Protein AF-0000000072259312 (afdb_homodimer)

pLDDT: mean 92.65, std 14.9, range [20.39, 98.94]

Structure (mmCIF, N/CA/C/O backbone):
data_AF-0000000072259312-model_v1
#
loop_
_entity.id
_entity.type
_entity.pdbx_description
1 polymer 'Carboxypeptidase Q'
#
loop_
_atom_site.group_PDB
_atom_site.id
_atom_site.type_symbol
_atom_site.label_atom_id
_atom_site.label_alt_id
_atom_site.label_comp_id
_atom_site.label_asym_id
_atom_site.label_entity_id
_atom_site.label_seq_id
_atom_site.pdbx_PDB_ins_code
_atom_site.Cartn_x
_atom_site.Cartn_y
_atom_site.Cartn_z
_atom_site.occupancy
_atom_site.B_iso_or_equiv
_atom_site.auth_seq_id
_atom_site.auth_comp_id
_atom_site.auth_asym_id
_atom_site.auth_atom_id
_atom_site.pdbx_PDB_model_num
ATOM 1 N N . MET A 1 1 ? 23.703 -27.516 -108.688 1 21.41 1 MET A N 1
ATOM 2 C CA . MET A 1 1 ? 24.047 -26.828 -107.438 1 21.41 1 MET A CA 1
ATOM 3 C C . MET A 1 1 ? 22.906 -26.938 -106.438 1 21.41 1 MET A C 1
ATOM 5 O O . MET A 1 1 ? 22.188 -25.969 -106.188 1 21.41 1 MET A O 1
ATOM 9 N N . ILE A 1 2 ? 22.453 -28.297 -106.125 1 20.39 2 ILE A N 1
ATOM 10 C CA . ILE A 1 2 ? 21.312 -28.766 -105.375 1 20.39 2 ILE A CA 1
ATOM 11 C C . ILE A 1 2 ? 21.656 -28.688 -103.875 1 20.39 2 ILE A C 1
ATOM 13 O O . ILE A 1 2 ? 22.625 -29.312 -103.438 1 20.39 2 ILE A O 1
ATOM 17 N N . LYS A 1 3 ? 21.172 -27.75 -103 1 23.59 3 LYS A N 1
ATOM 18 C CA . LYS A 1 3 ? 21.516 -26.984 -101.812 1 23.59 3 LYS A CA 1
ATOM 19 C C . LYS A 1 3 ? 21.094 -27.719 -100.562 1 23.59 3 LYS A C 1
ATOM 21 O O . LYS A 1 3 ? 21.078 -27.141 -99.438 1 23.59 3 LYS A O 1
ATOM 26 N N . SER A 1 4 ? 21.109 -29.156 -100.25 1 20.53 4 SER A N 1
ATOM 27 C CA . SER A 1 4 ? 20.234 -29.828 -99.312 1 20.53 4 SER A CA 1
ATOM 28 C C . SER A 1 4 ? 20.688 -29.594 -97.875 1 20.53 4 SER A C 1
ATOM 30 O O . SER A 1 4 ? 21.797 -30 -97.5 1 20.53 4 SER A O 1
ATOM 32 N N . LYS A 1 5 ? 20.391 -28.453 -97.312 1 28.56 5 LYS A N 1
ATOM 33 C CA . LYS A 1 5 ? 20.859 -27.953 -96 1 28.56 5 LYS A CA 1
ATOM 34 C C . LYS A 1 5 ? 20.312 -28.781 -94.875 1 28.56 5 LYS A C 1
ATOM 36 O O . LYS A 1 5 ? 19.094 -28.828 -94.625 1 28.56 5 LYS A O 1
ATOM 41 N N . LYS A 1 6 ? 20.766 -30.078 -94.562 1 26.41 6 LYS A N 1
ATOM 42 C CA . LYS A 1 6 ? 20.266 -31.047 -93.625 1 26.41 6 LYS A CA 1
ATOM 43 C C . LYS A 1 6 ? 20.25 -30.453 -92.188 1 26.41 6 LYS A C 1
ATOM 45 O O . LYS A 1 6 ? 21.281 -30.016 -91.688 1 26.41 6 LYS A O 1
ATOM 50 N N . THR A 1 7 ? 19.062 -29.953 -91.562 1 27.8 7 THR A N 1
ATOM 51 C CA . THR A 1 7 ? 18.578 -29.312 -90.375 1 27.8 7 THR A CA 1
ATOM 52 C C . THR A 1 7 ? 18.625 -30.266 -89.188 1 27.8 7 THR A C 1
ATOM 54 O O . THR A 1 7 ? 18.016 -31.344 -89.188 1 27.8 7 THR A O 1
ATOM 57 N N . GLY A 1 8 ? 19.734 -30.641 -88.562 1 30.39 8 GLY A N 1
ATOM 58 C CA . GLY A 1 8 ? 19.844 -31.531 -87.375 1 30.39 8 GLY A CA 1
ATOM 59 C C . GLY A 1 8 ? 19.016 -31.062 -86.188 1 30.39 8 GLY A C 1
ATOM 60 O O . GLY A 1 8 ? 19.109 -29.922 -85.812 1 30.39 8 GLY A O 1
ATOM 61 N N . PHE A 1 9 ? 17.766 -31.578 -86 1 30.06 9 PHE A N 1
ATOM 62 C CA . PHE A 1 9 ? 16.766 -31.344 -84.938 1 30.06 9 PHE A CA 1
ATOM 63 C C . PHE A 1 9 ? 17.281 -31.75 -83.625 1 30.06 9 PHE A C 1
ATOM 65 O O . PHE A 1 9 ? 17.656 -32.906 -83.375 1 30.06 9 PHE A O 1
ATOM 72 N N . TYR A 1 10 ? 18 -30.906 -82.875 1 34.19 10 TYR A N 1
ATOM 73 C CA . TYR A 1 10 ? 18.406 -31.047 -81.438 1 34.19 10 TYR A CA 1
ATOM 74 C C . TYR A 1 10 ? 17.188 -31.281 -80.562 1 34.19 10 TYR A C 1
ATOM 76 O O . TYR A 1 10 ? 16.25 -30.5 -80.562 1 34.19 10 TYR A O 1
ATOM 84 N N . LEU A 1 11 ? 16.75 -32.562 -80.312 1 31.64 11 LEU A N 1
ATOM 85 C CA . LEU A 1 11 ? 15.719 -32.969 -79.375 1 31.64 11 LEU A CA 1
ATOM 86 C C . LEU A 1 11 ? 15.992 -32.406 -78 1 31.64 11 LEU A C 1
ATOM 88 O O . LEU A 1 11 ? 17.047 -32.656 -77.438 1 31.64 11 LEU A O 1
ATOM 92 N N . LEU A 1 12 ? 15.336 -31.312 -77.625 1 35.88 12 LEU A N 1
ATOM 93 C CA . LEU A 1 12 ? 15.148 -30.656 -76.312 1 35.88 12 LEU A CA 1
ATOM 94 C C . LEU A 1 12 ? 14.539 -31.609 -75.312 1 35.88 12 LEU A C 1
ATOM 96 O O . LEU A 1 12 ? 13.383 -32.031 -75.438 1 35.88 12 LEU A O 1
ATOM 100 N N . LEU A 1 13 ? 15.258 -32.625 -74.812 1 34.97 13 LEU A N 1
ATOM 101 C CA . LEU A 1 13 ? 14.742 -33.406 -73.688 1 34.97 13 LEU A CA 1
ATOM 102 C C . LEU A 1 13 ? 14.359 -32.5 -72.562 1 34.97 13 LEU A C 1
ATOM 104 O O . LEU A 1 13 ? 15.219 -31.812 -72 1 34.97 13 LEU A O 1
ATOM 108 N N . ALA A 1 14 ? 13.125 -31.969 -72.5 1 36.09 14 ALA A N 1
ATOM 109 C CA . ALA A 1 14 ? 12.477 -31.281 -71.375 1 36.09 14 ALA A CA 1
ATOM 110 C C . ALA A 1 14 ? 12.5 -32.156 -70.125 1 36.09 14 ALA A C 1
ATOM 112 O O . ALA A 1 14 ? 11.867 -33.219 -70.062 1 36.09 14 ALA A O 1
ATOM 113 N N . VAL A 1 15 ? 13.594 -32.25 -69.375 1 38.03 15 VAL A N 1
ATOM 114 C CA . VAL A 1 15 ? 13.602 -32.812 -68.062 1 38.03 15 VAL A CA 1
ATOM 115 C C . VAL A 1 15 ? 12.484 -32.156 -67.25 1 38.03 15 VAL A C 1
ATOM 117 O O . VAL A 1 15 ? 12.477 -30.938 -67 1 38.03 15 VAL A O 1
ATOM 120 N N . MET A 1 16 ? 11.273 -32.656 -67.312 1 34.91 16 MET A N 1
ATOM 121 C CA . MET A 1 16 ? 10.195 -32.344 -66.375 1 34.91 16 MET A CA 1
ATOM 122 C C . MET A 1 16 ? 10.688 -32.438 -64.938 1 34.91 16 MET A C 1
ATOM 124 O O . MET A 1 16 ? 10.984 -33.531 -64.5 1 34.91 16 MET A O 1
ATOM 128 N N . PHE A 1 17 ? 11.383 -31.453 -64.5 1 38.16 17 PHE A N 1
ATOM 129 C CA . PHE A 1 17 ? 11.57 -31.297 -63.031 1 38.16 17 PHE A CA 1
ATOM 130 C C . PHE A 1 17 ? 10.242 -31.422 -62.312 1 38.16 17 PHE A C 1
ATOM 132 O O . PHE A 1 17 ? 9.359 -30.578 -62.438 1 38.16 17 PHE A O 1
ATOM 139 N N . ILE A 1 18 ? 9.734 -32.625 -62.156 1 38.75 18 ILE A N 1
ATOM 140 C CA . ILE A 1 18 ? 8.695 -32.812 -61.156 1 38.75 18 ILE A CA 1
ATOM 141 C C . ILE A 1 18 ? 9.094 -32.094 -59.844 1 38.75 18 ILE A C 1
ATOM 143 O O . ILE A 1 18 ? 10.031 -32.531 -59.156 1 38.75 18 ILE A O 1
ATOM 147 N N . PHE A 1 19 ? 9.016 -30.812 -59.812 1 37.5 19 PHE A N 1
ATOM 148 C CA . PHE A 1 19 ? 8.977 -30.188 -58.5 1 37.5 19 PHE A CA 1
ATOM 149 C C . PHE A 1 19 ? 7.973 -30.875 -57.594 1 37.5 19 PHE A C 1
ATOM 151 O O . PHE A 1 19 ? 6.766 -30.797 -57.812 1 37.5 19 PHE A O 1
ATOM 158 N N . GLY A 1 20 ? 8.258 -32.031 -57.094 1 36.91 20 GLY A N 1
ATOM 159 C CA . GLY A 1 20 ? 7.504 -32.406 -55.906 1 36.91 20 GLY A CA 1
ATOM 160 C C . GLY A 1 20 ? 7.219 -31.219 -55 1 36.91 20 GLY A C 1
ATOM 161 O O . GLY A 1 20 ? 8.141 -30.656 -54.406 1 36.91 20 GLY A O 1
ATOM 162 N N . SER A 1 21 ? 6.305 -30.453 -55.375 1 36.31 21 SER A N 1
ATOM 163 C CA . SER A 1 21 ? 5.812 -29.516 -54.375 1 36.31 21 SER A CA 1
ATOM 164 C C . SER A 1 21 ? 5.656 -30.203 -53.031 1 36.31 21 SER A C 1
ATOM 166 O O . SER A 1 21 ? 4.84 -31.109 -52.875 1 36.31 21 SER A O 1
ATOM 168 N N . GLN A 1 22 ? 6.672 -30.484 -52.344 1 38.88 22 GLN A N 1
ATOM 169 C CA . GLN A 1 22 ? 6.375 -30.641 -50.906 1 38.88 22 GLN A CA 1
ATOM 170 C C . GLN A 1 22 ? 5.238 -29.719 -50.5 1 38.88 22 GLN A C 1
ATOM 172 O O . GLN A 1 22 ? 5.387 -28.5 -50.5 1 38.88 22 GLN A O 1
ATOM 177 N N . SER A 1 23 ? 4.047 -30.016 -50.875 1 38.69 23 SER A N 1
ATOM 178 C CA . SER A 1 23 ? 2.93 -29.312 -50.25 1 38.69 23 SER A CA 1
ATOM 179 C C . SER A 1 23 ? 3.219 -29.016 -48.781 1 38.69 23 SER A C 1
ATOM 181 O O . SER A 1 23 ? 3.354 -29.938 -47.969 1 38.69 23 SER A O 1
ATOM 183 N N . ILE A 1 24 ? 4.035 -28.156 -48.5 1 44.34 24 ILE A N 1
ATOM 184 C CA . ILE A 1 24 ? 3.957 -27.656 -47.125 1 44.34 24 ILE A CA 1
ATOM 185 C C . ILE A 1 24 ? 2.512 -27.703 -46.625 1 44.34 24 ILE A C 1
ATOM 187 O O . ILE A 1 24 ? 1.64 -27.031 -47.188 1 44.34 24 ILE A O 1
ATOM 191 N N . ALA A 1 25 ? 2.025 -28.875 -46.281 1 48.72 25 ALA A N 1
ATOM 192 C CA . ALA A 1 25 ? 0.699 -29.047 -45.688 1 48.72 25 ALA A CA 1
ATOM 193 C C . ALA A 1 25 ? 0.266 -27.797 -44.938 1 48.72 25 ALA A C 1
ATOM 195 O O . ALA A 1 25 ? 0.913 -27.391 -43.969 1 48.72 25 ALA A O 1
ATOM 196 N N . GLN A 1 26 ? -0.333 -26.875 -45.625 1 60.22 26 GLN A N 1
ATOM 197 C CA . GLN A 1 26 ? -0.931 -25.672 -45.031 1 60.22 26 GLN A CA 1
ATOM 198 C C . GLN A 1 26 ? -1.639 -26 -43.719 1 60.22 26 GLN A C 1
ATOM 200 O O . GLN A 1 26 ? -2.367 -26.984 -43.625 1 60.22 26 GLN A O 1
ATOM 205 N N . GLU A 1 27 ? -1.169 -25.484 -42.625 1 71.56 27 GLU A N 1
ATOM 206 C CA . GLU A 1 27 ? -1.809 -25.609 -41.312 1 71.56 27 GLU A CA 1
ATOM 207 C C . GLU A 1 27 ? -3.314 -25.391 -41.406 1 71.56 27 GLU A C 1
ATOM 209 O O . GLU A 1 27 ? -3.76 -24.375 -41.938 1 71.56 27 GLU A O 1
ATOM 214 N N . GLU A 1 28 ? -4.109 -26.438 -41.312 1 78.25 28 GLU A N 1
ATOM 215 C CA . GLU A 1 28 ? -5.566 -26.344 -41.344 1 78.25 28 GLU A CA 1
ATOM 216 C C . GLU A 1 28 ? -6.117 -26.172 -39.938 1 78.25 28 GLU A C 1
ATOM 218 O O . GLU A 1 28 ? -5.605 -26.766 -38.969 1 78.25 28 GLU A O 1
ATOM 223 N N . MET A 1 29 ? -7.023 -25.188 -39.781 1 87.12 29 MET A N 1
ATOM 224 C CA . MET A 1 29 ? -7.656 -24.922 -38.5 1 87.12 29 MET A CA 1
ATOM 225 C C . MET A 1 29 ? -9.117 -25.359 -38.531 1 87.12 29 MET A C 1
ATOM 227 O O . MET A 1 29 ? -9.836 -25.094 -39.469 1 87.12 29 MET A O 1
ATOM 231 N N . ASP A 1 30 ? -9.469 -26.062 -37.531 1 93.94 30 ASP A N 1
ATOM 232 C CA . ASP A 1 30 ? -10.867 -26.422 -37.344 1 93.94 30 ASP A CA 1
ATOM 233 C C . ASP A 1 30 ? -11.633 -25.281 -36.656 1 93.94 30 ASP A C 1
ATOM 235 O O . ASP A 1 30 ? -11.773 -25.266 -35.438 1 93.94 30 ASP A O 1
ATOM 239 N N . LEU A 1 31 ? -12.25 -24.422 -37.438 1 95.69 31 LEU A N 1
ATOM 240 C CA . LEU A 1 31 ? -12.898 -23.219 -36.938 1 95.69 31 LEU A CA 1
ATOM 241 C C . LEU A 1 31 ? -14.148 -23.562 -36.125 1 95.69 31 LEU A C 1
ATOM 243 O O . LEU A 1 31 ? -14.562 -22.797 -35.25 1 95.69 31 LEU A O 1
ATOM 247 N N . GLN A 1 32 ? -14.711 -24.703 -36.469 1 96.19 32 GLN A N 1
ATOM 248 C CA . GLN A 1 32 ? -15.859 -25.125 -35.656 1 96.19 32 GLN A CA 1
ATOM 249 C C . GLN A 1 32 ? -15.445 -25.484 -34.25 1 96.19 32 GLN A C 1
ATOM 251 O O . GLN A 1 32 ? -16.141 -25.125 -33.281 1 96.19 32 GLN A O 1
ATOM 256 N N . MET A 1 33 ? -14.398 -26.188 -34.156 1 97.31 33 MET A N 1
ATOM 257 C CA . MET A 1 33 ? -13.898 -26.516 -32.812 1 97.31 33 MET A CA 1
ATOM 258 C C . MET A 1 33 ? -13.469 -25.25 -32.062 1 97.31 33 MET A C 1
ATOM 260 O O . MET A 1 33 ? -13.719 -25.125 -30.859 1 97.31 33 MET A O 1
ATOM 264 N N . ILE A 1 34 ? -12.828 -24.328 -32.781 1 97.94 34 ILE A N 1
ATOM 265 C CA . ILE A 1 34 ? -12.414 -23.078 -32.156 1 97.94 34 ILE A CA 1
ATOM 266 C C . ILE A 1 34 ? -13.641 -22.328 -31.625 1 97.94 34 ILE A C 1
ATOM 268 O O . ILE A 1 34 ? -13.602 -21.766 -30.531 1 97.94 34 ILE A O 1
ATOM 272 N N . HIS A 1 35 ? -14.695 -22.344 -32.375 1 97.94 35 HIS A N 1
ATOM 273 C CA . HIS A 1 35 ? -15.938 -21.734 -31.922 1 97.94 35 HIS A CA 1
ATOM 274 C C . HIS A 1 35 ? -16.469 -22.406 -30.656 1 97.94 35 HIS A C 1
ATOM 276 O O . HIS A 1 35 ? -16.938 -21.734 -29.734 1 97.94 35 HIS A O 1
ATOM 282 N N . LYS A 1 36 ? -16.438 -23.719 -30.625 1 98.44 36 LYS A N 1
ATOM 283 C CA . LYS A 1 36 ? -16.891 -24.469 -29.453 1 98.44 36 LYS A CA 1
ATOM 284 C C . LYS A 1 36 ? -16.047 -24.125 -28.234 1 98.44 36 LYS A C 1
ATOM 286 O O . LYS A 1 36 ? -16.562 -23.984 -27.125 1 98.44 36 LYS A O 1
ATOM 291 N N . ILE A 1 37 ? -14.773 -24.031 -28.422 1 98.62 37 ILE A N 1
ATOM 292 C CA . ILE A 1 37 ? -13.859 -23.672 -27.344 1 98.62 37 ILE A CA 1
ATOM 293 C C . ILE A 1 37 ? -14.203 -22.281 -26.812 1 98.62 37 ILE A C 1
ATOM 295 O O . ILE A 1 37 ? -14.32 -22.094 -25.594 1 98.62 37 ILE A O 1
ATOM 299 N N . LYS A 1 38 ? -14.398 -21.312 -27.719 1 98.5 38 LYS A N 1
ATOM 300 C CA . LYS A 1 38 ? -14.773 -19.953 -27.312 1 98.5 38 LYS A CA 1
ATOM 301 C C . LYS A 1 38 ? -16.078 -19.953 -26.531 1 98.5 38 LYS A C 1
ATOM 303 O O . LYS A 1 38 ? -16.172 -19.328 -25.469 1 98.5 38 LYS A O 1
ATOM 308 N N . ASN A 1 39 ? -17.062 -20.672 -27.047 1 98.44 39 ASN A N 1
ATOM 309 C CA . ASN A 1 39 ? -18.375 -20.688 -26.422 1 98.44 39 ASN A CA 1
ATOM 310 C C . ASN A 1 39 ? -18.344 -21.297 -25.031 1 98.44 39 ASN A C 1
ATOM 312 O O . ASN A 1 39 ? -18.938 -20.781 -24.094 1 98.44 39 ASN A O 1
ATOM 316 N N . GLU A 1 40 ? -17.656 -22.406 -24.906 1 98.5 40 GLU A N 1
ATOM 317 C CA . GLU A 1 40 ? -17.547 -23.062 -23.609 1 98.5 40 GLU A CA 1
ATOM 318 C C . GLU A 1 40 ? -16.766 -22.219 -22.609 1 98.5 40 GLU A C 1
ATOM 320 O O . GLU A 1 40 ? -17.172 -22.062 -21.453 1 98.5 40 GLU A O 1
ATOM 325 N N . GLY A 1 41 ? -15.656 -21.703 -23.078 1 98.56 41 GLY A N 1
ATOM 326 C CA . GLY A 1 41 ? -14.797 -20.922 -22.203 1 98.56 41 GLY A CA 1
ATOM 327 C C . GLY A 1 41 ? -15.445 -19.625 -21.75 1 98.56 41 GLY A C 1
ATOM 328 O O . GLY A 1 41 ? -15.281 -19.219 -20.594 1 98.56 41 GLY A O 1
ATOM 329 N N . ILE A 1 42 ? -16.125 -18.891 -22.625 1 98.12 42 ILE A N 1
ATOM 330 C CA . ILE A 1 42 ? -16.719 -17.594 -22.312 1 98.12 42 ILE A CA 1
ATOM 331 C C . ILE A 1 42 ? -18.062 -17.797 -21.609 1 98.12 42 ILE A C 1
ATOM 333 O O . ILE A 1 42 ? -18.359 -17.141 -20.625 1 98.12 42 ILE A O 1
ATOM 337 N N . GLY A 1 43 ? -18.828 -18.672 -22.016 1 98 43 GLY A N 1
ATOM 338 C CA . GLY A 1 43 ? -20.188 -18.875 -21.531 1 98 43 GLY A CA 1
ATOM 339 C C . GLY A 1 43 ? -20.25 -19.609 -20.203 1 98 43 GLY A C 1
ATOM 340 O O . GLY A 1 43 ? -21.203 -19.453 -19.438 1 98 43 GLY A O 1
ATOM 341 N N . ASN A 1 44 ? -19.297 -20.469 -19.906 1 98.44 44 ASN A N 1
ATOM 342 C CA . ASN A 1 44 ? -19.328 -21.312 -18.719 1 98.44 44 ASN A CA 1
ATOM 343 C C . ASN A 1 44 ? -18.016 -21.219 -17.938 1 98.44 44 ASN A C 1
ATOM 345 O O . ASN A 1 44 ? -17.562 -22.203 -17.359 1 98.44 44 ASN A O 1
ATOM 349 N N . SER A 1 45 ? -17.438 -20.062 -17.938 1 98.62 45 SER A N 1
ATOM 350 C CA . SER A 1 45 ? -16.109 -19.875 -17.344 1 98.62 45 SER A CA 1
ATOM 351 C C . SER A 1 45 ? -16.125 -20.219 -15.859 1 98.62 45 SER A C 1
ATOM 353 O O . SER A 1 45 ? -17.031 -19.828 -15.133 1 98.62 45 SER A O 1
ATOM 355 N N . GLN A 1 46 ? -15.078 -20.938 -15.398 1 98.56 46 GLN A N 1
ATOM 356 C CA . GLN A 1 46 ? -14.898 -21.281 -13.992 1 98.56 46 GLN A CA 1
ATOM 357 C C . GLN A 1 46 ? -13.766 -20.469 -13.367 1 98.56 46 GLN A C 1
ATOM 359 O O . GLN A 1 46 ? -13.344 -20.734 -12.242 1 98.56 46 GLN A O 1
ATOM 364 N N . ILE A 1 47 ? -13.297 -19.438 -14.031 1 98.88 47 ILE A N 1
ATOM 365 C CA . ILE A 1 47 ? -12.109 -18.672 -13.656 1 98.88 47 ILE A CA 1
ATOM 366 C C . ILE A 1 47 ? -12.305 -18.062 -12.273 1 98.88 47 ILE A C 1
ATOM 368 O O . ILE A 1 47 ? -11.414 -18.125 -11.422 1 98.88 47 ILE A O 1
ATOM 372 N N . GLN A 1 48 ? -13.375 -17.469 -12.023 1 98.25 48 GLN A N 1
ATOM 373 C CA . GLN A 1 48 ? -13.609 -16.781 -10.758 1 98.25 48 GLN A CA 1
ATOM 374 C C . GLN A 1 48 ? -13.617 -17.766 -9.594 1 98.25 48 GLN A C 1
ATOM 376 O O . GLN A 1 48 ? -13.039 -17.5 -8.539 1 98.25 48 GLN A O 1
ATOM 381 N N . ASP A 1 49 ? -14.312 -18.875 -9.773 1 98.5 49 ASP A N 1
ATOM 382 C CA . ASP A 1 49 ? -14.367 -19.891 -8.734 1 98.5 49 ASP A CA 1
ATOM 383 C C . ASP A 1 49 ? -12.977 -20.469 -8.461 1 98.5 49 ASP A C 1
ATOM 385 O O . ASP A 1 49 ? -12.586 -20.641 -7.305 1 98.5 49 ASP A O 1
ATOM 389 N N . LEU A 1 50 ? -12.266 -20.812 -9.539 1 98.88 50 LEU A N 1
ATOM 390 C CA . LEU A 1 50 ? -10.906 -21.312 -9.398 1 98.88 50 LEU A CA 1
ATOM 391 C C . LEU A 1 50 ? -10.023 -20.297 -8.68 1 98.88 50 LEU A C 1
ATOM 393 O O . LEU A 1 50 ? -9.234 -20.656 -7.805 1 98.88 50 LEU A O 1
ATOM 397 N N . SER A 1 51 ? -10.188 -19.031 -9.039 1 98.81 51 SER A N 1
ATOM 398 C CA . SER A 1 51 ? -9.391 -17.969 -8.445 1 98.81 51 SER A CA 1
ATOM 399 C C . SER A 1 51 ? -9.656 -17.844 -6.949 1 98.81 51 SER A C 1
ATOM 401 O O . SER A 1 51 ? -8.719 -17.688 -6.16 1 98.81 51 SER A O 1
ATOM 403 N N . PHE A 1 52 ? -10.93 -17.938 -6.527 1 98.62 52 PHE A N 1
ATOM 404 C CA . PHE A 1 52 ? -11.281 -17.891 -5.113 1 98.62 52 PHE A CA 1
ATOM 405 C C . PHE A 1 52 ? -10.594 -19.016 -4.348 1 98.62 52 PHE A C 1
ATOM 407 O O . PHE A 1 52 ? -9.992 -18.781 -3.299 1 98.62 52 PHE A O 1
ATOM 414 N N . HIS A 1 53 ? -10.602 -20.188 -4.875 1 98.88 53 HIS A N 1
ATOM 415 C CA . HIS A 1 53 ? -10.047 -21.328 -4.168 1 98.88 53 HIS A CA 1
ATOM 416 C C . HIS A 1 53 ? -8.523 -21.266 -4.113 1 98.88 53 HIS A C 1
ATOM 418 O O . HIS A 1 53 ? -7.926 -21.531 -3.068 1 98.88 53 HIS A O 1
ATOM 424 N N . LEU A 1 54 ? -7.926 -20.844 -5.211 1 98.88 54 LEU A N 1
ATOM 425 C CA . LEU A 1 54 ? -6.473 -20.859 -5.328 1 98.88 54 LEU A CA 1
ATOM 426 C C . LEU A 1 54 ? -5.844 -19.703 -4.559 1 98.88 54 LEU A C 1
ATOM 428 O O . LEU A 1 54 ? -4.633 -19.688 -4.332 1 98.88 54 LEU A O 1
ATOM 432 N N . THR A 1 55 ? -6.664 -18.719 -4.117 1 98.75 55 THR A N 1
ATOM 433 C CA . THR A 1 55 ? -6.145 -17.578 -3.359 1 98.75 55 THR A CA 1
ATOM 434 C C . THR A 1 55 ? -6.766 -17.531 -1.967 1 98.75 55 THR A C 1
ATOM 436 O O . THR A 1 55 ? -6.242 -18.125 -1.025 1 98.75 55 THR A O 1
ATOM 439 N N . ASP A 1 56 ? -8.016 -17.094 -1.881 1 98.62 56 ASP A N 1
ATOM 440 C CA . ASP A 1 56 ? -8.664 -16.828 -0.6 1 98.62 56 ASP A CA 1
ATOM 441 C C . ASP A 1 56 ? -8.742 -18.094 0.251 1 98.62 56 ASP A C 1
ATOM 443 O O . ASP A 1 56 ? -8.469 -18.062 1.452 1 98.62 56 ASP A O 1
ATOM 447 N N . TYR A 1 57 ? -9.109 -19.172 -0.338 1 98.69 57 TYR A N 1
ATOM 448 C CA . TYR A 1 57 ? -9.383 -20.375 0.435 1 98.69 57 TYR A CA 1
ATOM 449 C C . TYR A 1 57 ? -8.086 -21.094 0.797 1 98.69 57 TYR A C 1
ATOM 451 O O . TYR A 1 57 ? -7.859 -21.422 1.96 1 98.69 57 TYR A O 1
ATOM 459 N N . LEU A 1 58 ? -7.211 -21.297 -0.16 1 98.69 58 LEU A N 1
ATOM 460 C CA . LEU A 1 58 ? -5.988 -22.062 0.083 1 98.69 58 LEU A CA 1
ATOM 461 C C . LEU A 1 58 ? -4.922 -21.188 0.726 1 98.69 58 LEU A C 1
ATOM 463 O O . LEU A 1 58 ? -4.031 -21.688 1.419 1 98.69 58 LEU A O 1
ATOM 467 N N . GLY A 1 59 ? -5.008 -19.828 0.421 1 98.5 59 GLY A N 1
ATOM 468 C CA . GLY A 1 59 ? -4.027 -18.922 1 1 98.5 59 GLY A CA 1
ATOM 469 C C . GLY A 1 59 ? -2.697 -18.938 0.274 1 98.5 59 GLY A C 1
ATOM 470 O O . GLY A 1 59 ? -2.619 -19.344 -0.884 1 98.5 59 GLY A O 1
ATOM 471 N N . PRO A 1 60 ? -1.688 -18.391 0.951 1 98.19 60 PRO A N 1
ATOM 472 C CA . PRO A 1 60 ? -0.349 -18.422 0.358 1 98.19 60 PRO A CA 1
ATOM 473 C C . PRO A 1 60 ? 0.198 -19.828 0.199 1 98.19 60 PRO A C 1
ATOM 475 O O . PRO A 1 60 ? -0.015 -20.688 1.067 1 98.19 60 PRO A O 1
ATOM 478 N N . ARG A 1 61 ? 0.911 -20 -0.827 1 98.69 61 ARG A N 1
ATOM 479 C CA . ARG A 1 61 ? 1.373 -21.344 -1.172 1 98.69 61 ARG A CA 1
ATOM 480 C C . ARG A 1 61 ? 2.895 -21.391 -1.263 1 98.69 61 ARG A C 1
ATOM 482 O O . ARG A 1 61 ? 3.447 -21.828 -2.271 1 98.69 61 ARG A O 1
ATOM 489 N N . LEU A 1 62 ? 3.512 -21.016 -0.2 1 98.38 62 LEU A N 1
ATOM 490 C CA . LEU A 1 62 ? 4.969 -21.031 -0.148 1 98.38 62 LEU A CA 1
ATOM 491 C C . LEU A 1 62 ? 5.496 -22.453 -0.351 1 98.38 62 LEU A C 1
ATOM 493 O O . LEU A 1 62 ? 4.91 -23.422 0.148 1 98.38 62 LEU A O 1
ATOM 497 N N . SER A 1 63 ? 6.637 -22.531 -1.079 1 98.06 63 SER A N 1
ATOM 498 C CA . SER A 1 63 ? 7.277 -23.828 -1.269 1 98.06 63 SER A CA 1
ATOM 499 C C . SER A 1 63 ? 7.469 -24.562 0.061 1 98.06 63 SER A C 1
ATOM 501 O O . SER A 1 63 ? 7.965 -23.969 1.025 1 98.06 63 SER A O 1
ATOM 503 N N . GLY A 1 64 ? 7.023 -25.812 0.09 1 97.56 64 GLY A N 1
ATOM 504 C CA . GLY A 1 64 ? 7.191 -26.641 1.266 1 97.56 64 GLY A CA 1
ATOM 505 C C . GLY A 1 64 ? 6.168 -26.359 2.35 1 97.56 64 GLY A C 1
ATOM 506 O O . GLY A 1 64 ? 6.16 -27.031 3.387 1 97.56 64 GLY A O 1
ATOM 507 N N . SER A 1 65 ? 5.285 -25.484 2.193 1 98.31 65 SER A N 1
ATOM 508 C CA . SER A 1 65 ? 4.332 -25.094 3.229 1 98.31 65 SER A CA 1
ATOM 509 C C . SER A 1 65 ? 3.146 -26.047 3.271 1 98.31 65 SER A C 1
ATOM 511 O O . SER A 1 65 ? 2.896 -26.781 2.312 1 98.31 65 SER A O 1
ATOM 513 N N . SER A 1 66 ? 2.432 -26 4.375 1 98.5 66 SER A N 1
ATOM 514 C CA . SER A 1 66 ? 1.201 -26.781 4.52 1 98.5 66 SER A CA 1
ATOM 515 C C . SER A 1 66 ? 0.163 -26.359 3.482 1 98.5 66 SER A C 1
ATOM 517 O O . SER A 1 66 ? -0.569 -27.203 2.959 1 98.5 66 SER A O 1
ATOM 519 N N . ASN A 1 67 ? 0.085 -25.094 3.182 1 98.69 67 ASN A N 1
ATOM 520 C CA . ASN A 1 67 ? -0.894 -24.609 2.217 1 98.69 67 ASN A CA 1
ATOM 521 C C . ASN A 1 67 ? -0.584 -25.109 0.806 1 98.69 67 ASN A C 1
ATOM 523 O O . ASN A 1 67 ? -1.496 -25.359 0.019 1 98.69 67 ASN A O 1
ATOM 527 N N . LEU A 1 68 ? 0.703 -25.141 0.463 1 98.81 68 LEU A N 1
ATOM 528 C CA . LEU A 1 68 ? 1.034 -25.688 -0.848 1 98.81 68 LEU A CA 1
ATOM 529 C C . LEU A 1 68 ? 0.653 -27.156 -0.934 1 98.81 68 LEU A C 1
ATOM 531 O O . LEU A 1 68 ? 0.192 -27.625 -1.979 1 98.81 68 LEU A O 1
ATOM 535 N N . ARG A 1 69 ? 0.897 -27.891 0.1 1 98.69 69 ARG A N 1
ATOM 536 C CA . ARG A 1 69 ? 0.475 -29.281 0.144 1 98.69 69 ARG A CA 1
ATOM 537 C C . ARG A 1 69 ? -1.028 -29.406 -0.08 1 98.69 69 ARG A C 1
ATOM 539 O O . ARG A 1 69 ? -1.477 -30.234 -0.876 1 98.69 69 ARG A O 1
ATOM 546 N N . LYS A 1 70 ? -1.725 -28.609 0.619 1 98.69 70 LYS A N 1
ATOM 547 C CA . LYS A 1 70 ? -3.176 -28.594 0.45 1 98.69 70 LYS A CA 1
ATOM 548 C C . LYS A 1 70 ? -3.559 -28.234 -0.983 1 98.69 70 LYS A C 1
ATOM 550 O O . LYS A 1 70 ? -4.527 -28.766 -1.525 1 98.69 70 LYS A O 1
ATOM 555 N N . ALA A 1 71 ? -2.871 -27.297 -1.524 1 98.94 71 ALA A N 1
ATOM 556 C CA . ALA A 1 71 ? -3.156 -26.875 -2.891 1 98.94 71 ALA A CA 1
ATOM 557 C C . ALA A 1 71 ? -2.93 -28.016 -3.883 1 98.94 71 ALA A C 1
ATOM 559 O O . ALA A 1 71 ? -3.684 -28.156 -4.848 1 98.94 71 ALA A O 1
ATOM 560 N N . ARG A 1 72 ? -1.891 -28.781 -3.68 1 98.88 72 ARG A N 1
ATOM 561 C CA . ARG A 1 72 ? -1.646 -29.938 -4.531 1 98.88 72 ARG A CA 1
ATOM 562 C C . ARG A 1 72 ? -2.803 -30.922 -4.457 1 98.88 72 ARG A C 1
ATOM 564 O O . ARG A 1 72 ? -3.279 -31.406 -5.484 1 98.88 72 ARG A O 1
ATOM 571 N N . GLU A 1 73 ? -3.176 -31.172 -3.27 1 98.88 73 GLU A N 1
ATOM 572 C CA . GLU A 1 73 ? -4.281 -32.094 -3.076 1 98.88 73 GLU A CA 1
ATOM 573 C C . GLU A 1 73 ? -5.566 -31.578 -3.711 1 98.88 73 GLU A C 1
ATOM 575 O O . GLU A 1 73 ? -6.281 -32.312 -4.387 1 98.88 73 GLU A O 1
ATOM 580 N N . TRP A 1 74 ? -5.844 -30.344 -3.471 1 98.94 74 TRP A N 1
ATOM 581 C CA . TRP A 1 74 ? -7.074 -29.734 -3.979 1 98.94 74 TRP A CA 1
ATOM 582 C C . TRP A 1 74 ? -7.105 -29.766 -5.504 1 98.94 74 TRP A C 1
ATOM 584 O O . TRP A 1 74 ? -8.133 -30.078 -6.102 1 98.94 74 TRP A O 1
ATOM 594 N N . THR A 1 75 ? -6.047 -29.406 -6.117 1 98.94 75 THR A N 1
ATOM 595 C CA . THR A 1 75 ? -6.016 -29.391 -7.574 1 98.94 75 THR A CA 1
ATOM 596 C C . THR A 1 75 ? -6.121 -30.812 -8.141 1 98.94 75 THR A C 1
ATOM 598 O O . THR A 1 75 ? -6.812 -31.031 -9.133 1 98.94 75 THR A O 1
ATOM 601 N N . ALA A 1 76 ? -5.422 -31.766 -7.539 1 98.94 76 ALA A N 1
ATOM 602 C CA . ALA A 1 76 ? -5.539 -33.156 -7.965 1 98.94 76 ALA A CA 1
ATOM 603 C C . ALA A 1 76 ? -6.98 -33.656 -7.867 1 98.94 76 ALA A C 1
ATOM 605 O O . ALA A 1 76 ? -7.488 -34.281 -8.789 1 98.94 76 ALA A O 1
ATOM 606 N N . GLU A 1 77 ? -7.594 -33.344 -6.77 1 98.81 77 GLU A N 1
ATOM 607 C CA . GLU A 1 77 ? -8.984 -33.719 -6.574 1 98.81 77 GLU A CA 1
ATOM 608 C C . GLU A 1 77 ? -9.891 -33.094 -7.629 1 98.81 77 GLU A C 1
ATOM 610 O O . GLU A 1 77 ? -10.82 -33.75 -8.125 1 98.81 77 GLU A O 1
ATOM 615 N N . LYS A 1 78 ? -9.664 -31.859 -7.879 1 98.81 78 LYS A N 1
ATOM 616 C CA . LYS A 1 78 ? -10.461 -31.188 -8.898 1 98.81 78 LYS A CA 1
ATOM 617 C C . LYS A 1 78 ? -10.297 -31.844 -10.258 1 98.81 78 LYS A C 1
ATOM 619 O O . LYS A 1 78 ? -11.266 -31.969 -11.016 1 98.81 78 LYS A O 1
ATOM 624 N N . PHE A 1 79 ? -9.062 -32.219 -10.625 1 98.88 79 PHE A N 1
ATOM 625 C CA . PHE A 1 79 ? -8.812 -32.938 -11.875 1 98.88 79 PHE A CA 1
ATOM 626 C C . PHE A 1 79 ? -9.578 -34.25 -11.922 1 98.88 79 PHE A C 1
ATOM 628 O O . PHE A 1 79 ? -10.156 -34.594 -12.953 1 98.88 79 PHE A O 1
ATOM 635 N N . GLN A 1 80 ? -9.562 -34.938 -10.828 1 98.81 80 GLN A N 1
ATOM 636 C CA . GLN A 1 80 ? -10.328 -36.156 -10.742 1 98.81 80 GLN A CA 1
ATOM 637 C C . GLN A 1 80 ? -11.82 -35.906 -10.93 1 98.81 80 GLN A C 1
ATOM 639 O O . GLN A 1 80 ? -12.492 -36.625 -11.672 1 98.81 80 GLN A O 1
ATOM 644 N N . GLU A 1 81 ? -12.297 -34.906 -10.258 1 98.56 81 GLU A N 1
ATOM 645 C CA . GLU A 1 81 ? -13.703 -34.531 -10.367 1 98.56 81 GLU A CA 1
ATOM 646 C C . GLU A 1 81 ? -14.086 -34.25 -11.812 1 98.56 81 GLU A C 1
ATOM 648 O O . GLU A 1 81 ? -15.195 -34.531 -12.25 1 98.56 81 GLU A O 1
ATOM 653 N N . TRP A 1 82 ? -13.164 -33.625 -12.547 1 98.31 82 TRP A N 1
ATOM 654 C CA . TRP A 1 82 ? -13.43 -33.25 -13.93 1 98.31 82 TRP A CA 1
ATOM 655 C C . TRP A 1 82 ? -13.266 -34.438 -14.867 1 98.31 82 TRP A C 1
ATOM 657 O O . TRP A 1 82 ? -13.539 -34.344 -16.062 1 98.31 82 TRP A O 1
ATOM 667 N N . GLY A 1 83 ? -12.781 -35.594 -14.367 1 98.25 83 GLY A N 1
ATOM 668 C CA . GLY A 1 83 ? -12.68 -36.812 -15.148 1 98.25 83 GLY A CA 1
ATOM 669 C C . GLY A 1 83 ? -11.367 -36.938 -15.906 1 98.25 83 GLY A C 1
ATOM 670 O O . GLY A 1 83 ? -11.281 -37.656 -16.891 1 98.25 83 GLY A O 1
ATOM 671 N N . LEU A 1 84 ? -10.383 -36.188 -15.5 1 98.75 84 LEU A N 1
ATOM 672 C CA . LEU A 1 84 ? -9.07 -36.344 -16.109 1 98.75 84 LEU A CA 1
ATOM 673 C C . LEU A 1 84 ? -8.445 -37.688 -15.672 1 98.75 84 LEU A C 1
ATOM 675 O O . LEU A 1 84 ? -8.828 -38.25 -14.648 1 98.75 84 LEU A O 1
ATOM 679 N N . SER A 1 85 ? -7.512 -38.156 -16.5 1 98.56 85 SER A N 1
ATOM 680 C CA . SER A 1 85 ? -6.848 -39.438 -16.266 1 98.56 85 SER A CA 1
ATOM 681 C C . SER A 1 85 ? -5.441 -39.219 -15.719 1 98.56 85 SER A C 1
ATOM 683 O O . SER A 1 85 ? -4.883 -38.125 -15.812 1 98.56 85 SER A O 1
ATOM 685 N N . ASN A 1 86 ? -4.926 -40.281 -15.078 1 98.62 86 ASN A N 1
ATOM 686 C CA . ASN A 1 86 ? -3.553 -40.344 -14.586 1 98.62 86 ASN A CA 1
ATOM 687 C C . ASN A 1 86 ? -3.221 -39.188 -13.672 1 98.62 86 ASN A C 1
ATOM 689 O O . ASN A 1 86 ? -2.172 -38.562 -13.812 1 98.62 86 ASN A O 1
ATOM 693 N N . VAL A 1 87 ? -4.242 -38.844 -12.859 1 98.88 87 VAL A N 1
ATOM 694 C CA . VAL A 1 87 ? -4.031 -37.781 -11.883 1 98.88 87 VAL A CA 1
ATOM 695 C C . VAL A 1 87 ? -3.027 -38.25 -10.828 1 98.88 87 VAL A C 1
ATOM 697 O O . VAL A 1 87 ? -3.174 -39.344 -10.258 1 98.88 87 VAL A O 1
ATOM 700 N N . ARG A 1 88 ? -2 -37.406 -10.547 1 98.5 88 ARG A N 1
ATOM 701 C CA . ARG A 1 88 ? -1.029 -37.812 -9.539 1 98.5 88 ARG A CA 1
ATOM 702 C C . ARG A 1 88 ? -0.241 -36.625 -9.023 1 98.5 88 ARG A C 1
ATOM 704 O O . ARG A 1 88 ? -0.026 -35.656 -9.75 1 98.5 88 ARG A O 1
ATOM 711 N N . ILE A 1 89 ? 0.102 -36.656 -7.824 1 98.75 89 ILE A N 1
ATOM 712 C CA . ILE A 1 89 ? 1.112 -35.812 -7.203 1 98.75 89 ILE A CA 1
ATOM 713 C C . ILE A 1 89 ? 2.482 -36.469 -7.309 1 98.75 89 ILE A C 1
ATOM 715 O O . ILE A 1 89 ? 2.75 -37.469 -6.629 1 98.75 89 ILE A O 1
ATOM 719 N N . ASP A 1 90 ? 3.279 -35.875 -8.211 1 98.62 90 ASP A N 1
ATOM 720 C CA . ASP A 1 90 ? 4.504 -36.531 -8.688 1 98.62 90 ASP A CA 1
ATOM 721 C C . ASP A 1 90 ? 5.738 -35.844 -8.102 1 98.62 90 ASP A C 1
ATOM 723 O O . ASP A 1 90 ? 6.027 -34.688 -8.43 1 98.62 90 ASP A O 1
ATOM 727 N N . SER A 1 91 ? 6.512 -36.562 -7.297 1 98.56 91 SER A N 1
ATOM 728 C CA . SER A 1 91 ? 7.73 -35.969 -6.75 1 98.56 91 SER A CA 1
ATOM 729 C C . SER A 1 91 ? 8.773 -35.781 -7.84 1 98.56 91 SER A C 1
ATOM 731 O O . SER A 1 91 ? 9.047 -36.688 -8.633 1 98.56 91 SER A O 1
ATOM 733 N N . TYR A 1 92 ? 9.336 -34.594 -7.879 1 97.62 92 TYR A N 1
ATOM 734 C CA . TYR A 1 92 ? 10.406 -34.344 -8.836 1 97.62 92 TYR A CA 1
ATOM 735 C C . TYR A 1 92 ? 11.773 -34.594 -8.211 1 97.62 92 TYR A C 1
ATOM 737 O O . TYR A 1 92 ? 12.789 -34.594 -8.898 1 97.62 92 TYR A O 1
ATOM 745 N N . GLY A 1 93 ? 11.82 -34.719 -6.879 1 97.06 93 GLY A N 1
ATOM 746 C CA . GLY A 1 93 ? 13.062 -34.906 -6.152 1 97.06 93 GLY A CA 1
ATOM 747 C C . GLY A 1 93 ? 13.117 -34.156 -4.844 1 97.06 93 GLY A C 1
ATOM 748 O O . GLY A 1 93 ? 12.078 -33.844 -4.258 1 97.06 93 GLY A O 1
ATOM 749 N N . ASP A 1 94 ? 14.359 -33.938 -4.402 1 96.69 94 ASP A N 1
ATOM 750 C CA . ASP A 1 94 ? 14.57 -33.281 -3.115 1 96.69 94 ASP A CA 1
ATOM 751 C C . ASP A 1 94 ? 14.375 -31.766 -3.221 1 96.69 94 ASP A C 1
ATOM 753 O O . ASP A 1 94 ? 14.758 -31.156 -4.219 1 96.69 94 ASP A O 1
ATOM 757 N N . PHE A 1 95 ? 13.758 -31.25 -2.246 1 97.19 95 PHE A N 1
ATOM 758 C CA . PHE A 1 95 ? 13.648 -29.812 -2.086 1 97.19 95 PHE A CA 1
ATOM 759 C C . PHE A 1 95 ? 14.32 -29.344 -0.797 1 97.19 95 PHE A C 1
ATOM 761 O O . PHE A 1 95 ? 15.531 -29.125 -0.773 1 97.19 95 PHE A O 1
ATOM 768 N N . GLY A 1 96 ? 13.578 -29.391 0.317 1 97.56 96 GLY A N 1
ATOM 769 C CA . GLY A 1 96 ? 14.07 -28.969 1.618 1 97.56 96 GLY A CA 1
ATOM 770 C C . GLY A 1 96 ? 12.977 -28.859 2.662 1 97.56 96 GLY A C 1
ATOM 771 O O . GLY A 1 96 ? 11.906 -29.453 2.521 1 97.56 96 GLY A O 1
ATOM 772 N N . ARG A 1 97 ? 13.242 -28.172 3.686 1 97.31 97 ARG A N 1
ATOM 773 C CA . ARG A 1 97 ? 12.328 -28.078 4.816 1 97.31 97 ARG A CA 1
ATOM 774 C C . ARG A 1 97 ? 11.141 -27.172 4.492 1 97.31 97 ARG A C 1
ATOM 776 O O . ARG A 1 97 ? 11.312 -26.125 3.846 1 97.31 97 ARG A O 1
ATOM 783 N N . GLY A 1 98 ? 9.984 -27.609 4.922 1 97.88 98 GLY A N 1
ATOM 784 C CA . GLY A 1 98 ? 8.828 -26.734 4.871 1 97.88 98 GLY A CA 1
ATOM 785 C C . GLY A 1 98 ? 8.789 -25.734 6.012 1 97.88 98 GLY A C 1
ATOM 786 O O . GLY A 1 98 ? 9.562 -25.844 6.965 1 97.88 98 GLY A O 1
ATOM 787 N N . TRP A 1 99 ? 7.945 -24.781 5.902 1 97.94 99 TRP A N 1
ATOM 788 C CA . TRP A 1 99 ? 7.93 -23.641 6.82 1 97.94 99 TRP A CA 1
ATOM 789 C C . TRP A 1 99 ? 6.566 -22.953 6.816 1 97.94 99 TRP A C 1
ATOM 791 O O . TRP A 1 99 ? 5.996 -22.703 5.754 1 97.94 99 TRP A O 1
ATOM 801 N N . ASP A 1 100 ? 5.961 -22.75 7.988 1 98.31 100 ASP A N 1
ATOM 802 C CA . ASP A 1 100 ? 4.699 -22.031 8.156 1 98.31 100 ASP A CA 1
ATOM 803 C C . ASP A 1 100 ? 4.832 -20.938 9.195 1 98.31 100 ASP A C 1
ATOM 805 O O . ASP A 1 100 ? 5.484 -21.109 10.227 1 98.31 100 ASP A O 1
ATOM 809 N N . VAL A 1 101 ? 4.254 -19.812 8.93 1 97.94 101 VAL A N 1
ATOM 810 C CA . VAL A 1 101 ? 4.137 -18.766 9.945 1 97.94 101 VAL A CA 1
ATOM 811 C C . VAL A 1 101 ? 2.926 -19.047 10.836 1 97.94 101 VAL A C 1
ATOM 813 O O . VAL A 1 101 ? 1.839 -19.344 10.336 1 97.94 101 VAL A O 1
ATOM 816 N N . LYS A 1 102 ? 3.145 -18.922 12.125 1 98 102 LYS A N 1
ATOM 817 C CA . LYS A 1 102 ? 2.055 -19.172 13.062 1 98 102 LYS A CA 1
ATOM 818 C C . LYS A 1 102 ? 1.66 -17.891 13.797 1 98 102 LYS A C 1
ATOM 820 O O . LYS A 1 102 ? 0.545 -17.781 14.312 1 98 102 LYS A O 1
ATOM 825 N N . LYS A 1 103 ? 2.564 -16.984 13.883 1 97.69 103 LYS A N 1
ATOM 826 C CA . LYS A 1 103 ? 2.318 -15.664 14.453 1 97.69 103 LYS A CA 1
ATOM 827 C C . LYS A 1 103 ? 3.332 -14.641 13.945 1 97.69 103 LYS A C 1
ATOM 829 O O . LYS A 1 103 ? 4.504 -14.969 13.75 1 97.69 103 LYS A O 1
ATOM 834 N N . SER A 1 104 ? 2.891 -13.461 13.758 1 97.88 104 SER A N 1
ATOM 835 C CA . SER A 1 104 ? 3.762 -12.367 13.328 1 97.88 104 SER A CA 1
ATOM 836 C C . SER A 1 104 ? 3.25 -11.023 13.828 1 97.88 104 SER A C 1
ATOM 838 O O . SER A 1 104 ? 2.16 -10.586 13.453 1 97.88 104 SER A O 1
ATOM 840 N N . TYR A 1 105 ? 3.93 -10.422 14.695 1 97.94 105 TYR A N 1
ATOM 841 C CA . TYR A 1 105 ? 3.609 -9.125 15.289 1 97.94 105 TYR A CA 1
ATOM 842 C C . TYR A 1 105 ? 4.836 -8.219 15.312 1 97.94 105 TYR A C 1
ATOM 844 O O . TYR A 1 105 ? 5.941 -8.672 15.625 1 97.94 105 TYR A O 1
ATOM 852 N N . ILE A 1 106 ? 4.691 -6.945 14.93 1 98.62 106 ILE A N 1
ATOM 853 C CA . ILE A 1 106 ? 5.773 -5.973 15.055 1 98.62 106 ILE A CA 1
ATOM 854 C C . ILE A 1 106 ? 5.191 -4.574 15.234 1 98.62 106 ILE A C 1
ATOM 856 O O . ILE A 1 106 ? 4.215 -4.211 14.578 1 98.62 106 ILE A O 1
ATOM 860 N N . ALA A 1 107 ? 5.746 -3.76 16.141 1 98.69 107 ALA A N 1
ATOM 861 C CA . ALA A 1 107 ? 5.391 -2.359 16.344 1 98.69 107 ALA A CA 1
ATOM 862 C C . ALA A 1 107 ? 6.578 -1.568 16.891 1 98.69 107 ALA A C 1
ATOM 864 O O . ALA A 1 107 ? 7.492 -2.139 17.484 1 98.69 107 ALA A O 1
ATOM 865 N N . MET A 1 108 ? 6.605 -0.35 16.547 1 98.69 108 MET A N 1
ATOM 866 C CA . MET A 1 108 ? 7.504 0.593 17.203 1 98.69 108 MET A CA 1
ATOM 867 C C . MET A 1 108 ? 6.887 1.115 18.5 1 98.69 108 MET A C 1
ATOM 869 O O . MET A 1 108 ? 5.793 1.678 18.484 1 98.69 108 MET A O 1
ATOM 873 N N . LYS A 1 109 ? 7.578 0.999 19.547 1 97.5 109 LYS A N 1
ATOM 874 C CA . LYS A 1 109 ? 7.074 1.377 20.859 1 97.5 109 LYS A CA 1
ATOM 875 C C . LYS A 1 109 ? 7.574 2.762 21.266 1 97.5 109 LYS A C 1
ATOM 877 O O . LYS A 1 109 ? 6.914 3.467 22.031 1 97.5 109 LYS A O 1
ATOM 882 N N . GLU A 1 110 ? 8.773 3.037 20.875 1 97.56 110 GLU A N 1
ATOM 883 C CA . GLU A 1 110 ? 9.391 4.34 21.094 1 97.56 110 GLU A CA 1
ATOM 884 C C . GLU A 1 110 ? 9.898 4.934 19.781 1 97.56 110 GLU A C 1
ATOM 886 O O . GLU A 1 110 ? 10.375 4.203 18.906 1 97.56 110 GLU A O 1
ATOM 891 N N . PRO A 1 111 ? 9.812 6.215 19.688 1 98 111 PRO A N 1
ATOM 892 C CA . PRO A 1 111 ? 9.43 7.254 20.656 1 98 111 PRO A CA 1
ATOM 893 C C . PRO A 1 111 ? 7.922 7.316 20.875 1 98 111 PRO A C 1
ATOM 895 O O . PRO A 1 111 ? 7.461 7.977 21.812 1 98 111 PRO A O 1
ATOM 898 N N . TYR A 1 112 ? 7.145 6.68 20.141 1 97.88 112 TYR A N 1
ATOM 899 C CA . TYR A 1 112 ? 5.703 6.516 20.266 1 97.88 112 TYR A CA 1
ATOM 900 C C . TYR A 1 112 ? 5.254 5.184 19.672 1 97.88 112 TYR A C 1
ATOM 902 O O . TYR A 1 112 ? 5.984 4.562 18.891 1 97.88 112 TYR A O 1
ATOM 910 N N . TYR A 1 113 ? 4.078 4.77 20.031 1 98.06 113 TYR A N 1
ATOM 911 C CA . TYR A 1 113 ? 3.58 3.512 19.484 1 98.06 113 TYR A CA 1
ATOM 912 C C . TYR A 1 113 ? 3.156 3.68 18.031 1 98.06 113 TYR A C 1
ATOM 914 O O . TYR A 1 113 ? 2.424 4.613 17.688 1 98.06 113 TYR A O 1
ATOM 922 N N . ALA A 1 114 ? 3.607 2.852 17.172 1 98.12 114 ALA A N 1
ATOM 923 C CA . ALA A 1 114 ? 3.219 2.811 15.773 1 98.12 114 ALA A CA 1
ATOM 924 C C . ALA A 1 114 ? 3.266 1.383 15.234 1 98.12 114 ALA A C 1
ATOM 926 O O . ALA A 1 114 ? 4.246 0.666 15.438 1 98.12 114 ALA A O 1
ATOM 927 N N . GLN A 1 115 ? 2.203 1.042 14.594 1 97.5 115 GLN A N 1
ATOM 928 C CA . GLN A 1 115 ? 2.213 -0.239 13.891 1 97.5 115 GLN A CA 1
ATOM 929 C C . GLN A 1 115 ? 3.221 -0.232 12.75 1 97.5 115 GLN A C 1
ATOM 931 O O . GLN A 1 115 ? 3.418 0.794 12.094 1 97.5 115 GLN A O 1
ATOM 936 N N . VAL A 1 116 ? 3.867 -1.361 12.531 1 98.38 116 VAL A N 1
ATOM 937 C CA . VAL A 1 116 ? 4.816 -1.543 11.438 1 98.38 116 VAL A CA 1
ATOM 938 C C . VAL A 1 116 ? 4.324 -2.645 10.508 1 98.38 116 VAL A C 1
ATOM 940 O O . VAL A 1 116 ? 3.932 -3.723 10.961 1 98.38 116 VAL A O 1
ATOM 943 N N . ILE A 1 117 ? 4.227 -2.326 9.211 1 98.38 117 ILE A N 1
ATOM 944 C CA . ILE A 1 117 ? 3.932 -3.373 8.234 1 98.38 117 ILE A CA 1
ATOM 945 C C . ILE A 1 117 ? 5.184 -4.211 7.98 1 98.38 117 ILE A C 1
ATOM 947 O O . ILE A 1 117 ? 6.152 -3.721 7.398 1 98.38 117 ILE A O 1
ATOM 951 N N . GLY A 1 118 ? 5.172 -5.402 8.406 1 97.81 118 GLY A N 1
ATOM 952 C CA . GLY A 1 118 ? 6.316 -6.285 8.281 1 97.81 118 GLY A CA 1
ATOM 953 C C . GLY A 1 118 ? 5.941 -7.758 8.305 1 97.81 118 GLY A C 1
ATOM 954 O O . GLY A 1 118 ? 4.918 -8.133 8.875 1 97.81 118 GLY A O 1
ATOM 955 N N . TYR A 1 119 ? 6.762 -8.578 7.672 1 98.06 119 TYR A N 1
ATOM 956 C CA . TYR A 1 119 ? 6.559 -10.016 7.551 1 98.06 119 TYR A CA 1
ATOM 957 C C . TYR A 1 119 ? 7.852 -10.773 7.828 1 98.06 119 TYR A C 1
ATOM 959 O O . TYR A 1 119 ? 8.938 -10.32 7.457 1 98.06 119 TYR A O 1
ATOM 967 N N . PRO A 1 120 ? 7.746 -11.961 8.492 1 98 120 PRO A N 1
ATOM 968 C CA . PRO A 1 120 ? 8.953 -12.781 8.609 1 98 120 PRO A CA 1
ATOM 969 C C . PRO A 1 120 ? 9.562 -13.141 7.254 1 98 120 PRO A C 1
ATOM 971 O O . PRO A 1 120 ? 8.828 -13.445 6.309 1 98 120 PRO A O 1
ATOM 974 N N . LYS A 1 121 ? 10.844 -13 7.152 1 97.06 121 LYS A N 1
ATOM 975 C CA . LYS A 1 121 ? 11.5 -13.562 5.977 1 97.06 121 LYS A CA 1
ATOM 976 C C . LYS A 1 121 ? 11.234 -15.062 5.863 1 97.06 121 LYS A C 1
ATOM 978 O O . LYS A 1 121 ? 11.242 -15.773 6.871 1 97.06 121 LYS A O 1
ATOM 983 N N . ALA A 1 122 ? 10.977 -15.555 4.66 1 97.56 122 ALA A N 1
ATOM 984 C CA . ALA A 1 122 ? 10.703 -16.984 4.484 1 97.56 122 ALA A CA 1
ATOM 985 C C . ALA A 1 122 ? 11.844 -17.828 5.027 1 97.56 122 ALA A C 1
ATOM 987 O O . ALA A 1 122 ? 13.016 -17.547 4.773 1 97.56 122 ALA A O 1
ATOM 988 N N . TRP A 1 123 ? 11.461 -18.875 5.863 1 97.44 123 TRP A N 1
ATOM 989 C CA . TRP A 1 123 ? 12.367 -19.859 6.438 1 97.44 123 TRP A CA 1
ATOM 990 C C . TRP A 1 123 ? 13.281 -19.234 7.48 1 97.44 123 TRP A C 1
ATOM 992 O O . TRP A 1 123 ? 14.438 -19.625 7.613 1 97.44 123 TRP A O 1
ATOM 1002 N N . THR A 1 124 ? 12.836 -18.156 8.109 1 96.75 124 THR A N 1
ATOM 1003 C CA . THR A 1 124 ? 13.516 -17.656 9.297 1 96.75 124 THR A CA 1
ATOM 1004 C C . THR A 1 124 ? 13.07 -18.422 10.539 1 96.75 124 THR A C 1
ATOM 1006 O O . THR A 1 124 ? 11.953 -18.938 10.586 1 96.75 124 THR A O 1
ATOM 1009 N N . ASP A 1 125 ? 13.93 -18.453 11.562 1 96.88 125 ASP A N 1
ATOM 1010 C CA . ASP A 1 125 ? 13.5 -18.906 12.883 1 96.88 125 ASP A CA 1
ATOM 1011 C C . ASP A 1 125 ? 12.602 -17.875 13.555 1 96.88 125 ASP A C 1
ATOM 1013 O O . ASP A 1 125 ? 12.555 -16.719 13.133 1 96.88 125 ASP A O 1
ATOM 1017 N N . GLY A 1 126 ? 11.742 -18.359 14.477 1 97.38 126 GLY A N 1
ATOM 1018 C CA . GLY A 1 126 ? 10.938 -17.438 15.273 1 97.38 126 GLY A CA 1
ATOM 1019 C C . GLY A 1 126 ? 11.742 -16.719 16.328 1 97.38 126 GLY A C 1
ATOM 1020 O O . GLY A 1 126 ? 12.953 -16.906 16.453 1 97.38 126 GLY A O 1
ATOM 1021 N N . THR A 1 127 ? 10.844 -15.867 16.953 1 96.38 127 THR A N 1
ATOM 1022 C CA . THR A 1 127 ? 11.445 -15.195 18.094 1 96.38 127 THR A CA 1
ATOM 1023 C C . THR A 1 127 ? 11.172 -15.969 19.375 1 96.38 127 THR A C 1
ATOM 1025 O O . THR A 1 127 ? 10.18 -16.688 19.469 1 96.38 127 THR A O 1
ATOM 1028 N N . ASN A 1 128 ? 12 -16.438 20.188 1 91.62 128 ASN A N 1
ATOM 1029 C CA . ASN A 1 128 ? 11.805 -17.094 21.469 1 91.62 128 ASN A CA 1
ATOM 1030 C C . ASN A 1 128 ? 10.984 -16.219 22.422 1 91.62 128 ASN A C 1
ATOM 1032 O O . ASN A 1 128 ? 11.43 -15.898 23.516 1 91.62 128 ASN A O 1
ATOM 1036 N N . GLY A 1 129 ? 9.734 -15.898 21.906 1 95.38 129 GLY A N 1
ATOM 1037 C CA . GLY A 1 129 ? 8.867 -14.992 22.641 1 95.38 129 GLY A CA 1
ATOM 1038 C C . GLY A 1 129 ? 8.953 -13.562 22.141 1 95.38 129 GLY A C 1
ATOM 1039 O O . GLY A 1 129 ? 9.453 -13.305 21.047 1 95.38 129 GLY A O 1
ATOM 1040 N N . LEU A 1 130 ? 8.297 -12.656 22.906 1 96.5 130 LEU A N 1
ATOM 1041 C CA . LEU A 1 130 ? 8.242 -11.242 22.547 1 96.5 130 LEU A CA 1
ATOM 1042 C C . LEU A 1 130 ? 9.617 -10.602 22.672 1 96.5 130 LEU A C 1
ATOM 1044 O O . LEU A 1 130 ? 10.227 -10.641 23.75 1 96.5 130 LEU A O 1
ATOM 1048 N N . VAL A 1 131 ? 10.125 -10.094 21.578 1 97.44 131 VAL A N 1
ATOM 1049 C CA . VAL A 1 131 ? 11.297 -9.227 21.594 1 97.44 131 VAL A CA 1
ATOM 1050 C C . VAL A 1 131 ? 10.883 -7.793 21.922 1 97.44 131 VAL A C 1
ATOM 1052 O O . VAL A 1 131 ? 9.914 -7.277 21.344 1 97.44 131 VAL A O 1
ATOM 1055 N N . ASP A 1 132 ? 11.461 -7.191 22.844 1 97.56 132 ASP A N 1
ATOM 1056 C CA . ASP A 1 132 ? 11.266 -5.805 23.25 1 97.56 132 ASP A CA 1
ATOM 1057 C C . ASP A 1 132 ? 12.609 -5.117 23.516 1 97.56 132 ASP A C 1
ATOM 1059 O O . ASP A 1 132 ? 13.164 -5.234 24.609 1 97.56 132 ASP A O 1
ATOM 1063 N N . SER A 1 133 ? 13.094 -4.402 22.484 1 97.88 133 SER A N 1
ATOM 1064 C CA . SER A 1 133 ? 14.461 -3.914 22.609 1 97.88 133 SER A CA 1
ATOM 1065 C C . SER A 1 133 ? 14.672 -2.65 21.781 1 97.88 133 SER A C 1
ATOM 1067 O O . SER A 1 133 ? 13.891 -2.348 20.891 1 97.88 133 SER A O 1
ATOM 1069 N N . GLU A 1 134 ? 15.719 -1.965 22.172 1 97.69 134 GLU A N 1
ATOM 1070 C CA . GLU A 1 134 ? 16.203 -0.867 21.344 1 97.69 134 GLU A CA 1
ATOM 1071 C C . GLU A 1 134 ? 16.734 -1.378 20.016 1 97.69 134 GLU A C 1
ATOM 1073 O O . GLU A 1 134 ? 17.219 -2.506 19.922 1 97.69 134 GLU A O 1
ATOM 1078 N N . VAL A 1 135 ? 16.625 -0.512 19.062 1 98.69 135 VAL A N 1
ATOM 1079 C CA . VAL A 1 135 ? 17.125 -0.847 17.734 1 98.69 135 VAL A CA 1
ATOM 1080 C C . VAL A 1 135 ? 18.547 -0.312 17.562 1 98.69 135 VAL A C 1
ATOM 1082 O O . VAL A 1 135 ? 18.812 0.853 17.859 1 98.69 135 VAL A O 1
ATOM 1085 N N . MET A 1 136 ? 19.422 -1.122 17.156 1 98.38 136 MET A N 1
ATOM 1086 C CA . MET A 1 136 ? 20.781 -0.704 16.828 1 98.38 136 MET A CA 1
ATOM 1087 C C . MET A 1 136 ? 20.969 -0.629 15.312 1 98.38 136 MET A C 1
ATOM 1089 O O . MET A 1 136 ? 20.656 -1.577 14.594 1 98.38 136 MET A O 1
ATOM 1093 N N . LEU A 1 137 ? 21.422 0.477 14.859 1 98.31 137 LEU A N 1
ATOM 1094 C CA . LEU A 1 137 ? 21.766 0.66 13.453 1 98.31 137 LEU A CA 1
ATOM 1095 C C . LEU A 1 137 ? 23.188 0.179 13.18 1 98.31 137 LEU A C 1
ATOM 1097 O O . LEU A 1 137 ? 24.141 0.7 13.758 1 98.31 137 LEU A O 1
ATOM 1101 N N . LEU A 1 138 ? 23.328 -0.832 12.352 1 98.12 138 LEU A N 1
ATOM 1102 C CA . LEU A 1 138 ? 24.641 -1.361 11.992 1 98.12 138 LEU A CA 1
ATOM 1103 C C . LEU A 1 138 ? 25.109 -0.773 10.664 1 98.12 138 LEU A C 1
ATOM 1105 O O . LEU A 1 138 ? 24.578 -1.099 9.609 1 98.12 138 LEU A O 1
ATOM 1109 N N . GLU A 1 139 ? 26.094 0.038 10.742 1 96.75 139 GLU A N 1
ATOM 1110 C CA . GLU A 1 139 ? 26.719 0.581 9.547 1 96.75 139 GLU A CA 1
ATOM 1111 C C . GLU A 1 139 ? 27.906 -0.279 9.102 1 96.75 139 GLU A C 1
ATOM 1113 O O . GLU A 1 139 ? 29.047 -0.025 9.492 1 96.75 139 GLU A O 1
ATOM 1118 N N . ILE A 1 140 ? 27.625 -1.217 8.281 1 95.81 140 ILE A N 1
ATOM 1119 C CA . ILE A 1 140 ? 28.594 -2.229 7.867 1 95.81 140 ILE A CA 1
ATOM 1120 C C . ILE A 1 140 ? 28.922 -2.045 6.391 1 95.81 140 ILE A C 1
ATOM 1122 O O . ILE A 1 140 ? 28.062 -2.184 5.523 1 95.81 140 ILE A O 1
ATOM 1126 N N . THR A 1 141 ? 30.188 -1.764 6.109 1 92.88 141 THR A N 1
ATOM 1127 C CA . THR A 1 141 ? 30.656 -1.65 4.73 1 92.88 141 THR A CA 1
ATOM 1128 C C . THR A 1 141 ? 31.719 -2.703 4.43 1 92.88 141 THR A C 1
ATOM 1130 O O . THR A 1 141 ? 32 -2.977 3.266 1 92.88 141 THR A O 1
ATOM 1133 N N . SER A 1 142 ? 32.312 -3.225 5.484 1 94.69 142 SER A N 1
ATOM 1134 C CA . SER A 1 142 ? 33.281 -4.293 5.391 1 94.69 142 SER A CA 1
ATOM 1135 C C . SER A 1 142 ? 33.25 -5.195 6.621 1 94.69 142 SER A C 1
ATOM 1137 O O . SER A 1 142 ? 32.594 -4.875 7.609 1 94.69 142 SER A O 1
ATOM 1139 N N . GLU A 1 143 ? 33.906 -6.301 6.52 1 95.25 143 GLU A N 1
ATOM 1140 C CA . GLU A 1 143 ? 33.938 -7.258 7.621 1 95.25 143 GLU A CA 1
ATOM 1141 C C . GLU A 1 143 ? 34.562 -6.648 8.867 1 95.25 143 GLU A C 1
ATOM 1143 O O . GLU A 1 143 ? 34.219 -7.02 9.992 1 95.25 143 GLU A O 1
ATOM 1148 N N . GLU A 1 144 ? 35.469 -5.719 8.641 1 96.88 144 GLU A N 1
ATOM 1149 C CA . GLU A 1 144 ? 36.156 -5.074 9.758 1 96.88 144 GLU A CA 1
ATOM 1150 C C . GLU A 1 144 ? 35.156 -4.309 10.641 1 96.88 144 GLU A C 1
ATOM 1152 O O . GLU A 1 144 ? 35.406 -4.148 11.836 1 96.88 144 GLU A O 1
ATOM 1157 N N . ASP A 1 145 ? 34.062 -3.906 10.086 1 97.62 145 ASP A N 1
ATOM 1158 C CA . ASP A 1 145 ? 33.062 -3.125 10.82 1 97.62 145 ASP A CA 1
ATOM 1159 C C . ASP A 1 145 ? 32.375 -3.973 11.883 1 97.62 145 ASP A C 1
ATOM 1161 O O . ASP A 1 145 ? 31.75 -3.439 12.805 1 97.62 145 ASP A O 1
ATOM 1165 N N . PHE A 1 146 ? 32.469 -5.34 11.797 1 97.88 146 PHE A N 1
ATOM 1166 C CA . PHE A 1 146 ? 31.859 -6.223 12.773 1 97.88 146 PHE A CA 1
ATOM 1167 C C . PHE A 1 146 ? 32.438 -5.965 14.164 1 97.88 146 PHE A C 1
ATOM 1169 O O . PHE A 1 146 ? 31.719 -6.113 15.172 1 97.88 146 PHE A O 1
ATOM 1176 N N . ASP A 1 147 ? 33.688 -5.586 14.203 1 97.88 147 ASP A N 1
ATOM 1177 C CA . ASP A 1 147 ? 34.375 -5.398 15.477 1 97.88 147 ASP A CA 1
ATOM 1178 C C . ASP A 1 147 ? 33.719 -4.285 16.297 1 97.88 147 ASP A C 1
ATOM 1180 O O . ASP A 1 147 ? 33.719 -4.34 17.531 1 97.88 147 ASP A O 1
ATOM 1184 N N . LYS A 1 148 ? 33.125 -3.373 15.602 1 97.69 148 LYS A N 1
ATOM 1185 C CA . LYS A 1 148 ? 32.469 -2.252 16.266 1 97.69 148 LYS A CA 1
ATOM 1186 C C . LYS A 1 148 ? 31.297 -2.729 17.109 1 97.69 148 LYS A C 1
ATOM 1188 O O . LYS A 1 148 ? 30.906 -2.057 18.062 1 97.69 148 LYS A O 1
ATOM 1193 N N . TYR A 1 149 ? 30.781 -3.848 16.797 1 98.19 149 TYR A N 1
ATOM 1194 C CA . TYR A 1 149 ? 29.516 -4.273 17.391 1 98.19 149 TYR A CA 1
ATOM 1195 C C . TYR A 1 149 ? 29.703 -5.57 18.172 1 98.19 149 TYR A C 1
ATOM 1197 O O . TYR A 1 149 ? 28.766 -6.035 18.844 1 98.19 149 TYR A O 1
ATOM 1205 N N . ARG A 1 150 ? 30.875 -6.215 18.047 1 98.06 150 ARG A N 1
ATOM 1206 C CA . ARG A 1 150 ? 31.141 -7.492 18.703 1 98.06 150 ARG A CA 1
ATOM 1207 C C . ARG A 1 150 ? 30.828 -7.414 20.203 1 98.06 150 ARG A C 1
ATOM 1209 O O . ARG A 1 150 ? 31.281 -6.5 20.875 1 98.06 150 ARG A O 1
ATOM 1216 N N . GLY A 1 151 ? 29.984 -8.305 20.656 1 98.06 151 GLY A N 1
ATOM 1217 C CA . GLY A 1 151 ? 29.641 -8.414 22.062 1 98.06 151 GLY A CA 1
ATOM 1218 C C . GLY A 1 151 ? 28.531 -7.473 22.5 1 98.06 151 GLY A C 1
ATOM 1219 O O . GLY A 1 151 ? 28.156 -7.434 23.672 1 98.06 151 GLY A O 1
ATOM 1220 N N . LYS A 1 152 ? 27.891 -6.789 21.594 1 97.81 152 LYS A N 1
ATOM 1221 C CA . LYS A 1 152 ? 26.953 -5.734 21.969 1 97.81 152 LYS A CA 1
ATOM 1222 C C . LYS A 1 152 ? 25.547 -6.0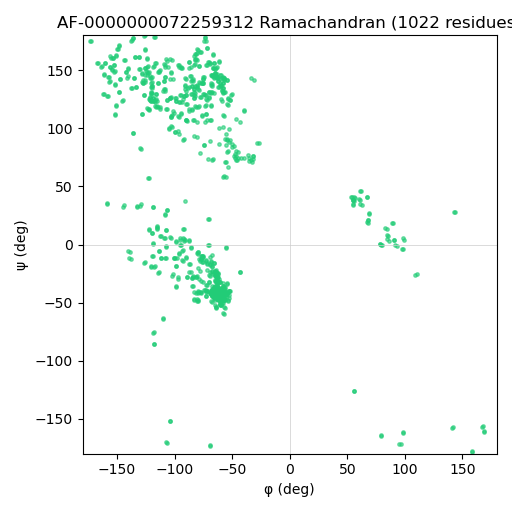35 21.484 1 97.81 152 LYS A C 1
ATOM 1224 O O . LYS A 1 152 ? 24.609 -5.281 21.75 1 97.81 152 LYS A O 1
ATOM 1229 N N . LEU A 1 153 ? 25.297 -7.105 20.859 1 98.12 153 LEU A N 1
ATOM 1230 C CA . LEU A 1 153 ? 24.078 -7.234 20.062 1 98.12 153 LEU A CA 1
ATOM 1231 C C . LEU A 1 153 ? 23.141 -8.281 20.656 1 98.12 153 LEU A C 1
ATOM 1233 O O . LEU A 1 153 ? 22.031 -8.469 20.156 1 98.12 153 LEU A O 1
ATOM 1237 N N . LYS A 1 154 ? 23.562 -8.992 21.703 1 97.56 154 LYS A N 1
ATOM 1238 C CA . LYS A 1 154 ? 22.766 -10.078 22.25 1 97.56 154 LYS A CA 1
ATOM 1239 C C . LYS A 1 154 ? 21.344 -9.602 22.594 1 97.56 154 LYS A C 1
ATOM 1241 O O . LYS A 1 154 ? 21.172 -8.656 23.359 1 97.56 154 LYS A O 1
ATOM 1246 N N . GLY A 1 155 ? 20.359 -10.203 21.984 1 96.81 155 GLY A N 1
ATOM 1247 C CA . GLY A 1 155 ? 18.969 -9.938 22.281 1 96.81 155 GLY A CA 1
ATOM 1248 C C . GLY A 1 155 ? 18.453 -8.656 21.656 1 96.81 155 GLY A C 1
ATOM 1249 O O . GLY A 1 155 ? 17.281 -8.312 21.797 1 96.81 155 GLY A O 1
ATOM 1250 N N . LYS A 1 156 ? 19.297 -7.945 20.922 1 97.75 156 LYS A N 1
ATOM 1251 C CA . LYS A 1 156 ? 18.922 -6.645 20.375 1 97.75 156 LYS A CA 1
ATOM 1252 C C . LYS A 1 156 ? 18.203 -6.793 19.031 1 97.75 156 LYS A C 1
ATOM 1254 O O . LYS A 1 156 ? 18.312 -7.832 18.375 1 97.75 156 LYS A O 1
ATOM 1259 N N . VAL A 1 157 ? 17.359 -5.777 18.797 1 98.69 157 VAL A N 1
ATOM 1260 C CA . VAL A 1 157 ? 16.875 -5.59 17.422 1 98.69 157 VAL A CA 1
ATOM 1261 C C . VAL A 1 157 ? 17.906 -4.797 16.625 1 98.69 157 VAL A C 1
ATOM 1263 O O . VAL A 1 157 ? 18.438 -3.789 17.094 1 98.69 157 VAL A O 1
ATOM 1266 N N . VAL A 1 158 ? 18.25 -5.277 15.438 1 98.75 158 VAL A N 1
ATOM 1267 C CA . VAL A 1 158 ? 19.25 -4.586 14.625 1 98.75 158 VAL A CA 1
ATOM 1268 C C . VAL A 1 158 ? 18.688 -4.289 13.242 1 98.75 158 VAL A C 1
ATOM 1270 O O . VAL A 1 158 ? 17.766 -4.977 12.781 1 98.75 158 VAL A O 1
ATOM 1273 N N . THR A 1 159 ? 19.172 -3.229 12.617 1 98.12 159 THR A N 1
ATOM 1274 C CA . THR A 1 159 ? 18.844 -2.898 11.234 1 98.12 159 THR A CA 1
ATOM 1275 C C . THR A 1 159 ? 20.062 -2.305 10.523 1 98.12 159 THR A C 1
ATOM 1277 O O . THR A 1 159 ? 21.062 -1.996 11.164 1 98.12 159 THR A O 1
ATOM 1280 N N . THR A 1 160 ? 20.078 -2.35 9.234 1 96.69 160 THR A N 1
ATOM 1281 C CA . THR A 1 160 ? 21.125 -1.76 8.398 1 96.69 160 THR A CA 1
ATOM 1282 C C . THR A 1 160 ? 20.531 -0.686 7.484 1 96.69 160 THR A C 1
ATOM 1284 O O . THR A 1 160 ? 19.328 -0.693 7.199 1 96.69 160 THR A O 1
ATOM 1287 N N . PRO A 1 161 ? 21.375 0.29 7.098 1 94.75 161 PRO A N 1
ATOM 1288 C CA . PRO A 1 161 ? 20.875 1.299 6.16 1 94.75 161 PRO A CA 1
ATOM 1289 C C . PRO A 1 161 ? 20.344 0.69 4.863 1 94.75 161 PRO A C 1
ATOM 1291 O O . PRO A 1 161 ? 20.875 -0.325 4.398 1 94.75 161 PRO A O 1
ATOM 1294 N N . ALA A 1 162 ? 19.312 1.266 4.406 1 89.44 162 ALA A N 1
ATOM 1295 C CA . ALA A 1 162 ? 18.766 0.903 3.1 1 89.44 162 ALA A CA 1
ATOM 1296 C C . ALA A 1 162 ? 18.266 2.137 2.35 1 89.44 162 ALA A C 1
ATOM 1298 O O . ALA A 1 162 ? 17.859 3.123 2.965 1 89.44 162 ALA A O 1
ATOM 1299 N N . ASN A 1 163 ? 18.453 2.125 1.054 1 84 163 ASN A N 1
ATOM 1300 C CA . ASN A 1 163 ? 17.969 3.213 0.205 1 84 163 ASN A CA 1
ATOM 1301 C C . ASN A 1 163 ? 16.906 2.734 -0.782 1 84 163 ASN A C 1
ATOM 1303 O O . ASN A 1 163 ? 17.156 1.826 -1.576 1 84 163 ASN A O 1
ATOM 1307 N N . PHE A 1 164 ? 15.797 3.314 -0.605 1 87.62 164 PHE A N 1
ATOM 1308 C CA . PHE A 1 164 ? 14.719 2.963 -1.521 1 87.62 164 PHE A CA 1
ATOM 1309 C C . PHE A 1 164 ? 14.227 4.191 -2.277 1 87.62 164 PHE A C 1
ATOM 1311 O O . PHE A 1 164 ? 14.242 5.305 -1.741 1 87.62 164 PHE A O 1
ATOM 1318 N N . ASN A 1 165 ? 13.906 3.957 -3.504 1 82.62 165 ASN A N 1
ATOM 1319 C CA . ASN A 1 165 ? 13.25 5.008 -4.277 1 82.62 165 ASN A CA 1
ATOM 1320 C C . ASN A 1 165 ? 11.75 5.035 -4.027 1 82.62 165 ASN A C 1
ATOM 1322 O O . ASN A 1 165 ? 11.023 4.156 -4.488 1 82.62 165 ASN A O 1
ATOM 1326 N N . LEU A 1 166 ? 11.281 6.016 -3.32 1 90.25 166 LEU A N 1
ATOM 1327 C CA . LEU A 1 166 ? 9.859 6.137 -3.014 1 90.25 166 LEU A CA 1
ATOM 1328 C C . LEU A 1 166 ? 9.289 7.426 -3.594 1 90.25 166 LEU A C 1
ATOM 1330 O O . LEU A 1 166 ? 8.336 7.992 -3.047 1 90.25 166 LEU A O 1
ATOM 1334 N N . GLU A 1 167 ? 9.844 7.82 -4.711 1 89.94 167 GLU A N 1
ATOM 1335 C CA . GLU A 1 167 ? 9.359 9.016 -5.391 1 89.94 167 GLU A CA 1
ATOM 1336 C C . GLU A 1 167 ? 7.945 8.812 -5.93 1 89.94 167 GLU A C 1
ATOM 1338 O O . GLU A 1 167 ? 7.547 7.684 -6.223 1 89.94 167 GLU A O 1
ATOM 1343 N N . PRO A 1 168 ? 7.223 9.906 -6.02 1 93.31 168 PRO A N 1
ATOM 1344 C CA . PRO A 1 168 ? 5.875 9.789 -6.578 1 93.31 168 PRO A CA 1
ATOM 1345 C C . PRO A 1 168 ? 5.867 9.18 -7.98 1 93.31 168 PRO A C 1
ATOM 1347 O O . PRO A 1 168 ? 6.75 9.477 -8.789 1 93.31 168 PRO A O 1
ATOM 1350 N N . ALA A 1 169 ? 4.875 8.406 -8.242 1 92.19 169 ALA A N 1
ATOM 1351 C CA . ALA A 1 169 ? 4.75 7.734 -9.531 1 92.19 169 ALA A CA 1
ATOM 1352 C C . ALA A 1 169 ? 3.969 8.594 -10.523 1 92.19 169 ALA A C 1
ATOM 1354 O O . ALA A 1 169 ? 2.738 8.656 -10.461 1 92.19 169 ALA A O 1
ATOM 1355 N N . PHE A 1 170 ? 4.602 9.18 -11.5 1 94.88 170 PHE A N 1
ATOM 1356 C CA . PHE A 1 170 ? 3.945 10.039 -12.477 1 94.88 170 PHE A CA 1
ATOM 1357 C C . PHE A 1 170 ? 3.512 9.242 -13.695 1 94.88 170 PHE A C 1
ATOM 1359 O O . PHE A 1 170 ? 2.992 9.805 -14.664 1 94.88 170 PHE A O 1
ATOM 1366 N N . GLU A 1 171 ? 3.705 7.957 -13.625 1 92.94 171 GLU A N 1
ATOM 1367 C CA . GLU A 1 171 ? 3.162 7.023 -14.609 1 92.94 171 GLU A CA 1
ATOM 1368 C C . GLU A 1 171 ? 2.152 6.074 -13.969 1 92.94 171 GLU A C 1
ATOM 1370 O O . GLU A 1 171 ? 2.227 5.801 -12.766 1 92.94 171 GLU A O 1
ATOM 1375 N N . ALA A 1 172 ? 1.278 5.559 -14.828 1 93.38 172 ALA A N 1
ATOM 1376 C CA . ALA A 1 172 ? 0.215 4.691 -14.328 1 93.38 172 ALA A CA 1
ATOM 1377 C C . ALA A 1 172 ? 0.782 3.375 -13.805 1 93.38 172 ALA A C 1
ATOM 1379 O O . ALA A 1 172 ? 1.74 2.84 -14.367 1 93.38 172 ALA A O 1
ATOM 1380 N N . GLU A 1 173 ? 0.152 2.908 -12.812 1 90.31 173 GLU A N 1
ATOM 1381 C CA . GLU A 1 173 ? 0.524 1.623 -12.234 1 90.31 173 GLU A CA 1
ATOM 1382 C C . GLU A 1 173 ? 0.116 0.467 -13.141 1 90.31 173 GLU A C 1
ATOM 1384 O O . GLU A 1 173 ? 0.844 -0.52 -13.266 1 90.31 173 GLU A O 1
ATOM 1389 N N . ALA A 1 174 ? -1.056 0.631 -13.719 1 95.56 174 ALA A N 1
ATOM 1390 C CA . ALA A 1 174 ? -1.582 -0.392 -14.617 1 95.56 174 ALA A CA 1
ATOM 1391 C C . ALA A 1 174 ? -1.44 0.036 -16.078 1 95.56 174 ALA A C 1
ATOM 1393 O O . ALA A 1 174 ? -1.603 1.214 -16.406 1 95.56 174 ALA A O 1
ATOM 1394 N N . ARG A 1 175 ? -1.129 -0.942 -16.922 1 96.31 175 ARG A N 1
ATOM 1395 C CA . ARG A 1 175 ? -1.037 -0.639 -18.359 1 96.31 175 ARG A CA 1
ATOM 1396 C C . ARG A 1 175 ? -1.349 -1.871 -19.203 1 96.31 175 ARG A C 1
ATOM 1398 O O . ARG A 1 175 ? -1.218 -3.002 -18.719 1 96.31 175 ARG A O 1
ATOM 1405 N N . ARG A 1 176 ? -1.785 -1.671 -20.359 1 97.56 176 ARG A N 1
ATOM 1406 C CA . ARG A 1 176 ? -1.91 -2.654 -21.422 1 97.56 176 ARG A CA 1
ATOM 1407 C C . ARG A 1 176 ? -0.966 -2.332 -22.578 1 97.56 176 ARG A C 1
ATOM 1409 O O . ARG A 1 176 ? -0.615 -1.171 -22.797 1 97.56 176 ARG A O 1
ATOM 1416 N N . TRP A 1 177 ? -0.513 -3.342 -23.219 1 97.62 177 TRP A N 1
ATOM 1417 C CA . TRP A 1 177 ? 0.325 -3.1 -24.391 1 97.62 177 TRP A CA 1
ATOM 1418 C C . TRP A 1 177 ? -0.443 -2.332 -25.453 1 97.62 177 TRP A C 1
ATOM 1420 O O . TRP A 1 177 ? -1.595 -2.656 -25.75 1 97.62 177 TRP A O 1
ATOM 1430 N N . THR A 1 178 ? 0.243 -1.314 -26.031 1 96.62 178 THR A N 1
ATOM 1431 C CA . THR A 1 178 ? -0.303 -0.658 -27.219 1 96.62 178 THR A CA 1
ATOM 1432 C C . THR A 1 178 ? 0.014 -1.46 -28.469 1 96.62 178 THR A C 1
ATOM 1434 O O . THR A 1 178 ? 0.866 -2.35 -28.453 1 96.62 178 THR A O 1
ATOM 1437 N N . ALA A 1 179 ? -0.707 -1.131 -29.516 1 95.69 179 ALA A N 1
ATOM 1438 C CA . ALA A 1 179 ? -0.426 -1.769 -30.797 1 95.69 179 ALA A CA 1
ATOM 1439 C C . ALA A 1 179 ? 1.021 -1.535 -31.219 1 95.69 179 ALA A C 1
ATOM 1441 O O . ALA A 1 179 ? 1.672 -2.438 -31.75 1 95.69 179 ALA A O 1
ATOM 1442 N N . GLU A 1 180 ? 1.511 -0.335 -30.969 1 96.31 180 GLU A N 1
ATOM 1443 C CA . GLU A 1 180 ? 2.883 0.018 -31.328 1 96.31 180 GLU A CA 1
ATOM 1444 C C . GLU A 1 180 ? 3.887 -0.802 -30.516 1 96.31 180 GLU A C 1
ATOM 1446 O O . GLU A 1 180 ? 4.879 -1.288 -31.062 1 96.31 180 GLU A O 1
ATOM 1451 N N . GLN A 1 181 ? 3.643 -0.974 -29.234 1 96.19 181 GLN A N 1
ATOM 1452 C CA . GLN A 1 181 ? 4.531 -1.741 -28.375 1 96.19 181 GLN A CA 1
ATOM 1453 C C . GLN A 1 181 ? 4.547 -3.215 -28.766 1 96.19 181 GLN A C 1
ATOM 1455 O O . GLN A 1 181 ? 5.59 -3.871 -28.703 1 96.19 181 GLN A O 1
ATOM 1460 N N . LEU A 1 182 ? 3.455 -3.748 -29.141 1 96.5 182 LEU A N 1
ATOM 1461 C CA . LEU A 1 182 ? 3.346 -5.133 -29.578 1 96.5 182 LEU A CA 1
ATOM 1462 C C . LEU A 1 182 ? 4.082 -5.348 -30.906 1 96.5 182 LEU A C 1
ATOM 1464 O O . LEU A 1 182 ? 4.734 -6.375 -31.094 1 96.5 182 LEU A O 1
ATOM 1468 N N . GLU A 1 183 ? 3.939 -4.379 -31.812 1 93.81 183 GLU A N 1
ATOM 1469 C CA . GLU A 1 183 ? 4.668 -4.453 -33.062 1 93.81 183 GLU A CA 1
ATOM 1470 C C . GLU A 1 183 ? 6.176 -4.43 -32.844 1 93.81 183 GLU A C 1
ATOM 1472 O O . GLU A 1 183 ? 6.922 -5.164 -33.5 1 93.81 183 GLU A O 1
ATOM 1477 N N . GLU A 1 184 ? 6.59 -3.609 -31.906 1 92.62 184 GLU A N 1
ATOM 1478 C CA . GLU A 1 184 ? 8.008 -3.514 -31.578 1 92.62 184 GLU A CA 1
ATOM 1479 C C . GLU A 1 184 ? 8.539 -4.836 -31.031 1 92.62 184 GLU A C 1
ATOM 1481 O O . GLU A 1 184 ? 9.711 -5.164 -31.203 1 92.62 184 GLU A O 1
ATOM 1486 N N . ARG A 1 185 ? 7.738 -5.645 -30.406 1 91.25 185 ARG A N 1
ATOM 1487 C CA . ARG A 1 185 ? 8.133 -6.902 -29.797 1 91.25 185 ARG A CA 1
ATOM 1488 C C . ARG A 1 185 ? 8.422 -7.965 -30.844 1 91.25 185 ARG A C 1
ATOM 1490 O O . ARG A 1 185 ? 9.047 -8.984 -30.547 1 91.25 185 ARG A O 1
ATOM 1497 N N . LYS A 1 186 ? 8.016 -7.695 -32.062 1 89.88 186 LYS A N 1
ATOM 1498 C CA . LYS A 1 186 ? 8.297 -8.641 -33.125 1 89.88 186 LYS A CA 1
ATOM 1499 C C . LYS A 1 186 ? 9.734 -8.508 -33.625 1 89.88 186 LYS A C 1
ATOM 1501 O O . LYS A 1 186 ? 10.273 -9.422 -34.25 1 89.88 186 LYS A O 1
ATOM 1506 N N . SER A 1 187 ? 10.25 -7.328 -33.312 1 85.81 187 SER A N 1
ATOM 1507 C CA . SER A 1 187 ? 11.625 -7.09 -33.75 1 85.81 187 SER A CA 1
ATOM 1508 C C . SER A 1 187 ? 12.625 -7.703 -32.781 1 85.81 187 SER A C 1
ATOM 1510 O O . SER A 1 187 ? 12.383 -7.738 -31.578 1 85.81 187 SER A O 1
ATOM 1512 N N . ILE A 1 188 ? 13.656 -8.359 -33.344 1 81.5 188 ILE A N 1
ATOM 1513 C CA . ILE A 1 188 ? 14.742 -8.914 -32.531 1 81.5 188 ILE A CA 1
ATOM 1514 C C . ILE A 1 188 ? 15.953 -7.988 -32.594 1 81.5 188 ILE A C 1
ATOM 1516 O O . ILE A 1 188 ? 16.375 -7.578 -33.688 1 81.5 188 ILE A O 1
ATOM 1520 N N . ASN A 1 189 ? 16.328 -7.387 -31.484 1 66.31 189 ASN A N 1
ATOM 1521 C CA . ASN A 1 189 ? 17.531 -6.578 -31.469 1 66.31 189 ASN A CA 1
ATOM 1522 C C . ASN A 1 189 ? 18.797 -7.449 -31.516 1 66.31 189 ASN A C 1
ATOM 1524 O O . ASN A 1 189 ? 18.969 -8.328 -30.672 1 66.31 189 ASN A O 1
ATOM 1528 N N . ILE A 1 190 ? 19.516 -7.348 -32.656 1 64.19 190 ILE A N 1
ATOM 1529 C CA . ILE A 1 190 ? 20.781 -8.055 -32.844 1 64.19 190 ILE A CA 1
ATOM 1530 C C . ILE A 1 190 ? 21.875 -7.398 -32.031 1 64.19 190 ILE A C 1
ATOM 1532 O O . ILE A 1 190 ? 22.016 -6.172 -32 1 64.19 190 ILE A O 1
ATOM 1536 N N . GLY A 1 191 ? 22.625 -7.961 -31.016 1 53.5 191 GLY A N 1
ATOM 1537 C CA . GLY A 1 191 ? 23.766 -7.477 -30.266 1 53.5 191 GLY A CA 1
ATOM 1538 C C . GLY A 1 191 ? 23.438 -7.18 -28.812 1 53.5 191 GLY A C 1
ATOM 1539 O O . GLY A 1 191 ? 24.328 -6.789 -28.031 1 53.5 191 GLY A O 1
ATOM 1540 N N . SER A 1 192 ? 22.406 -6.938 -28.578 1 50.28 192 SER A N 1
ATOM 1541 C CA . SER A 1 192 ? 22.141 -6.406 -27.25 1 50.28 192 SER A CA 1
ATOM 1542 C C . SER A 1 192 ? 22.297 -7.48 -26.172 1 50.28 192 SER A C 1
ATOM 1544 O O . SER A 1 192 ? 21.5 -7.574 -25.25 1 50.28 192 SER A O 1
ATOM 1546 N N . GLY A 1 193 ? 23.031 -8.43 -26.594 1 48.19 193 GLY A N 1
ATOM 1547 C CA . GLY A 1 193 ? 23.25 -9.516 -25.656 1 48.19 193 GLY A CA 1
ATOM 1548 C C . GLY A 1 193 ? 23.828 -9.047 -24.328 1 48.19 193 GLY A C 1
ATOM 1549 O O . GLY A 1 193 ? 24.406 -9.836 -23.594 1 48.19 193 GLY A O 1
ATOM 1550 N N . GLY A 1 194 ? 24.094 -7.863 -24.188 1 48.78 194 GLY A N 1
ATOM 1551 C CA . GLY A 1 194 ? 24.75 -7.574 -22.922 1 48.78 194 GLY A CA 1
ATOM 1552 C C . GLY A 1 194 ? 23.812 -7.668 -21.734 1 48.78 194 GLY A C 1
ATOM 1553 O O . GLY A 1 194 ? 22.641 -7.336 -21.828 1 48.78 194 GLY A O 1
ATOM 1554 N N . GLY A 1 195 ? 24.031 -8.688 -21.031 1 55.19 195 GLY A N 1
ATOM 1555 C CA . GLY A 1 195 ? 23.297 -8.836 -19.781 1 55.19 195 GLY A CA 1
ATOM 1556 C C . GLY A 1 195 ? 23 -7.516 -19.094 1 55.19 195 GLY A C 1
ATOM 1557 O O . GLY A 1 195 ? 23.656 -6.512 -19.375 1 55.19 195 GLY A O 1
ATOM 1558 N N . ARG A 1 196 ? 21.906 -7.445 -18.531 1 61.72 196 ARG A N 1
ATOM 1559 C CA . ARG A 1 196 ? 21.469 -6.285 -17.766 1 61.72 196 ARG A CA 1
ATOM 1560 C C . ARG A 1 196 ? 22.594 -5.762 -16.875 1 61.72 196 ARG A C 1
ATOM 1562 O O . ARG A 1 196 ? 22.656 -4.566 -16.594 1 61.72 196 ARG A O 1
ATOM 1569 N N . TYR A 1 197 ? 23.484 -6.645 -16.578 1 75.62 197 TYR A N 1
ATOM 1570 C CA . TYR A 1 197 ? 24.516 -6.293 -15.617 1 75.62 197 TYR A CA 1
ATOM 1571 C C . TYR A 1 197 ? 25.906 -6.414 -16.25 1 75.62 197 TYR A C 1
ATOM 1573 O O . TYR A 1 197 ? 26.203 -7.387 -16.938 1 75.62 197 TYR A O 1
ATOM 1581 N N . THR A 1 198 ? 26.672 -5.371 -16.062 1 83.81 198 THR A N 1
ATOM 1582 C CA . THR A 1 198 ? 28.078 -5.422 -16.453 1 83.81 198 THR A CA 1
ATOM 1583 C C . THR A 1 198 ? 28.859 -6.371 -15.539 1 83.81 198 THR A C 1
ATOM 1585 O O . THR A 1 198 ? 28.406 -6.684 -14.43 1 83.81 198 THR A O 1
ATOM 1588 N N . PRO A 1 199 ? 29.891 -6.836 -16.031 1 84.81 199 PRO A N 1
ATOM 1589 C CA . PRO A 1 199 ? 30.719 -7.684 -15.172 1 84.81 199 PRO A CA 1
ATOM 1590 C C . PRO A 1 199 ? 31.062 -7.016 -13.844 1 84.81 199 PRO A C 1
ATOM 1592 O O . PRO A 1 199 ? 31.125 -7.688 -12.805 1 84.81 199 PRO A O 1
ATOM 1595 N N . GLU A 1 200 ? 31.344 -5.754 -13.938 1 88.12 200 GLU A N 1
ATOM 1596 C CA . GLU A 1 200 ? 31.656 -5.02 -12.719 1 88.12 200 GLU A CA 1
ATOM 1597 C C . GLU A 1 200 ? 30.469 -4.992 -11.766 1 88.12 200 GLU A C 1
ATOM 1599 O O . GLU A 1 200 ? 30.625 -5.164 -10.562 1 88.12 200 GLU A O 1
ATOM 1604 N N . MET A 1 201 ? 29.297 -4.777 -12.312 1 87.69 201 MET A N 1
ATOM 1605 C CA . MET A 1 201 ? 28.078 -4.777 -11.516 1 87.69 201 MET A CA 1
ATOM 1606 C C . MET A 1 201 ? 27.828 -6.152 -10.891 1 87.69 201 MET A C 1
ATOM 1608 O O . MET A 1 201 ? 27.453 -6.25 -9.727 1 87.69 201 MET A O 1
ATOM 1612 N N . LEU A 1 202 ? 28.078 -7.141 -11.633 1 87.81 202 LEU A N 1
ATOM 1613 C CA . LEU A 1 202 ? 27.906 -8.5 -11.141 1 87.81 202 LEU A CA 1
ATOM 1614 C C . LEU A 1 202 ? 28.891 -8.805 -10.016 1 87.81 202 LEU A C 1
ATOM 1616 O O . LEU A 1 202 ? 28.547 -9.477 -9.039 1 87.81 202 LEU A O 1
ATOM 1620 N N . ALA A 1 203 ? 30.094 -8.336 -10.203 1 88.38 203 ALA A N 1
ATOM 1621 C CA . ALA A 1 203 ? 31.109 -8.523 -9.164 1 88.38 203 ALA A CA 1
ATOM 1622 C C . ALA A 1 203 ? 30.703 -7.82 -7.875 1 88.38 203 ALA A C 1
ATOM 1624 O O . ALA A 1 203 ? 30.891 -8.359 -6.781 1 88.38 203 ALA A O 1
ATOM 1625 N N . GLN A 1 204 ? 30.234 -6.652 -8.031 1 88.44 204 GLN A N 1
ATOM 1626 C CA . GLN A 1 204 ? 29.781 -5.891 -6.871 1 88.44 204 GLN A CA 1
ATOM 1627 C C . GLN A 1 204 ? 28.625 -6.59 -6.176 1 88.44 204 GLN A C 1
ATOM 1629 O O . GLN A 1 204 ? 28.562 -6.633 -4.945 1 88.44 204 GLN A O 1
ATOM 1634 N N . LEU A 1 205 ? 27.734 -7.082 -6.941 1 88.12 205 LEU A N 1
ATOM 1635 C CA . LEU A 1 205 ? 26.594 -7.809 -6.387 1 88.12 205 LEU A CA 1
ATOM 1636 C C . LEU A 1 205 ? 27.062 -9.055 -5.637 1 88.12 205 LEU A C 1
ATOM 1638 O O . LEU A 1 205 ? 26.531 -9.375 -4.57 1 88.12 205 LEU A O 1
ATOM 1642 N N . ARG A 1 206 ? 28.016 -9.719 -6.168 1 89.19 206 ARG A N 1
ATOM 1643 C CA . ARG A 1 206 ? 28.547 -10.914 -5.523 1 89.19 206 ARG A CA 1
ATOM 1644 C C . ARG A 1 206 ? 29.234 -10.562 -4.207 1 89.19 206 ARG A C 1
ATOM 1646 O O . ARG A 1 206 ? 29.094 -11.281 -3.217 1 89.19 206 ARG A O 1
ATOM 1653 N N . ALA A 1 207 ? 29.922 -9.5 -4.266 1 89.88 207 ALA A N 1
ATOM 1654 C CA . ALA A 1 207 ? 30.625 -9.055 -3.059 1 89.88 207 ALA A CA 1
ATOM 1655 C C . ALA A 1 207 ? 29.625 -8.672 -1.967 1 89.88 207 ALA A C 1
ATOM 1657 O O . ALA A 1 207 ? 29.828 -8.984 -0.793 1 89.88 207 ALA A O 1
ATOM 1658 N N . GLN A 1 208 ? 28.625 -7.996 -2.318 1 87.69 208 GLN A N 1
ATOM 1659 C CA . GLN A 1 208 ? 27.594 -7.594 -1.372 1 87.69 208 GLN A CA 1
ATOM 1660 C C . GLN A 1 208 ? 26.891 -8.812 -0.776 1 87.69 208 GLN A C 1
ATOM 1662 O O . GLN A 1 208 ? 26.594 -8.836 0.419 1 87.69 208 GLN A O 1
ATOM 1667 N N . ARG A 1 209 ? 26.609 -9.766 -1.606 1 88.62 209 ARG A N 1
ATOM 1668 C CA . ARG A 1 209 ? 25.969 -10.992 -1.14 1 88.62 209 ARG A CA 1
ATOM 1669 C C . ARG A 1 209 ? 26.875 -11.742 -0.158 1 88.62 209 ARG A C 1
ATOM 1671 O O . ARG A 1 209 ? 26.391 -12.281 0.841 1 88.62 209 ARG A O 1
ATOM 1678 N N . ALA A 1 210 ? 28.141 -11.797 -0.475 1 92.44 210 ALA A N 1
ATOM 1679 C CA . ALA A 1 210 ? 29.094 -12.461 0.408 1 92.44 210 ALA A CA 1
ATOM 1680 C C . ALA A 1 210 ? 29.172 -11.758 1.76 1 92.44 210 ALA A C 1
ATOM 1682 O O . ALA A 1 210 ? 29.219 -12.406 2.805 1 92.44 210 ALA A O 1
ATOM 1683 N N . LEU A 1 211 ? 29.219 -10.453 1.689 1 93.75 211 LEU A N 1
ATOM 1684 C CA . LEU A 1 211 ? 29.266 -9.688 2.93 1 93.75 211 LEU A CA 1
ATOM 1685 C C . LEU A 1 211 ? 28 -9.906 3.746 1 93.75 211 LEU A C 1
ATOM 1687 O O . LEU A 1 211 ? 28.047 -10 4.973 1 93.75 211 LEU A O 1
ATOM 1691 N N . ASP A 1 212 ? 26.906 -9.961 3.123 1 91.81 212 ASP A N 1
ATOM 1692 C CA . ASP A 1 212 ? 25.641 -10.172 3.809 1 91.81 212 ASP A CA 1
ATOM 1693 C C . ASP A 1 212 ? 25.609 -11.547 4.484 1 91.81 212 ASP A C 1
ATOM 1695 O O . ASP A 1 212 ? 25.047 -11.688 5.574 1 91.81 212 ASP A O 1
ATOM 1699 N N . GLN A 1 213 ? 26.125 -12.531 3.828 1 91.62 213 GLN A N 1
ATOM 1700 C CA . GLN A 1 213 ? 26.203 -13.859 4.414 1 91.62 213 GLN A CA 1
ATOM 1701 C C . GLN A 1 213 ? 27.047 -13.859 5.68 1 91.62 213 GLN A C 1
ATOM 1703 O O . GLN A 1 213 ? 26.688 -14.492 6.68 1 91.62 213 GLN A O 1
ATOM 1708 N N . LYS A 1 214 ? 28.141 -13.156 5.562 1 95.81 214 LYS A N 1
ATOM 1709 C CA . LYS A 1 214 ? 29 -13.047 6.727 1 95.81 214 LYS A CA 1
ATOM 1710 C C . LYS A 1 214 ? 28.312 -12.281 7.852 1 95.81 214 LYS A C 1
ATOM 1712 O O . LYS A 1 214 ? 28.484 -12.609 9.031 1 95.81 214 LYS A O 1
ATOM 1717 N N . LEU A 1 215 ? 27.625 -11.266 7.48 1 96.25 215 LEU A N 1
ATOM 1718 C CA . LEU A 1 215 ? 26.875 -10.508 8.477 1 96.25 215 LEU A CA 1
ATOM 1719 C C . LEU A 1 215 ? 25.844 -11.398 9.172 1 96.25 215 LEU A C 1
ATOM 1721 O O . LEU A 1 215 ? 25.703 -11.344 10.398 1 96.25 215 LEU A O 1
ATOM 1725 N N . THR A 1 216 ? 25.156 -12.156 8.398 1 94.69 216 THR A N 1
ATOM 1726 C CA . THR A 1 216 ? 24.156 -13.062 8.969 1 94.69 216 THR A CA 1
ATOM 1727 C C . THR A 1 216 ? 24.797 -14.016 9.977 1 94.69 216 THR A C 1
ATOM 1729 O O . THR A 1 216 ? 24.25 -14.25 11.055 1 94.69 216 THR A O 1
ATOM 1732 N N . GLN A 1 217 ? 25.922 -14.547 9.625 1 95.38 217 GLN A N 1
ATOM 1733 C CA . GLN A 1 217 ? 26.641 -15.438 10.523 1 95.38 217 GLN A CA 1
ATOM 1734 C C . GLN A 1 217 ? 27.078 -14.711 11.789 1 95.38 217 GLN A C 1
ATOM 1736 O O . GLN A 1 217 ? 26.984 -15.25 12.891 1 95.38 217 GLN A O 1
ATOM 1741 N N . PHE A 1 218 ? 27.547 -13.484 11.602 1 97.62 218 PHE A N 1
ATOM 1742 C CA . PHE A 1 218 ? 27.969 -12.656 12.727 1 97.62 218 PHE A CA 1
ATOM 1743 C C . PHE A 1 218 ? 26.812 -12.391 13.672 1 97.62 218 PHE A C 1
ATOM 1745 O O . PHE A 1 218 ? 26.953 -12.508 14.891 1 97.62 218 PHE A O 1
ATOM 1752 N N . LEU A 1 219 ? 25.656 -12.094 13.125 1 97.94 219 LEU A N 1
ATOM 1753 C CA . LEU A 1 219 ? 24.469 -11.812 13.922 1 97.94 219 LEU A CA 1
ATOM 1754 C C . LEU A 1 219 ? 24.031 -13.047 14.695 1 97.94 219 LEU A C 1
ATOM 1756 O O . LEU A 1 219 ? 23.547 -12.938 15.82 1 97.94 219 LEU A O 1
ATOM 1760 N N . LEU A 1 220 ? 24.125 -14.18 14.047 1 96.62 220 LEU A N 1
ATOM 1761 C CA . LEU A 1 220 ? 23.797 -15.438 14.711 1 96.62 220 LEU A CA 1
ATOM 1762 C C . LEU A 1 220 ? 24.734 -15.688 15.898 1 96.62 220 LEU A C 1
ATOM 1764 O O . LEU A 1 220 ? 24.266 -16.078 16.984 1 96.62 220 LEU A O 1
ATOM 1768 N N . GLU A 1 221 ? 26.031 -15.461 15.688 1 97.19 221 GLU A N 1
ATOM 1769 C CA . GLU A 1 221 ? 27.016 -15.648 16.734 1 97.19 221 GLU A CA 1
ATOM 1770 C C . GLU A 1 221 ? 26.781 -14.688 17.906 1 97.19 221 GLU A C 1
ATOM 1772 O O . GLU A 1 221 ? 27.016 -15.031 19.062 1 97.19 221 GLU A O 1
ATOM 1777 N N . GLU A 1 222 ? 26.344 -13.516 17.547 1 98 222 GLU A N 1
ATOM 1778 C CA . GLU A 1 222 ? 26.094 -12.484 18.562 1 98 222 GLU A CA 1
ATOM 1779 C C . GLU A 1 222 ? 24.75 -12.703 19.25 1 98 222 GLU A C 1
ATOM 1781 O O . GLU A 1 222 ? 24.406 -11.984 20.188 1 98 222 GLU A O 1
ATOM 1786 N N . GLU A 1 223 ? 23.938 -13.672 18.766 1 97.06 223 GLU A N 1
ATOM 1787 C CA . GLU A 1 223 ? 22.641 -14.023 19.344 1 97.06 223 GLU A CA 1
ATOM 1788 C C . GLU A 1 223 ? 21.672 -12.836 19.297 1 97.06 223 GLU A C 1
ATOM 1790 O O . GLU A 1 223 ? 21.062 -12.492 20.297 1 97.06 223 GLU A O 1
ATOM 1795 N N . VAL A 1 224 ? 21.625 -12.195 18.156 1 97.75 224 VAL A N 1
ATOM 1796 C CA . VAL A 1 224 ? 20.719 -11.062 17.938 1 97.75 224 VAL A CA 1
ATOM 1797 C C . VAL A 1 224 ? 19.281 -11.516 18.125 1 97.75 224 VAL A C 1
ATOM 1799 O O . VAL A 1 224 ? 18.922 -12.648 17.812 1 97.75 224 VAL A O 1
ATOM 1802 N N . GLY A 1 225 ? 18.469 -10.633 18.641 1 97.94 225 GLY A N 1
ATOM 1803 C CA . GLY A 1 225 ? 17.078 -10.961 18.875 1 97.94 225 GLY A CA 1
ATOM 1804 C C . GLY A 1 225 ? 16.234 -10.945 17.609 1 97.94 225 GLY A C 1
ATOM 1805 O O . GLY A 1 225 ? 15.375 -11.805 17.422 1 97.94 225 GLY A O 1
ATOM 1806 N N . LEU A 1 226 ? 16.453 -9.969 16.766 1 98.5 226 LEU A N 1
ATOM 1807 C CA . LEU A 1 226 ? 15.68 -9.781 15.539 1 98.5 226 LEU A CA 1
ATOM 1808 C C . LEU A 1 226 ? 16.422 -8.875 14.555 1 98.5 226 LEU A C 1
ATOM 1810 O O . LEU A 1 226 ? 16.938 -7.824 14.945 1 98.5 226 LEU A O 1
ATOM 1814 N N . ARG A 1 227 ? 16.562 -9.281 13.352 1 97.88 227 ARG A N 1
ATOM 1815 C CA . ARG A 1 227 ? 17.031 -8.422 12.273 1 97.88 227 ARG A CA 1
ATOM 1816 C C . ARG A 1 227 ? 15.875 -7.816 11.492 1 97.88 227 ARG A C 1
ATOM 1818 O O . ARG A 1 227 ? 15 -8.539 11.016 1 97.88 227 ARG A O 1
ATOM 1825 N N . LEU A 1 228 ? 15.812 -6.484 11.406 1 97.94 228 LEU A N 1
ATOM 1826 C CA . LEU A 1 228 ? 14.844 -5.781 10.578 1 97.94 228 LEU A CA 1
ATOM 1827 C C . LEU A 1 228 ? 15.477 -5.352 9.258 1 97.94 228 LEU A C 1
ATOM 1829 O O . LEU A 1 228 ? 16.484 -4.645 9.242 1 97.94 228 LEU A O 1
ATOM 1833 N N . THR A 1 229 ? 14.875 -5.77 8.203 1 96.12 229 THR A N 1
ATOM 1834 C CA . THR A 1 229 ? 15.359 -5.406 6.875 1 96.12 229 THR A CA 1
ATOM 1835 C C . THR A 1 229 ? 14.273 -4.676 6.086 1 96.12 229 THR A C 1
ATOM 1837 O O . THR A 1 229 ? 13.148 -5.172 5.957 1 96.12 229 THR A O 1
ATOM 1840 N N . GLY A 1 230 ? 14.625 -3.465 5.562 1 95.31 230 GLY A N 1
ATOM 1841 C CA . GLY A 1 230 ? 13.719 -2.822 4.617 1 95.31 230 GLY A CA 1
ATOM 1842 C C . GLY A 1 230 ? 13.75 -3.455 3.24 1 95.31 230 GLY A C 1
ATOM 1843 O O . GLY A 1 230 ? 14.805 -3.904 2.781 1 95.31 230 GLY A O 1
ATOM 1844 N N . THR A 1 231 ? 12.625 -3.502 2.596 1 94.5 231 THR A N 1
ATOM 1845 C CA . THR A 1 231 ? 12.562 -4.035 1.238 1 94.5 231 THR A CA 1
ATOM 1846 C C . THR A 1 231 ? 11.805 -3.082 0.317 1 94.5 231 THR A C 1
ATOM 1848 O O . THR A 1 231 ? 11.078 -2.207 0.786 1 94.5 231 THR A O 1
ATOM 1851 N N . ARG A 1 232 ? 12.055 -3.299 -0.961 1 93.06 232 ARG A N 1
ATOM 1852 C CA . ARG A 1 232 ? 11.391 -2.43 -1.928 1 93.06 232 ARG A CA 1
ATOM 1853 C C . ARG A 1 232 ? 9.883 -2.607 -1.875 1 93.06 232 ARG A C 1
ATOM 1855 O O . ARG A 1 232 ? 9.391 -3.686 -1.532 1 93.06 232 ARG A O 1
ATOM 1862 N N . GLY A 1 233 ? 9.195 -1.587 -2.221 1 93.31 233 GLY A N 1
ATOM 1863 C CA . GLY A 1 233 ? 7.75 -1.446 -2.223 1 93.31 233 GLY A CA 1
ATOM 1864 C C . GLY A 1 233 ? 7.289 -0 -2.191 1 93.31 233 GLY A C 1
ATOM 1865 O O . GLY A 1 233 ? 8.102 0.917 -2.316 1 93.31 233 GLY A O 1
ATOM 1866 N N . SER A 1 234 ? 6.043 0.129 -2.162 1 93.12 234 SER A N 1
ATOM 1867 C CA . SER A 1 234 ? 5.457 1.462 -2.066 1 93.12 234 SER A CA 1
ATOM 1868 C C . SER A 1 234 ? 4.051 1.407 -1.478 1 93.12 234 SER A C 1
ATOM 1870 O O . SER A 1 234 ? 3.297 0.47 -1.744 1 93.12 234 SER A O 1
ATOM 1872 N N . PHE A 1 235 ? 3.787 2.373 -0.65 1 94.06 235 PHE A N 1
ATOM 1873 C CA . PHE A 1 235 ? 2.496 2.512 0.015 1 94.06 235 PHE A CA 1
ATOM 1874 C C . PHE A 1 235 ? 2.148 1.247 0.792 1 94.06 235 PHE A C 1
ATOM 1876 O O . PHE A 1 235 ? 1.032 0.736 0.689 1 94.06 235 PHE A O 1
ATOM 1883 N N . GLY A 1 236 ? 3.123 0.703 1.423 1 93.62 236 GLY A N 1
ATOM 1884 C CA . GLY A 1 236 ? 2.877 -0.359 2.385 1 93.62 236 GLY A CA 1
ATOM 1885 C C . GLY A 1 236 ? 3.078 -1.747 1.808 1 93.62 236 GLY A C 1
ATOM 1886 O O . GLY A 1 236 ? 2.992 -2.744 2.527 1 93.62 236 GLY A O 1
ATOM 1887 N N . THR A 1 237 ? 3.377 -1.836 0.501 1 96.38 237 THR A N 1
ATOM 1888 C CA . THR A 1 237 ? 3.703 -3.146 -0.048 1 96.38 237 THR A CA 1
ATOM 1889 C C . THR A 1 237 ? 5.109 -3.572 0.364 1 96.38 237 THR A C 1
ATOM 1891 O O . THR A 1 237 ? 6.012 -2.738 0.467 1 96.38 237 THR A O 1
ATOM 1894 N N . VAL A 1 238 ? 5.277 -4.848 0.634 1 97 238 VAL A N 1
ATOM 1895 C CA . VAL A 1 238 ? 6.539 -5.434 1.072 1 97 238 VAL A CA 1
ATOM 1896 C C . VAL A 1 238 ? 6.957 -6.543 0.106 1 97 238 VAL A C 1
ATOM 1898 O O . VAL A 1 238 ? 6.281 -7.566 -0.002 1 97 238 VAL A O 1
ATOM 1901 N N . PHE A 1 239 ? 8.039 -6.371 -0.566 1 95.06 239 PHE A N 1
ATOM 1902 C CA . PHE A 1 239 ? 8.516 -7.285 -1.6 1 95.06 239 PHE A CA 1
ATOM 1903 C C . PHE A 1 239 ? 9.375 -8.391 -0.996 1 95.06 239 PHE A C 1
ATOM 1905 O O . PHE A 1 239 ? 10.234 -8.117 -0.158 1 95.06 239 PHE A O 1
ATOM 1912 N N . HIS A 1 240 ? 9.109 -9.531 -1.45 1 89.19 240 HIS A N 1
ATOM 1913 C CA . HIS A 1 240 ? 9.875 -10.695 -1.015 1 89.19 240 HIS A CA 1
ATOM 1914 C C . HIS A 1 240 ? 10.633 -11.328 -2.18 1 89.19 240 HIS A C 1
ATOM 1916 O O . HIS A 1 240 ? 10.039 -11.633 -3.217 1 89.19 240 HIS A O 1
ATOM 1922 N N . THR A 1 241 ? 11.93 -11.453 -2.033 1 75.5 241 THR A N 1
ATOM 1923 C CA . THR A 1 241 ? 12.602 -12.148 -3.127 1 75.5 241 THR A CA 1
ATOM 1924 C C . THR A 1 241 ? 13.664 -13.102 -2.59 1 75.5 241 THR A C 1
ATOM 1926 O O . THR A 1 241 ? 14.25 -13.875 -3.35 1 75.5 241 THR A O 1
ATOM 1929 N N . ARG A 1 242 ? 13.836 -13 -1.334 1 79.19 242 ARG A N 1
ATOM 1930 C CA . ARG A 1 242 ? 14.883 -13.844 -0.781 1 79.19 242 ARG A CA 1
ATOM 1931 C C . ARG A 1 242 ? 14.359 -14.68 0.381 1 79.19 242 ARG A C 1
ATOM 1933 O O . ARG A 1 242 ? 13.555 -14.203 1.185 1 79.19 242 ARG A O 1
ATOM 1940 N N . ALA A 1 243 ? 14.875 -15.93 0.301 1 84.38 243 ALA A N 1
ATOM 1941 C CA . ALA A 1 243 ? 14.531 -16.875 1.36 1 84.38 243 ALA A CA 1
ATOM 1942 C C . ALA A 1 243 ? 15.711 -17.094 2.307 1 84.38 243 ALA A C 1
ATOM 1944 O O . ALA A 1 243 ? 16.859 -16.828 1.944 1 84.38 243 ALA A O 1
ATOM 1945 N N . GLY A 1 244 ? 15.367 -17.438 3.523 1 86.88 244 GLY A N 1
ATOM 1946 C CA . GLY A 1 244 ? 16.375 -18.062 4.363 1 86.88 244 GLY A CA 1
ATOM 1947 C C . GLY A 1 244 ? 16.75 -19.453 3.908 1 86.88 244 GLY A C 1
ATOM 1948 O O . GLY A 1 244 ? 16.375 -19.875 2.809 1 86.88 244 GLY A O 1
ATOM 1949 N N . SER A 1 245 ? 17.531 -20.047 4.711 1 89.44 245 SER A N 1
ATOM 1950 C CA . SER A 1 245 ? 17.938 -21.406 4.348 1 89.44 245 SER A CA 1
ATOM 1951 C C . SER A 1 245 ? 16.828 -22.422 4.637 1 89.44 245 SER A C 1
ATOM 1953 O O . SER A 1 245 ? 16.312 -22.469 5.754 1 89.44 245 SER A O 1
ATOM 1955 N N . PHE A 1 246 ? 16.5 -23.172 3.637 1 94.25 246 PHE A N 1
ATOM 1956 C CA . PHE A 1 246 ? 15.555 -24.281 3.822 1 94.25 246 PHE A CA 1
ATOM 1957 C C . PHE A 1 246 ? 16.266 -25.625 3.732 1 94.25 246 PHE A C 1
ATOM 1959 O O . PHE A 1 246 ? 15.641 -26.641 3.404 1 94.25 246 PHE A O 1
ATOM 1966 N N . SER A 1 247 ? 17.5 -25.547 4.047 1 93.12 247 SER A N 1
ATOM 1967 C CA . SER A 1 247 ? 18.328 -26.75 4.02 1 93.12 247 SER A CA 1
ATOM 1968 C C . SER A 1 247 ? 17.875 -27.75 5.082 1 93.12 247 SER A C 1
ATOM 1970 O O . SER A 1 247 ? 17.375 -27.359 6.137 1 93.12 247 SER A O 1
ATOM 1972 N N . THR A 1 248 ? 18.203 -29.078 4.84 1 96.31 248 THR A N 1
ATOM 1973 C CA . THR A 1 248 ? 17.797 -30.141 5.758 1 96.31 248 THR A CA 1
ATOM 1974 C C . THR A 1 248 ? 18.812 -30.297 6.891 1 96.31 248 THR A C 1
ATOM 1976 O O . THR A 1 248 ? 18.578 -31.047 7.84 1 96.31 248 THR A O 1
ATOM 1979 N N . ASP A 1 249 ? 19.859 -29.562 6.891 1 94.88 249 ASP A N 1
ATOM 1980 C CA . ASP A 1 249 ? 20.828 -29.625 7.98 1 94.88 249 ASP A CA 1
ATOM 1981 C C . ASP A 1 249 ? 20.312 -28.906 9.219 1 94.88 249 ASP A C 1
ATOM 1983 O O . ASP A 1 249 ? 20.906 -28.984 10.297 1 94.88 249 ASP A O 1
ATOM 1987 N N . LYS A 1 250 ? 19.219 -28.156 9.062 1 92.94 250 LYS A N 1
ATOM 1988 C CA . LYS A 1 250 ? 18.5 -27.5 10.148 1 92.94 250 LYS A CA 1
ATOM 1989 C C . LYS A 1 250 ? 19.375 -26.469 10.852 1 92.94 250 LYS A C 1
ATOM 1991 O O . LYS A 1 250 ? 19.312 -26.312 12.07 1 92.94 250 LYS A O 1
ATOM 1996 N N . ALA A 1 251 ? 20.219 -25.844 10.07 1 91.44 251 ALA A N 1
ATOM 1997 C CA . ALA A 1 251 ? 21.047 -24.781 10.641 1 91.44 251 ALA A CA 1
ATOM 1998 C C . ALA A 1 251 ? 20.172 -23.641 11.164 1 91.44 251 ALA A C 1
ATOM 2000 O O . ALA A 1 251 ? 19.172 -23.281 10.539 1 91.44 251 ALA A O 1
ATOM 2001 N N . ALA A 1 252 ? 20.609 -23.125 12.305 1 92.56 252 ALA A N 1
ATOM 2002 C CA . ALA A 1 252 ? 19.875 -22 12.891 1 92.56 252 ALA A CA 1
ATOM 2003 C C . ALA A 1 252 ? 19.938 -20.766 11.992 1 92.56 252 ALA A C 1
ATOM 2005 O O . ALA A 1 252 ? 20.938 -20.562 11.297 1 92.56 252 ALA A O 1
ATOM 2006 N N . THR A 1 253 ? 18.859 -19.984 12.023 1 93.75 253 THR A N 1
ATOM 2007 C CA . THR A 1 253 ? 18.828 -18.719 11.312 1 93.75 253 THR A CA 1
ATOM 2008 C C . THR A 1 253 ? 18.5 -17.562 12.266 1 93.75 253 THR A C 1
ATOM 2010 O O . THR A 1 253 ? 17.938 -17.797 13.336 1 93.75 253 THR A O 1
ATOM 2013 N N . VAL A 1 254 ? 18.938 -16.391 11.953 1 94.75 254 VAL A N 1
ATOM 2014 C CA . VAL A 1 254 ? 18.562 -15.188 12.695 1 94.75 254 VAL A CA 1
ATOM 2015 C C . VAL A 1 254 ? 17.094 -14.859 12.438 1 94.75 254 VAL A C 1
ATOM 2017 O O . VAL A 1 254 ? 16.641 -14.82 11.289 1 94.75 254 VAL A O 1
ATOM 2020 N N . PRO A 1 255 ? 16.281 -14.703 13.57 1 97.19 255 PRO A N 1
ATOM 2021 C CA . PRO A 1 255 ? 14.938 -14.172 13.297 1 97.19 255 PRO A CA 1
ATOM 2022 C C . PRO A 1 255 ? 14.977 -12.867 12.5 1 97.19 255 PRO A C 1
ATOM 2024 O O . PRO A 1 255 ? 15.703 -11.938 12.859 1 97.19 255 PRO A O 1
ATOM 2027 N N . GLU A 1 256 ? 14.297 -12.844 11.43 1 97.56 256 GLU A N 1
ATOM 2028 C CA . GLU A 1 256 ? 14.367 -11.703 10.523 1 97.56 256 GLU A CA 1
ATOM 2029 C C . GLU A 1 256 ? 12.984 -11.328 10 1 97.56 256 GLU A C 1
ATOM 2031 O O . GLU A 1 256 ? 12.172 -12.203 9.688 1 97.56 256 GLU A O 1
ATOM 2036 N N . MET A 1 257 ? 12.695 -10.039 10.016 1 97.81 257 MET A N 1
ATOM 2037 C CA . MET A 1 257 ? 11.477 -9.516 9.398 1 97.81 257 MET A CA 1
ATOM 2038 C C . MET A 1 257 ? 11.82 -8.516 8.297 1 97.81 257 MET A C 1
ATOM 2040 O O . MET A 1 257 ? 12.742 -7.711 8.438 1 97.81 257 MET A O 1
ATOM 2044 N N . GLU A 1 258 ? 11.133 -8.648 7.215 1 97.38 258 GLU A N 1
ATOM 2045 C CA . GLU A 1 258 ? 11.125 -7.641 6.16 1 97.38 258 GLU A CA 1
ATOM 2046 C C . GLU A 1 258 ? 9.992 -6.641 6.363 1 97.38 258 GLU A C 1
ATOM 2048 O O . GLU A 1 258 ? 8.836 -7.031 6.535 1 97.38 258 GLU A O 1
ATOM 2053 N N . ILE A 1 259 ? 10.336 -5.336 6.344 1 97.62 259 ILE A N 1
ATOM 2054 C CA . ILE A 1 259 ? 9.312 -4.344 6.668 1 97.62 259 ILE A CA 1
ATOM 2055 C C . ILE A 1 259 ? 9.188 -3.342 5.52 1 97.62 259 ILE A C 1
ATOM 2057 O O . ILE A 1 259 ? 10.07 -3.262 4.66 1 97.62 259 ILE A O 1
ATOM 2061 N N . ALA A 1 260 ? 8.055 -2.654 5.48 1 97.56 260 ALA A N 1
ATOM 2062 C CA . ALA A 1 260 ? 7.793 -1.653 4.449 1 97.56 260 ALA A CA 1
ATOM 2063 C C . ALA A 1 260 ? 8.906 -0.606 4.41 1 97.56 260 ALA A C 1
ATOM 2065 O O . ALA A 1 260 ? 9.398 -0.174 5.457 1 97.56 260 ALA A O 1
ATOM 2066 N N . ALA A 1 261 ? 9.242 -0.198 3.238 1 97.31 261 ALA A N 1
ATOM 2067 C CA . ALA A 1 261 ? 10.305 0.781 3.031 1 97.31 261 ALA A CA 1
ATOM 2068 C C . ALA A 1 261 ? 10.039 2.061 3.818 1 97.31 261 ALA A C 1
ATOM 2070 O O . ALA A 1 261 ? 10.961 2.66 4.375 1 97.31 261 ALA A O 1
ATOM 2071 N N . GLU A 1 262 ? 8.805 2.502 3.871 1 97.56 262 GLU A N 1
ATOM 2072 C CA . GLU A 1 262 ? 8.43 3.729 4.566 1 97.56 262 GLU A CA 1
ATOM 2073 C C . GLU A 1 262 ? 8.703 3.619 6.066 1 97.56 262 GLU A C 1
ATOM 2075 O O . GLU A 1 262 ? 9.195 4.566 6.68 1 97.56 262 GLU A O 1
ATOM 2080 N N . HIS A 1 263 ? 8.383 2.496 6.617 1 98.19 263 HIS A N 1
ATOM 2081 C CA . HIS A 1 263 ? 8.562 2.293 8.047 1 98.19 263 HIS A CA 1
ATOM 2082 C C . HIS A 1 263 ? 10.039 2.109 8.391 1 98.19 263 HIS A C 1
ATOM 2084 O O . HIS A 1 263 ? 10.508 2.586 9.43 1 98.19 263 HIS A O 1
ATOM 2090 N N . HIS A 1 264 ? 10.75 1.363 7.5 1 98.19 264 HIS A N 1
ATOM 2091 C CA . HIS A 1 264 ? 12.195 1.261 7.676 1 98.19 264 HIS A CA 1
ATOM 2092 C C . HIS A 1 264 ? 12.852 2.637 7.641 1 98.19 264 HIS A C 1
ATOM 2094 O O . HIS A 1 264 ? 13.75 2.922 8.438 1 98.19 264 HIS A O 1
ATOM 2100 N N . GLY A 1 265 ? 12.406 3.451 6.668 1 97.56 265 GLY A N 1
ATOM 2101 C CA . GLY A 1 265 ? 12.93 4.805 6.574 1 97.56 265 GLY A CA 1
ATOM 2102 C C . GLY A 1 265 ? 12.719 5.613 7.84 1 97.56 265 GLY A C 1
ATOM 2103 O O . GLY A 1 265 ? 13.617 6.336 8.273 1 97.56 265 GLY A O 1
ATOM 2104 N N . ARG A 1 266 ? 11.578 5.547 8.445 1 97.94 266 ARG A N 1
ATOM 2105 C CA . ARG A 1 266 ? 11.281 6.246 9.695 1 97.94 266 ARG A CA 1
ATOM 2106 C C . ARG A 1 266 ? 12.25 5.828 10.797 1 97.94 266 ARG A C 1
ATOM 2108 O O . ARG A 1 266 ? 12.844 6.676 11.469 1 97.94 266 ARG A O 1
ATOM 2115 N N . ILE A 1 267 ? 12.391 4.488 10.969 1 98.56 267 ILE A N 1
ATOM 2116 C CA . ILE A 1 267 ? 13.281 3.951 11.992 1 98.56 267 ILE A CA 1
ATOM 2117 C C . ILE A 1 267 ? 14.703 4.434 11.734 1 98.56 267 ILE A C 1
ATOM 2119 O O . ILE A 1 267 ? 15.383 4.902 12.656 1 98.56 267 ILE A O 1
ATOM 2123 N N . TYR A 1 268 ? 15.156 4.375 10.477 1 97.81 268 TYR A N 1
ATOM 2124 C CA . TYR A 1 268 ? 16.5 4.777 10.086 1 97.81 268 TYR A CA 1
ATOM 2125 C C . TYR A 1 268 ? 16.75 6.25 10.406 1 97.81 268 TYR A C 1
ATOM 2127 O O . TYR A 1 268 ? 17.75 6.602 11.016 1 97.81 268 TYR A O 1
ATOM 2135 N N . ARG A 1 269 ? 15.789 7.109 10 1 97.62 269 ARG A N 1
ATOM 2136 C CA . ARG A 1 269 ? 15.969 8.547 10.18 1 97.62 269 ARG A CA 1
ATOM 2137 C C . ARG A 1 269 ? 15.945 8.914 11.656 1 97.62 269 ARG A C 1
ATOM 2139 O O . ARG A 1 269 ? 16.688 9.797 12.094 1 97.62 269 ARG A O 1
ATOM 2146 N N . LEU A 1 270 ? 15.078 8.289 12.445 1 98.62 270 LEU A N 1
ATOM 2147 C CA . LEU A 1 270 ? 15.078 8.516 13.883 1 98.62 270 LEU A CA 1
ATOM 2148 C C . LEU A 1 270 ? 16.438 8.195 14.492 1 98.62 270 LEU A C 1
ATOM 2150 O O . LEU A 1 270 ? 17.016 9.016 15.203 1 98.62 270 LEU A O 1
ATOM 2154 N N . LEU A 1 271 ? 16.984 7.031 14.125 1 98.5 271 LEU A N 1
ATOM 2155 C CA . LEU A 1 271 ? 18.266 6.602 14.664 1 98.5 271 LEU A CA 1
ATOM 2156 C C . LEU A 1 271 ? 19.391 7.527 14.195 1 98.5 271 LEU A C 1
ATOM 2158 O O . LEU A 1 271 ? 20.25 7.918 14.984 1 98.5 271 LEU A O 1
ATOM 2162 N N . LYS A 1 272 ? 19.375 7.859 12.961 1 97 272 LYS A N 1
ATOM 2163 C CA . LYS A 1 272 ? 20.406 8.719 12.391 1 97 272 LYS A CA 1
ATOM 2164 C C . LYS A 1 272 ? 20.406 10.094 13.055 1 97 272 LYS A C 1
ATOM 2166 O O . LYS A 1 272 ? 21.453 10.734 13.172 1 97 272 LYS A O 1
ATOM 2171 N N . ASN A 1 273 ? 19.25 10.5 13.461 1 97.56 273 ASN A N 1
ATOM 2172 C CA . ASN A 1 273 ? 19.141 11.797 14.117 1 97.56 273 ASN A CA 1
ATOM 2173 C C . ASN A 1 273 ? 19.266 11.68 15.633 1 97.56 273 ASN A C 1
ATOM 2175 O O . ASN A 1 273 ? 18.859 12.57 16.375 1 97.56 273 ASN A O 1
ATOM 2179 N N . GLY A 1 274 ? 19.703 10.562 16.141 1 97.44 274 GLY A N 1
ATOM 2180 C CA . GLY A 1 274 ? 20.078 10.391 17.531 1 97.44 274 GLY A CA 1
ATOM 2181 C C . GLY A 1 274 ? 18.891 10.086 18.438 1 97.44 274 GLY A C 1
ATOM 2182 O O . GLY A 1 274 ? 18.984 10.234 19.656 1 97.44 274 GLY A O 1
ATOM 2183 N N . LYS A 1 275 ? 17.797 9.758 17.844 1 98.12 275 LYS A N 1
ATOM 2184 C CA . LYS A 1 275 ? 16.641 9.406 18.656 1 98.12 275 LYS A CA 1
ATOM 2185 C C . LYS A 1 275 ? 16.609 7.906 18.953 1 98.12 275 LYS A C 1
ATOM 2187 O O . LYS A 1 275 ? 16.969 7.094 18.094 1 98.12 275 LYS A O 1
ATOM 2192 N N . SER A 1 276 ? 16.188 7.559 20.156 1 97.69 276 SER A N 1
ATOM 2193 C CA . SER A 1 276 ? 16.047 6.152 20.516 1 97.69 276 SER A CA 1
ATOM 2194 C C . SER A 1 276 ? 14.789 5.551 19.891 1 97.69 276 SER A C 1
ATOM 2196 O O . SER A 1 276 ? 13.742 6.199 19.844 1 97.69 276 SER A O 1
ATOM 2198 N N . VAL A 1 277 ? 14.93 4.375 19.422 1 98.69 277 VAL A N 1
ATOM 2199 C CA . VAL A 1 277 ? 13.812 3.617 18.875 1 98.69 277 VAL A CA 1
ATOM 2200 C C . VAL A 1 277 ? 13.727 2.254 19.547 1 98.69 277 VAL A C 1
ATOM 2202 O O . VAL A 1 277 ? 14.734 1.555 19.688 1 98.69 277 VAL A O 1
ATOM 2205 N N . LYS A 1 278 ? 12.594 1.874 20.047 1 98.69 278 LYS A N 1
ATOM 2206 C CA . LYS A 1 278 ? 12.344 0.538 20.578 1 98.69 278 LYS A CA 1
ATOM 2207 C C . LYS A 1 278 ? 11.305 -0.2 19.734 1 98.69 278 LYS A C 1
ATOM 2209 O O . LYS A 1 278 ? 10.312 0.393 19.297 1 98.69 278 LYS A O 1
ATOM 2214 N N . ILE A 1 279 ? 11.547 -1.445 19.516 1 98.69 279 ILE A N 1
ATOM 2215 C CA . ILE A 1 279 ? 10.664 -2.307 18.75 1 98.69 279 ILE A CA 1
ATOM 2216 C C . ILE A 1 279 ? 10.18 -3.471 19.609 1 98.69 279 ILE A C 1
ATOM 2218 O O . ILE A 1 279 ? 10.961 -4.051 20.375 1 98.69 279 ILE A O 1
ATOM 2222 N N . GLU A 1 280 ? 8.961 -3.762 19.562 1 98.25 280 GLU A N 1
ATOM 2223 C CA . GLU A 1 280 ? 8.414 -5.031 20.031 1 98.25 280 GLU A CA 1
ATOM 2224 C C . GLU A 1 280 ? 7.973 -5.91 18.875 1 98.25 280 GLU A C 1
ATOM 2226 O O . GLU A 1 280 ? 7.367 -5.426 17.906 1 98.25 280 GLU A O 1
ATOM 2231 N N . ALA A 1 281 ? 8.32 -7.145 18.906 1 98.5 281 ALA A N 1
ATOM 2232 C CA . ALA A 1 281 ? 8.008 -8.062 17.812 1 98.5 281 ALA A CA 1
ATOM 2233 C C . ALA A 1 281 ? 7.945 -9.508 18.312 1 98.5 281 ALA A C 1
ATOM 2235 O O . ALA A 1 281 ? 8.617 -9.859 19.281 1 98.5 281 ALA A O 1
ATOM 2236 N N . GLU A 1 282 ? 7.184 -10.273 17.688 1 98.44 282 GLU A N 1
ATOM 2237 C CA . GLU A 1 282 ? 7.066 -11.703 17.969 1 98.44 282 GLU A CA 1
ATOM 2238 C C . GLU A 1 282 ? 6.805 -12.5 16.703 1 98.44 282 GLU A C 1
ATOM 2240 O O . GLU A 1 282 ? 5.871 -12.195 15.953 1 98.44 282 GLU A O 1
ATOM 2245 N N . ILE A 1 283 ? 7.656 -13.445 16.453 1 98.31 283 ILE A N 1
ATOM 2246 C CA . ILE A 1 283 ? 7.523 -14.367 15.328 1 98.31 283 ILE A CA 1
ATOM 2247 C C . ILE A 1 283 ? 7.387 -15.797 15.844 1 98.31 283 ILE A C 1
ATOM 2249 O O . ILE A 1 283 ? 8.227 -16.266 16.609 1 98.31 283 ILE A O 1
ATOM 2253 N N . GLU A 1 284 ? 6.379 -16.453 15.5 1 98.5 284 GLU A N 1
ATOM 2254 C CA . GLU A 1 284 ? 6.242 -17.891 15.688 1 98.5 284 GLU A CA 1
ATOM 2255 C C . GLU A 1 284 ? 6.137 -18.609 14.352 1 98.5 284 GLU A C 1
ATOM 2257 O O . GLU A 1 284 ? 5.34 -18.234 13.492 1 98.5 284 GLU A O 1
ATOM 2262 N N . VAL A 1 285 ? 6.949 -19.625 14.195 1 97.81 285 VAL A N 1
ATOM 2263 C CA . VAL A 1 285 ? 6.949 -20.375 12.953 1 97.81 285 VAL A CA 1
ATOM 2264 C C . VAL A 1 285 ? 6.949 -21.875 13.258 1 97.81 285 VAL A C 1
ATOM 2266 O O . VAL A 1 285 ? 7.215 -22.281 14.398 1 97.81 285 VAL A O 1
ATOM 2269 N N . GLU A 1 286 ? 6.594 -22.656 12.336 1 98 286 GLU A N 1
ATOM 2270 C CA . GLU A 1 286 ? 6.676 -24.109 12.375 1 98 286 GLU A CA 1
ATOM 2271 C C . GLU A 1 286 ? 7.484 -24.656 11.203 1 98 286 GLU A C 1
ATOM 2273 O O . GLU A 1 286 ? 7.152 -24.391 10.039 1 98 286 GLU A O 1
ATOM 2278 N N . TRP A 1 287 ? 8.555 -25.281 11.5 1 97.81 287 TRP A N 1
ATOM 2279 C CA . TRP A 1 287 ? 9.305 -26.016 10.492 1 97.81 287 TRP A CA 1
ATOM 2280 C C . TRP A 1 287 ? 8.664 -27.375 10.219 1 97.81 287 TRP A C 1
ATOM 2282 O O . TRP A 1 287 ? 8.25 -28.062 11.141 1 97.81 287 TRP A O 1
ATOM 2292 N N . LEU A 1 288 ? 8.531 -27.672 9.016 1 98.06 288 LEU A N 1
ATOM 2293 C CA . LEU A 1 288 ? 7.953 -28.953 8.609 1 98.06 288 LEU A CA 1
ATOM 2294 C C . LEU A 1 288 ? 9.039 -29.922 8.148 1 98.06 288 LEU A C 1
ATOM 2296 O O . LEU A 1 288 ? 9.578 -29.781 7.047 1 98.06 288 LEU A O 1
ATOM 2300 N N . ASP A 1 289 ? 9.281 -30.969 8.953 1 97.38 289 ASP A N 1
ATOM 2301 C CA . ASP A 1 289 ? 10.398 -31.875 8.703 1 97.38 289 ASP A CA 1
ATOM 2302 C C . ASP A 1 289 ? 9.891 -33.281 8.359 1 97.38 289 ASP A C 1
ATOM 2304 O O . ASP A 1 289 ? 10.664 -34.25 8.352 1 97.38 289 ASP A O 1
ATOM 2308 N N . ASP A 1 290 ? 8.672 -33.406 8.031 1 97.25 290 ASP A N 1
ATOM 2309 C CA . ASP A 1 290 ? 8.07 -34.719 7.793 1 97.25 290 ASP A CA 1
ATOM 2310 C C . ASP A 1 290 ? 8.266 -35.156 6.344 1 97.25 290 ASP A C 1
ATOM 2312 O O . ASP A 1 290 ? 8.156 -36.344 6.023 1 97.25 290 ASP A O 1
ATOM 2316 N N . ASP A 1 291 ? 8.469 -34.219 5.449 1 97.12 291 ASP A N 1
ATOM 2317 C CA . ASP A 1 291 ? 8.68 -34.5 4.035 1 97.12 291 ASP A CA 1
ATOM 2318 C C . ASP A 1 291 ? 9.555 -33.438 3.385 1 97.12 291 ASP A C 1
ATOM 2320 O O . ASP A 1 291 ? 9.164 -32.281 3.316 1 97.12 291 ASP A O 1
ATOM 2324 N N . TYR A 1 292 ? 10.688 -33.844 2.848 1 97.88 292 TYR A N 1
ATOM 2325 C CA . TYR A 1 292 ? 11.641 -32.875 2.291 1 97.88 292 TYR A CA 1
ATOM 2326 C C . TYR A 1 292 ? 11.586 -32.875 0.768 1 97.88 292 TYR A C 1
ATOM 2328 O O . TYR A 1 292 ? 12.383 -32.219 0.112 1 97.88 292 TYR A O 1
ATOM 2336 N N . LYS A 1 293 ? 10.672 -33.594 0.201 1 98 293 LYS A N 1
ATOM 2337 C CA . LYS A 1 293 ? 10.555 -33.688 -1.252 1 98 293 LYS A CA 1
ATOM 2338 C C . LYS A 1 293 ? 9.688 -32.562 -1.804 1 98 293 LYS A C 1
ATOM 2340 O O . LYS A 1 293 ? 8.961 -31.891 -1.053 1 98 293 LYS A O 1
ATOM 2345 N N . GLY A 1 294 ? 9.906 -32.281 -3.1 1 98.06 294 GLY A N 1
ATOM 2346 C CA . GLY A 1 294 ? 9.023 -31.391 -3.857 1 98.06 294 GLY A CA 1
ATOM 2347 C C . GLY A 1 294 ? 8.156 -32.156 -4.852 1 98.06 294 GLY A C 1
ATOM 2348 O O . GLY A 1 294 ? 8.453 -33.281 -5.211 1 98.06 294 GLY A O 1
ATOM 2349 N N . TYR A 1 295 ? 7.059 -31.484 -5.234 1 98.81 295 TYR A N 1
ATOM 2350 C CA . TYR A 1 295 ? 6.082 -32.219 -6.023 1 98.81 295 TYR A CA 1
ATOM 2351 C C . TYR A 1 295 ? 5.461 -31.344 -7.094 1 98.81 295 TYR A C 1
ATOM 2353 O O . TYR A 1 295 ? 5.344 -30.125 -6.91 1 98.81 295 TYR A O 1
ATOM 2361 N N . ASN A 1 296 ? 5.117 -31.969 -8.164 1 98.94 296 ASN A N 1
ATOM 2362 C CA . ASN A 1 296 ? 4.242 -31.422 -9.195 1 98.94 296 ASN A CA 1
ATOM 2363 C C . ASN A 1 296 ? 2.877 -32.125 -9.188 1 98.94 296 ASN A C 1
ATOM 2365 O O . ASN A 1 296 ? 2.74 -33.219 -8.672 1 98.94 296 ASN A O 1
ATOM 2369 N N . VAL A 1 297 ? 1.864 -31.422 -9.688 1 98.94 297 VAL A N 1
ATOM 2370 C CA . VAL A 1 297 ? 0.574 -32.062 -9.922 1 98.94 297 VAL A CA 1
ATOM 2371 C C . VAL A 1 297 ? 0.359 -32.281 -11.414 1 98.94 297 VAL A C 1
ATOM 2373 O O . VAL A 1 297 ? 0.422 -31.328 -12.195 1 98.94 297 VAL A O 1
ATOM 2376 N N . LEU A 1 298 ? 0.105 -33.531 -11.805 1 98.94 298 LEU A N 1
ATOM 2377 C CA . LEU A 1 298 ? -0.072 -33.875 -13.211 1 98.94 298 LEU A CA 1
ATOM 2378 C C . LEU A 1 298 ? -1.43 -34.531 -13.438 1 98.94 298 LEU A C 1
ATOM 2380 O O . LEU A 1 298 ? -1.945 -35.219 -12.562 1 98.94 298 LEU A O 1
ATOM 2384 N N . ALA A 1 299 ? -1.967 -34.312 -14.555 1 98.94 299 ALA A N 1
ATOM 2385 C CA . ALA A 1 299 ? -3.176 -34.969 -15.039 1 98.94 299 ALA A CA 1
ATOM 2386 C C . ALA A 1 299 ? -3.229 -34.969 -16.562 1 98.94 299 ALA A C 1
ATOM 2388 O O . ALA A 1 299 ? -2.533 -34.188 -17.219 1 98.94 299 ALA A O 1
ATOM 2389 N N . GLU A 1 300 ? -4.09 -35.906 -17.125 1 98.88 300 GLU A N 1
ATOM 2390 C CA . GLU A 1 300 ? -4.043 -36.031 -18.578 1 98.88 300 GLU A CA 1
ATOM 2391 C C . GLU A 1 300 ? -5.445 -36.219 -19.172 1 98.88 300 GLU A C 1
ATOM 2393 O O . GLU A 1 300 ? -6.363 -36.656 -18.469 1 98.88 300 GLU A O 1
ATOM 2398 N N . ILE A 1 301 ? -5.586 -35.781 -20.359 1 98.88 301 ILE A N 1
ATOM 2399 C CA . ILE A 1 301 ? -6.562 -36.312 -21.312 1 98.88 301 ILE A CA 1
ATOM 2400 C C . ILE A 1 301 ? -5.867 -37.219 -22.297 1 98.88 301 ILE A C 1
ATOM 2402 O O . ILE A 1 301 ? -5.16 -36.781 -23.203 1 98.88 301 ILE A O 1
ATOM 2406 N N . PRO A 1 302 ? -6.137 -38.562 -22.234 1 98.62 302 PRO A N 1
ATOM 2407 C CA . PRO A 1 302 ? -5.391 -39.5 -23.062 1 98.62 302 PRO A CA 1
ATOM 2408 C C . PRO A 1 302 ? -5.699 -39.344 -24.547 1 98.62 302 PRO A C 1
ATOM 2410 O O . PRO A 1 302 ? -6.855 -39.125 -24.922 1 98.62 302 PRO A O 1
ATOM 2413 N N . GLY A 1 303 ? -4.57 -39.438 -25.312 1 98.56 303 GLY A N 1
ATOM 2414 C CA . GLY A 1 303 ? -4.75 -39.469 -26.75 1 98.56 303 GLY A CA 1
ATOM 2415 C C . GLY A 1 303 ? -5.449 -40.719 -27.234 1 98.56 303 GLY A C 1
ATOM 2416 O O . GLY A 1 303 ? -5.484 -41.719 -26.531 1 98.56 303 GLY A O 1
ATOM 2417 N N . THR A 1 304 ? -5.953 -40.625 -28.531 1 97.88 304 THR A N 1
ATOM 2418 C CA . THR A 1 304 ? -6.742 -41.75 -29 1 97.88 304 THR A CA 1
ATOM 2419 C C . THR A 1 304 ? -6.199 -42.281 -30.328 1 97.88 304 THR A C 1
ATOM 2421 O O . THR A 1 304 ? -6.559 -43.375 -30.75 1 97.88 304 THR A O 1
ATOM 2424 N N . ASP A 1 305 ? -5.391 -41.469 -30.922 1 97.81 305 ASP A N 1
ATOM 2425 C CA . ASP A 1 305 ? -4.82 -41.938 -32.188 1 97.81 305 ASP A CA 1
ATOM 2426 C C . ASP A 1 305 ? -3.844 -43.094 -31.953 1 97.81 305 ASP A C 1
ATOM 2428 O O . ASP A 1 305 ? -3.004 -43.031 -31.062 1 97.81 305 ASP A O 1
ATOM 2432 N N . LYS A 1 306 ? -3.898 -44.094 -32.75 1 97.19 306 LYS A N 1
ATOM 2433 C CA . LYS A 1 306 ? -3.137 -45.344 -32.562 1 97.19 306 LYS A CA 1
ATOM 2434 C C . LYS A 1 306 ? -1.637 -45.062 -32.531 1 97.19 306 LYS A C 1
ATOM 2436 O O . LYS A 1 306 ? -0.899 -45.688 -31.766 1 97.19 306 LYS A O 1
ATOM 2441 N N . ASN A 1 307 ? -1.201 -44.156 -33.312 1 97.38 307 ASN A N 1
ATOM 2442 C CA . ASN A 1 307 ? 0.227 -43.875 -33.469 1 97.38 307 ASN A CA 1
ATOM 2443 C C . ASN A 1 307 ? 0.66 -42.688 -32.594 1 97.38 307 ASN A C 1
ATOM 2445 O O . ASN A 1 307 ? 1.81 -42.625 -32.156 1 97.38 307 ASN A O 1
ATOM 2449 N N . LEU A 1 308 ? -0.254 -41.75 -32.344 1 98.31 308 LEU A N 1
ATOM 2450 C CA . LEU A 1 308 ? 0.131 -40.469 -31.75 1 98.31 308 LEU A CA 1
ATOM 2451 C C . LEU A 1 308 ? -0.165 -40.438 -30.25 1 98.31 308 LEU A C 1
ATOM 2453 O O . LEU A 1 308 ? 0.338 -39.562 -29.531 1 98.31 308 LEU A O 1
ATOM 2457 N N . LYS A 1 309 ? -0.878 -41.344 -29.734 1 97.75 309 LYS A N 1
ATOM 2458 C CA . LYS A 1 309 ? -1.37 -41.312 -28.359 1 97.75 309 LYS A CA 1
ATOM 2459 C C . LYS A 1 309 ? -0.216 -41.344 -27.359 1 97.75 309 LYS A C 1
ATOM 2461 O O . LYS A 1 309 ? -0.333 -40.812 -26.25 1 97.75 309 LYS A O 1
ATOM 2466 N N . PRO A 1 310 ? 0.948 -41.875 -27.719 1 97.94 310 PRO A N 1
ATOM 2467 C CA . PRO A 1 310 ? 2.049 -41.781 -26.75 1 97.94 310 PRO A CA 1
ATOM 2468 C C . PRO A 1 310 ? 2.707 -40.406 -26.734 1 97.94 310 PRO A C 1
ATOM 2470 O O . PRO A 1 310 ? 3.512 -40.125 -25.844 1 97.94 310 PRO A O 1
ATOM 2473 N N . GLU A 1 311 ? 2.428 -39.594 -27.672 1 98.69 311 GLU A N 1
ATOM 2474 C CA . GLU A 1 311 ? 3.004 -38.25 -27.719 1 98.69 311 GLU A CA 1
ATOM 2475 C C . GLU A 1 311 ? 2.229 -37.281 -26.828 1 98.69 311 GLU A C 1
ATOM 2477 O O . GLU A 1 311 ? 1.092 -37.562 -26.438 1 98.69 311 GLU A O 1
ATOM 2482 N N . LEU A 1 312 ? 2.963 -36.156 -26.469 1 98.75 312 LEU A N 1
ATOM 2483 C CA . LEU A 1 312 ? 2.441 -35.281 -25.406 1 98.75 312 LEU A CA 1
ATOM 2484 C C . LEU A 1 312 ? 2.342 -33.844 -25.875 1 98.75 312 LEU A C 1
ATOM 2486 O O . LEU A 1 312 ? 3.211 -33.375 -26.609 1 98.75 312 LEU A O 1
ATOM 2490 N N . VAL A 1 313 ? 1.292 -33.188 -25.5 1 98.88 313 VAL A N 1
ATOM 2491 C CA . VAL A 1 313 ? 1.162 -31.734 -25.422 1 98.88 313 VAL A CA 1
ATOM 2492 C C . VAL A 1 313 ? 0.967 -31.297 -23.984 1 98.88 313 VAL A C 1
ATOM 2494 O O . VAL A 1 313 ? 0.025 -31.734 -23.312 1 98.88 313 VAL A O 1
ATOM 2497 N N . LEU A 1 314 ? 1.867 -30.406 -23.516 1 98.94 314 LEU A N 1
ATOM 2498 C CA . LEU A 1 314 ? 1.822 -30 -22.109 1 98.94 314 LEU A CA 1
ATOM 2499 C C . LEU A 1 314 ? 1.336 -28.562 -21.969 1 98.94 314 LEU A C 1
ATOM 2501 O O . LEU A 1 314 ? 1.664 -27.703 -22.812 1 98.94 314 LEU A O 1
ATOM 2505 N N . LEU A 1 315 ? 0.543 -28.297 -21 1 98.94 315 LEU A N 1
ATOM 2506 C CA . LEU A 1 315 ? 0.229 -26.969 -20.5 1 98.94 315 LEU A CA 1
ATOM 2507 C C . LEU A 1 315 ? 0.439 -26.891 -18.984 1 98.94 315 LEU A C 1
ATOM 2509 O O . LEU A 1 315 ? 0.261 -27.891 -18.281 1 98.94 315 LEU A O 1
ATOM 2513 N N . GLY A 1 316 ? 0.855 -25.719 -18.547 1 98.81 316 GLY A N 1
ATOM 2514 C CA . GLY A 1 316 ? 1.089 -25.688 -17.109 1 98.81 316 GLY A CA 1
ATOM 2515 C C . GLY A 1 316 ? 1.395 -24.297 -16.578 1 98.81 316 GLY A C 1
ATOM 2516 O O . GLY A 1 316 ? 1.42 -23.328 -17.344 1 98.81 316 GLY A O 1
ATOM 2517 N N . ALA A 1 317 ? 1.519 -24.172 -15.297 1 98.94 317 ALA A N 1
ATOM 2518 C CA . ALA A 1 317 ? 1.842 -23.016 -14.461 1 98.94 317 ALA A CA 1
ATOM 2519 C C . ALA A 1 317 ? 2.34 -23.438 -13.086 1 98.94 317 ALA A C 1
ATOM 2521 O O . ALA A 1 317 ? 2.094 -24.578 -12.664 1 98.94 317 ALA A O 1
ATOM 2522 N N . HIS A 1 318 ? 3.088 -22.547 -12.469 1 98.88 318 HIS A N 1
ATOM 2523 C CA . HIS A 1 318 ? 3.57 -22.984 -11.164 1 98.88 318 HIS A CA 1
ATOM 2524 C C . HIS A 1 318 ? 2.533 -22.719 -10.078 1 98.88 318 HIS A C 1
ATOM 2526 O O . HIS A 1 318 ? 1.853 -21.703 -10.094 1 98.88 318 HIS A O 1
ATOM 2532 N N . LEU A 1 319 ? 2.461 -23.656 -9.172 1 98.94 319 LEU A N 1
ATOM 2533 C CA . LEU A 1 319 ? 1.397 -23.688 -8.172 1 98.94 319 LEU A CA 1
ATOM 2534 C C . LEU A 1 319 ? 1.794 -22.891 -6.934 1 98.94 319 LEU A C 1
ATOM 2536 O O . LEU A 1 319 ? 0.932 -22.359 -6.234 1 98.94 319 LEU A O 1
ATOM 2540 N N . ASP A 1 320 ? 3.102 -22.781 -6.648 1 98.56 320 ASP A N 1
ATOM 2541 C CA . ASP A 1 320 ? 3.576 -22.141 -5.426 1 98.56 320 ASP A CA 1
ATOM 2542 C C . ASP A 1 320 ? 3.502 -20.625 -5.543 1 98.56 320 ASP A C 1
ATOM 2544 O O . ASP A 1 320 ? 3.207 -20.094 -6.613 1 98.56 320 ASP A O 1
ATOM 2548 N N . SER A 1 321 ? 3.613 -19.938 -4.473 1 98.06 321 SER A N 1
ATOM 2549 C CA . SER A 1 321 ? 3.688 -18.484 -4.363 1 98.06 321 SER A CA 1
ATOM 2550 C C . SER A 1 321 ? 4.543 -18.062 -3.176 1 98.06 321 SER A C 1
ATOM 2552 O O . SER A 1 321 ? 4.996 -18.891 -2.398 1 98.06 321 SER A O 1
ATOM 2554 N N . TRP A 1 322 ? 4.801 -16.812 -3.104 1 97.81 322 TRP A N 1
ATOM 2555 C CA . TRP A 1 322 ? 5.348 -16.281 -1.862 1 97.81 322 TRP A CA 1
ATOM 2556 C C . TRP A 1 322 ? 4.273 -16.203 -0.783 1 97.81 322 TRP A C 1
ATOM 2558 O O . TRP A 1 322 ? 3.1 -16.469 -1.047 1 97.81 322 TRP A O 1
ATOM 2568 N N . HIS A 1 323 ? 4.656 -15.805 0.496 1 97.19 323 HIS A N 1
ATOM 2569 C CA . HIS A 1 323 ? 3.826 -16.172 1.636 1 97.19 323 HIS A CA 1
ATOM 2570 C C . HIS A 1 323 ? 3.084 -14.961 2.193 1 97.19 323 HIS A C 1
ATOM 2572 O O . HIS A 1 323 ? 2.182 -15.109 3.02 1 97.19 323 HIS A O 1
ATOM 2578 N N . ALA A 1 324 ? 3.443 -13.734 1.755 1 96.69 324 ALA A N 1
ATOM 2579 C CA . ALA A 1 324 ? 2.859 -12.578 2.424 1 96.69 324 ALA A CA 1
ATOM 2580 C C . ALA A 1 324 ? 1.491 -12.234 1.84 1 96.69 324 ALA A C 1
ATOM 2582 O O . ALA A 1 324 ? 0.659 -11.625 2.508 1 96.69 324 ALA A O 1
ATOM 2583 N N . GLY A 1 325 ? 1.271 -12.531 0.573 1 97.44 325 GLY A N 1
ATOM 2584 C CA . GLY A 1 325 ? -0.025 -12.461 -0.085 1 97.44 325 GLY A CA 1
ATOM 2585 C C . GLY A 1 325 ? -0.659 -13.82 -0.304 1 97.44 325 GLY A C 1
ATOM 2586 O O . GLY A 1 325 ? -0.474 -14.734 0.502 1 97.44 325 GLY A O 1
ATOM 2587 N N . THR A 1 326 ? -1.491 -13.891 -1.357 1 98.38 326 THR A N 1
ATOM 2588 C CA . THR A 1 326 ? -2.084 -15.188 -1.671 1 98.38 326 THR A CA 1
ATOM 2589 C C . THR A 1 326 ? -1.692 -15.633 -3.076 1 98.38 326 THR A C 1
ATOM 2591 O O . THR A 1 326 ? -2.279 -16.578 -3.621 1 98.38 326 THR A O 1
ATOM 2594 N N . GLY A 1 327 ? -0.751 -14.883 -3.631 1 98.12 327 GLY A N 1
ATOM 2595 C CA . GLY A 1 327 ? -0.239 -15.258 -4.941 1 98.12 327 GLY A CA 1
ATOM 2596 C C . GLY A 1 327 ? -1.271 -15.117 -6.043 1 98.12 327 GLY A C 1
ATOM 2597 O O . GLY A 1 327 ? -1.377 -15.992 -6.91 1 98.12 327 GLY A O 1
ATOM 2598 N N . GLY A 1 328 ? -2.068 -14.062 -6.027 1 98.44 328 GLY A N 1
ATOM 2599 C CA . GLY A 1 328 ? -3.117 -13.883 -7.02 1 98.44 328 GLY A CA 1
ATOM 2600 C C . GLY A 1 328 ? -2.596 -13.867 -8.445 1 98.44 328 GLY A C 1
ATOM 2601 O O . GLY A 1 328 ? -2.934 -14.742 -9.242 1 98.44 328 GLY A O 1
ATOM 2602 N N . ASN A 1 329 ? -1.709 -12.914 -8.688 1 98.19 329 ASN A N 1
ATOM 2603 C CA . ASN A 1 329 ? -1.148 -12.773 -10.031 1 98.19 329 ASN A CA 1
ATOM 2604 C C . ASN A 1 329 ? 0.03 -13.719 -10.242 1 98.19 329 ASN A C 1
ATOM 2606 O O . ASN A 1 329 ? 0.306 -14.133 -11.375 1 98.19 329 ASN A O 1
ATOM 2610 N N . ASP A 1 330 ? 0.716 -14.078 -9.242 1 97.94 330 ASP A N 1
ATOM 2611 C CA . ASP A 1 330 ? 1.91 -14.914 -9.297 1 97.94 330 ASP A CA 1
ATOM 2612 C C . ASP A 1 330 ? 1.808 -16.078 -8.312 1 97.94 330 ASP A C 1
ATOM 2614 O O . ASP A 1 330 ? 2.342 -16.016 -7.203 1 97.94 330 ASP A O 1
ATOM 2618 N N . ASN A 1 331 ? 1.169 -17.141 -8.617 1 98.38 331 ASN A N 1
ATOM 2619 C CA . ASN A 1 331 ? 0.741 -17.422 -9.984 1 98.38 331 ASN A CA 1
ATOM 2620 C C . ASN A 1 331 ? -0.603 -18.141 -10.008 1 98.38 331 ASN A C 1
ATOM 2622 O O . ASN A 1 331 ? -0.798 -19.078 -10.797 1 98.38 331 ASN A O 1
ATOM 2626 N N . ALA A 1 332 ? -1.476 -17.828 -9.016 1 98.88 332 ALA A N 1
ATOM 2627 C CA . ALA A 1 332 ? -2.824 -18.391 -9.047 1 98.88 332 ALA A CA 1
ATOM 2628 C C . ALA A 1 332 ? -3.508 -18.078 -10.375 1 98.88 332 ALA A C 1
ATOM 2630 O O . ALA A 1 332 ? -4.289 -18.891 -10.883 1 98.88 332 ALA A O 1
ATOM 2631 N N . ALA A 1 333 ? -3.184 -16.969 -10.891 1 98.81 333 ALA A N 1
ATOM 2632 C CA . ALA A 1 333 ? -3.773 -16.594 -12.172 1 98.81 333 ALA A CA 1
ATOM 2633 C C . ALA A 1 333 ? -3.412 -17.594 -13.266 1 98.81 333 ALA A C 1
ATOM 2635 O O . ALA A 1 333 ? -4.289 -18.078 -13.984 1 98.81 333 ALA A O 1
ATOM 2636 N N . GLY A 1 334 ? -2.143 -17.859 -13.383 1 98.88 334 GLY A N 1
ATOM 2637 C CA . GLY A 1 334 ? -1.727 -18.844 -14.375 1 98.88 334 GLY A CA 1
ATOM 2638 C C . GLY A 1 334 ? -2.301 -20.234 -14.125 1 98.88 334 GLY A C 1
ATOM 2639 O O . GLY A 1 334 ? -2.713 -20.906 -15.062 1 98.88 334 GLY A O 1
ATOM 2640 N N . VAL A 1 335 ? -2.287 -20.625 -12.914 1 98.94 335 VAL A N 1
ATOM 2641 C CA . VAL A 1 335 ? -2.832 -21.938 -12.555 1 98.94 335 VAL A CA 1
ATOM 2642 C C . VAL A 1 335 ? -4.309 -22 -12.938 1 98.94 335 VAL A C 1
ATOM 2644 O O . VAL A 1 335 ? -4.75 -22.969 -13.57 1 98.94 335 VAL A O 1
ATOM 2647 N N . ALA A 1 336 ? -5.043 -20.969 -12.602 1 98.94 336 ALA A N 1
ATOM 2648 C CA . ALA A 1 336 ? -6.465 -20.938 -12.922 1 98.94 336 ALA A CA 1
ATOM 2649 C C . ALA A 1 336 ? -6.684 -21 -14.438 1 98.94 336 ALA A C 1
ATOM 2651 O O . ALA A 1 336 ? -7.582 -21.688 -14.914 1 98.94 336 ALA A O 1
ATOM 2652 N N . VAL A 1 337 ? -5.898 -20.25 -15.133 1 98.94 337 VAL A N 1
ATOM 2653 C CA . VAL A 1 337 ? -6.016 -20.219 -16.578 1 98.94 337 VAL A CA 1
ATOM 2654 C C . VAL A 1 337 ? -5.75 -21.609 -17.156 1 98.94 337 VAL A C 1
ATOM 2656 O O . VAL A 1 337 ? -6.508 -22.094 -18 1 98.94 337 VAL A O 1
ATOM 2659 N N . MET A 1 338 ? -4.703 -22.297 -16.734 1 98.94 338 MET A N 1
ATOM 2660 C CA . MET A 1 338 ? -4.348 -23.609 -17.266 1 98.94 338 MET A CA 1
ATOM 2661 C C . MET A 1 338 ? -5.383 -24.656 -16.859 1 98.94 338 MET A C 1
ATOM 2663 O O . MET A 1 338 ? -5.746 -25.5 -17.672 1 98.94 338 MET A O 1
ATOM 2667 N N . MET A 1 339 ? -5.801 -24.594 -15.625 1 98.94 339 MET A N 1
ATOM 2668 C CA . MET A 1 339 ? -6.871 -25.5 -15.195 1 98.94 339 MET A CA 1
ATOM 2669 C C . MET A 1 339 ? -8.125 -25.297 -16.047 1 98.94 339 MET A C 1
ATOM 2671 O O . MET A 1 339 ? -8.734 -26.266 -16.5 1 98.94 339 MET A O 1
ATOM 2675 N N . GLU A 1 340 ? -8.484 -24.047 -16.234 1 98.94 340 GLU A N 1
ATOM 2676 C CA . GLU A 1 340 ? -9.672 -23.734 -17.031 1 98.94 340 GLU A CA 1
ATOM 2677 C C . GLU A 1 340 ? -9.508 -24.203 -18.469 1 98.94 340 GLU A C 1
ATOM 2679 O O . GLU A 1 340 ? -10.461 -24.688 -19.078 1 98.94 340 GLU A O 1
ATOM 2684 N N . ALA A 1 341 ? -8.32 -24.047 -19.031 1 98.94 341 ALA A N 1
ATOM 2685 C CA . ALA A 1 341 ? -8.07 -24.469 -20.406 1 98.94 341 ALA A CA 1
ATOM 2686 C C . ALA A 1 341 ? -8.305 -25.969 -20.578 1 98.94 341 ALA A C 1
ATOM 2688 O O . ALA A 1 341 ? -8.992 -26.391 -21.5 1 98.94 341 ALA A O 1
ATOM 2689 N N . ILE A 1 342 ? -7.742 -26.766 -19.703 1 98.88 342 ILE A N 1
ATOM 2690 C CA . ILE A 1 342 ? -7.902 -28.203 -19.844 1 98.88 342 ILE A CA 1
ATOM 2691 C C . ILE A 1 342 ? -9.344 -28.609 -19.531 1 98.88 342 ILE A C 1
ATOM 2693 O O . ILE A 1 342 ? -9.883 -29.531 -20.125 1 98.88 342 ILE A O 1
ATOM 2697 N N . ARG A 1 343 ? -10.023 -27.891 -18.609 1 98.81 343 ARG A N 1
ATOM 2698 C CA . ARG A 1 343 ? -11.438 -28.141 -18.312 1 98.81 343 ARG A CA 1
ATOM 2699 C C . ARG A 1 343 ? -12.289 -27.906 -19.562 1 98.81 343 ARG A C 1
ATOM 2701 O O . ARG A 1 343 ? -13.195 -28.703 -19.844 1 98.81 343 ARG A O 1
ATOM 2708 N N . ILE A 1 344 ? -12.047 -26.797 -20.25 1 98.81 344 ILE A N 1
ATOM 2709 C CA . ILE A 1 344 ? -12.766 -26.484 -21.484 1 98.81 344 ILE A CA 1
ATOM 2710 C C . ILE A 1 344 ? -12.648 -27.656 -22.453 1 98.81 344 ILE A C 1
ATOM 2712 O O . ILE A 1 344 ? -13.656 -28.109 -23 1 98.81 344 ILE A O 1
ATOM 2716 N N . LEU A 1 345 ? -11.43 -28.188 -22.672 1 98.81 345 LEU A N 1
ATOM 2717 C CA . LEU A 1 345 ? -11.195 -29.281 -23.609 1 98.81 345 LEU A CA 1
ATOM 2718 C C . LEU A 1 345 ? -11.898 -30.562 -23.172 1 98.81 345 LEU A C 1
ATOM 2720 O O . LEU A 1 345 ? -12.469 -31.281 -23.984 1 98.81 345 LEU A O 1
ATOM 2724 N N . LYS A 1 346 ? -11.852 -30.812 -21.906 1 98.56 346 LYS A N 1
ATOM 2725 C CA . LYS A 1 346 ? -12.523 -32 -21.359 1 98.56 346 LYS A CA 1
ATOM 2726 C C . LYS A 1 346 ? -14.031 -31.891 -21.531 1 98.56 346 LYS A C 1
ATOM 2728 O O . LYS A 1 346 ? -14.695 -32.875 -21.875 1 98.56 346 LYS A O 1
ATOM 2733 N N . ALA A 1 347 ? -14.57 -30.734 -21.297 1 98.06 347 ALA A N 1
ATOM 2734 C CA . ALA A 1 347 ? -16 -30.484 -21.359 1 98.06 347 ALA A CA 1
ATOM 2735 C C . ALA A 1 347 ? -16.531 -30.703 -22.766 1 98.06 347 ALA A C 1
ATOM 2737 O O . ALA A 1 347 ? -17.688 -31.109 -22.953 1 98.06 347 ALA A O 1
ATOM 2738 N N . LEU A 1 348 ? -15.742 -30.406 -23.719 1 97.56 348 LEU A N 1
ATOM 2739 C CA . LEU A 1 348 ? -16.156 -30.547 -25.109 1 97.56 348 LEU A CA 1
ATOM 2740 C C . LEU A 1 348 ? -16.125 -32 -25.531 1 97.56 348 LEU A C 1
ATOM 2742 O O . LEU A 1 348 ? -16.656 -32.375 -26.594 1 97.56 348 LEU A O 1
ATOM 2746 N N . ASP A 1 349 ? -15.578 -32.906 -24.75 1 92.94 349 ASP A N 1
ATOM 2747 C CA . ASP A 1 349 ? -15.539 -34.375 -24.922 1 92.94 349 ASP A CA 1
ATOM 2748 C C . ASP A 1 349 ? -14.953 -34.75 -26.266 1 92.94 349 ASP A C 1
ATOM 2750 O O . ASP A 1 349 ? -15.453 -35.656 -26.938 1 92.94 349 ASP A O 1
ATOM 2754 N N . TYR A 1 350 ? -14.008 -33.906 -26.672 1 88.62 350 TYR A N 1
ATOM 2755 C CA . TYR A 1 350 ? -13.344 -34.312 -27.906 1 88.62 350 TYR A CA 1
ATOM 2756 C C . TYR A 1 350 ? -12.266 -35.375 -27.609 1 88.62 350 TYR A C 1
ATOM 2758 O O . TYR A 1 350 ? -11.859 -35.562 -26.469 1 88.62 350 TYR A O 1
ATOM 2766 N N . GLN A 1 351 ? -11.898 -36.125 -28.609 1 93.75 351 GLN A N 1
ATOM 2767 C CA . GLN A 1 351 ? -10.891 -37.156 -28.5 1 93.75 351 GLN A CA 1
ATOM 2768 C C . GLN A 1 351 ? -9.57 -36.719 -29.141 1 93.75 351 GLN A C 1
ATOM 2770 O O . GLN A 1 351 ? -9.367 -36.875 -30.344 1 93.75 351 GLN A O 1
ATOM 2775 N N . PRO A 1 352 ? -8.641 -36.281 -28.25 1 98.19 352 PRO A N 1
ATOM 2776 C CA . PRO A 1 352 ? -7.395 -35.781 -28.844 1 98.19 352 PRO A CA 1
ATOM 2777 C C . PRO A 1 352 ? -6.57 -36.875 -29.484 1 98.19 352 PRO A C 1
ATOM 2779 O O . PRO A 1 352 ? -6.566 -38.031 -29.016 1 98.19 352 PRO A O 1
ATOM 2782 N N . LYS A 1 353 ? -5.871 -36.531 -30.578 1 98.31 353 LYS A N 1
ATOM 2783 C CA . LYS A 1 353 ? -4.953 -37.5 -31.188 1 98.31 353 LYS A CA 1
ATOM 2784 C C . LYS A 1 353 ? -3.76 -37.75 -30.266 1 98.31 353 LYS A C 1
ATOM 2786 O O . LYS A 1 353 ? -3.396 -38.906 -30.047 1 98.31 353 LYS A O 1
ATOM 2791 N N . ARG A 1 354 ? -3.143 -36.719 -29.766 1 98.81 354 ARG A N 1
ATOM 2792 C CA . ARG A 1 354 ? -2.047 -36.812 -28.797 1 98.81 354 ARG A CA 1
ATOM 2793 C C . ARG A 1 354 ? -2.561 -36.656 -27.375 1 98.81 354 ARG A C 1
ATOM 2795 O O . ARG A 1 354 ? -3.594 -36.031 -27.141 1 98.81 354 ARG A O 1
ATOM 2802 N N . THR A 1 355 ? -1.836 -37.25 -26.422 1 98.88 355 THR A N 1
ATOM 2803 C CA . THR A 1 355 ? -2.166 -37.062 -25.016 1 98.88 355 THR A CA 1
ATOM 2804 C C . THR A 1 355 ? -1.895 -35.625 -24.578 1 98.88 355 THR A C 1
ATOM 2806 O O . THR A 1 355 ? -0.847 -35.062 -24.891 1 98.88 355 THR A O 1
ATOM 2809 N N . ILE A 1 356 ? -2.904 -35.031 -23.906 1 98.94 356 ILE A N 1
ATOM 2810 C CA . ILE A 1 356 ? -2.752 -33.719 -23.312 1 98.94 356 ILE A CA 1
ATOM 2811 C C . ILE A 1 356 ? -2.467 -33.844 -21.812 1 98.94 356 ILE A C 1
ATOM 2813 O O . ILE A 1 356 ? -3.199 -34.531 -21.094 1 98.94 356 ILE A O 1
ATOM 2817 N N . ARG A 1 357 ? -1.368 -33.219 -21.344 1 98.94 357 ARG A N 1
ATOM 2818 C CA . ARG A 1 357 ? -0.993 -33.281 -19.938 1 98.94 357 ARG A CA 1
ATOM 2819 C C . ARG A 1 357 ? -0.908 -31.906 -19.312 1 98.94 357 ARG A C 1
ATOM 2821 O O . ARG A 1 357 ? -0.203 -31.031 -19.828 1 98.94 357 ARG A O 1
ATOM 2828 N N . ILE A 1 358 ? -1.629 -31.703 -18.25 1 98.94 358 ILE A N 1
ATOM 2829 C CA . ILE A 1 358 ? -1.438 -30.5 -17.438 1 98.94 358 ILE A CA 1
ATOM 2830 C C . ILE A 1 358 ? -0.406 -30.766 -16.344 1 98.94 358 ILE A C 1
ATOM 2832 O O . ILE A 1 358 ? -0.391 -31.844 -15.75 1 98.94 358 ILE A O 1
ATOM 2836 N N . ALA A 1 359 ? 0.438 -29.812 -16.188 1 98.94 359 ALA A N 1
ATOM 2837 C CA . ALA A 1 359 ? 1.457 -29.859 -15.133 1 98.94 359 ALA A CA 1
ATOM 2838 C C . ALA A 1 359 ? 1.44 -28.594 -14.289 1 98.94 359 ALA A C 1
ATOM 2840 O O . ALA A 1 359 ? 1.742 -27.5 -14.781 1 98.94 359 ALA A O 1
ATOM 2841 N N . LEU A 1 360 ? 1.058 -28.703 -13.055 1 98.94 360 LEU A N 1
ATOM 2842 C CA . LEU A 1 360 ? 1.211 -27.625 -12.078 1 98.94 360 LEU A CA 1
ATOM 2843 C C . LEU A 1 360 ? 2.502 -27.797 -11.289 1 98.94 360 LEU A C 1
ATOM 2845 O O . LEU A 1 360 ? 2.635 -28.734 -10.5 1 98.94 360 LEU A O 1
ATOM 2849 N N . TRP A 1 361 ? 3.41 -26.828 -11.539 1 98.94 361 TRP A N 1
ATOM 2850 C CA . TRP A 1 361 ? 4.785 -26.984 -11.078 1 98.94 361 TRP A CA 1
ATOM 2851 C C . TRP A 1 361 ? 4.926 -26.5 -9.633 1 98.94 361 TRP A C 1
ATOM 2853 O O . TRP A 1 361 ? 4.328 -25.5 -9.242 1 98.94 361 TRP A O 1
ATOM 2863 N N . GLY A 1 362 ? 5.723 -27.25 -8.875 1 98.62 362 GLY A N 1
ATOM 2864 C CA . GLY A 1 362 ? 6.043 -26.844 -7.516 1 98.62 362 GLY A CA 1
ATOM 2865 C C . GLY A 1 362 ? 7.367 -26.109 -7.406 1 98.62 362 GLY A C 1
ATOM 2866 O O . GLY A 1 362 ? 8.242 -26.266 -8.258 1 98.62 362 GLY A O 1
ATOM 2867 N N . GLU A 1 363 ? 7.496 -25.266 -6.371 1 98 363 GLU A N 1
ATOM 2868 C CA . GLU A 1 363 ? 8.727 -24.625 -5.922 1 98 363 GLU A CA 1
ATOM 2869 C C . GLU A 1 363 ? 9.406 -23.859 -7.059 1 98 363 GLU A C 1
ATOM 2871 O O . GLU A 1 363 ? 10.625 -23.969 -7.238 1 98 363 GLU A O 1
ATOM 2876 N N . GLU A 1 364 ? 8.617 -23.203 -7.918 1 98 364 GLU A N 1
ATOM 2877 C CA . GLU A 1 364 ? 9.133 -22.359 -8.992 1 98 364 GLU A CA 1
ATOM 2878 C C . GLU A 1 364 ? 9.875 -21.141 -8.43 1 98 364 GLU A C 1
ATOM 2880 O O . GLU A 1 364 ? 10.945 -20.781 -8.938 1 98 364 GLU A O 1
ATOM 2885 N N . GLU A 1 365 ? 9.375 -20.547 -7.359 1 97.06 365 GLU A N 1
ATOM 2886 C CA . GLU A 1 365 ? 9.852 -19.281 -6.809 1 97.06 365 GLU A CA 1
ATOM 2887 C C . GLU A 1 365 ? 11.281 -19.406 -6.297 1 97.06 365 GLU A C 1
ATOM 2889 O O . GLU A 1 365 ? 12 -18.406 -6.184 1 97.06 365 GLU A O 1
ATOM 2894 N N . GLN A 1 366 ? 11.664 -20.578 -5.938 1 95.5 366 GLN A N 1
ATOM 2895 C CA . GLN A 1 366 ? 12.992 -20.781 -5.359 1 95.5 366 GLN A CA 1
ATOM 2896 C C . GLN A 1 366 ? 13.977 -21.297 -6.406 1 95.5 366 GLN A C 1
ATOM 2898 O O . GLN A 1 366 ? 15.125 -21.609 -6.09 1 95.5 366 GLN A O 1
ATOM 2903 N N . GLY A 1 367 ? 13.508 -21.438 -7.664 1 95.38 367 GLY A N 1
ATOM 2904 C CA . GLY A 1 367 ? 14.492 -21.812 -8.664 1 95.38 367 GLY A CA 1
ATOM 2905 C C . GLY A 1 367 ? 13.945 -22.766 -9.711 1 95.38 367 GLY A C 1
ATOM 2906 O O . GLY A 1 367 ? 14.664 -23.641 -10.195 1 95.38 367 GLY A O 1
ATOM 2907 N N . LEU A 1 368 ? 12.719 -22.734 -9.977 1 97.88 368 LEU A N 1
ATOM 2908 C CA . LEU A 1 368 ? 12.078 -23.562 -10.992 1 97.88 368 LEU A CA 1
ATOM 2909 C C . LEU A 1 368 ? 12.242 -25.047 -10.664 1 97.88 368 LEU A C 1
ATOM 2911 O O . LEU A 1 368 ? 12.438 -25.859 -11.57 1 97.88 368 LEU A O 1
ATOM 2915 N N . PHE A 1 369 ? 12.164 -25.438 -9.484 1 98.12 369 PHE A N 1
ATOM 2916 C CA . PHE A 1 369 ? 12.484 -26.797 -9.055 1 98.12 369 PHE A CA 1
ATOM 2917 C C . PHE A 1 369 ? 11.539 -27.797 -9.703 1 98.12 369 PHE A C 1
ATOM 2919 O O . PHE A 1 369 ? 11.977 -28.859 -10.164 1 98.12 369 PHE A O 1
ATOM 2926 N N . GLY A 1 370 ? 10.289 -27.5 -9.781 1 98.69 370 GLY A N 1
ATOM 2927 C CA . GLY A 1 370 ? 9.297 -28.438 -10.281 1 98.69 370 GLY A CA 1
ATOM 2928 C C . GLY A 1 370 ? 9.508 -28.797 -11.742 1 98.69 370 GLY A C 1
ATOM 2929 O O . GLY A 1 370 ? 9.648 -29.969 -12.078 1 98.69 370 GLY A O 1
ATOM 2930 N N . SER A 1 371 ? 9.578 -27.766 -12.586 1 98.75 371 SER A N 1
ATOM 2931 C CA . SER A 1 371 ? 9.742 -28.016 -14.016 1 98.75 371 SER A CA 1
ATOM 2932 C C . SER A 1 371 ? 11.125 -28.578 -14.32 1 98.75 371 SER A C 1
ATOM 2934 O O . SER A 1 371 ? 11.258 -29.516 -15.125 1 98.75 371 SER A O 1
ATOM 2936 N N . ARG A 1 372 ? 12.148 -28.078 -13.672 1 98.31 372 ARG A N 1
ATOM 2937 C CA . ARG A 1 372 ? 13.5 -28.594 -13.883 1 98.31 372 ARG A CA 1
ATOM 2938 C C . ARG A 1 372 ? 13.602 -30.047 -13.422 1 98.31 372 ARG A C 1
ATOM 2940 O O . ARG A 1 372 ? 14.242 -30.875 -14.086 1 98.31 372 ARG A O 1
ATOM 2947 N N . GLY A 1 373 ? 13.016 -30.312 -12.273 1 98.5 373 GLY A N 1
ATOM 2948 C CA . GLY A 1 373 ? 13 -31.672 -11.789 1 98.5 373 GLY A CA 1
ATOM 2949 C C . GLY A 1 373 ? 12.273 -32.625 -12.719 1 98.5 373 GLY A C 1
ATOM 2950 O O . GLY A 1 373 ? 12.734 -33.75 -12.953 1 98.5 373 GLY A O 1
ATOM 2951 N N . TYR A 1 374 ? 11.156 -32.219 -13.227 1 98.69 374 TYR A N 1
ATOM 2952 C CA . TYR A 1 374 ? 10.391 -33.031 -14.18 1 98.69 374 TYR A CA 1
ATOM 2953 C C . TYR A 1 374 ? 11.219 -33.312 -15.422 1 98.69 374 TYR A C 1
ATOM 2955 O O . TYR A 1 374 ? 11.266 -34.469 -15.883 1 98.69 374 TYR A O 1
ATOM 2963 N N . VAL A 1 375 ? 11.781 -32.281 -16.016 1 98.69 375 VAL A N 1
ATOM 2964 C CA . VAL A 1 375 ? 12.57 -32.438 -17.234 1 98.69 375 VAL A CA 1
ATOM 2965 C C . VAL A 1 375 ? 13.75 -33.375 -16.969 1 98.69 375 VAL A C 1
ATOM 2967 O O . VAL A 1 375 ? 14.023 -34.281 -17.781 1 98.69 375 VAL A O 1
ATOM 2970 N N . GLN A 1 376 ? 14.422 -33.188 -15.859 1 98.06 376 GLN A N 1
ATOM 2971 C CA . GLN A 1 376 ? 15.547 -34.062 -15.508 1 98.06 376 GLN A CA 1
ATOM 2972 C C . GLN A 1 376 ? 15.109 -35.5 -15.367 1 98.06 376 GLN A C 1
ATOM 2974 O O . GLN A 1 376 ? 15.836 -36.438 -15.758 1 98.06 376 GLN A O 1
ATOM 2979 N N . LYS A 1 377 ? 14.008 -35.688 -14.844 1 97.94 377 LYS A N 1
ATOM 2980 C CA . LYS A 1 377 ? 13.516 -37.031 -14.508 1 97.94 377 LYS A CA 1
ATOM 2981 C C . LYS A 1 377 ? 12.961 -37.75 -15.742 1 97.94 377 LYS A C 1
ATOM 2983 O O . LYS A 1 377 ? 13.188 -38.938 -15.938 1 97.94 377 LYS A O 1
ATOM 2988 N N . TYR A 1 378 ? 12.211 -37 -16.641 1 98.44 378 TYR A N 1
ATOM 2989 C CA . TYR A 1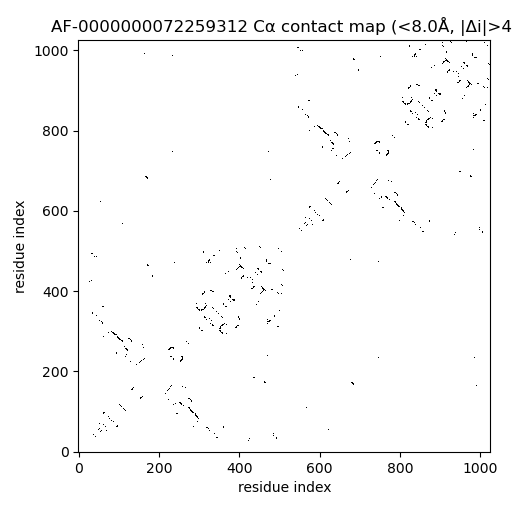 378 ? 11.406 -37.688 -17.656 1 98.44 378 TYR A CA 1
ATOM 2990 C C . TYR A 1 378 ? 11.836 -37.281 -19.062 1 98.44 378 TYR A C 1
ATOM 2992 O O . TYR A 1 378 ? 11.539 -37.969 -20.031 1 98.44 378 TYR A O 1
ATOM 3000 N N . VAL A 1 379 ? 12.516 -36.156 -19.188 1 98.44 379 VAL A N 1
ATOM 3001 C CA . VAL A 1 379 ? 12.703 -35.594 -20.531 1 98.44 379 VAL A CA 1
ATOM 3002 C C . VAL A 1 379 ? 14.164 -35.719 -20.953 1 98.44 379 VAL A C 1
ATOM 3004 O O . VAL A 1 379 ? 14.484 -36.469 -21.891 1 98.44 379 VAL A O 1
ATOM 3007 N N . ALA A 1 380 ? 15.047 -35.031 -20.188 1 98.12 380 ALA A N 1
ATOM 3008 C CA . ALA A 1 380 ? 16.469 -35.094 -20.516 1 98.12 380 ALA A CA 1
ATOM 3009 C C . ALA A 1 380 ? 17.312 -34.531 -19.391 1 98.12 380 ALA A C 1
ATOM 3011 O O . ALA A 1 380 ? 16.844 -33.719 -18.578 1 98.12 380 ALA A O 1
ATOM 3012 N N . ASP A 1 381 ? 18.516 -34.938 -19.344 1 96.75 381 ASP A N 1
ATOM 3013 C CA . ASP A 1 381 ? 19.531 -34.312 -18.5 1 96.75 381 ASP A CA 1
ATOM 3014 C C . ASP A 1 381 ? 20.219 -33.156 -19.219 1 96.75 381 ASP A C 1
ATOM 3016 O O . ASP A 1 381 ? 20.953 -33.406 -20.188 1 96.75 381 ASP A O 1
ATOM 3020 N N . ARG A 1 382 ? 20.016 -32.062 -18.703 1 92.12 382 ARG A N 1
ATOM 3021 C CA . ARG A 1 382 ? 20.516 -30.875 -19.375 1 92.12 382 ARG A CA 1
ATOM 3022 C C . ARG A 1 382 ? 22.031 -30.875 -19.438 1 92.12 382 ARG A C 1
ATOM 3024 O O . ARG A 1 382 ? 22.625 -30.422 -20.422 1 92.12 382 ARG A O 1
ATOM 3031 N N . ASN A 1 383 ? 22.688 -31.422 -18.5 1 92.88 383 ASN A N 1
ATOM 3032 C CA . ASN A 1 383 ? 24.141 -31.391 -18.422 1 92.88 383 ASN A CA 1
ATOM 3033 C C . ASN A 1 383 ? 24.766 -32.5 -19.281 1 92.88 383 ASN A C 1
ATOM 3035 O O . ASN A 1 383 ? 25.641 -32.219 -20.094 1 92.88 383 ASN A O 1
ATOM 3039 N N . SER A 1 384 ? 24.297 -33.719 -19.219 1 94.62 384 SER A N 1
ATOM 3040 C CA . SER A 1 384 ? 24.875 -34.844 -19.953 1 94.62 384 SER A CA 1
ATOM 3041 C C . SER A 1 384 ? 24.266 -34.938 -21.344 1 94.62 384 SER A C 1
ATOM 3043 O O . SER A 1 384 ? 24.781 -35.656 -22.203 1 94.62 384 SER A O 1
ATOM 3045 N N . LYS A 1 385 ? 23.188 -34.312 -21.578 1 93.56 385 LYS A N 1
ATOM 3046 C CA . LYS A 1 385 ? 22.438 -34.344 -22.844 1 93.56 385 LYS A CA 1
ATOM 3047 C C . LYS A 1 385 ? 21.844 -35.719 -23.109 1 93.56 385 LYS A C 1
ATOM 3049 O O . LYS A 1 385 ? 21.578 -36.062 -24.266 1 93.56 385 LYS A O 1
ATOM 3054 N N . GLU A 1 386 ? 21.766 -36.438 -22.047 1 96.88 386 GLU A N 1
ATOM 3055 C CA . GLU A 1 386 ? 21.094 -37.719 -22.172 1 96.88 386 GLU A CA 1
ATOM 3056 C C . GLU A 1 386 ? 19.578 -37.531 -22.344 1 96.88 386 GLU A C 1
ATOM 3058 O O . GLU A 1 386 ? 18.938 -36.906 -21.5 1 96.88 386 GLU A O 1
ATOM 3063 N N . LYS A 1 387 ? 19.016 -38.062 -23.391 1 97.38 387 LYS A N 1
ATOM 3064 C CA . LYS A 1 387 ? 17.578 -38.031 -23.609 1 97.38 387 LYS A CA 1
ATOM 3065 C C . LYS A 1 387 ? 16.875 -39.125 -22.812 1 97.38 387 LYS A C 1
ATOM 3067 O O . LYS A 1 387 ? 17.359 -40.25 -22.688 1 97.38 387 LYS A O 1
ATOM 3072 N N . LYS A 1 388 ? 15.828 -38.75 -22.25 1 97.69 388 LYS A N 1
ATOM 3073 C CA . LYS A 1 388 ? 15.023 -39.688 -21.469 1 97.69 388 LYS A CA 1
ATOM 3074 C C . LYS A 1 388 ? 13.734 -40.062 -22.203 1 97.69 388 LYS A C 1
ATOM 3076 O O . LYS A 1 388 ? 13.57 -39.75 -23.375 1 97.69 388 LYS A O 1
ATOM 3081 N N . ALA A 1 389 ? 12.828 -40.75 -21.516 1 97.62 389 ALA A N 1
ATOM 3082 C CA . ALA A 1 389 ? 11.703 -41.438 -22.125 1 97.62 389 ALA A CA 1
ATOM 3083 C C . ALA A 1 389 ? 10.758 -40.469 -22.828 1 97.62 389 ALA A C 1
ATOM 3085 O O . ALA A 1 389 ? 10.125 -40.812 -23.828 1 97.62 389 ALA A O 1
ATOM 3086 N N . GLU A 1 390 ? 10.703 -39.188 -22.375 1 98.38 390 GLU A N 1
ATOM 3087 C CA . GLU A 1 390 ? 9.664 -38.312 -22.891 1 98.38 390 GLU A CA 1
ATOM 3088 C C . GLU A 1 390 ? 10.242 -37.281 -23.844 1 98.38 390 GLU A C 1
ATOM 3090 O O . GLU A 1 390 ? 9.508 -36.469 -24.438 1 98.38 390 GLU A O 1
ATOM 3095 N N . TRP A 1 391 ? 11.492 -37.281 -24.047 1 97.88 391 TRP A N 1
ATOM 3096 C CA . TRP A 1 391 ? 12.125 -36.219 -24.844 1 97.88 391 TRP A CA 1
ATOM 3097 C C . TRP A 1 391 ? 11.547 -36.188 -26.25 1 97.88 391 TRP A C 1
ATOM 3099 O O . TRP A 1 391 ? 11.18 -35.125 -26.75 1 97.88 391 TRP A O 1
ATOM 3109 N N . ASP A 1 392 ? 11.445 -37.375 -26.859 1 96.69 392 ASP A N 1
ATOM 3110 C CA . ASP A 1 392 ? 11 -37.406 -28.25 1 96.69 392 ASP A CA 1
ATOM 3111 C C . ASP A 1 392 ? 9.477 -37.469 -28.344 1 96.69 392 ASP A C 1
ATOM 3113 O O . ASP A 1 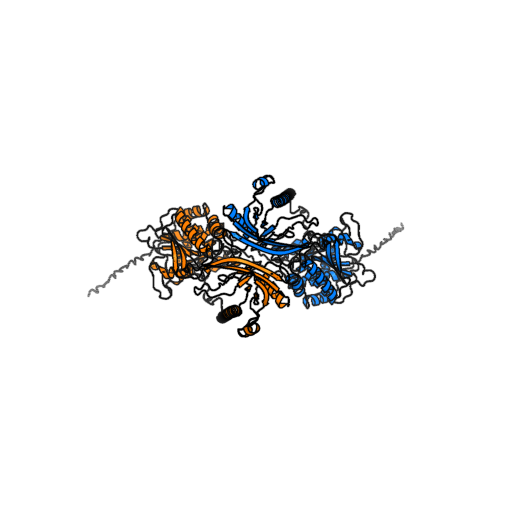392 ? 8.914 -37.469 -29.438 1 96.69 392 ASP A O 1
ATOM 3117 N N . LYS A 1 393 ? 8.844 -37.406 -27.203 1 98.19 393 LYS A N 1
ATOM 3118 C CA . LYS A 1 393 ? 7.391 -37.531 -27.219 1 98.19 393 LYS A CA 1
ATOM 3119 C C . LYS A 1 393 ? 6.703 -36.188 -27.094 1 98.19 393 LYS A C 1
ATOM 3121 O O . LYS A 1 393 ? 5.562 -36 -27.531 1 98.19 393 LYS A O 1
ATOM 3126 N N . ILE A 1 394 ? 7.297 -35.188 -26.516 1 98.75 394 ILE A N 1
ATOM 3127 C CA . ILE A 1 394 ? 6.648 -33.906 -26.219 1 98.75 394 ILE A CA 1
ATOM 3128 C C . ILE A 1 394 ? 6.664 -33.031 -27.453 1 98.75 394 ILE A C 1
ATOM 3130 O O . ILE A 1 394 ? 7.73 -32.719 -27.984 1 98.75 394 ILE A O 1
ATOM 3134 N N . SER A 1 395 ? 5.496 -32.688 -27.891 1 98.62 395 SER A N 1
ATOM 3135 C CA . SER A 1 395 ? 5.379 -31.781 -29.016 1 98.62 395 SER A CA 1
ATOM 3136 C C . SER A 1 395 ? 5.574 -30.328 -28.578 1 98.62 395 SER A C 1
ATOM 3138 O O . SER A 1 395 ? 6.23 -29.547 -29.281 1 98.62 395 SER A O 1
ATOM 3140 N N . ALA A 1 396 ? 4.973 -29.984 -27.406 1 98.56 396 ALA A N 1
ATOM 3141 C CA . ALA A 1 396 ? 5.09 -28.625 -26.922 1 98.56 396 ALA A CA 1
ATOM 3142 C C . ALA A 1 396 ? 4.723 -28.531 -25.438 1 98.56 396 ALA A C 1
ATOM 3144 O O . ALA A 1 396 ? 3.973 -29.359 -24.922 1 98.56 396 ALA A O 1
ATOM 3145 N N . TYR A 1 397 ? 5.316 -27.516 -24.797 1 98.81 397 TYR A N 1
ATOM 3146 C CA . TYR A 1 397 ? 4.895 -27.078 -23.469 1 98.81 397 TYR A CA 1
ATOM 3147 C C . TYR A 1 397 ? 4.469 -25.609 -23.516 1 98.81 397 TYR A C 1
ATOM 3149 O O . TYR A 1 397 ? 5.254 -24.734 -23.891 1 98.81 397 TYR A O 1
ATOM 3157 N N . TYR A 1 398 ? 3.211 -25.312 -23.094 1 98.94 398 TYR A N 1
ATOM 3158 C CA . TYR A 1 398 ? 2.684 -23.953 -22.969 1 98.94 398 TYR A CA 1
ATOM 3159 C C . TYR A 1 398 ? 2.646 -23.516 -21.516 1 98.94 398 TYR A C 1
ATOM 3161 O O . TYR A 1 398 ? 2.037 -24.172 -20.672 1 98.94 398 TYR A O 1
ATOM 3169 N N . ASN A 1 399 ? 3.275 -22.344 -21.203 1 98.81 399 ASN A N 1
ATOM 3170 C CA . ASN A 1 399 ? 3.391 -21.844 -19.844 1 98.81 399 ASN A CA 1
ATOM 3171 C C . ASN A 1 399 ? 2.727 -20.469 -19.688 1 98.81 399 ASN A C 1
ATOM 3173 O O . ASN A 1 399 ? 2.824 -19.641 -20.594 1 98.81 399 ASN A O 1
ATOM 3177 N N . ILE A 1 400 ? 2.014 -20.25 -18.578 1 98.38 400 ILE A N 1
ATOM 3178 C CA . ILE A 1 400 ? 1.544 -18.922 -18.219 1 98.38 400 ILE A CA 1
ATOM 3179 C C . ILE A 1 400 ? 2.111 -18.531 -16.844 1 98.38 400 ILE A C 1
ATOM 3181 O O . ILE A 1 400 ? 1.933 -19.266 -15.867 1 98.38 400 ILE A O 1
ATOM 3185 N N . ASP A 1 401 ? 2.816 -17.375 -16.75 1 97.81 401 ASP A N 1
ATOM 3186 C CA . ASP A 1 401 ? 3.463 -16.953 -15.508 1 97.81 401 ASP A CA 1
ATOM 3187 C C . ASP A 1 401 ? 3.725 -15.453 -15.5 1 97.81 401 ASP A C 1
ATOM 3189 O O . ASP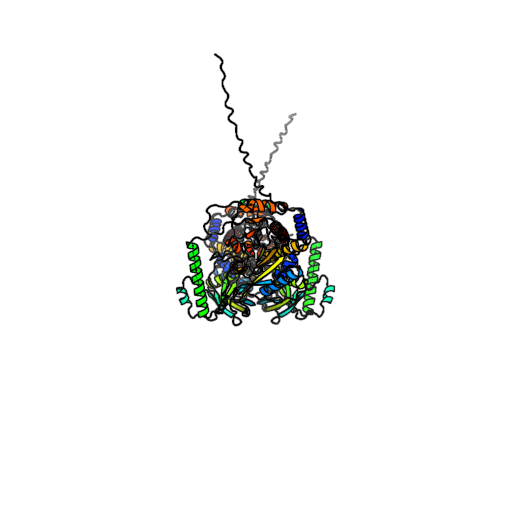 A 1 401 ? 4.789 -15 -15.062 1 97.81 401 ASP A O 1
ATOM 3193 N N . ASN A 1 402 ? 2.846 -14.625 -16.078 1 96.69 402 ASN A N 1
ATOM 3194 C CA . ASN A 1 402 ? 3.09 -13.188 -16.125 1 96.69 402 ASN A CA 1
ATOM 3195 C C . ASN A 1 402 ? 1.854 -12.398 -15.703 1 96.69 402 ASN A C 1
ATOM 3197 O O . ASN A 1 402 ? 1.576 -11.336 -16.266 1 96.69 402 ASN A O 1
ATOM 3201 N N . GLY A 1 403 ? 1.101 -12.984 -14.805 1 97.5 403 GLY A N 1
ATOM 3202 C CA . GLY A 1 403 ? -0.036 -12.258 -14.266 1 97.5 403 GLY A CA 1
ATOM 3203 C C . GLY A 1 403 ? -1.352 -12.633 -14.922 1 97.5 403 GLY A C 1
ATOM 3204 O O . GLY A 1 403 ? -1.483 -13.719 -15.484 1 97.5 403 GLY A O 1
ATOM 3205 N N . SER A 1 404 ? -2.361 -11.789 -14.773 1 98.25 404 SER A N 1
ATOM 3206 C CA . SER A 1 404 ? -3.73 -12.117 -15.156 1 98.25 404 SER A CA 1
ATOM 3207 C C . SER A 1 404 ? -4.164 -11.344 -16.391 1 98.25 404 SER A C 1
ATOM 3209 O O . SER A 1 404 ? -5.324 -11.422 -16.812 1 98.25 404 SER A O 1
ATOM 3211 N N . GLY A 1 405 ? -3.223 -10.586 -17 1 98.5 405 GLY A N 1
ATOM 3212 C CA . GLY A 1 405 ? -3.588 -9.789 -18.156 1 98.5 405 GLY A CA 1
ATOM 3213 C C . GLY A 1 405 ? -3.842 -10.625 -19.406 1 98.5 405 GLY A C 1
ATOM 3214 O O . GLY A 1 405 ? -3.426 -11.781 -19.469 1 98.5 405 GLY A O 1
ATOM 3215 N N . LYS A 1 406 ? -4.352 -10.078 -20.391 1 98.44 406 LYS A N 1
ATOM 3216 C CA . LYS A 1 406 ? -4.715 -10.734 -21.656 1 98.44 406 LYS A CA 1
ATOM 3217 C C . LYS A 1 406 ? -3.486 -11.297 -22.359 1 98.44 406 LYS A C 1
ATOM 3219 O O . LYS A 1 406 ? -2.414 -10.688 -22.328 1 98.44 406 LYS A O 1
ATOM 3224 N N . ILE A 1 407 ? -3.754 -12.43 -22.969 1 98.75 407 ILE A N 1
ATOM 3225 C CA . ILE A 1 407 ? -2.762 -12.906 -23.938 1 98.75 407 ILE A CA 1
ATOM 3226 C C . ILE A 1 407 ? -2.809 -12.039 -25.188 1 98.75 407 ILE A C 1
ATOM 3228 O O . ILE A 1 407 ? -3.867 -11.883 -25.812 1 98.75 407 ILE A O 1
ATOM 3232 N N . ARG A 1 408 ? -1.647 -11.555 -25.578 1 98.75 408 ARG A N 1
ATOM 3233 C CA . ARG A 1 408 ? -1.552 -10.703 -26.766 1 98.75 408 ARG A CA 1
ATOM 3234 C C . ARG A 1 408 ? -0.79 -11.414 -27.891 1 98.75 408 ARG A C 1
ATOM 3236 O O . ARG A 1 408 ? -0.75 -10.93 -29.016 1 98.75 408 ARG A O 1
ATOM 3243 N N . GLY A 1 409 ? -0.185 -12.5 -27.531 1 98.62 409 GLY A N 1
ATOM 3244 C CA . GLY A 1 409 ? 0.617 -13.266 -28.469 1 98.62 409 GLY A CA 1
ATOM 3245 C C . GLY A 1 409 ? 1.49 -14.305 -27.797 1 98.62 409 GLY A C 1
ATOM 3246 O O . GLY A 1 409 ? 1.155 -14.805 -26.719 1 98.62 409 GLY A O 1
ATOM 3247 N N . ILE A 1 410 ? 2.578 -14.688 -28.516 1 98.44 410 ILE A N 1
ATOM 3248 C CA . ILE A 1 410 ? 3.402 -15.781 -28.016 1 98.44 410 ILE A CA 1
ATOM 3249 C C . ILE A 1 410 ? 4.863 -15.547 -28.406 1 98.44 410 ILE A C 1
ATOM 3251 O O . ILE A 1 410 ? 5.152 -14.961 -29.453 1 98.44 410 ILE A O 1
ATOM 3255 N N . TYR A 1 411 ? 5.727 -15.922 -27.469 1 97.75 411 TYR A N 1
ATOM 3256 C CA . TYR A 1 411 ? 7.16 -15.992 -27.75 1 97.75 411 TYR A CA 1
ATOM 3257 C C . TYR A 1 411 ? 7.547 -17.375 -28.266 1 97.75 411 TYR A C 1
ATOM 3259 O O . TYR A 1 411 ? 7.293 -18.391 -27.594 1 97.75 411 TYR A O 1
ATOM 3267 N N . LEU A 1 412 ? 8.258 -17.406 -29.406 1 97.06 412 LEU A N 1
ATOM 3268 C CA . LEU A 1 412 ? 8.602 -18.688 -30.016 1 97.06 412 LEU A CA 1
ATOM 3269 C C . LEU A 1 412 ? 9.992 -19.141 -29.594 1 97.06 412 LEU A C 1
ATOM 3271 O O . LEU A 1 412 ? 10.484 -20.172 -30.047 1 97.06 412 LEU A O 1
ATOM 3275 N N . GLU A 1 413 ? 10.586 -18.375 -28.688 1 95.5 413 GLU A N 1
ATOM 3276 C CA . GLU A 1 413 ? 11.836 -18.719 -28.016 1 95.5 413 GLU A CA 1
ATOM 3277 C C . GLU A 1 413 ? 12.93 -19.062 -29.031 1 95.5 413 GLU A C 1
ATOM 3279 O O . GLU A 1 413 ? 13.586 -20.094 -28.922 1 95.5 413 GLU A O 1
ATOM 3284 N N . GLY A 1 414 ? 13.016 -18.344 -30.094 1 92.5 414 GLY A N 1
ATOM 3285 C CA . GLY A 1 414 ? 14.094 -18.453 -31.062 1 92.5 414 GLY A CA 1
ATOM 3286 C C . GLY A 1 414 ? 13.789 -19.438 -32.156 1 92.5 414 GLY A C 1
ATOM 3287 O O . GLY A 1 414 ? 14.641 -19.703 -33.031 1 92.5 414 GLY A O 1
ATOM 3288 N N . ASN A 1 415 ? 12.609 -20.047 -32.219 1 94.62 415 ASN A N 1
ATOM 3289 C CA . ASN A 1 415 ? 12.273 -21.062 -33.219 1 94.62 415 ASN A CA 1
ATOM 3290 C C . ASN A 1 415 ? 11.523 -20.453 -34.406 1 94.62 415 ASN A C 1
ATOM 3292 O O . ASN A 1 415 ? 10.289 -20.422 -34.406 1 94.62 415 ASN A O 1
ATOM 3296 N N . ASP A 1 416 ? 12.203 -20.109 -35.469 1 92.06 416 ASP A N 1
ATOM 3297 C CA . ASP A 1 416 ? 11.656 -19.422 -36.625 1 92.06 416 ASP A CA 1
ATOM 3298 C C . ASP A 1 416 ? 10.711 -20.328 -37.406 1 92.06 416 ASP A C 1
ATOM 3300 O O . ASP A 1 416 ? 9.797 -19.844 -38.094 1 92.06 416 ASP A O 1
ATOM 3304 N N . MET A 1 417 ? 10.898 -21.594 -37.25 1 95.38 417 MET A N 1
ATOM 3305 C CA . MET A 1 417 ? 10.102 -22.547 -38.031 1 95.38 417 MET A CA 1
ATOM 3306 C C . MET A 1 417 ? 8.641 -22.516 -37.594 1 95.38 417 MET A C 1
ATOM 3308 O O . MET A 1 417 ? 7.762 -22.984 -38.312 1 95.38 417 MET A O 1
ATOM 3312 N N . LEU A 1 418 ? 8.461 -21.922 -36.469 1 96.62 418 LEU A N 1
ATOM 3313 C CA . LEU A 1 418 ? 7.129 -21.984 -35.875 1 96.62 418 LEU A CA 1
ATOM 3314 C C . LEU A 1 418 ? 6.312 -20.75 -36.219 1 96.62 418 LEU A C 1
ATOM 3316 O O . LEU A 1 418 ? 5.105 -20.703 -35.969 1 96.62 418 LEU A O 1
ATOM 3320 N N . VAL A 1 419 ? 6.836 -19.719 -36.844 1 95.44 419 VAL A N 1
ATOM 3321 C CA . VAL A 1 419 ? 6.184 -18.438 -37.094 1 95.44 419 VAL A CA 1
ATOM 3322 C C . VAL A 1 419 ? 4.926 -18.672 -37.938 1 95.44 419 VAL A C 1
ATOM 3324 O O . VAL A 1 419 ? 3.83 -18.25 -37.531 1 95.44 419 VAL A O 1
ATOM 3327 N N . PRO A 1 420 ? 5.035 -19.391 -39.094 1 95.5 420 PRO A N 1
ATOM 3328 C CA . PRO A 1 420 ? 3.814 -19.547 -39.875 1 95.5 420 PRO A CA 1
ATOM 3329 C C . PRO A 1 420 ? 2.742 -20.359 -39.156 1 95.5 420 PRO A C 1
ATOM 3331 O O . PRO A 1 420 ? 1.548 -20.141 -39.375 1 95.5 420 PRO A O 1
ATOM 3334 N N . VAL A 1 421 ? 3.164 -21.297 -38.344 1 96.5 421 VAL A N 1
ATOM 3335 C CA . VAL A 1 421 ? 2.227 -22.141 -37.625 1 96.5 421 VAL A CA 1
ATOM 3336 C C . VAL A 1 421 ? 1.412 -21.281 -36.656 1 96.5 421 VAL A C 1
ATOM 3338 O O . VAL A 1 421 ? 0.18 -21.281 -36.688 1 96.5 421 VAL A O 1
ATOM 3341 N N . PHE A 1 422 ? 2.025 -20.516 -35.812 1 97.75 422 PHE A N 1
ATOM 3342 C CA . PHE A 1 422 ? 1.349 -19.766 -34.75 1 97.75 422 PHE A CA 1
ATOM 3343 C C . PHE A 1 422 ? 0.629 -18.547 -35.344 1 97.75 422 PHE A C 1
ATOM 3345 O O . PHE A 1 422 ? -0.399 -18.125 -34.812 1 97.75 422 PHE A O 1
ATOM 3352 N N . GLU A 1 423 ? 1.158 -17.953 -36.406 1 96.81 423 GLU A N 1
ATOM 3353 C CA . GLU A 1 423 ? 0.415 -16.875 -37.062 1 96.81 423 GLU A CA 1
ATOM 3354 C C . GLU A 1 423 ? -0.962 -17.359 -37.531 1 96.81 423 GLU A C 1
ATOM 3356 O O . GLU A 1 423 ? -1.957 -16.641 -37.344 1 96.81 423 GLU A O 1
ATOM 3361 N N . LYS A 1 424 ? -0.935 -18.531 -38.062 1 96.88 424 LYS A N 1
ATOM 3362 C CA . LYS A 1 424 ? -2.209 -19.109 -38.5 1 96.88 424 LYS A CA 1
ATOM 3363 C C . LYS A 1 424 ? -3.1 -19.422 -37.281 1 96.88 424 LYS A C 1
ATOM 3365 O O . LYS A 1 424 ? -4.297 -19.141 -37.312 1 96.88 424 LYS A O 1
ATOM 3370 N N . TRP A 1 425 ? -2.566 -19.984 -36.25 1 97.81 425 TRP A N 1
ATOM 3371 C CA . TRP A 1 425 ? -3.33 -20.438 -35.094 1 97.81 425 TRP A CA 1
ATOM 3372 C C . TRP A 1 425 ? -3.936 -19.25 -34.344 1 97.81 425 TRP A C 1
ATOM 3374 O O . TRP A 1 425 ? -4.98 -19.375 -33.688 1 97.81 425 TRP A O 1
ATOM 3384 N N . PHE A 1 426 ? -3.348 -18.031 -34.438 1 97.94 426 PHE A N 1
ATOM 3385 C CA . PHE A 1 426 ? -3.812 -16.875 -33.688 1 97.94 426 PHE A CA 1
ATOM 3386 C C . PHE A 1 426 ? -4.855 -16.094 -34.469 1 97.94 426 PHE A C 1
ATOM 3388 O O . PHE A 1 426 ? -5.539 -15.227 -33.906 1 97.94 426 PHE A O 1
ATOM 3395 N N . GLU A 1 427 ? -5.039 -16.391 -35.75 1 97.5 427 GLU A N 1
ATOM 3396 C CA . GLU A 1 427 ? -5.934 -15.633 -36.594 1 97.5 427 GLU A CA 1
ATOM 3397 C C . GLU A 1 427 ? -7.328 -15.516 -36 1 97.5 427 GLU A C 1
ATOM 3399 O O . GLU A 1 427 ? -7.898 -14.422 -35.938 1 97.5 427 GLU A O 1
ATOM 3404 N N . PRO A 1 428 ? -7.891 -16.562 -35.469 1 97.62 428 PRO A N 1
ATOM 3405 C CA . PRO A 1 428 ? -9.25 -16.453 -34.938 1 97.62 428 PRO A CA 1
ATOM 3406 C C . PRO A 1 428 ? -9.32 -15.586 -33.688 1 97.62 428 PRO A C 1
ATOM 3408 O O . PRO A 1 428 ? -10.414 -15.266 -33.219 1 97.62 428 PRO A O 1
ATOM 3411 N N . PHE A 1 429 ? -8.227 -15.227 -33.125 1 98.19 429 PHE A N 1
ATOM 3412 C CA . PHE A 1 429 ? -8.211 -14.531 -31.859 1 98.19 429 PHE A CA 1
ATOM 3413 C C . PHE A 1 429 ? -7.738 -13.094 -32.031 1 98.19 429 PHE A C 1
ATOM 3415 O O . PHE A 1 429 ? -7.578 -12.367 -31.047 1 98.19 429 PHE A O 1
ATOM 3422 N N . HIS A 1 430 ? -7.574 -12.656 -33.281 1 97.38 430 HIS A N 1
ATOM 3423 C CA . HIS A 1 430 ? -7.16 -11.281 -33.562 1 97.38 430 HIS A CA 1
ATOM 3424 C C . HIS A 1 430 ? -8.141 -10.281 -32.969 1 97.38 430 HIS A C 1
ATOM 3426 O O . HIS A 1 430 ? -7.727 -9.258 -32.406 1 97.38 430 HIS A O 1
ATOM 3432 N N . GLU A 1 431 ? -9.383 -10.609 -32.969 1 95.62 431 GLU A N 1
ATOM 3433 C CA . GLU A 1 431 ? -10.406 -9.695 -32.469 1 95.62 431 GLU A CA 1
ATOM 3434 C C . GLU A 1 431 ? -10.406 -9.648 -30.953 1 95.62 431 GLU A C 1
ATOM 3436 O O . GLU A 1 431 ? -10.961 -8.727 -30.359 1 95.62 431 GLU A O 1
ATOM 3441 N N . MET A 1 432 ? -9.742 -10.617 -30.391 1 96.81 432 MET A N 1
ATOM 3442 C CA . MET A 1 432 ? -9.617 -10.633 -28.938 1 96.81 432 MET A CA 1
ATOM 3443 C C . MET A 1 432 ? -8.312 -9.984 -28.5 1 96.81 432 MET A C 1
ATOM 3445 O O . MET A 1 432 ? -7.988 -9.969 -27.312 1 96.81 432 MET A O 1
ATOM 3449 N N . GLY A 1 433 ? -7.551 -9.539 -29.438 1 97.06 433 GLY A N 1
ATOM 3450 C CA . GLY A 1 433 ? -6.352 -8.766 -29.141 1 97.06 433 GLY A CA 1
ATOM 3451 C C . GLY A 1 433 ? -5.082 -9.594 -29.188 1 97.06 433 GLY A C 1
ATOM 3452 O O . GLY A 1 433 ? -3.998 -9.094 -28.875 1 97.06 433 GLY A O 1
ATOM 3453 N N . ALA A 1 434 ? -5.133 -10.836 -29.547 1 98.06 434 ALA A N 1
ATOM 3454 C CA . ALA A 1 434 ? -3.979 -11.727 -29.594 1 98.06 434 ALA A CA 1
ATOM 3455 C C . ALA A 1 434 ? -3.482 -11.914 -31.016 1 98.06 434 ALA A C 1
ATOM 3457 O O . ALA A 1 434 ? -4.051 -12.695 -31.781 1 98.06 434 ALA A O 1
ATOM 3458 N N . LYS A 1 435 ? -2.375 -11.18 -31.344 1 96.56 435 LYS A N 1
ATOM 3459 C CA . LYS A 1 435 ? -1.955 -11.18 -32.75 1 96.56 435 LYS A CA 1
ATOM 3460 C C . LYS A 1 435 ? -0.438 -11.297 -32.875 1 96.56 435 LYS A C 1
ATOM 3462 O O . LYS A 1 435 ? 0.086 -11.602 -33.938 1 96.56 435 LYS A O 1
ATOM 3467 N N . THR A 1 436 ? 0.189 -11.125 -31.781 1 98 436 THR A N 1
ATOM 3468 C CA . THR A 1 436 ? 1.634 -10.945 -31.875 1 98 436 THR A CA 1
ATOM 3469 C C . THR A 1 436 ? 2.355 -12.281 -31.797 1 98 436 THR A C 1
ATOM 3471 O O . THR A 1 436 ? 2.189 -13.031 -30.828 1 98 436 THR A O 1
ATOM 3474 N N . VAL A 1 437 ? 3.137 -12.648 -32.812 1 97.81 437 VAL A N 1
ATOM 3475 C CA . VAL A 1 437 ? 4.035 -13.797 -32.844 1 97.81 437 VAL A CA 1
ATOM 3476 C C . VAL A 1 437 ? 5.48 -13.312 -32.938 1 97.81 437 VAL A C 1
ATOM 3478 O O . VAL A 1 437 ? 5.84 -12.617 -33.906 1 97.81 437 VAL A O 1
ATOM 3481 N N . THR A 1 438 ? 6.246 -13.672 -31.906 1 96.88 438 THR A N 1
ATOM 3482 C CA . THR A 1 438 ? 7.613 -13.156 -31.906 1 96.88 438 THR A CA 1
ATOM 3483 C C . THR A 1 438 ? 8.617 -14.281 -31.656 1 96.88 438 THR A C 1
ATOM 3485 O O . THR A 1 438 ? 8.297 -15.273 -31 1 96.88 438 THR A O 1
ATOM 3488 N N . ARG A 1 439 ? 9.844 -14.094 -32.219 1 93.88 439 ARG A N 1
ATOM 3489 C CA . ARG A 1 439 ? 10.922 -15.078 -32.062 1 93.88 439 ARG A CA 1
ATOM 3490 C C . ARG A 1 439 ? 11.773 -14.773 -30.844 1 93.88 439 ARG A C 1
ATOM 3492 O O . ARG A 1 439 ? 12.734 -15.5 -30.547 1 93.88 439 ARG A O 1
ATOM 3499 N N . ARG A 1 440 ? 11.406 -13.766 -30.078 1 93.44 440 ARG A N 1
ATOM 3500 C CA . ARG A 1 440 ? 12.203 -13.359 -28.922 1 93.44 440 ARG A CA 1
ATOM 3501 C C . ARG A 1 440 ? 12.242 -14.469 -27.875 1 93.44 440 ARG A C 1
ATOM 3503 O O . ARG A 1 440 ? 11.266 -15.211 -27.703 1 93.44 440 ARG A O 1
ATOM 3510 N N . ASN A 1 441 ? 13.406 -14.562 -27.234 1 93 441 ASN A N 1
ATOM 3511 C CA . ASN A 1 441 ? 13.562 -15.445 -26.094 1 93 441 ASN A CA 1
ATOM 3512 C C . ASN A 1 441 ? 13.148 -14.75 -24.797 1 93 441 ASN A C 1
ATOM 3514 O O . ASN A 1 441 ? 13.328 -13.547 -24.641 1 93 441 ASN A O 1
ATOM 3518 N N . THR A 1 442 ? 12.586 -15.516 -23.938 1 93.5 442 THR A N 1
ATOM 3519 C CA . THR A 1 442 ? 12.289 -15.062 -22.578 1 93.5 442 THR A CA 1
ATOM 3520 C C . THR A 1 442 ? 12.898 -16.016 -21.547 1 93.5 442 THR A C 1
ATOM 3522 O O . THR A 1 442 ? 13.477 -17.047 -21.922 1 93.5 442 THR A O 1
ATOM 3525 N N . GLY A 1 443 ? 12.914 -15.578 -20.297 1 91.75 443 GLY A N 1
ATOM 3526 C CA . GLY A 1 443 ? 13.5 -16.375 -19.234 1 91.75 443 GLY A CA 1
ATOM 3527 C C . GLY A 1 443 ? 12.688 -16.375 -17.953 1 91.75 443 GLY A C 1
ATOM 3528 O O . GLY A 1 443 ? 11.539 -15.906 -17.953 1 91.75 443 GLY A O 1
ATOM 3529 N N . SER A 1 444 ? 13.125 -17.141 -17.047 1 89.38 444 SER A N 1
ATOM 3530 C CA . SER A 1 444 ? 12.789 -17 -15.641 1 89.38 444 SER A CA 1
ATOM 3531 C C . SER A 1 444 ? 11.484 -17.719 -15.305 1 89.38 444 SER A C 1
ATOM 3533 O O . SER A 1 444 ? 10.906 -17.5 -14.242 1 89.38 444 SER A O 1
ATOM 3535 N N . THR A 1 445 ? 10.891 -18.406 -16.281 1 95.88 445 THR A N 1
ATOM 3536 C CA . THR A 1 445 ? 9.688 -19.172 -15.984 1 95.88 445 THR A CA 1
ATOM 3537 C C . THR A 1 445 ? 9.852 -20.625 -16.406 1 95.88 445 THR A C 1
ATOM 3539 O O . THR A 1 445 ? 10.898 -21 -16.938 1 95.88 445 THR A O 1
ATOM 3542 N N . ASP A 1 446 ? 8.875 -21.406 -16.203 1 98.56 446 ASP A N 1
ATOM 3543 C CA . ASP A 1 446 ? 9.023 -22.844 -16.266 1 98.56 446 ASP A CA 1
ATOM 3544 C C . ASP A 1 446 ? 9.211 -23.328 -17.703 1 98.56 446 ASP A C 1
ATOM 3546 O O . ASP A 1 446 ? 9.68 -24.438 -17.938 1 98.56 446 ASP A O 1
ATOM 3550 N N . HIS A 1 447 ? 8.922 -22.562 -18.719 1 98.31 447 HIS A N 1
ATOM 3551 C CA . HIS A 1 447 ? 9.141 -22.953 -20.094 1 98.31 447 HIS A CA 1
ATOM 3552 C C . HIS A 1 447 ? 10.633 -23.156 -20.375 1 98.31 447 HIS A C 1
ATOM 3554 O O . HIS A 1 447 ? 11 -23.906 -21.281 1 98.31 447 HIS A O 1
ATOM 3560 N N . VAL A 1 448 ? 11.43 -22.531 -19.594 1 97.25 448 VAL A N 1
ATOM 3561 C CA . VAL A 1 448 ? 12.867 -22.531 -19.828 1 97.25 448 VAL A CA 1
ATOM 3562 C C . VAL A 1 448 ? 13.422 -23.938 -19.641 1 97.25 448 VAL A C 1
ATOM 3564 O O . VAL A 1 448 ? 14.359 -24.344 -20.344 1 97.25 448 VAL A O 1
ATOM 3567 N N . ALA A 1 449 ? 12.883 -24.688 -18.688 1 97.75 449 ALA A N 1
ATOM 3568 C CA . ALA A 1 449 ? 13.359 -26.047 -18.438 1 97.75 449 ALA A CA 1
ATOM 3569 C C . ALA A 1 449 ? 13.219 -26.906 -19.688 1 97.75 449 ALA A C 1
ATOM 3571 O O . ALA A 1 449 ? 14.086 -27.734 -19.984 1 97.75 449 ALA A O 1
ATOM 3572 N N . PHE A 1 450 ? 12.18 -26.734 -20.453 1 98.06 450 PHE A N 1
ATOM 3573 C CA . PHE A 1 450 ? 11.93 -27.5 -21.672 1 98.06 450 PHE A CA 1
ATOM 3574 C C . PHE A 1 450 ? 12.75 -26.969 -22.828 1 98.06 450 PHE A C 1
ATOM 3576 O O . PHE A 1 450 ? 13.414 -27.734 -23.531 1 98.06 450 PHE A O 1
ATOM 3583 N N . ASP A 1 451 ? 12.664 -25.656 -22.938 1 96.31 451 ASP A N 1
ATOM 3584 C CA . ASP A 1 451 ? 13.406 -25.016 -24.016 1 96.31 451 ASP A CA 1
ATOM 3585 C C . ASP A 1 451 ? 14.891 -25.328 -23.922 1 96.31 451 ASP A C 1
ATOM 3587 O O . ASP A 1 451 ? 15.562 -25.484 -24.953 1 96.31 451 ASP A O 1
ATOM 3591 N N . ALA A 1 452 ? 15.422 -25.469 -22.781 1 94.94 452 ALA A N 1
ATOM 3592 C CA . ALA A 1 452 ? 16.844 -25.672 -22.531 1 94.94 452 ALA A CA 1
ATOM 3593 C C . ALA A 1 452 ? 17.297 -27.031 -23.047 1 94.94 452 ALA A C 1
ATOM 3595 O O . ALA A 1 452 ? 18.5 -27.266 -23.25 1 94.94 452 ALA A O 1
ATOM 3596 N N . VAL A 1 453 ? 16.406 -27.938 -23.25 1 96.25 453 VAL A N 1
ATOM 3597 C CA . VAL A 1 453 ? 16.797 -29.266 -23.703 1 96.25 453 VAL A CA 1
ATOM 3598 C C . VAL A 1 453 ? 16.25 -29.531 -25.094 1 96.25 453 VAL A C 1
ATOM 3600 O O . VAL A 1 453 ? 16.094 -30.688 -25.5 1 96.25 453 VAL A O 1
ATOM 3603 N N . GLY A 1 454 ? 15.797 -28.484 -25.766 1 95 454 GLY A N 1
ATOM 3604 C CA . GLY A 1 454 ? 15.43 -28.578 -27.172 1 95 454 GLY A CA 1
ATOM 3605 C C . GLY A 1 454 ? 13.969 -28.906 -27.391 1 95 454 GLY A C 1
ATOM 3606 O O . GLY A 1 454 ? 13.531 -29.109 -28.516 1 95 454 GLY A O 1
ATOM 3607 N N . VAL A 1 455 ? 13.242 -29.062 -26.375 1 97.31 455 VAL A N 1
ATOM 3608 C CA . VAL A 1 455 ? 11.805 -29.281 -26.469 1 97.31 455 VAL A CA 1
ATOM 3609 C C . VAL A 1 455 ? 11.086 -27.938 -26.547 1 97.31 455 VAL A C 1
ATOM 3611 O O . VAL A 1 455 ? 11.344 -27.031 -25.75 1 97.31 455 VAL A O 1
ATOM 3614 N N . PRO A 1 456 ? 10.164 -27.734 -27.547 1 97.69 456 PRO A N 1
ATOM 3615 C CA . PRO A 1 456 ? 9.469 -26.453 -27.641 1 97.69 456 PRO A CA 1
ATOM 3616 C C . PRO A 1 456 ? 8.711 -26.094 -26.375 1 97.69 456 PRO A C 1
ATOM 3618 O O . PRO A 1 456 ? 7.766 -26.781 -26 1 97.69 456 PRO A O 1
ATOM 3621 N N . GLY A 1 457 ? 9.117 -25.141 -25.656 1 97.81 457 GLY A N 1
ATOM 3622 C CA . GLY A 1 457 ? 8.469 -24.516 -24.516 1 97.81 457 GLY A CA 1
ATOM 3623 C C . GLY A 1 457 ? 8.195 -23.031 -24.719 1 97.81 457 GLY A C 1
ATOM 3624 O O . GLY A 1 457 ? 9.086 -22.281 -25.109 1 97.81 457 GLY A O 1
ATOM 3625 N N . PHE A 1 458 ? 6.934 -22.609 -24.438 1 97.81 458 PHE A N 1
ATOM 3626 C CA . PHE A 1 458 ? 6.535 -21.25 -24.812 1 97.81 458 PHE A CA 1
ATOM 3627 C C . PHE A 1 458 ? 6.004 -20.484 -23.609 1 97.81 458 PHE A C 1
ATOM 3629 O O . PHE A 1 458 ? 5.445 -21.094 -22.688 1 97.81 458 PHE A O 1
ATOM 3636 N N . GLN A 1 459 ? 6.223 -19.25 -23.672 1 97.5 459 GLN A N 1
ATOM 3637 C CA . GLN A 1 459 ? 5.523 -18.266 -22.844 1 97.5 459 GLN A CA 1
ATOM 3638 C C . GLN A 1 459 ? 4.645 -17.359 -23.703 1 97.5 459 GLN A C 1
ATOM 3640 O O . GLN A 1 459 ? 4.973 -17.078 -24.859 1 97.5 459 GLN A O 1
ATOM 3645 N N . PHE A 1 460 ? 3.598 -16.906 -23.156 1 98.5 460 PHE A N 1
ATOM 3646 C CA . PHE A 1 460 ? 2.717 -15.992 -23.859 1 98.5 460 PHE A CA 1
ATOM 3647 C C . PHE A 1 460 ? 3.072 -14.539 -23.547 1 98.5 460 PHE A C 1
ATOM 3649 O O . PHE A 1 460 ? 3.691 -14.258 -22.516 1 98.5 460 PHE A O 1
ATOM 3656 N N . ILE A 1 461 ? 2.775 -13.664 -24.516 1 98.31 461 ILE A N 1
ATOM 3657 C CA . ILE A 1 461 ? 2.799 -12.227 -24.266 1 98.31 461 ILE A CA 1
ATOM 3658 C C . ILE A 1 461 ? 1.519 -11.805 -23.547 1 98.31 461 ILE A C 1
ATOM 3660 O O . ILE A 1 461 ? 0.419 -11.977 -24.078 1 98.31 461 ILE A O 1
ATOM 3664 N N . GLN A 1 462 ? 1.669 -11.281 -22.359 1 98.38 462 GLN A N 1
ATOM 3665 C CA . GLN A 1 462 ? 0.496 -10.883 -21.578 1 98.38 462 GLN A CA 1
ATOM 3666 C C . GLN A 1 462 ? 0.53 -9.391 -21.266 1 98.38 462 GLN A C 1
ATOM 3668 O O . GLN A 1 462 ? 1.601 -8.82 -21.031 1 98.38 462 GLN A O 1
ATOM 3673 N N . ASP A 1 463 ? -0.698 -8.789 -21.266 1 98.44 463 ASP A N 1
ATOM 3674 C CA . ASP A 1 463 ? -0.769 -7.441 -20.688 1 98.44 463 ASP A CA 1
ATOM 3675 C C . ASP A 1 463 ? -0.292 -7.43 -19.25 1 98.44 463 ASP A C 1
ATOM 3677 O O . ASP A 1 463 ? -0.745 -8.234 -18.422 1 98.44 463 ASP A O 1
ATOM 3681 N N . PRO A 1 464 ? 0.567 -6.543 -18.906 1 97.44 464 PRO A N 1
ATOM 3682 C CA . PRO A 1 464 ? 1.133 -6.562 -17.562 1 97.44 464 PRO A CA 1
ATOM 3683 C C . PRO A 1 464 ? 0.131 -6.125 -16.5 1 97.44 464 PRO A C 1
ATOM 3685 O O . PRO A 1 464 ? 0.178 -6.609 -15.359 1 97.44 464 PRO A O 1
ATOM 3688 N N . ILE A 1 465 ? -0.783 -5.133 -16.844 1 97.62 465 ILE A N 1
ATOM 3689 C CA . ILE A 1 465 ? -1.701 -4.496 -15.898 1 97.62 465 ILE A CA 1
ATOM 3690 C C . ILE A 1 465 ? -0.915 -3.891 -14.742 1 97.62 465 ILE A C 1
ATOM 3692 O O . ILE A 1 465 ? -0.02 -3.068 -14.953 1 97.62 465 ILE A O 1
ATOM 3696 N N . ASP A 1 466 ? -1.22 -4.211 -13.445 1 95.56 466 ASP A N 1
ATOM 3697 C CA . ASP A 1 466 ? -0.455 -3.689 -12.32 1 95.56 466 ASP A CA 1
ATOM 3698 C C . ASP A 1 466 ? 0.426 -4.777 -11.703 1 95.56 466 ASP A C 1
ATOM 3700 O O . ASP A 1 466 ? 0.701 -4.754 -10.5 1 95.56 466 ASP A O 1
ATOM 3704 N N . TYR A 1 467 ? 0.862 -5.727 -12.484 1 95.88 467 TYR A N 1
ATOM 3705 C CA . TYR A 1 467 ? 1.667 -6.867 -12.062 1 95.88 467 TYR A CA 1
ATOM 3706 C C . TYR A 1 467 ? 2.918 -6.41 -11.328 1 95.88 467 TYR A C 1
ATOM 3708 O O . TYR A 1 467 ? 3.281 -6.98 -10.297 1 95.88 467 TYR A O 1
ATOM 3716 N N . GLY A 1 468 ? 3.572 -5.414 -11.797 1 92.5 468 GLY A N 1
ATOM 3717 C CA . GLY A 1 468 ? 4.832 -4.949 -11.234 1 92.5 468 GLY A CA 1
ATOM 3718 C C . GLY A 1 468 ? 4.695 -4.422 -9.82 1 92.5 468 GLY A C 1
ATOM 3719 O O . GLY A 1 468 ? 5.637 -4.5 -9.031 1 92.5 468 GLY A O 1
ATOM 3720 N N . LYS A 1 469 ? 3.584 -3.973 -9.5 1 91.94 469 LYS A N 1
ATOM 3721 C CA . LYS A 1 469 ? 3.363 -3.402 -8.172 1 91.94 469 LYS A CA 1
ATOM 3722 C C . LYS A 1 469 ? 3.043 -4.488 -7.148 1 91.94 469 LYS A C 1
ATOM 3724 O O . LYS A 1 469 ? 3.467 -4.41 -5.996 1 91.94 469 LYS A O 1
ATOM 3729 N N . GLY A 1 470 ? 2.311 -5.516 -7.582 1 92.69 470 GLY A N 1
ATOM 3730 C CA . GLY A 1 470 ? 1.821 -6.516 -6.648 1 92.69 470 GLY A CA 1
ATOM 3731 C C . GLY A 1 470 ? 2.68 -7.766 -6.609 1 92.69 470 GLY A C 1
ATOM 3732 O O . GLY A 1 470 ? 2.645 -8.523 -5.633 1 92.69 470 GLY A O 1
ATOM 3733 N N . TYR A 1 471 ? 3.449 -7.938 -7.605 1 92.44 471 TYR A N 1
ATOM 3734 C CA . TYR A 1 471 ? 4.246 -9.148 -7.789 1 92.44 471 TYR A CA 1
ATOM 3735 C C . TYR A 1 471 ? 5.195 -9.359 -6.617 1 92.44 471 TYR A C 1
ATOM 3737 O O . TYR A 1 471 ? 5.91 -8.438 -6.215 1 92.44 471 TYR A O 1
ATOM 3745 N N . HIS A 1 472 ? 5.117 -10.531 -5.953 1 96.5 472 HIS A N 1
ATOM 3746 C CA . HIS A 1 472 ? 5.992 -10.938 -4.859 1 96.5 472 HIS A CA 1
ATOM 3747 C C . HIS A 1 472 ? 5.758 -10.078 -3.621 1 96.5 472 HIS A C 1
ATOM 3749 O O . HIS A 1 472 ? 6.668 -9.891 -2.809 1 96.5 472 HIS A O 1
ATOM 3755 N N . THR A 1 473 ? 4.633 -9.445 -3.5 1 97.5 473 THR A N 1
ATOM 3756 C CA . THR A 1 473 ? 4.371 -8.633 -2.32 1 97.5 473 THR A CA 1
ATOM 3757 C C . THR A 1 473 ? 3.186 -9.188 -1.535 1 97.5 473 THR A C 1
ATOM 3759 O O . THR A 1 473 ? 2.529 -10.133 -1.975 1 97.5 473 THR A O 1
ATOM 3762 N N . ASN A 1 474 ? 2.9 -8.5 -0.408 1 98 474 ASN A N 1
ATOM 3763 C CA . ASN A 1 474 ? 1.769 -8.789 0.465 1 98 474 ASN A CA 1
ATOM 3764 C C . ASN A 1 474 ? 0.443 -8.406 -0.188 1 98 474 ASN A C 1
ATOM 3766 O O . ASN A 1 474 ? -0.626 -8.711 0.346 1 98 474 ASN A O 1
ATOM 3770 N N . MET A 1 475 ? 0.522 -7.879 -1.404 1 97.69 475 MET A N 1
ATOM 3771 C CA . MET A 1 475 ? -0.714 -7.426 -2.037 1 97.69 475 MET A CA 1
ATOM 3772 C C . MET A 1 475 ? -0.93 -8.133 -3.373 1 97.69 475 MET A C 1
ATOM 3774 O O . MET A 1 475 ? -1.7 -7.66 -4.211 1 97.69 475 MET A O 1
ATOM 3778 N N . ASP A 1 476 ? -0.163 -9.172 -3.592 1 97.81 476 ASP A N 1
ATOM 3779 C CA . ASP A 1 476 ? -0.51 -10.102 -4.656 1 97.81 476 ASP A CA 1
ATOM 3780 C C . ASP A 1 476 ? -1.692 -10.984 -4.25 1 97.81 476 ASP A C 1
ATOM 3782 O O . ASP A 1 476 ? -1.507 -12.117 -3.799 1 97.81 476 ASP A O 1
ATOM 3786 N N . VAL A 1 477 ? -2.895 -10.422 -4.496 1 98.12 477 VAL A N 1
ATOM 3787 C CA . VAL A 1 477 ? -4.086 -11.023 -3.906 1 98.12 477 VAL A CA 1
ATOM 3788 C C . VAL A 1 477 ? -5.203 -11.078 -4.945 1 98.12 477 VAL A C 1
ATOM 3790 O O . VAL A 1 477 ? -5.02 -10.656 -6.09 1 98.12 477 VAL A O 1
ATOM 3793 N N . TYR A 1 478 ? -6.316 -11.633 -4.574 1 97.88 478 TYR A N 1
ATOM 3794 C CA . TYR A 1 478 ? -7.492 -11.906 -5.398 1 97.88 478 TYR A CA 1
ATOM 3795 C C . TYR A 1 478 ? -7.949 -10.641 -6.121 1 97.88 478 TYR A C 1
ATOM 3797 O O . TYR A 1 478 ? -8.305 -10.695 -7.305 1 97.88 478 TYR A O 1
ATOM 3805 N N . GLU A 1 479 ? -7.902 -9.516 -5.441 1 96.81 479 GLU A N 1
ATOM 3806 C CA . GLU A 1 479 ? -8.445 -8.258 -5.953 1 96.81 479 GLU A CA 1
ATOM 3807 C C . GLU A 1 479 ? -7.668 -7.777 -7.18 1 96.81 479 GLU A C 1
ATOM 3809 O O . GLU A 1 479 ? -8.164 -6.949 -7.945 1 96.81 479 GLU A O 1
ATOM 3814 N N . ARG A 1 480 ? -6.496 -8.344 -7.375 1 96.88 480 ARG A N 1
ATOM 3815 C CA . ARG A 1 480 ? -5.629 -7.867 -8.445 1 96.88 480 ARG A CA 1
ATOM 3816 C C . ARG A 1 480 ? -5.848 -8.672 -9.727 1 96.88 480 ARG A C 1
ATOM 3818 O O . ARG A 1 480 ? -5.27 -8.352 -10.766 1 96.88 480 ARG A O 1
ATOM 3825 N N . MET A 1 481 ? -6.613 -9.656 -9.695 1 97.88 481 MET A N 1
ATOM 3826 C CA . MET A 1 481 ? -6.793 -10.586 -10.812 1 97.88 481 MET A CA 1
ATOM 3827 C C . MET A 1 481 ? -7.836 -10.055 -11.789 1 97.88 481 MET A C 1
ATOM 3829 O O . MET A 1 481 ? -8.898 -9.578 -11.375 1 97.88 481 MET A O 1
ATOM 3833 N N . GLN A 1 482 ? -7.551 -10.148 -13.086 1 98.12 482 GLN A N 1
ATOM 3834 C CA . GLN A 1 482 ? -8.445 -9.727 -14.156 1 98.12 482 GLN A CA 1
ATOM 3835 C C . GLN A 1 482 ? -9.195 -10.914 -14.75 1 98.12 482 GLN A C 1
ATOM 3837 O O . GLN A 1 482 ? -8.758 -11.5 -15.742 1 98.12 482 GLN A O 1
ATOM 3842 N N . PHE A 1 483 ? -10.398 -11.141 -14.312 1 98.31 483 PHE A N 1
ATOM 3843 C CA . PHE A 1 483 ? -11.102 -12.383 -14.602 1 98.31 483 PHE A CA 1
ATOM 3844 C C . PHE A 1 483 ? -11.469 -12.469 -16.078 1 98.31 483 PHE A C 1
ATOM 3846 O O . PHE A 1 483 ? -11.344 -13.531 -16.703 1 98.31 483 PHE A O 1
ATOM 3853 N N . ALA A 1 484 ? -11.922 -11.391 -16.656 1 98.31 484 ALA A N 1
ATOM 3854 C CA . ALA A 1 484 ? -12.266 -11.414 -18.078 1 98.31 484 ALA A CA 1
ATOM 3855 C C . ALA A 1 484 ? -11.039 -11.703 -18.938 1 98.31 484 ALA A C 1
ATOM 3857 O O . ALA A 1 484 ? -11.125 -12.453 -19.906 1 98.31 484 ALA A O 1
ATOM 3858 N N . ASP A 1 485 ? -9.93 -11.07 -18.562 1 98.75 485 ASP A N 1
ATOM 3859 C CA . ASP A 1 485 ? -8.68 -11.328 -19.266 1 98.75 485 ASP A CA 1
ATOM 3860 C C . ASP A 1 485 ? -8.25 -12.781 -19.125 1 98.75 485 ASP A C 1
ATOM 3862 O O . ASP A 1 485 ? -7.797 -13.406 -20.078 1 98.75 485 ASP A O 1
ATOM 3866 N N . MET A 1 486 ? -8.391 -13.312 -17.938 1 98.88 486 MET A N 1
ATOM 3867 C CA . MET A 1 486 ? -8.016 -14.695 -17.672 1 98.88 486 MET A CA 1
ATOM 3868 C C . MET A 1 486 ? -8.898 -15.664 -18.453 1 98.88 486 MET A C 1
ATOM 3870 O O . MET A 1 486 ? -8.438 -16.703 -18.906 1 98.88 486 MET A O 1
ATOM 3874 N N . THR A 1 487 ? -10.141 -15.32 -18.594 1 98.88 487 THR A N 1
ATOM 3875 C CA . THR A 1 487 ? -11.047 -16.125 -19.406 1 98.88 487 THR A CA 1
ATOM 3876 C C . THR A 1 487 ? -10.562 -16.141 -20.859 1 98.88 487 THR A C 1
ATOM 3878 O O . THR A 1 487 ? -10.523 -17.219 -21.484 1 98.88 487 THR A O 1
ATOM 3881 N N . GLN A 1 488 ? -10.234 -14.969 -21.344 1 98.88 488 GLN A N 1
ATOM 3882 C CA . GLN A 1 488 ? -9.656 -14.883 -22.688 1 98.88 488 GLN A CA 1
ATOM 3883 C C . GLN A 1 488 ? -8.414 -15.758 -22.812 1 98.88 488 GLN A C 1
ATOM 3885 O O . GLN A 1 488 ? -8.258 -16.484 -23.797 1 98.88 488 GLN A O 1
ATOM 3890 N N . ALA A 1 489 ? -7.586 -15.719 -21.891 1 98.94 489 ALA A N 1
ATOM 3891 C CA . ALA A 1 489 ? -6.348 -16.484 -21.891 1 98.94 489 ALA A CA 1
ATOM 3892 C C . ALA A 1 489 ? -6.629 -17.984 -21.906 1 98.94 489 ALA A C 1
ATOM 3894 O O . ALA A 1 489 ? -5.988 -18.734 -22.641 1 98.94 489 ALA A O 1
ATOM 3895 N N . ALA A 1 490 ? -7.559 -18.406 -21.109 1 98.94 490 ALA A N 1
ATOM 3896 C CA . ALA A 1 490 ? -7.906 -19.828 -21.047 1 98.94 490 ALA A CA 1
ATOM 3897 C C . ALA A 1 490 ? -8.391 -20.328 -22.391 1 98.94 490 ALA A C 1
ATOM 3899 O O . ALA A 1 490 ? -8.039 -21.438 -22.812 1 98.94 490 ALA A O 1
ATOM 3900 N N . VAL A 1 491 ? -9.18 -19.562 -23.062 1 98.88 491 VAL A N 1
ATOM 3901 C CA . VAL A 1 491 ? -9.719 -19.906 -24.375 1 98.88 491 VAL A CA 1
ATOM 3902 C C . VAL A 1 491 ? -8.57 -20.062 -25.375 1 98.88 491 VAL A C 1
ATOM 3904 O O . VAL A 1 491 ? -8.523 -21.031 -26.141 1 98.88 491 VAL A O 1
ATOM 3907 N N . ILE A 1 492 ? -7.688 -19.141 -25.344 1 98.94 492 ILE A N 1
ATOM 3908 C CA . ILE A 1 492 ? -6.578 -19.141 -26.281 1 98.94 492 ILE A CA 1
ATOM 3909 C C . ILE A 1 492 ? -5.66 -20.328 -26.016 1 98.94 492 ILE A C 1
ATOM 3911 O O . ILE A 1 492 ? -5.258 -21.031 -26.938 1 98.94 492 ILE A O 1
ATOM 3915 N N . VAL A 1 493 ? -5.348 -20.578 -24.75 1 98.94 493 VAL A N 1
ATOM 3916 C CA . VAL A 1 493 ? -4.492 -21.719 -24.406 1 98.94 493 VAL A CA 1
ATOM 3917 C C . VAL A 1 493 ? -5.164 -23.016 -24.828 1 98.94 493 VAL A C 1
ATOM 3919 O O . VAL A 1 493 ? -4.516 -23.906 -25.406 1 98.94 493 VAL A O 1
ATOM 3922 N N . ALA A 1 494 ? -6.434 -23.125 -24.531 1 98.88 494 ALA A N 1
ATOM 3923 C CA . ALA A 1 494 ? -7.168 -24.328 -24.938 1 98.88 494 ALA A CA 1
ATOM 3924 C C . ALA A 1 494 ? -7.055 -24.562 -26.453 1 98.88 494 ALA A C 1
ATOM 3926 O O . ALA A 1 494 ? -6.855 -25.688 -26.891 1 98.88 494 ALA A O 1
ATOM 3927 N N . ALA A 1 495 ? -7.16 -23.5 -27.188 1 98.75 495 ALA A N 1
ATOM 3928 C CA . ALA A 1 495 ? -7.09 -23.609 -28.641 1 98.75 495 ALA A CA 1
ATOM 3929 C C . ALA A 1 495 ? -5.691 -24.016 -29.109 1 98.75 495 ALA A C 1
ATOM 3931 O O . ALA A 1 495 ? -5.543 -24.828 -30.016 1 98.75 495 ALA A O 1
ATOM 3932 N N . MET A 1 496 ? -4.668 -23.422 -28.484 1 98.62 496 MET A N 1
ATOM 3933 C CA . MET A 1 496 ? -3.301 -23.797 -28.844 1 98.62 496 MET A CA 1
ATOM 3934 C C . MET A 1 496 ? -3.045 -25.266 -28.547 1 98.62 496 MET A C 1
ATOM 3936 O O . MET A 1 496 ? -2.42 -25.969 -29.344 1 98.62 496 MET A O 1
ATOM 3940 N N . VAL A 1 497 ? -3.484 -25.688 -27.406 1 98.81 497 VAL A N 1
ATOM 3941 C CA . VAL A 1 497 ? -3.307 -27.078 -26.984 1 98.81 497 VAL A CA 1
ATOM 3942 C C . VAL A 1 497 ? -4.078 -28 -27.938 1 98.81 497 VAL A C 1
ATOM 3944 O O . VAL A 1 497 ? -3.553 -29.031 -28.375 1 98.81 497 VAL A O 1
ATOM 3947 N N . TYR A 1 498 ? -5.285 -27.641 -28.281 1 98.5 498 TYR A N 1
ATOM 3948 C CA . TYR A 1 498 ? -6.086 -28.406 -29.234 1 98.5 498 TYR A CA 1
ATOM 3949 C C . TYR A 1 498 ? -5.359 -28.562 -30.562 1 98.5 498 TYR A C 1
ATOM 3951 O O . TYR A 1 498 ? -5.199 -29.672 -31.078 1 98.5 498 TYR A O 1
ATOM 3959 N N . ASN A 1 499 ? -4.961 -27.422 -31.109 1 98.31 499 ASN A N 1
ATOM 3960 C CA . ASN A 1 499 ? -4.285 -27.453 -32.406 1 98.31 499 ASN A CA 1
ATOM 3961 C C . ASN A 1 499 ? -3.037 -28.328 -32.375 1 98.31 499 ASN A C 1
ATOM 3963 O O . ASN A 1 499 ? -2.785 -29.094 -33.312 1 98.31 499 ASN A O 1
ATOM 3967 N N . THR A 1 500 ? -2.293 -28.219 -31.312 1 98.5 500 THR A N 1
ATOM 3968 C CA . THR A 1 500 ? -1.08 -29.031 -31.172 1 98.5 500 THR A CA 1
ATOM 3969 C C . THR A 1 500 ? -1.415 -30.516 -31.109 1 98.5 500 THR A C 1
ATOM 3971 O O . THR A 1 500 ? -0.724 -31.344 -31.703 1 98.5 500 THR A O 1
ATOM 3974 N N . SER A 1 501 ? -2.428 -30.859 -30.391 1 98.31 501 SER A N 1
ATOM 3975 C CA . SER A 1 501 ? -2.789 -32.25 -30.172 1 98.31 501 SER A CA 1
ATOM 3976 C C . SER A 1 501 ? -3.268 -32.906 -31.469 1 98.31 501 SER A C 1
ATOM 3978 O O . SER A 1 501 ? -3.162 -34.125 -31.625 1 98.31 501 SER A O 1
ATOM 3980 N N . GLU A 1 502 ? -3.736 -32.094 -32.406 1 97.56 502 GLU A N 1
ATOM 3981 C CA . GLU A 1 502 ? -4.387 -32.625 -33.594 1 97.56 502 GLU A CA 1
ATOM 3982 C C . GLU A 1 502 ? -3.426 -32.688 -34.781 1 97.56 502 GLU A C 1
ATOM 3984 O O . GLU A 1 502 ? -3.709 -33.312 -35.781 1 97.56 502 GLU A O 1
ATOM 3989 N N . ARG A 1 503 ? -2.32 -32.062 -34.594 1 95.62 503 ARG A N 1
ATOM 3990 C CA . ARG A 1 503 ? -1.358 -32.031 -35.688 1 95.62 503 ARG A CA 1
ATOM 3991 C C . ARG A 1 503 ? -0.839 -33.438 -36 1 95.62 503 ARG A C 1
ATOM 3993 O O . ARG A 1 503 ? -0.66 -34.25 -35.094 1 95.62 503 ARG A O 1
ATOM 4000 N N . GLN A 1 504 ? -0.584 -33.562 -37.312 1 94.31 504 GLN A N 1
ATOM 4001 C CA . GLN A 1 504 ? -0.026 -34.844 -37.719 1 94.31 504 GLN A CA 1
ATOM 4002 C C . GLN A 1 504 ? 1.431 -34.969 -37.281 1 94.31 504 GLN A C 1
ATOM 4004 O O . GLN A 1 504 ? 1.853 -36.031 -36.812 1 94.31 504 GLN A O 1
ATOM 4009 N N . GLU A 1 505 ? 2.156 -33.969 -37.469 1 95.81 505 GLU A N 1
ATOM 4010 C CA . GLU A 1 505 ? 3.547 -33.938 -37.031 1 95.81 505 GLU A CA 1
ATOM 4011 C C . GLU A 1 505 ? 3.705 -33.094 -35.75 1 95.81 505 GLU A C 1
ATOM 4013 O O . GLU A 1 505 ? 2.982 -32.094 -35.562 1 95.81 505 GLU A O 1
ATOM 4018 N N . LYS A 1 506 ? 4.68 -33.531 -34.938 1 97.62 506 LYS A N 1
ATOM 4019 C CA . LYS A 1 506 ? 5.023 -32.656 -33.781 1 97.62 506 LYS A CA 1
ATOM 4020 C C . LYS A 1 506 ? 5.516 -31.297 -34.25 1 97.62 506 LYS A C 1
ATOM 4022 O O . LYS A 1 506 ? 5.961 -31.156 -35.406 1 97.62 506 LYS A O 1
ATOM 4027 N N . LEU A 1 507 ? 5.41 -30.344 -33.375 1 97.69 507 LEU A N 1
ATOM 4028 C CA . LEU A 1 507 ? 5.969 -29.031 -33.719 1 97.69 507 LEU A CA 1
ATOM 4029 C C . LEU A 1 507 ? 7.469 -29.125 -33.969 1 97.69 507 LEU A C 1
ATOM 4031 O O . LEU A 1 507 ? 8.172 -29.875 -33.281 1 97.69 507 LEU A O 1
ATOM 4035 N N . PRO A 1 508 ? 7.938 -28.422 -35 1 95.81 508 PRO A N 1
ATOM 4036 C CA . PRO A 1 508 ? 9.375 -28.469 -35.312 1 95.81 508 PRO A CA 1
ATOM 4037 C C . PRO A 1 508 ? 10.227 -27.984 -34.125 1 95.81 508 PRO A C 1
ATOM 4039 O O . PRO A 1 508 ? 9.852 -27.047 -33.438 1 95.81 508 PRO A O 1
ATOM 4042 N N . ARG A 1 509 ? 11.398 -28.625 -33.938 1 95.88 509 ARG A N 1
ATOM 4043 C CA . ARG A 1 509 ? 12.312 -28.312 -32.844 1 95.88 509 ARG A CA 1
ATOM 4044 C C . ARG A 1 509 ? 13.555 -27.594 -33.375 1 95.88 509 ARG A C 1
ATOM 4046 O O . ARG A 1 509 ? 14.039 -27.875 -34.469 1 95.88 509 ARG A O 1
ATOM 4053 N N . LYS A 1 510 ? 13.984 -26.688 -32.531 1 91.06 510 LYS A N 1
ATOM 4054 C CA . LYS A 1 510 ? 15.312 -26.141 -32.781 1 91.06 510 LYS A CA 1
ATOM 4055 C C . LYS A 1 510 ? 16.406 -27.094 -32.312 1 91.06 510 LYS A C 1
ATOM 4057 O O . LYS A 1 510 ? 16.156 -27.953 -31.438 1 91.06 510 LYS A O 1
ATOM 4062 N N . PRO A 1 511 ? 17.594 -26.969 -32.969 1 85.62 511 PRO A N 1
ATOM 4063 C CA . PRO A 1 511 ? 18.688 -27.844 -32.5 1 85.62 511 PRO A CA 1
ATOM 4064 C C . PRO A 1 511 ? 19.016 -27.625 -31.016 1 85.62 511 PRO A C 1
ATOM 4066 O O . PRO A 1 511 ? 19.016 -26.484 -30.547 1 85.62 511 PRO A O 1
ATOM 4069 N N . TRP A 1 512 ? 19.125 -28.781 -30.344 1 86.56 512 TRP A N 1
ATOM 4070 C CA . TRP A 1 512 ? 19.578 -28.719 -28.969 1 86.56 512 TRP A CA 1
ATOM 4071 C C . TRP A 1 512 ? 21.047 -28.312 -28.891 1 86.56 512 TRP A C 1
ATOM 4073 O O . TRP A 1 512 ? 21.922 -29 -29.422 1 86.56 512 TRP A O 1
ATOM 4083 N N . LYS A 1 513 ? 21.328 -27.078 -28.453 1 70.69 513 LYS A N 1
ATOM 4084 C CA . LYS A 1 513 ? 22.703 -26.578 -28.406 1 70.69 513 LYS A CA 1
ATOM 4085 C C . LYS A 1 513 ? 23.438 -27.125 -27.172 1 70.69 513 LYS A C 1
ATOM 4087 O O . LYS A 1 513 ? 22.828 -27.375 -26.141 1 70.69 513 LYS A O 1
ATOM 4092 N N . MET B 1 1 ? -34.469 105.562 -33.344 1 26.8 1 MET B N 1
ATOM 4093 C CA . MET B 1 1 ? -34.875 104.562 -32.344 1 26.8 1 MET B CA 1
ATOM 4094 C C . MET B 1 1 ? -33.938 103.375 -32.406 1 26.8 1 MET B C 1
ATOM 4096 O O . MET B 1 1 ? -33.938 102.625 -33.406 1 26.8 1 MET B O 1
ATOM 4100 N N . ILE B 1 2 ? -32.719 103.5 -31.719 1 22.22 2 ILE B N 1
ATOM 4101 C CA . ILE B 1 2 ? -31.422 102.812 -31.672 1 22.22 2 ILE B CA 1
ATOM 4102 C C . ILE B 1 2 ? -31.594 101.438 -31.031 1 22.22 2 ILE B C 1
ATOM 4104 O O . ILE B 1 2 ? -32 101.312 -29.875 1 22.22 2 ILE B O 1
ATOM 4108 N N . LYS B 1 3 ? -31.891 100.375 -31.828 1 26.27 3 LYS B N 1
ATOM 4109 C CA . LYS B 1 3 ? -32.125 99 -31.641 1 26.27 3 LYS B CA 1
ATOM 4110 C C . LYS B 1 3 ? -30.938 98.312 -30.969 1 26.27 3 LYS B C 1
ATOM 4112 O O . LYS B 1 3 ? -29.938 98 -31.625 1 26.27 3 LYS B O 1
ATOM 4117 N N . SER B 1 4 ? -30.5 98.75 -29.719 1 21.36 4 SER B N 1
ATOM 4118 C CA . SER B 1 4 ? -29.281 98.312 -29.062 1 21.36 4 SER B CA 1
ATOM 4119 C C . SER B 1 4 ? -29.297 96.812 -28.797 1 21.36 4 SER B C 1
ATOM 4121 O O . SER B 1 4 ? -30.281 96.25 -28.312 1 21.36 4 SER B O 1
ATOM 4123 N N . LYS B 1 5 ? -28.594 96.062 -29.688 1 28.19 5 LYS B N 1
ATOM 4124 C CA . LYS B 1 5 ? -28.25 94.688 -29.797 1 28.19 5 LYS B CA 1
ATOM 4125 C C . LYS B 1 5 ? -27.625 94.125 -28.5 1 28.19 5 LYS B C 1
ATOM 4127 O O . LYS B 1 5 ? -26.594 94.688 -28.062 1 28.19 5 LYS B O 1
ATOM 4132 N N . LYS B 1 6 ? -28.406 93.688 -27.5 1 27.95 6 LYS B N 1
ATOM 4133 C CA . LYS B 1 6 ? -28.094 93.125 -26.203 1 27.95 6 LYS B CA 1
ATOM 4134 C C . LYS B 1 6 ? -27.141 91.938 -26.359 1 27.95 6 LYS B C 1
ATOM 4136 O O . LYS B 1 6 ? -27.547 90.875 -26.812 1 27.95 6 LYS B O 1
ATOM 4141 N N . THR B 1 7 ? -25.859 92.062 -26.797 1 28.88 7 THR B N 1
ATOM 4142 C CA . THR B 1 7 ? -24.953 90.875 -26.938 1 28.88 7 THR B CA 1
ATOM 4143 C C . THR B 1 7 ? -24.625 90.312 -25.578 1 28.88 7 THR B C 1
ATOM 4145 O O . THR B 1 7 ? -24.016 90.938 -24.734 1 28.88 7 THR B O 1
ATOM 4148 N N . GLY B 1 8 ? -25.531 89.625 -24.859 1 31.31 8 GLY B N 1
ATOM 4149 C CA . GLY B 1 8 ? -25.312 88.938 -23.594 1 31.31 8 GLY B CA 1
ATOM 4150 C C . GLY B 1 8 ? -24.188 87.938 -23.656 1 31.31 8 GLY B C 1
ATOM 4151 O O . GLY B 1 8 ? -24.203 87.062 -24.484 1 31.31 8 GLY B O 1
ATOM 4152 N N . PHE B 1 9 ? -22.891 88.375 -23.438 1 31.64 9 PHE B N 1
ATOM 4153 C CA . PHE B 1 9 ? -21.734 87.5 -23.344 1 31.64 9 PHE B CA 1
ATOM 4154 C C . PHE B 1 9 ? -21.922 86.438 -22.25 1 31.64 9 PHE B C 1
ATOM 4156 O O . PHE B 1 9 ? -22.203 86.812 -21.094 1 31.64 9 PHE B O 1
ATOM 4163 N N . TYR B 1 10 ? -22.469 85.25 -22.547 1 34.28 10 TYR B N 1
ATOM 4164 C CA . TYR B 1 10 ? -22.562 84.062 -21.766 1 34.28 10 TYR B CA 1
ATOM 4165 C C . TYR B 1 10 ? -21.188 83.625 -21.266 1 34.28 10 TYR B C 1
ATOM 4167 O O . TYR B 1 10 ? -20.25 83.438 -22.047 1 34.28 10 TYR B O 1
ATOM 4175 N N . LEU B 1 11 ? -20.734 84.062 -20.062 1 32.78 11 LEU B N 1
ATOM 4176 C CA . LEU B 1 11 ? -19.578 83.562 -19.312 1 32.78 11 LEU B CA 1
ATOM 4177 C C . LEU B 1 11 ? -19.641 82.062 -19.156 1 32.78 11 LEU B C 1
ATOM 4179 O O . LEU B 1 11 ? -20.594 81.562 -18.547 1 32.78 11 LEU B O 1
ATOM 4183 N N . LEU B 1 12 ? -19.094 81.312 -20.062 1 36.09 12 LEU B N 1
ATOM 4184 C CA . LEU B 1 12 ? -18.828 79.875 -19.984 1 36.09 12 LEU B CA 1
ATOM 4185 C C . LEU B 1 12 ? -17.984 79.5 -18.766 1 36.09 12 LEU B C 1
ATOM 4187 O O . LEU B 1 12 ? -16.812 79.938 -18.688 1 36.09 12 LEU B O 1
ATOM 4191 N N . LEU B 1 13 ? -18.5 79.562 -17.547 1 35.78 13 LEU B N 1
ATOM 4192 C CA . LEU B 1 13 ? -17.828 79 -16.391 1 35.78 13 LEU B CA 1
ATOM 4193 C C . LEU B 1 13 ? -17.359 77.562 -16.672 1 35.78 13 LEU B C 1
ATOM 4195 O O . LEU B 1 13 ? -18.172 76.688 -16.906 1 35.78 13 LEU B O 1
ATOM 4199 N N . ALA B 1 14 ? -16.172 77.375 -17.281 1 37.34 14 ALA B N 1
ATOM 4200 C CA . ALA B 1 14 ? -15.469 76.062 -17.391 1 37.34 14 ALA B CA 1
ATOM 4201 C C . ALA B 1 14 ? -15.305 75.438 -16.016 1 37.34 14 ALA B C 1
ATOM 4203 O O . ALA B 1 14 ? -14.586 75.938 -15.156 1 37.34 14 ALA B O 1
ATOM 4204 N N . VAL B 1 15 ? -16.281 74.812 -15.453 1 39.16 15 VAL B N 1
ATOM 4205 C CA . VAL B 1 15 ? -16.156 73.875 -14.32 1 39.16 15 VAL B CA 1
ATOM 4206 C C . VAL B 1 15 ? -15 72.938 -14.57 1 39.16 15 VAL B C 1
ATOM 4208 O O . VAL B 1 15 ? -15.055 72.125 -15.492 1 39.16 15 VAL B O 1
ATOM 4211 N N . MET B 1 16 ? -13.758 73.312 -14.359 1 36.56 16 MET B N 1
ATOM 4212 C CA . MET B 1 16 ? -12.648 72.375 -14.273 1 36.56 16 MET B CA 1
ATOM 4213 C C . MET B 1 16 ? -13.008 71.188 -13.359 1 36.56 16 MET B C 1
ATOM 4215 O O . MET B 1 16 ? -13.156 71.375 -12.148 1 36.56 16 MET B O 1
ATOM 4219 N N . PHE B 1 17 ? -13.719 70.25 -13.852 1 39.25 17 PHE B N 1
ATOM 4220 C CA . PHE B 1 17 ? -13.812 68.938 -13.195 1 39.25 17 PHE B CA 1
ATOM 4221 C C . PHE B 1 17 ? -12.43 68.438 -12.797 1 39.25 17 PHE B C 1
ATOM 4223 O O . PHE B 1 17 ? -11.617 68.062 -13.656 1 39.25 17 PHE B O 1
ATOM 4230 N N . ILE B 1 18 ? -11.844 68.938 -11.758 1 39.22 18 ILE B N 1
ATOM 4231 C CA . ILE B 1 18 ? -10.742 68.25 -11.125 1 39.22 18 ILE B CA 1
ATOM 4232 C C . ILE B 1 18 ? -11.109 66.75 -10.961 1 39.22 18 ILE B C 1
ATOM 4234 O O . ILE B 1 18 ? -11.977 66.438 -10.148 1 39.22 18 ILE B O 1
ATOM 4238 N N . PHE B 1 19 ? -11.117 66 -12.023 1 38.19 19 PHE B N 1
ATOM 4239 C CA . PHE B 1 19 ? -11.055 64.562 -11.812 1 38.19 19 PHE B CA 1
ATOM 4240 C C . PHE B 1 19 ? -9.977 64.188 -10.797 1 38.19 19 PHE B C 1
ATOM 4242 O O . PHE B 1 19 ? -8.781 64.375 -11.062 1 38.19 19 PHE B O 1
ATOM 4249 N N . GLY B 1 20 ? -10.18 64.438 -9.547 1 37.19 20 GLY B N 1
ATOM 4250 C CA . GLY B 1 20 ? -9.367 63.656 -8.617 1 37.19 20 GLY B CA 1
ATOM 4251 C C . GLY B 1 20 ? -9.102 62.25 -9.086 1 37.19 20 GLY B C 1
ATOM 4252 O O . GLY B 1 20 ? -10.016 61.406 -9.125 1 37.19 20 GLY B O 1
ATOM 4253 N N . SER B 1 21 ? -8.258 62.094 -10.031 1 36.44 21 SER B N 1
ATOM 4254 C CA . SER B 1 21 ? -7.77 60.75 -10.227 1 36.44 21 SER B CA 1
ATOM 4255 C C . SER B 1 21 ? -7.523 60.031 -8.898 1 36.44 21 SER B C 1
ATOM 4257 O O . SER B 1 21 ? -6.648 60.438 -8.125 1 36.44 21 SER B O 1
ATOM 4259 N N . GLN B 1 22 ? -8.484 59.625 -8.234 1 38.94 22 GLN B N 1
ATOM 4260 C CA . GLN B 1 22 ? -8.133 58.562 -7.293 1 38.94 22 GLN B CA 1
ATOM 4261 C C . GLN B 1 22 ? -7.023 57.688 -7.852 1 38.94 22 GLN B C 1
ATOM 4263 O O . GLN B 1 22 ? -7.234 56.969 -8.828 1 38.94 22 GLN B O 1
ATOM 4268 N N . SER B 1 23 ? -5.832 58.156 -7.934 1 39 23 SER B N 1
ATOM 4269 C CA . SER B 1 23 ? -4.727 57.25 -8.18 1 39 23 SER B CA 1
ATOM 4270 C C . SER B 1 23 ? -4.973 55.906 -7.512 1 39 23 SER B C 1
ATOM 4272 O O . SER B 1 23 ? -5.012 55.812 -6.281 1 39 23 SER B O 1
ATOM 4274 N N . ILE B 1 24 ? -5.805 55.156 -7.984 1 44.31 24 ILE B N 1
ATOM 4275 C CA . ILE B 1 24 ? -5.691 53.781 -7.555 1 44.31 24 ILE B CA 1
ATOM 4276 C C . ILE B 1 24 ? -4.223 53.438 -7.293 1 44.31 24 ILE B C 1
ATOM 4278 O O . ILE B 1 24 ? -3.402 53.438 -8.211 1 44.31 24 ILE B O 1
ATOM 4282 N N . ALA B 1 25 ? -3.682 53.875 -6.203 1 48.97 25 ALA B N 1
ATOM 4283 C CA . ALA B 1 25 ? -2.326 53.531 -5.773 1 48.97 25 ALA B CA 1
ATOM 4284 C C . ALA B 1 25 ? -1.9 52.156 -6.297 1 48.97 25 ALA B C 1
ATOM 4286 O O . ALA B 1 25 ? -2.52 51.156 -5.973 1 48.97 25 ALA B O 1
ATOM 4287 N N . GLN B 1 26 ? -1.36 52.125 -7.461 1 61.09 26 GLN B N 1
ATOM 4288 C CA . GLN B 1 26 ? -0.771 50.938 -8.062 1 61.09 26 GLN B CA 1
ATOM 4289 C C . GLN B 1 26 ? 0.01 50.125 -7.035 1 61.09 26 GLN B C 1
ATOM 4291 O O . GLN B 1 26 ? 0.775 50.688 -6.246 1 61.09 26 GLN B O 1
ATOM 4296 N N . GLU B 1 27 ? -0.425 48.906 -6.738 1 72.31 27 GLU B N 1
ATOM 4297 C CA . GLU B 1 27 ? 0.279 48 -5.848 1 72.31 27 GLU B CA 1
ATOM 4298 C C . GLU B 1 27 ? 1.772 47.938 -6.164 1 72.31 27 GLU B C 1
ATOM 4300 O O . GLU B 1 27 ? 2.164 47.75 -7.316 1 72.31 27 GLU B O 1
ATOM 4305 N N . GLU B 1 28 ? 2.6 48.531 -5.297 1 78.81 28 GLU B N 1
ATOM 4306 C CA . GLU B 1 28 ? 4.051 48.5 -5.457 1 78.81 28 GLU B CA 1
ATOM 4307 C C . GLU B 1 28 ? 4.668 47.312 -4.746 1 78.81 28 GLU B C 1
ATOM 4309 O O . GLU B 1 28 ? 4.203 46.906 -3.674 1 78.81 28 GLU B O 1
ATOM 4314 N N . MET B 1 29 ? 5.578 46.625 -5.465 1 87.31 29 MET B N 1
ATOM 4315 C CA . MET B 1 29 ? 6.277 45.5 -4.883 1 87.31 29 MET B CA 1
ATOM 4316 C C . MET B 1 29 ? 7.746 45.812 -4.633 1 87.31 29 MET B C 1
ATOM 4318 O O . MET B 1 29 ? 8.398 46.438 -5.477 1 87.31 29 MET B O 1
ATOM 4322 N N . ASP B 1 30 ? 8.164 45.5 -3.502 1 93.88 30 ASP B N 1
ATOM 4323 C CA . ASP B 1 30 ? 9.586 45.594 -3.172 1 93.88 30 ASP B CA 1
ATOM 4324 C C . ASP B 1 30 ? 10.352 44.406 -3.688 1 93.88 30 ASP B C 1
ATOM 4326 O O . ASP B 1 30 ? 10.562 43.438 -2.953 1 93.88 30 ASP B O 1
ATOM 4330 N N . LEU B 1 31 ? 10.914 44.469 -4.867 1 95.62 31 LEU B N 1
ATOM 4331 C CA . LEU B 1 31 ? 11.555 43.344 -5.531 1 95.62 31 LEU B CA 1
ATOM 4332 C C . LEU B 1 31 ? 12.852 42.969 -4.828 1 95.62 31 LEU B C 1
ATOM 4334 O O . LEU B 1 31 ? 13.289 41.812 -4.91 1 95.62 31 LEU B O 1
ATOM 4338 N N . GLN B 1 32 ? 13.43 43.938 -4.176 1 96.19 32 GLN B N 1
ATOM 4339 C CA . GLN B 1 32 ? 14.625 43.625 -3.402 1 96.19 32 GLN B CA 1
ATOM 4340 C C . GLN B 1 32 ? 14.289 42.688 -2.225 1 96.19 32 GLN B C 1
ATOM 4342 O O . GLN B 1 32 ? 15.016 41.75 -1.945 1 96.19 32 GLN B O 1
ATOM 4347 N N . MET B 1 33 ? 13.266 43.031 -1.563 1 97.25 33 MET B N 1
ATOM 4348 C CA . MET B 1 33 ? 12.844 42.188 -0.455 1 97.25 33 MET B CA 1
ATOM 4349 C C . MET B 1 33 ? 12.422 40.812 -0.956 1 97.25 33 MET B C 1
ATOM 4351 O O . MET B 1 33 ? 12.727 39.812 -0.325 1 97.25 33 MET B O 1
ATOM 4355 N N . ILE B 1 34 ? 11.734 40.781 -2.096 1 97.88 34 ILE B N 1
ATOM 4356 C CA . ILE B 1 34 ? 11.32 39.5 -2.67 1 97.88 34 ILE B CA 1
ATOM 4357 C C . ILE B 1 34 ? 12.555 38.656 -2.975 1 97.88 34 ILE B C 1
ATOM 4359 O O . ILE B 1 34 ? 12.555 37.438 -2.732 1 97.88 34 ILE B O 1
ATOM 4363 N N . HIS B 1 35 ? 13.57 39.281 -3.477 1 97.88 35 HIS B N 1
ATOM 4364 C CA . HIS B 1 35 ? 14.82 38.562 -3.746 1 97.88 35 HIS B CA 1
ATOM 4365 C C . HIS B 1 35 ? 15.43 38 -2.461 1 97.88 35 HIS B C 1
ATOM 4367 O O . HIS B 1 35 ? 15.922 36.875 -2.436 1 97.88 35 HIS B O 1
ATOM 4373 N N . LYS B 1 36 ? 15.422 38.812 -1.401 1 98.44 36 LYS B N 1
ATOM 4374 C CA . LYS B 1 36 ? 15.953 38.375 -0.115 1 98.44 36 LYS B CA 1
ATOM 4375 C C . LYS B 1 36 ? 15.156 37.188 0.418 1 98.44 36 LYS B C 1
ATOM 4377 O O . LYS B 1 36 ? 15.734 36.219 0.972 1 98.44 36 LYS B O 1
ATOM 4382 N N . ILE B 1 37 ? 13.883 37.219 0.282 1 98.62 37 ILE B N 1
ATOM 4383 C CA . ILE B 1 37 ? 13.016 36.125 0.719 1 98.62 37 ILE B CA 1
ATOM 4384 C C . ILE B 1 37 ? 13.359 34.875 -0.05 1 98.62 37 ILE B C 1
ATOM 4386 O O . ILE B 1 37 ? 13.523 33.812 0.546 1 98.62 37 ILE B O 1
ATOM 4390 N N . LYS B 1 38 ? 13.477 34.969 -1.388 1 98.5 38 LYS B N 1
ATOM 4391 C CA . LYS B 1 38 ? 13.844 33.844 -2.221 1 98.5 38 LYS B CA 1
ATOM 4392 C C . LYS B 1 38 ? 15.188 33.25 -1.799 1 98.5 38 LYS B C 1
ATOM 4394 O O . LYS B 1 38 ? 15.32 32.031 -1.637 1 98.5 38 LYS B O 1
ATOM 4399 N N . ASN B 1 39 ? 16.156 34.125 -1.602 1 98.44 39 ASN B N 1
ATOM 4400 C CA . ASN B 1 39 ? 17.5 33.688 -1.267 1 98.44 39 ASN B CA 1
ATOM 4401 C C . ASN B 1 39 ? 17.547 32.969 0.082 1 98.44 39 ASN B C 1
ATOM 4403 O O . ASN B 1 39 ? 18.188 31.922 0.219 1 98.44 39 ASN B O 1
ATOM 4407 N N . GLU B 1 40 ? 16.906 33.531 1.063 1 98.5 40 GLU B N 1
ATOM 4408 C CA . GLU B 1 40 ? 16.875 32.938 2.391 1 98.5 40 GLU B CA 1
ATOM 4409 C C . GLU B 1 40 ? 16.125 31.594 2.373 1 98.5 40 GLU B C 1
ATOM 4411 O O . GLU B 1 40 ? 16.578 30.609 2.957 1 98.5 40 GLU B O 1
ATOM 4416 N N . GLY B 1 41 ? 14.977 31.625 1.745 1 98.56 41 GLY B N 1
ATOM 4417 C CA . GLY B 1 41 ? 14.148 30.438 1.712 1 98.56 41 GLY B CA 1
ATOM 4418 C C . GLY B 1 41 ? 14.781 29.281 0.951 1 98.56 41 GLY B C 1
ATOM 4419 O O . GLY B 1 41 ? 14.664 28.125 1.354 1 98.56 41 GLY B O 1
ATOM 4420 N N . ILE B 1 42 ? 15.414 29.531 -0.199 1 98.06 42 ILE B N 1
ATOM 4421 C CA . ILE B 1 42 ? 15.992 28.5 -1.05 1 98.06 42 ILE B CA 1
ATOM 4422 C C . ILE B 1 42 ? 17.375 28.125 -0.525 1 98.06 42 ILE B C 1
ATOM 4424 O O . ILE B 1 42 ? 17.703 26.938 -0.433 1 98.06 42 ILE B O 1
ATOM 4428 N N . GLY B 1 43 ? 18.141 29 -0.125 1 98 43 GLY B N 1
ATOM 4429 C CA . GLY B 1 43 ? 19.516 28.766 0.26 1 98 43 GLY B CA 1
ATOM 4430 C C . GLY B 1 43 ? 19.672 28.203 1.659 1 98 43 GLY B C 1
ATOM 4431 O O . GLY B 1 43 ? 20.656 27.531 1.962 1 98 43 GLY B O 1
ATOM 4432 N N . ASN B 1 44 ? 18.75 28.469 2.564 1 98.44 44 ASN B N 1
ATOM 4433 C CA . ASN B 1 44 ? 18.859 28.078 3.967 1 98.44 44 ASN B CA 1
ATOM 4434 C C . ASN B 1 44 ? 17.594 27.359 4.445 1 98.44 44 ASN B C 1
ATOM 4436 O O . ASN B 1 44 ? 17.203 27.5 5.602 1 98.44 44 ASN B O 1
ATOM 4440 N N . SER B 1 45 ? 16.984 26.641 3.568 1 98.62 45 SER B N 1
ATOM 4441 C CA . SER B 1 45 ? 15.688 26.016 3.85 1 98.62 45 SER B CA 1
ATOM 4442 C C . SER B 1 45 ? 15.781 25.062 5.035 1 98.62 45 SER B C 1
ATOM 4444 O O . SER B 1 45 ? 16.719 24.266 5.133 1 98.62 45 SER B O 1
ATOM 4446 N N . GLN B 1 46 ? 14.773 25.125 5.93 1 98.56 46 GLN B N 1
ATOM 4447 C CA . GLN B 1 46 ? 14.672 24.234 7.078 1 98.56 46 GLN B CA 1
ATOM 4448 C C . GLN B 1 46 ? 13.555 23.203 6.883 1 98.56 46 GLN B C 1
ATOM 4450 O O . GLN B 1 46 ? 13.195 22.484 7.812 1 98.56 46 GLN B O 1
ATOM 4455 N N . ILE B 1 47 ? 13.031 23.078 5.688 1 98.88 47 ILE B N 1
ATOM 4456 C CA . ILE B 1 47 ? 11.844 22.281 5.383 1 98.88 47 ILE B CA 1
ATOM 4457 C C . ILE B 1 47 ? 12.102 20.812 5.75 1 98.88 47 ILE B C 1
ATOM 4459 O O . ILE B 1 47 ? 11.25 20.172 6.367 1 98.88 47 ILE B O 1
ATOM 4463 N N . GLN B 1 48 ? 13.164 20.281 5.395 1 98.25 48 GLN B N 1
ATOM 4464 C CA . GLN B 1 48 ? 13.445 18.875 5.629 1 98.25 48 GLN B CA 1
ATOM 4465 C C . GLN B 1 48 ? 13.539 18.578 7.125 1 98.25 48 GLN B C 1
ATOM 4467 O O . GLN B 1 48 ? 13.008 17.562 7.594 1 98.25 48 GLN B O 1
ATOM 4472 N N . ASP B 1 49 ? 14.242 19.422 7.84 1 98.5 49 ASP B N 1
ATOM 4473 C CA . ASP B 1 49 ? 14.367 19.25 9.281 1 98.5 49 ASP B CA 1
ATOM 4474 C C . ASP B 1 49 ? 13.008 19.359 9.969 1 98.5 49 ASP B C 1
ATOM 4476 O O . ASP B 1 49 ? 12.68 18.547 10.836 1 98.5 49 ASP B O 1
ATOM 4480 N N . LEU B 1 50 ? 12.258 20.391 9.602 1 98.88 50 LEU B N 1
ATOM 4481 C CA . LEU B 1 50 ? 10.914 20.562 10.148 1 98.88 50 LEU B CA 1
ATOM 4482 C C . LEU B 1 50 ? 10.055 19.344 9.844 1 98.88 50 LEU B C 1
ATOM 4484 O O . LEU B 1 50 ? 9.32 18.859 10.711 1 98.88 50 LEU B O 1
ATOM 4488 N N . SER B 1 51 ? 10.164 18.844 8.625 1 98.81 51 SER B N 1
ATOM 4489 C CA . SER B 1 51 ? 9.375 17.688 8.195 1 98.81 51 SER B CA 1
ATOM 4490 C C . SER B 1 51 ? 9.711 16.453 9.016 1 98.81 51 SER B C 1
ATOM 4492 O O . SER B 1 51 ? 8.812 15.711 9.438 1 98.81 51 SER B O 1
ATOM 4494 N N . PHE B 1 52 ? 11.008 16.203 9.281 1 98.69 52 PHE B N 1
ATOM 4495 C CA . PHE B 1 52 ? 11.43 15.078 10.109 1 98.69 52 PHE B CA 1
ATOM 4496 C C . PHE B 1 52 ? 10.805 15.164 11.5 1 98.69 52 PHE B C 1
ATOM 4498 O O . PHE B 1 52 ? 10.25 14.188 12 1 98.69 52 PHE B O 1
ATOM 4505 N N . HIS B 1 53 ? 10.812 16.312 12.086 1 98.88 53 HIS B N 1
ATOM 4506 C CA . HIS B 1 53 ? 10.328 16.453 13.453 1 98.88 53 HIS B CA 1
ATOM 4507 C C . HIS B 1 53 ? 8.805 16.328 13.516 1 98.88 53 HIS B C 1
ATOM 4509 O O . HIS B 1 53 ? 8.266 15.664 14.398 1 98.88 53 HIS B O 1
ATOM 4515 N N . LEU B 1 54 ? 8.141 16.922 12.523 1 98.88 54 LEU B N 1
ATOM 4516 C CA . LEU B 1 54 ? 6.68 16.984 12.547 1 98.88 54 LEU B CA 1
ATOM 4517 C C . LEU B 1 54 ? 6.07 15.641 12.148 1 98.88 54 LEU B C 1
ATOM 4519 O O . LEU B 1 54 ? 4.871 15.422 12.344 1 98.88 54 LEU B O 1
ATOM 4523 N N . THR B 1 55 ? 6.891 14.703 11.602 1 98.75 55 THR B N 1
ATOM 4524 C CA . THR B 1 55 ? 6.383 13.391 11.211 1 98.75 55 THR B CA 1
ATOM 4525 C C . THR B 1 55 ? 7.074 12.289 12.008 1 98.75 55 THR B C 1
ATOM 4527 O O . THR B 1 55 ? 6.617 11.914 13.094 1 98.75 55 THR B O 1
ATOM 4530 N N . ASP B 1 56 ? 8.32 11.977 11.664 1 98.62 56 ASP B N 1
ATOM 4531 C CA . ASP B 1 56 ? 9.023 10.82 12.219 1 98.62 56 ASP B CA 1
ATOM 4532 C C . ASP B 1 56 ? 9.172 10.945 13.734 1 98.62 56 ASP B C 1
ATOM 4534 O O . ASP B 1 56 ? 8.953 9.984 14.461 1 98.62 56 ASP B O 1
ATOM 4538 N N . TYR B 1 57 ? 9.531 12.086 14.18 1 98.69 57 TYR B N 1
ATOM 4539 C CA . TYR B 1 57 ? 9.859 12.242 15.594 1 98.69 57 TYR B CA 1
ATOM 4540 C C . TYR B 1 57 ? 8.602 12.367 16.438 1 98.69 57 TYR B C 1
ATOM 4542 O O . TYR B 1 57 ? 8.445 11.664 17.453 1 98.69 57 TYR B O 1
ATOM 4550 N N . LEU B 1 58 ? 7.68 13.227 16.047 1 98.69 58 LEU B N 1
ATOM 4551 C CA . LEU B 1 58 ? 6.492 13.477 16.859 1 98.69 58 LEU B CA 1
ATOM 4552 C C . LEU B 1 58 ? 5.438 12.398 16.625 1 98.69 58 LEU B C 1
ATOM 4554 O O . LEU B 1 58 ? 4.594 12.148 17.484 1 98.69 58 LEU B O 1
ATOM 4558 N N . GLY B 1 59 ? 5.48 11.797 15.367 1 98.5 59 GLY B N 1
ATOM 4559 C CA . GLY B 1 59 ? 4.512 10.75 15.07 1 98.5 59 GLY B CA 1
ATOM 4560 C C . GLY B 1 59 ? 3.145 11.297 14.703 1 98.5 59 GLY B C 1
ATOM 4561 O O . GLY B 1 59 ? 3.02 12.461 14.312 1 98.5 59 GLY B O 1
ATOM 4562 N N . PRO B 1 60 ? 2.162 10.414 14.742 1 98.19 60 PRO B N 1
ATOM 4563 C CA . PRO B 1 60 ? 0.796 10.859 14.469 1 98.19 60 PRO B CA 1
ATOM 4564 C C . PRO B 1 60 ? 0.279 11.859 15.5 1 98.19 60 PRO B C 1
ATOM 4566 O O . PRO B 1 60 ? 0.56 11.711 16.703 1 98.19 60 PRO B O 1
ATOM 4569 N N . ARG B 1 61 ? -0.477 12.75 15.031 1 98.69 61 ARG B N 1
ATOM 4570 C CA . ARG B 1 61 ? -0.922 13.836 15.891 1 98.69 61 ARG B CA 1
ATOM 4571 C C . ARG B 1 61 ? -2.445 13.898 15.953 1 98.69 61 ARG B C 1
ATOM 4573 O O . ARG B 1 61 ? -3.037 14.953 15.703 1 98.69 61 ARG B O 1
ATOM 4580 N N . LEU B 1 62 ? -3.016 12.82 16.359 1 98.38 62 LEU B N 1
ATOM 4581 C CA . LEU B 1 62 ? -4.469 12.766 16.469 1 98.38 62 LEU B CA 1
ATOM 4582 C C . LEU B 1 62 ? -4.973 13.789 17.484 1 98.38 62 LEU B C 1
ATOM 4584 O O . LEU B 1 62 ? -4.34 14.008 18.516 1 98.38 62 LEU B O 1
ATOM 4588 N N . SER B 1 63 ? -6.137 14.383 17.156 1 98.06 63 SER B N 1
ATOM 4589 C CA . SER B 1 63 ? -6.758 15.32 18.094 1 98.06 63 SER B CA 1
ATOM 4590 C C . SER B 1 63 ? -6.863 14.727 19.484 1 98.06 63 SER B C 1
ATOM 4592 O O . SER B 1 63 ? -7.324 13.594 19.656 1 98.06 63 SER B O 1
ATOM 4594 N N . GLY B 1 64 ? -6.391 15.492 20.453 1 97.5 64 GLY B N 1
ATOM 4595 C CA . GLY B 1 64 ? -6.48 15.094 21.859 1 97.5 64 GLY B CA 1
ATOM 4596 C C . GLY B 1 64 ? -5.41 14.094 22.25 1 97.5 64 GLY B C 1
ATOM 4597 O O . GLY B 1 64 ? -5.324 13.703 23.422 1 97.5 64 GLY B O 1
ATOM 4598 N N . SER B 1 65 ? -4.562 13.672 21.422 1 98.31 65 SER B N 1
ATOM 4599 C CA . SER B 1 65 ? -3.564 12.648 21.719 1 98.31 65 SER B CA 1
ATOM 4600 C C . SER B 1 65 ? -2.357 13.242 22.438 1 98.31 65 SER B C 1
ATOM 4602 O O . SER B 1 65 ? -2.141 14.453 22.391 1 98.31 65 SER B O 1
ATOM 4604 N N . SER B 1 66 ? -1.586 12.367 23.031 1 98.5 66 SER B N 1
ATOM 4605 C CA . SER B 1 66 ? -0.333 12.766 23.672 1 98.5 66 SER B CA 1
ATOM 4606 C C . SER B 1 66 ? 0.641 13.344 22.641 1 98.5 66 SER B C 1
ATOM 4608 O O . SER B 1 66 ? 1.366 14.297 22.938 1 98.5 66 SER B O 1
ATOM 4610 N N . ASN B 1 67 ? 0.672 12.789 21.469 1 98.69 67 ASN B N 1
ATOM 4611 C CA . ASN B 1 67 ? 1.591 13.266 20.438 1 98.69 67 ASN B CA 1
ATOM 4612 C C . ASN B 1 67 ? 1.223 14.672 19.953 1 98.69 67 ASN B C 1
ATOM 4614 O O . ASN B 1 67 ? 2.102 15.469 19.625 1 98.69 67 ASN B O 1
ATOM 4618 N N . LEU B 1 68 ? -0.077 14.93 19.844 1 98.81 68 LEU B N 1
ATOM 4619 C CA . LEU B 1 68 ? -0.46 16.281 19.484 1 98.81 68 LEU B CA 1
ATOM 4620 C C . LEU B 1 68 ? -0.047 17.281 20.562 1 98.81 68 LEU B C 1
ATOM 4622 O O . LEU B 1 68 ? 0.371 18.406 20.266 1 98.81 68 LEU B O 1
ATOM 4626 N N . ARG B 1 69 ? -0.221 16.922 21.781 1 98.62 69 ARG B N 1
ATOM 4627 C CA . ARG B 1 69 ? 0.238 17.766 22.875 1 98.62 69 ARG B CA 1
ATOM 4628 C C . ARG B 1 69 ? 1.73 18.047 22.766 1 98.62 69 ARG B C 1
ATOM 4630 O O . ARG B 1 69 ? 2.158 19.203 22.906 1 98.62 69 ARG B O 1
ATOM 4637 N N . LYS B 1 70 ? 2.443 17.016 22.531 1 98.69 70 LYS B N 1
ATOM 4638 C CA . LYS B 1 70 ? 3.883 17.172 22.344 1 98.69 70 LYS B CA 1
ATOM 4639 C C . LYS B 1 70 ? 4.184 18.078 21.156 1 98.69 70 LYS B C 1
ATOM 4641 O O . LYS B 1 70 ? 5.137 18.859 21.188 1 98.69 70 LYS B O 1
ATOM 4646 N N . ALA B 1 71 ? 3.445 17.922 20.125 1 98.94 71 ALA B N 1
ATOM 4647 C CA . ALA B 1 71 ? 3.648 18.734 18.938 1 98.94 71 ALA B CA 1
ATOM 4648 C C . ALA B 1 71 ? 3.402 20.203 19.219 1 98.94 71 ALA B C 1
ATOM 4650 O O . ALA B 1 71 ? 4.113 21.078 18.703 1 98.94 71 ALA B O 1
ATOM 4651 N N . ARG B 1 72 ? 2.393 20.5 20 1 98.88 72 ARG B N 1
ATOM 4652 C CA . ARG B 1 72 ? 2.135 21.875 20.391 1 98.88 72 ARG B CA 1
ATOM 4653 C C . ARG B 1 72 ? 3.316 22.453 21.156 1 98.88 72 ARG B C 1
ATOM 4655 O O . ARG B 1 72 ? 3.754 23.578 20.875 1 98.88 72 ARG B O 1
ATOM 4662 N N . GLU B 1 73 ? 3.758 21.688 22.062 1 98.88 73 GLU B N 1
ATOM 4663 C CA . GLU B 1 73 ? 4.898 22.141 22.859 1 98.88 73 GLU B CA 1
ATOM 4664 C C . GLU B 1 73 ? 6.133 22.344 21.984 1 98.88 73 GLU B C 1
ATOM 4666 O O . GLU B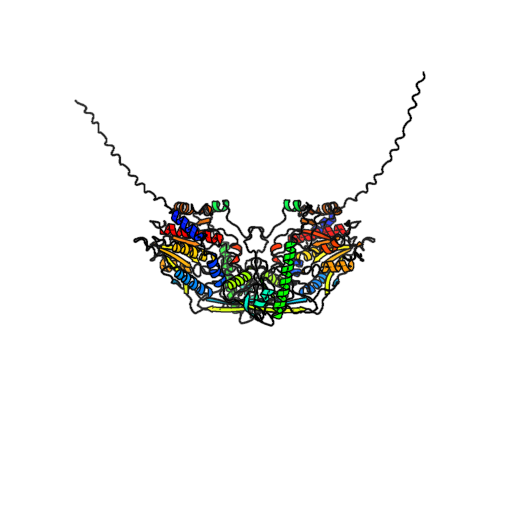 1 73 ? 6.836 23.344 22.109 1 98.88 73 GLU B O 1
ATOM 4671 N N . TRP B 1 74 ? 6.383 21.406 21.141 1 98.94 74 TRP B N 1
ATOM 4672 C CA . TRP B 1 74 ? 7.57 21.453 20.297 1 98.94 74 TRP B CA 1
ATOM 4673 C C . TRP B 1 74 ? 7.527 22.656 19.375 1 98.94 74 TRP B C 1
ATOM 4675 O O . TRP B 1 74 ? 8.531 23.359 19.203 1 98.94 74 TRP B O 1
ATOM 4685 N N . THR B 1 75 ? 6.434 22.906 18.781 1 98.94 75 THR B N 1
ATOM 4686 C CA . THR B 1 75 ? 6.328 24.031 17.859 1 98.94 75 THR B CA 1
ATOM 4687 C C . THR B 1 75 ? 6.441 25.344 18.609 1 98.94 75 THR B C 1
ATOM 4689 O O . THR B 1 75 ? 7.086 26.297 18.141 1 98.94 75 THR B O 1
ATOM 4692 N N . ALA B 1 76 ? 5.797 25.469 19.766 1 98.94 76 ALA B N 1
ATOM 4693 C CA . ALA B 1 76 ? 5.926 26.656 20.594 1 98.94 76 ALA B CA 1
ATOM 4694 C C . ALA B 1 76 ? 7.387 26.922 20.969 1 98.94 76 ALA B C 1
ATOM 4696 O O . ALA B 1 76 ? 7.859 28.062 20.875 1 98.94 76 ALA B O 1
ATOM 4697 N N . GLU B 1 77 ? 8.039 25.891 21.359 1 98.81 77 GLU B N 1
ATOM 4698 C CA . GLU B 1 77 ? 9.453 26.016 21.719 1 98.81 77 GLU B CA 1
ATOM 4699 C C . GLU B 1 77 ? 10.289 26.469 20.531 1 98.81 77 GLU B C 1
ATOM 4701 O O . GLU B 1 77 ? 11.203 27.281 20.672 1 98.81 77 GLU B O 1
ATOM 4706 N N . LYS B 1 78 ? 10.016 25.891 19.406 1 98.88 78 LYS B N 1
ATOM 4707 C CA . LYS B 1 78 ? 10.742 26.281 18.203 1 98.88 78 LYS B CA 1
ATOM 4708 C C . LYS B 1 78 ? 10.523 27.75 17.891 1 98.88 78 LYS B C 1
ATOM 4710 O O . LYS B 1 78 ? 11.453 28.453 17.484 1 98.88 78 LYS B O 1
ATOM 4715 N N . PHE B 1 79 ? 9.281 28.25 18.031 1 98.88 79 PHE B N 1
ATOM 4716 C CA . PHE B 1 79 ? 8.984 29.656 17.828 1 98.88 79 PHE B CA 1
ATOM 4717 C C . PHE B 1 79 ? 9.789 30.531 18.781 1 98.88 79 PHE B C 1
ATOM 4719 O O . PHE B 1 79 ? 10.32 31.578 18.391 1 98.88 79 PHE B O 1
ATOM 4726 N N . GLN B 1 80 ? 9.844 30.094 19.984 1 98.81 80 GLN B N 1
ATOM 4727 C CA . GLN B 1 80 ? 10.641 30.828 20.969 1 98.81 80 GLN B CA 1
ATOM 4728 C C . GLN B 1 80 ? 12.109 30.844 20.578 1 98.81 80 GLN B C 1
ATOM 4730 O O . GLN B 1 80 ? 12.766 31.891 20.656 1 98.81 80 GLN B O 1
ATOM 4735 N N . GLU B 1 81 ? 12.602 29.703 20.203 1 98.56 81 GLU B N 1
ATOM 4736 C CA . GLU B 1 81 ? 13.992 29.594 19.766 1 98.56 81 GLU B CA 1
ATOM 4737 C C . GLU B 1 81 ? 14.289 30.547 18.609 1 98.56 81 GLU B C 1
ATOM 4739 O O . GLU B 1 81 ? 15.383 31.109 18.531 1 98.56 81 GLU B O 1
ATOM 4744 N N . TRP B 1 82 ? 13.32 30.719 17.734 1 98.31 82 TRP B N 1
ATOM 4745 C CA . TRP B 1 82 ? 13.5 31.578 16.562 1 98.31 82 TRP B CA 1
ATOM 4746 C C . TRP B 1 82 ? 13.328 33.031 16.938 1 98.31 82 TRP B C 1
ATOM 4748 O O . TRP B 1 82 ? 13.539 33.938 16.094 1 98.31 82 TRP B O 1
ATOM 4758 N N . GLY B 1 83 ? 12.891 33.344 18.156 1 98.25 83 GLY B N 1
ATOM 4759 C CA . GLY B 1 83 ? 12.789 34.719 18.625 1 98.25 83 GLY B CA 1
ATOM 4760 C C . GLY B 1 83 ? 11.445 35.375 18.328 1 98.25 83 GLY B C 1
ATOM 4761 O O . GLY B 1 83 ? 11.328 36.594 18.281 1 98.25 83 GLY B O 1
ATOM 4762 N N . LEU B 1 84 ? 10.461 34.531 18.047 1 98.75 84 LEU B N 1
ATOM 4763 C CA . LEU B 1 84 ? 9.125 35.094 17.875 1 98.75 84 LEU B CA 1
ATOM 4764 C C . LEU B 1 84 ? 8.555 35.562 19.203 1 98.75 84 LEU B C 1
ATOM 4766 O O . LEU B 1 84 ? 9.008 35.125 20.266 1 98.75 84 LEU B O 1
ATOM 4770 N N . SER B 1 85 ? 7.586 36.5 19.109 1 98.56 85 SER B N 1
ATOM 4771 C CA . SER B 1 85 ? 6.969 37.094 20.281 1 98.56 85 SER B CA 1
ATOM 4772 C C . SER B 1 85 ? 5.582 36.5 20.547 1 98.56 85 SER B C 1
ATOM 4774 O O . SER B 1 85 ? 4.996 35.875 19.656 1 98.56 85 SER B O 1
ATOM 4776 N N . ASN B 1 86 ? 5.121 36.625 21.797 1 98.62 86 ASN B N 1
ATOM 4777 C CA . ASN B 1 86 ? 3.777 36.25 22.219 1 98.62 86 ASN B CA 1
ATOM 4778 C C . ASN B 1 86 ? 3.467 34.812 21.891 1 98.62 86 ASN B C 1
ATOM 4780 O O . ASN B 1 86 ? 2.398 34.5 21.359 1 98.62 86 ASN B O 1
ATOM 4784 N N . VAL B 1 87 ? 4.516 34 22.062 1 98.88 87 VAL B N 1
ATOM 4785 C CA . VAL B 1 87 ? 4.332 32.562 21.859 1 98.88 87 VAL B CA 1
ATOM 4786 C C . VAL B 1 87 ? 3.396 32 22.922 1 98.88 87 VAL B C 1
ATOM 4788 O O . VAL B 1 87 ? 3.602 32.219 24.125 1 98.88 87 VAL B O 1
ATOM 4791 N N . ARG B 1 88 ? 2.363 31.234 22.5 1 98.5 88 ARG B N 1
ATOM 4792 C CA . ARG B 1 88 ? 1.457 30.672 23.484 1 98.5 88 ARG B CA 1
ATOM 4793 C C . ARG B 1 88 ? 0.667 29.5 22.906 1 98.5 88 ARG B C 1
ATOM 4795 O O . ARG B 1 88 ? 0.392 29.469 21.703 1 98.5 88 ARG B O 1
ATOM 4802 N N . ILE B 1 89 ? 0.385 28.578 23.688 1 98.75 89 ILE B N 1
ATOM 4803 C CA . ILE B 1 89 ? -0.614 27.547 23.453 1 98.75 89 ILE B CA 1
ATOM 4804 C C . ILE B 1 89 ? -1.971 28 23.984 1 98.75 89 ILE B C 1
ATOM 4806 O O . ILE B 1 89 ? -2.178 28.078 25.203 1 98.75 89 ILE B O 1
ATOM 4810 N N . ASP B 1 90 ? -2.83 28.328 23.016 1 98.56 90 ASP B N 1
ATOM 4811 C CA . ASP B 1 90 ? -4.059 29.062 23.281 1 98.56 90 ASP B CA 1
ATOM 4812 C C . ASP B 1 90 ? -5.281 28.156 23.172 1 98.56 90 ASP B C 1
ATOM 4814 O O . ASP B 1 90 ? -5.613 27.688 22.078 1 98.56 90 ASP B O 1
ATOM 4818 N N . SER B 1 91 ? -5.996 27.969 24.281 1 98.56 91 SER B N 1
ATOM 4819 C CA . SER B 1 91 ? -7.199 27.141 24.219 1 98.56 91 SER B CA 1
ATOM 4820 C C . SER B 1 91 ? -8.305 27.844 23.422 1 98.56 91 SER B C 1
ATOM 4822 O O . SER B 1 91 ? -8.594 29.016 23.656 1 98.56 91 SER B O 1
ATOM 4824 N N . TYR B 1 92 ? -8.891 27.125 22.5 1 97.56 92 TYR B N 1
ATOM 4825 C CA . TYR B 1 92 ? -10.008 27.688 21.766 1 97.56 92 TYR B CA 1
ATOM 4826 C C . TYR B 1 92 ? -11.336 27.328 22.422 1 97.56 92 TYR B C 1
ATOM 4828 O O . TYR B 1 92 ? -12.383 27.875 22.062 1 97.56 92 TYR B O 1
ATOM 4836 N N . GLY B 1 93 ? -11.305 26.344 23.344 1 97.06 93 GLY B N 1
ATOM 4837 C CA . GLY B 1 93 ? -12.508 25.875 24.016 1 97.06 93 GLY B CA 1
ATOM 4838 C C . GLY B 1 93 ? -12.516 24.375 24.234 1 97.06 93 GLY B C 1
ATOM 4839 O O . GLY B 1 93 ? -11.461 23.75 24.312 1 97.06 93 GLY B O 1
ATOM 4840 N N . ASP B 1 94 ? -13.734 23.859 24.391 1 96.69 94 ASP B N 1
ATOM 4841 C CA . ASP B 1 94 ? -13.898 22.438 24.688 1 96.69 94 ASP B CA 1
ATOM 4842 C C . ASP B 1 94 ? -13.742 21.594 23.438 1 96.69 94 ASP B C 1
ATOM 4844 O O . ASP B 1 94 ? -14.188 21.984 22.359 1 96.69 94 ASP B O 1
ATOM 4848 N N . PHE B 1 95 ? -13.094 20.516 23.625 1 97.12 95 PHE B N 1
ATOM 4849 C CA . PHE B 1 95 ? -13.008 19.484 22.578 1 97.12 95 PHE B CA 1
ATOM 4850 C C . PHE B 1 95 ? -13.633 18.188 23.047 1 97.12 95 PHE B C 1
ATOM 4852 O O . PHE B 1 95 ? -14.844 17.984 22.938 1 97.12 95 PHE B O 1
ATOM 4859 N N . GLY B 1 96 ? -12.836 17.375 23.734 1 97.62 96 GLY B N 1
ATOM 4860 C CA . GLY B 1 96 ? -13.273 16.078 24.25 1 97.62 96 GLY B CA 1
ATOM 4861 C C . GLY B 1 96 ? -12.133 15.219 24.75 1 97.62 96 GLY B C 1
ATOM 4862 O O . GLY B 1 96 ? -11.062 15.727 25.078 1 97.62 96 GLY B O 1
ATOM 4863 N N . ARG B 1 97 ? -12.375 13.984 24.844 1 97.25 97 ARG B N 1
ATOM 4864 C CA . ARG B 1 97 ? -11.406 13.062 25.422 1 97.25 97 ARG B CA 1
ATOM 4865 C C . ARG B 1 97 ? -10.258 12.789 24.453 1 97.25 97 ARG B C 1
ATOM 4867 O O . ARG B 1 97 ? -10.477 12.656 23.25 1 97.25 97 ARG B O 1
ATOM 4874 N N . GLY B 1 98 ? -9.07 12.742 25.031 1 97.88 98 GLY B N 1
ATOM 4875 C CA . GLY B 1 98 ? -7.934 12.266 24.25 1 97.88 98 GLY B CA 1
ATOM 4876 C C . GLY B 1 98 ? -7.859 10.75 24.172 1 97.88 98 GLY B C 1
ATOM 4877 O O . GLY B 1 98 ? -8.578 10.047 24.875 1 97.88 98 GLY B O 1
ATOM 4878 N N . TRP B 1 99 ? -7.039 10.258 23.312 1 97.94 99 TRP B N 1
ATOM 4879 C CA . TRP B 1 99 ? -7.008 8.836 22.984 1 97.94 99 TRP B CA 1
ATOM 4880 C C . TRP B 1 99 ? -5.66 8.445 22.391 1 97.94 99 TRP B C 1
ATOM 4882 O O . TRP B 1 99 ? -5.148 9.133 21.5 1 97.94 99 TRP B O 1
ATOM 4892 N N . ASP B 1 100 ? -5.004 7.418 22.922 1 98.31 100 ASP B N 1
ATOM 4893 C CA . ASP B 1 100 ? -3.756 6.875 22.391 1 98.31 100 ASP B CA 1
ATOM 4894 C C . ASP B 1 100 ? -3.863 5.363 22.188 1 98.31 100 ASP B C 1
ATOM 4896 O O . ASP B 1 100 ? -4.461 4.66 23 1 98.31 100 ASP B O 1
ATOM 4900 N N . VAL B 1 101 ? -3.322 4.895 21.109 1 97.94 101 VAL B N 1
ATOM 4901 C CA . VAL B 1 101 ? -3.182 3.453 20.922 1 97.94 101 VAL B CA 1
ATOM 4902 C C . VAL B 1 101 ? -1.921 2.961 21.625 1 97.94 101 VAL B C 1
ATOM 4904 O O . VAL B 1 101 ? -0.854 3.564 21.5 1 97.94 101 VAL B O 1
ATOM 4907 N N . LYS B 1 102 ? -2.074 1.869 22.344 1 98 102 LYS B N 1
ATOM 4908 C CA . LYS B 1 102 ? -0.932 1.314 23.062 1 98 102 LYS B CA 1
ATOM 4909 C C . LYS B 1 102 ? -0.532 -0.045 22.5 1 98 102 LYS B C 1
ATOM 4911 O O . LYS B 1 102 ? 0.606 -0.486 22.672 1 98 102 LYS B O 1
ATOM 4916 N N . LYS B 1 103 ? -1.457 -0.691 21.875 1 97.69 103 LYS B N 1
ATOM 4917 C CA . LYS B 1 103 ? -1.216 -1.955 21.188 1 97.69 103 LYS B CA 1
ATOM 4918 C C . LYS B 1 103 ? -2.279 -2.215 20.125 1 97.69 103 LYS B C 1
ATOM 4920 O O . LYS B 1 103 ? -3.453 -1.891 20.328 1 97.69 103 LYS B O 1
ATOM 4925 N N . SER B 1 104 ? -1.888 -2.795 19.062 1 97.88 104 SER B N 1
ATOM 4926 C CA . SER B 1 104 ? -2.809 -3.162 17.984 1 97.88 104 SER B CA 1
ATOM 4927 C C . SER B 1 104 ? -2.303 -4.379 17.219 1 97.88 104 SER B C 1
ATOM 4929 O O . SER B 1 104 ? -1.246 -4.328 16.594 1 97.88 104 SER B O 1
ATOM 4931 N N . TYR B 1 105 ? -2.949 -5.449 17.328 1 97.94 105 TYR B N 1
ATOM 4932 C CA . TYR B 1 105 ? -2.631 -6.707 16.656 1 97.94 105 TYR B CA 1
ATOM 4933 C C . TYR B 1 105 ? -3.877 -7.32 16.031 1 97.94 105 TYR B C 1
ATOM 4935 O O . TYR B 1 105 ? -4.953 -7.309 16.625 1 97.94 105 TYR B O 1
ATOM 4943 N N . ILE B 1 106 ? -3.775 -7.812 14.781 1 98.56 106 ILE B N 1
ATOM 4944 C CA . ILE B 1 106 ? -4.875 -8.539 14.148 1 98.56 106 ILE B CA 1
ATOM 4945 C C . ILE B 1 106 ? -4.316 -9.539 13.133 1 98.56 106 ILE B C 1
ATOM 4947 O O . ILE B 1 106 ? -3.383 -9.227 12.398 1 98.56 106 ILE B O 1
ATOM 4951 N N . ALA B 1 107 ? -4.852 -10.758 13.078 1 98.69 107 ALA B N 1
ATOM 4952 C CA . ALA B 1 107 ? -4.52 -11.781 12.102 1 98.69 107 ALA B CA 1
ATOM 4953 C C . ALA B 1 107 ? -5.695 -12.727 11.875 1 98.69 107 ALA B C 1
ATOM 4955 O O . ALA B 1 107 ? -6.57 -12.859 12.727 1 98.69 107 ALA B O 1
ATOM 4956 N N . MET B 1 108 ? -5.766 -13.211 10.703 1 98.75 108 MET B N 1
ATOM 4957 C CA . MET B 1 108 ? -6.656 -14.336 10.414 1 98.75 108 MET B CA 1
ATOM 4958 C C . MET B 1 108 ? -5.992 -15.664 10.773 1 98.75 108 MET B C 1
ATOM 4960 O O . MET B 1 108 ? -4.918 -15.977 10.258 1 98.75 108 MET B O 1
ATOM 4964 N N . LYS B 1 109 ? -6.617 -16.422 11.547 1 97.5 109 LYS B N 1
ATOM 4965 C CA . LYS B 1 109 ? -6.055 -17.672 12.047 1 97.5 109 LYS B CA 1
ATOM 4966 C C . LYS B 1 109 ? -6.566 -18.859 11.234 1 97.5 109 LYS B C 1
ATOM 4968 O O . LYS B 1 109 ? -5.887 -19.891 11.125 1 97.5 109 LYS B O 1
ATOM 4973 N N . GLU B 1 110 ? -7.801 -18.766 10.852 1 97.62 110 GLU B N 1
ATOM 4974 C CA . GLU B 1 110 ? -8.445 -19.75 9.992 1 97.62 110 GLU B CA 1
ATOM 4975 C C . GLU B 1 110 ? -9.023 -19.109 8.742 1 97.62 110 GLU B C 1
ATOM 4977 O O . GLU B 1 110 ? -9.531 -17.984 8.789 1 97.62 110 GLU B O 1
ATOM 4982 N N . PRO B 1 111 ? -8.977 -19.844 7.668 1 98 111 PRO B N 1
ATOM 4983 C CA . PRO B 1 111 ? -8.57 -21.234 7.434 1 98 111 PRO B CA 1
ATOM 4984 C C . PRO B 1 111 ? -7.051 -21.406 7.453 1 98 111 PRO B C 1
ATOM 4986 O O . PRO B 1 111 ? -6.559 -22.547 7.488 1 98 111 PRO B O 1
ATOM 4989 N N . TYR B 1 112 ? -6.297 -20.422 7.461 1 97.94 112 TYR B N 1
ATOM 4990 C CA . TYR B 1 112 ? -4.844 -20.375 7.594 1 97.94 112 TYR B CA 1
ATOM 4991 C C . TYR B 1 112 ? -4.395 -19.078 8.25 1 97.94 112 TYR B C 1
ATOM 4993 O O . TYR B 1 112 ? -5.152 -18.094 8.297 1 97.94 112 TYR B O 1
ATOM 5001 N N . TYR B 1 113 ? -3.191 -19.062 8.734 1 98.12 113 TYR B N 1
ATOM 5002 C CA . TYR B 1 113 ? -2.693 -17.844 9.359 1 98.12 113 TYR B CA 1
ATOM 5003 C C . TYR B 1 113 ? -2.346 -16.797 8.305 1 98.12 113 TYR B C 1
ATOM 5005 O O . TYR B 1 113 ? -1.651 -17.094 7.328 1 98.12 113 TYR B O 1
ATOM 5013 N N . ALA B 1 114 ? -2.822 -15.633 8.445 1 98.12 114 ALA B N 1
ATOM 5014 C CA . ALA B 1 114 ? -2.504 -14.492 7.586 1 98.12 114 ALA B CA 1
ATOM 5015 C C . ALA B 1 114 ? -2.543 -13.188 8.367 1 98.12 114 ALA B C 1
ATOM 5017 O O . ALA B 1 114 ? -3.492 -12.93 9.109 1 98.12 114 ALA B O 1
ATOM 5018 N N . GLN B 1 115 ? -1.505 -12.445 8.188 1 97.56 115 GLN B N 1
ATOM 5019 C CA . GLN B 1 115 ? -1.521 -11.102 8.758 1 97.56 115 GLN B CA 1
ATOM 5020 C C . GLN B 1 115 ? -2.588 -10.234 8.094 1 97.56 115 GLN B C 1
ATOM 5022 O O . GLN B 1 115 ? -2.85 -10.375 6.895 1 97.56 115 GLN B O 1
ATOM 5027 N N . VAL B 1 116 ? -3.213 -9.375 8.867 1 98.38 116 VAL B N 1
ATOM 5028 C CA . VAL B 1 116 ? -4.211 -8.43 8.383 1 98.38 116 VAL B CA 1
ATOM 5029 C C . VAL B 1 116 ? -3.74 -7 8.641 1 98.38 116 VAL B C 1
ATOM 5031 O O . VAL B 1 116 ? -3.305 -6.676 9.742 1 98.38 116 VAL B O 1
ATOM 5034 N N . ILE B 1 117 ? -3.717 -6.184 7.586 1 98.38 117 ILE B N 1
ATOM 5035 C CA . ILE B 1 117 ? -3.441 -4.762 7.789 1 98.38 117 ILE B CA 1
ATOM 5036 C C . ILE B 1 117 ? -4.684 -4.07 8.352 1 98.38 117 ILE B C 1
ATOM 5038 O O . ILE B 1 117 ? -5.695 -3.943 7.656 1 98.38 117 ILE B O 1
ATOM 5042 N N . GLY B 1 118 ? -4.617 -3.662 9.539 1 97.81 118 GLY B N 1
ATOM 5043 C CA . GLY B 1 118 ? -5.75 -3.045 10.219 1 97.81 118 GLY B CA 1
ATOM 5044 C C . GLY B 1 118 ? -5.336 -2.141 11.367 1 97.81 118 GLY B C 1
ATOM 5045 O O . GLY B 1 118 ? -4.273 -2.328 11.961 1 97.81 118 GLY B O 1
ATOM 5046 N N . TYR B 1 119 ? -6.172 -1.158 11.664 1 98.06 119 TYR B N 1
ATOM 5047 C CA . TYR B 1 119 ? -5.941 -0.166 12.711 1 98.06 119 TYR B CA 1
ATOM 5048 C C . TYR B 1 119 ? -7.199 0.056 13.539 1 98.06 119 TYR B C 1
ATOM 5050 O O . TYR B 1 119 ? -8.312 0.038 13.008 1 98.06 119 TYR B O 1
ATOM 5058 N N . PRO B 1 120 ? -7.035 0.276 14.875 1 98 120 PRO B N 1
ATOM 5059 C CA . PRO B 1 120 ? -8.219 0.664 15.648 1 98 120 PRO B CA 1
ATOM 5060 C C . PRO B 1 120 ? -8.875 1.935 15.117 1 98 120 PRO B C 1
ATOM 5062 O O . PRO B 1 120 ? -8.188 2.881 14.734 1 98 120 PRO B O 1
ATOM 5065 N N . LYS B 1 121 ? -10.164 1.895 15.008 1 97.06 121 LYS B N 1
ATOM 5066 C CA . LYS B 1 121 ? -10.859 3.15 14.742 1 97.06 121 LYS B CA 1
ATOM 5067 C C . LYS B 1 121 ? -10.57 4.176 15.836 1 97.06 121 LYS B C 1
ATOM 5069 O O . LYS B 1 121 ? -10.508 3.836 17.016 1 97.06 121 LYS B O 1
ATOM 5074 N N . ALA B 1 122 ? -10.367 5.43 15.461 1 97.56 122 ALA B N 1
ATOM 5075 C CA . ALA B 1 122 ? -10.062 6.461 16.453 1 97.56 122 ALA B CA 1
ATOM 5076 C C . ALA B 1 122 ? -11.156 6.539 17.516 1 97.56 122 ALA B C 1
ATOM 5078 O O . ALA B 1 122 ? -12.344 6.523 17.188 1 97.56 122 ALA B O 1
ATOM 5079 N N . TRP B 1 123 ? -10.703 6.547 18.828 1 97.44 123 TRP B N 1
ATOM 5080 C CA . TRP B 1 123 ? -11.539 6.691 20 1 97.44 123 TRP B CA 1
ATOM 5081 C C . TRP B 1 123 ? -12.422 5.461 20.203 1 97.44 123 TRP B C 1
ATOM 5083 O O . TRP B 1 123 ? -13.57 5.578 20.641 1 97.44 123 TRP B O 1
ATOM 5093 N N . THR B 1 124 ? -11.984 4.312 19.734 1 96.75 124 THR B N 1
ATOM 5094 C CA . THR B 1 124 ? -12.625 3.055 20.109 1 96.75 124 THR B CA 1
ATOM 5095 C C . THR B 1 124 ? -12.094 2.562 21.453 1 96.75 124 THR B C 1
ATOM 5097 O O . THR B 1 124 ? -10.969 2.879 21.844 1 96.75 124 THR B O 1
ATOM 5100 N N . ASP B 1 125 ? -12.898 1.766 22.156 1 96.81 125 ASP B N 1
ATOM 5101 C CA . ASP B 1 125 ? -12.398 1.022 23.297 1 96.81 125 ASP B CA 1
ATOM 5102 C C . ASP B 1 125 ? -11.484 -0.122 22.859 1 96.81 125 ASP B C 1
ATOM 5104 O O . ASP B 1 125 ? -11.484 -0.505 21.688 1 96.81 125 ASP B O 1
ATOM 5108 N N . GLY B 1 126 ? -10.57 -0.521 23.781 1 97.31 126 GLY B N 1
ATOM 5109 C CA . GLY B 1 126 ? -9.75 -1.694 23.516 1 97.31 126 GLY B CA 1
ATOM 5110 C C . GLY B 1 126 ? -10.523 -2.996 23.641 1 97.31 126 GLY B C 1
ATOM 5111 O O . GLY B 1 126 ? -11.719 -2.992 23.938 1 97.31 126 GLY B O 1
ATOM 5112 N N . THR B 1 127 ? -9.633 -3.975 23.312 1 96.5 127 THR B N 1
ATOM 5113 C CA . THR B 1 127 ? -10.188 -5.309 23.531 1 96.5 127 THR B CA 1
ATOM 5114 C C . THR B 1 127 ? -9.828 -5.816 24.922 1 96.5 127 THR B C 1
ATOM 5116 O O . THR B 1 127 ? -8.82 -5.414 25.5 1 96.5 127 THR B O 1
ATOM 5119 N N . ASN B 1 128 ? -10.617 -6.23 25.812 1 91.5 128 ASN B N 1
ATOM 5120 C CA . ASN B 1 128 ? -10.344 -6.832 27.109 1 91.5 128 ASN B CA 1
ATOM 5121 C C . ASN B 1 128 ? -9.484 -8.086 26.984 1 91.5 128 ASN B C 1
ATOM 5123 O O . ASN B 1 128 ? -9.875 -9.164 27.438 1 91.5 128 ASN B O 1
ATOM 5127 N N . GLY B 1 129 ? -8.266 -7.828 26.375 1 95.25 129 GLY B N 1
ATOM 5128 C CA . GLY B 1 129 ? -7.379 -8.938 26.062 1 95.25 129 GLY B CA 1
ATOM 5129 C C . GLY B 1 129 ? -7.52 -9.453 24.641 1 95.25 129 GLY B C 1
ATOM 5130 O O . GLY B 1 129 ? -8.094 -8.773 23.797 1 95.25 129 GLY B O 1
ATOM 5131 N N . LEU B 1 130 ? -6.848 -10.586 24.375 1 96.38 130 LEU B N 1
ATOM 5132 C CA . LEU B 1 130 ? -6.848 -11.172 23.047 1 96.38 130 LEU B CA 1
ATOM 5133 C C . LEU B 1 130 ? -8.227 -11.711 22.688 1 96.38 130 LEU B C 1
ATOM 5135 O O . LEU B 1 130 ? -8.781 -12.539 23.406 1 96.38 130 LEU B O 1
ATOM 5139 N N . VAL B 1 131 ? -8.797 -11.188 21.641 1 97.38 131 VAL B N 1
ATOM 5140 C CA . VAL B 1 131 ? -9.992 -11.766 21.031 1 97.38 131 VAL B CA 1
ATOM 5141 C C . VAL B 1 131 ? -9.586 -12.898 20.094 1 97.38 131 VAL B C 1
ATOM 5143 O O . VAL B 1 131 ? -8.664 -12.75 19.297 1 97.38 131 VAL B O 1
ATOM 5146 N N . ASP B 1 132 ? -10.141 -14.016 20.219 1 97.56 132 ASP B N 1
ATOM 5147 C CA . ASP B 1 132 ? -9.961 -15.195 19.375 1 97.56 132 ASP B CA 1
ATOM 5148 C C . ASP B 1 132 ? -11.297 -15.859 19.062 1 97.56 132 ASP B C 1
ATOM 5150 O O . ASP B 1 132 ? -11.797 -16.656 19.859 1 97.56 132 ASP B O 1
ATOM 5154 N N . SER B 1 133 ? -11.844 -15.5 17.875 1 97.88 133 SER B N 1
ATOM 5155 C CA . SER B 1 133 ? -13.219 -15.938 17.641 1 97.88 133 SER B CA 1
ATOM 5156 C C . SER B 1 133 ? -13.508 -16.078 16.156 1 97.88 133 SER B C 1
ATOM 5158 O O . SER B 1 133 ? -12.773 -15.547 15.32 1 97.88 133 SER B O 1
ATOM 5160 N N . GLU B 1 134 ? -14.547 -16.844 15.914 1 97.69 134 GLU B N 1
ATOM 5161 C CA . GLU B 1 134 ? -15.102 -16.891 14.562 1 97.69 134 GLU B CA 1
ATOM 5162 C C . GLU B 1 134 ? -15.688 -15.531 14.164 1 97.69 134 GLU B C 1
ATOM 5164 O O . GLU B 1 134 ? -16.156 -14.773 15.016 1 97.69 134 GLU B O 1
ATOM 5169 N N . VAL B 1 135 ? -15.641 -15.32 12.891 1 98.69 135 VAL B N 1
ATOM 5170 C CA . VAL B 1 135 ? -16.203 -14.086 12.359 1 98.69 135 VAL B CA 1
ATOM 5171 C C . VAL B 1 135 ? -17.641 -14.32 11.906 1 98.69 135 VAL B C 1
ATOM 5173 O O . VAL B 1 135 ? -17.922 -15.289 11.195 1 98.69 135 VAL B O 1
ATOM 5176 N N . MET B 1 136 ? -18.516 -13.523 12.328 1 98.38 136 MET B N 1
ATOM 5177 C CA . MET B 1 136 ? -19.891 -13.555 11.867 1 98.38 136 MET B CA 1
ATOM 5178 C C . MET B 1 136 ? -20.156 -12.422 10.883 1 98.38 136 MET B C 1
ATOM 5180 O O . MET B 1 136 ? -19.859 -11.266 11.164 1 98.38 136 MET B O 1
ATOM 5184 N N . LEU B 1 137 ? -20.656 -12.766 9.75 1 98.25 137 LEU B N 1
ATOM 5185 C CA . LEU B 1 137 ? -21.078 -11.789 8.758 1 98.25 137 LEU B CA 1
ATOM 5186 C C . LEU B 1 137 ? -22.5 -11.305 9.031 1 98.25 137 LEU B C 1
ATOM 5188 O O . LEU B 1 137 ? -23.438 -12.102 9.031 1 98.25 137 LEU B O 1
ATOM 5192 N N . LEU B 1 138 ? -22.672 -10.039 9.328 1 98.06 138 LEU B N 1
ATOM 5193 C CA . LEU B 1 138 ? -23.984 -9.453 9.578 1 98.06 138 LEU B CA 1
ATOM 5194 C C . LEU B 1 138 ? -24.531 -8.789 8.32 1 98.06 138 LEU B C 1
ATOM 5196 O O . LEU B 1 138 ? -24.031 -7.75 7.891 1 98.06 138 LEU B O 1
ATOM 5200 N N . GLU B 1 139 ? -25.516 -9.383 7.773 1 96.62 139 GLU B N 1
ATOM 5201 C CA . GLU B 1 139 ? -26.219 -8.789 6.633 1 96.62 139 GLU B CA 1
ATOM 5202 C C . GLU B 1 139 ? -27.391 -7.941 7.09 1 96.62 139 GLU B C 1
ATOM 5204 O O . GLU B 1 139 ? -28.516 -8.43 7.191 1 96.62 139 GLU B O 1
ATOM 5209 N N . ILE B 1 140 ? -27.141 -6.711 7.301 1 95.75 140 ILE B N 1
ATOM 5210 C CA . ILE B 1 140 ? -28.094 -5.781 7.887 1 95.75 140 ILE B CA 1
ATOM 5211 C C . ILE B 1 140 ? -28.516 -4.746 6.844 1 95.75 140 ILE B C 1
ATOM 5213 O O . ILE B 1 140 ? -27.688 -3.959 6.379 1 95.75 140 ILE B O 1
ATOM 5217 N N . THR B 1 141 ? -29.781 -4.73 6.5 1 92.69 141 THR B N 1
ATOM 5218 C CA . THR B 1 141 ? -30.312 -3.732 5.582 1 92.69 141 THR B CA 1
ATOM 5219 C C . THR B 1 141 ? -31.359 -2.869 6.273 1 92.69 141 THR B C 1
ATOM 5221 O O . THR B 1 141 ? -31.719 -1.795 5.777 1 92.69 141 THR B O 1
ATOM 5224 N N . SER B 1 142 ? -31.875 -3.383 7.379 1 94.56 142 SER B N 1
ATOM 5225 C CA . SER B 1 142 ? -32.844 -2.668 8.203 1 94.56 142 SER B CA 1
ATOM 5226 C C . SER B 1 142 ? -32.719 -3.07 9.672 1 94.56 142 SER B C 1
ATOM 5228 O O . SER B 1 142 ? -32.031 -4.027 10 1 94.56 142 SER B O 1
ATOM 5230 N N . GLU B 1 143 ? -33.375 -2.318 10.5 1 95.12 143 GLU B N 1
ATOM 5231 C CA . GLU B 1 143 ? -33.312 -2.582 11.93 1 95.12 143 GLU B CA 1
ATOM 5232 C C . GLU B 1 143 ? -33.906 -3.953 12.266 1 95.12 143 GLU B C 1
ATOM 5234 O O . GLU B 1 143 ? -33.469 -4.594 13.234 1 95.12 143 GLU B O 1
ATOM 5239 N N . GLU B 1 144 ? -34.844 -4.375 11.438 1 96.81 144 GLU B N 1
ATOM 5240 C CA . GLU B 1 144 ? -35.469 -5.668 11.664 1 96.81 144 GLU B CA 1
ATOM 5241 C C . GLU B 1 144 ? -34.469 -6.809 11.562 1 96.81 144 GLU B C 1
ATOM 5243 O O . GLU B 1 144 ? -34.625 -7.855 12.188 1 96.81 144 GLU B O 1
ATOM 5248 N N . ASP B 1 145 ? -33.406 -6.598 10.844 1 97.56 145 ASP B N 1
ATOM 5249 C CA . ASP B 1 145 ? -32.406 -7.633 10.641 1 97.56 145 ASP B CA 1
ATOM 5250 C C . ASP B 1 145 ? -31.641 -7.922 11.938 1 97.56 145 ASP B C 1
ATOM 5252 O O . ASP B 1 145 ? -30.984 -8.961 12.055 1 97.56 145 ASP B O 1
ATOM 5256 N N . PHE B 1 146 ? -31.703 -7.012 12.953 1 97.81 146 PHE B N 1
ATOM 5257 C CA . PHE B 1 146 ? -31.016 -7.215 14.227 1 97.81 146 PHE B CA 1
ATOM 5258 C C . PHE B 1 146 ? -31.516 -8.477 14.914 1 97.81 146 PHE B C 1
ATOM 5260 O O . PHE B 1 146 ? -30.766 -9.156 15.609 1 97.81 146 PHE B O 1
ATOM 5267 N N . ASP B 1 147 ? -32.781 -8.781 14.703 1 97.88 147 ASP B N 1
ATOM 5268 C CA . ASP B 1 147 ? -33.406 -9.914 15.375 1 97.88 147 ASP B CA 1
ATOM 5269 C C . ASP B 1 147 ? -32.75 -11.234 14.977 1 97.88 147 ASP B C 1
ATOM 5271 O O . ASP B 1 147 ? -32.688 -12.164 15.781 1 97.88 147 ASP B O 1
ATOM 5275 N N . LYS B 1 148 ? -32.219 -11.227 13.805 1 97.62 148 LYS B N 1
ATOM 5276 C CA . LYS B 1 148 ? -31.562 -12.422 13.305 1 97.62 148 LYS B CA 1
ATOM 5277 C C . LYS B 1 148 ? -30.328 -12.758 14.148 1 97.62 148 LYS B C 1
ATOM 5279 O O . LYS B 1 148 ? -29.906 -13.914 14.188 1 97.62 148 LYS B O 1
ATOM 5284 N N . TYR B 1 149 ? -29.797 -11.82 14.797 1 98.12 149 TYR B N 1
ATOM 5285 C CA . TYR B 1 149 ? -28.5 -11.992 15.438 1 98.12 149 TYR B CA 1
ATOM 5286 C C . TYR B 1 149 ? -28.609 -11.805 16.953 1 98.12 149 TYR B C 1
ATOM 5288 O O . TYR B 1 149 ? -27.641 -12.016 17.672 1 98.12 149 TYR B O 1
ATOM 5296 N N . ARG B 1 150 ? -29.781 -11.328 17.438 1 98 150 ARG B N 1
ATOM 5297 C CA . ARG B 1 150 ? -29.984 -11.047 18.844 1 98 150 ARG B CA 1
ATOM 5298 C C . ARG B 1 150 ? -29.594 -12.258 19.703 1 98 150 ARG B C 1
ATOM 5300 O O . ARG B 1 150 ? -30.047 -13.375 19.422 1 98 150 ARG B O 1
ATOM 5307 N N . GLY B 1 151 ? -28.703 -12.047 20.641 1 98.06 151 GLY B N 1
ATOM 5308 C CA . GLY B 1 151 ? -28.297 -13.07 21.594 1 98.06 151 GLY B CA 1
ATOM 5309 C C . GLY B 1 151 ? -27.188 -13.961 21.062 1 98.06 151 GLY B C 1
ATOM 5310 O O . GLY B 1 151 ? -26.75 -14.891 21.75 1 98.06 151 GLY B O 1
ATOM 5311 N N . LYS B 1 152 ? -26.609 -13.672 19.938 1 97.75 152 LYS B N 1
ATOM 5312 C CA . LYS B 1 152 ? -25.688 -14.609 19.297 1 97.75 152 LYS B CA 1
ATOM 5313 C C . LYS B 1 152 ? -24.297 -13.992 19.172 1 97.75 152 LYS B C 1
ATOM 5315 O O . LYS B 1 152 ? -23.359 -14.656 18.703 1 97.75 152 LYS B O 1
ATOM 5320 N N . LEU B 1 153 ? -24.062 -12.844 19.594 1 98.06 153 LEU B N 1
ATOM 5321 C CA . LEU B 1 153 ? -22.891 -12.102 19.141 1 98.06 153 LEU B CA 1
ATOM 5322 C C . LEU B 1 153 ? -21.891 -11.891 20.281 1 98.06 153 LEU B C 1
ATOM 5324 O O . LEU B 1 153 ? -20.797 -11.359 20.078 1 98.06 153 LEU B O 1
ATOM 5328 N N . LYS B 1 154 ? -22.25 -12.289 21.516 1 97.44 154 LYS B N 1
ATOM 5329 C CA . LYS B 1 154 ? -21.391 -12.016 22.656 1 97.44 154 LYS B CA 1
ATOM 5330 C C . LYS B 1 154 ? -19.969 -12.539 22.438 1 97.44 154 LYS B C 1
ATOM 5332 O O . LYS B 1 154 ? -19.781 -13.727 22.156 1 97.44 154 LYS B O 1
ATOM 5337 N N . GLY B 1 155 ? -19 -11.664 22.484 1 96.62 155 GLY B N 1
ATOM 5338 C CA . GLY B 1 155 ? -17.609 -12.031 22.391 1 96.62 155 GLY B CA 1
ATOM 5339 C C . GLY B 1 155 ? -17.156 -12.328 20.969 1 96.62 155 GLY B C 1
ATOM 5340 O O . GLY B 1 155 ? -15.977 -12.617 20.734 1 96.62 155 GLY B O 1
ATOM 5341 N N . LYS B 1 156 ? -18.031 -12.211 20 1 97.69 156 LYS B N 1
ATOM 5342 C CA . LYS B 1 156 ? -17.719 -12.586 18.625 1 97.69 156 LYS B CA 1
ATOM 5343 C C . LYS B 1 156 ? -17.078 -11.43 17.875 1 97.69 156 LYS B C 1
ATOM 5345 O O . LYS B 1 156 ? -17.188 -10.273 18.281 1 97.69 156 LYS B O 1
ATOM 5350 N N . VAL B 1 157 ? -16.266 -11.852 16.891 1 98.69 157 VAL B N 1
ATOM 5351 C CA . VAL B 1 157 ? -15.859 -10.898 15.867 1 98.69 157 VAL B CA 1
ATOM 5352 C C . VAL B 1 157 ? -16.953 -10.781 14.797 1 98.69 157 VAL B C 1
ATOM 5354 O O . VAL B 1 157 ? -17.484 -11.789 14.336 1 98.69 157 VAL B O 1
ATOM 5357 N N . VAL B 1 158 ? -17.344 -9.57 14.453 1 98.69 158 VAL B N 1
ATOM 5358 C CA . VAL B 1 158 ? -18.391 -9.391 13.461 1 98.69 158 VAL B CA 1
ATOM 5359 C C . VAL B 1 158 ? -17.891 -8.477 12.344 1 98.69 158 VAL B C 1
ATOM 5361 O O . VAL B 1 158 ? -16.984 -7.664 12.547 1 98.69 158 VAL B O 1
ATOM 5364 N N . THR B 1 159 ? -18.438 -8.656 11.148 1 98.06 159 THR B N 1
ATOM 5365 C CA . THR B 1 159 ? -18.188 -7.77 10.016 1 98.06 159 THR B CA 1
ATOM 5366 C C . THR B 1 159 ? -19.453 -7.617 9.172 1 98.06 159 THR B C 1
ATOM 5368 O O . THR B 1 159 ? -20.438 -8.336 9.375 1 98.06 159 THR B O 1
ATOM 5371 N N . THR B 1 160 ? -19.531 -6.582 8.422 1 96.56 160 THR B N 1
ATOM 5372 C CA . THR B 1 160 ? -20.625 -6.316 7.488 1 96.56 160 THR B CA 1
ATOM 5373 C C . THR B 1 160 ? -20.109 -6.262 6.055 1 96.56 160 THR B C 1
ATOM 5375 O O . THR B 1 160 ? -18.938 -6.004 5.824 1 96.56 160 THR B O 1
ATOM 5378 N N . PRO B 1 161 ? -21 -6.578 5.086 1 94.69 161 PRO B N 1
ATOM 5379 C CA . PRO B 1 161 ? -20.578 -6.461 3.691 1 94.69 161 PRO B CA 1
ATOM 5380 C C . PRO B 1 161 ? -20.094 -5.055 3.336 1 94.69 161 PRO B C 1
ATOM 5382 O O . PRO B 1 161 ? -20.625 -4.07 3.867 1 94.69 161 PRO B O 1
ATOM 5385 N N . ALA B 1 162 ? -19.094 -5.027 2.547 1 89.31 162 ALA B N 1
ATOM 5386 C CA . ALA B 1 162 ? -18.609 -3.766 1.993 1 89.31 162 ALA B CA 1
ATOM 5387 C C . ALA B 1 162 ? -18.188 -3.934 0.538 1 89.31 162 ALA B C 1
ATOM 5389 O O . ALA B 1 162 ? -17.75 -5.016 0.129 1 89.31 162 ALA B O 1
ATOM 5390 N N . ASN B 1 163 ? -18.422 -2.912 -0.238 1 84 163 ASN B N 1
ATOM 5391 C CA . ASN B 1 163 ? -18.016 -2.912 -1.641 1 84 163 ASN B CA 1
ATOM 5392 C C . ASN B 1 163 ? -16.984 -1.817 -1.93 1 84 163 ASN B C 1
ATOM 5394 O O . ASN B 1 163 ? -17.25 -0.638 -1.688 1 84 163 ASN B O 1
ATOM 5398 N N . PHE B 1 164 ? -15.891 -2.291 -2.344 1 87.5 164 PHE B N 1
ATOM 5399 C CA . PHE B 1 164 ? -14.852 -1.33 -2.691 1 87.5 164 PHE B CA 1
ATOM 5400 C C . PHE B 1 164 ? -14.43 -1.49 -4.148 1 87.5 164 PHE B C 1
ATOM 5402 O O . PHE B 1 164 ? -14.438 -2.602 -4.684 1 87.5 164 PHE B O 1
ATOM 5409 N N . ASN B 1 165 ? -14.164 -0.374 -4.738 1 82.88 165 ASN B N 1
ATOM 5410 C CA . ASN B 1 165 ? -13.578 -0.405 -6.074 1 82.88 165 ASN B CA 1
ATOM 5411 C C . ASN B 1 165 ? -12.062 -0.578 -6.016 1 82.88 165 ASN B C 1
ATOM 5413 O O . ASN B 1 165 ? -11.336 0.353 -5.656 1 82.88 165 ASN B O 1
ATOM 5417 N N . LEU B 1 166 ? -11.57 -1.726 -6.367 1 90.5 166 LEU B N 1
ATOM 5418 C CA . LEU B 1 166 ? -10.133 -2.002 -6.344 1 90.5 166 LEU B CA 1
ATOM 5419 C C . LEU B 1 166 ? -9.625 -2.334 -7.742 1 90.5 166 LEU B C 1
ATOM 5421 O O . LEU B 1 166 ? -8.656 -3.084 -7.891 1 90.5 166 LEU B O 1
ATOM 5425 N N . GLU B 1 167 ? -10.25 -1.724 -8.711 1 90.19 167 GLU B N 1
ATOM 5426 C CA . GLU B 1 167 ? -9.828 -1.924 -10.094 1 90.19 167 GLU B CA 1
ATOM 5427 C C . GLU B 1 167 ? -8.438 -1.345 -10.336 1 90.19 167 GLU B C 1
ATOM 5429 O O . GLU B 1 167 ? -8.031 -0.399 -9.656 1 90.19 167 GLU B O 1
ATOM 5434 N N . PRO B 1 168 ? -7.746 -1.941 -11.281 1 93.44 168 PRO B N 1
ATOM 5435 C CA . PRO B 1 168 ? -6.426 -1.4 -11.602 1 93.44 168 PRO B CA 1
ATOM 5436 C C . PRO B 1 168 ? -6.469 0.073 -12 1 93.44 168 PRO B C 1
ATOM 5438 O O . PRO B 1 168 ? -7.398 0.502 -12.688 1 93.44 168 PRO B O 1
ATOM 5441 N N . ALA B 1 169 ? -5.477 0.786 -11.609 1 92.5 169 ALA B N 1
ATOM 5442 C CA . ALA B 1 169 ? -5.402 2.217 -11.891 1 92.5 169 ALA B CA 1
ATOM 5443 C C . ALA B 1 169 ? -4.695 2.475 -13.219 1 92.5 169 ALA B C 1
ATOM 5445 O O . ALA B 1 169 ? -3.467 2.416 -13.297 1 92.5 169 ALA B O 1
ATOM 5446 N N . PHE B 1 170 ? -5.395 2.861 -14.25 1 95 170 PHE B N 1
ATOM 5447 C CA . PHE B 1 170 ? -4.812 3.104 -15.562 1 95 170 PHE B CA 1
ATOM 5448 C C . PHE B 1 170 ? -4.426 4.57 -15.727 1 95 170 PHE B C 1
ATOM 5450 O O . PHE B 1 170 ? -3.984 4.988 -16.797 1 95 170 PHE B O 1
ATOM 5457 N N . GLU B 1 171 ? -4.57 5.312 -14.656 1 93.06 171 GLU B N 1
ATOM 5458 C CA . GLU B 1 171 ? -4.055 6.672 -14.57 1 93.06 171 GLU B CA 1
ATOM 5459 C C . GLU B 1 171 ? -2.998 6.793 -13.469 1 93.06 171 GLU B C 1
ATOM 5461 O O . GLU B 1 171 ? -3.008 6.023 -12.508 1 93.06 171 GLU B O 1
ATOM 5466 N N . ALA B 1 172 ? -2.154 7.805 -13.648 1 93.38 172 ALA B N 1
ATOM 5467 C CA . ALA B 1 172 ? -1.051 7.977 -12.703 1 93.38 172 ALA B CA 1
ATOM 5468 C C . ALA B 1 172 ? -1.562 8.375 -11.328 1 93.38 172 ALA B C 1
ATOM 5470 O O . ALA B 1 172 ? -2.529 9.133 -11.211 1 93.38 172 ALA B O 1
ATOM 5471 N N . GLU B 1 173 ? -0.887 7.906 -10.375 1 90.19 173 GLU B N 1
ATOM 5472 C CA . GLU B 1 173 ? -1.2 8.25 -8.992 1 90.19 173 GLU B CA 1
ATOM 5473 C C . GLU B 1 173 ? -0.804 9.688 -8.672 1 90.19 173 GLU B C 1
ATOM 5475 O O . GLU B 1 173 ? -1.522 10.391 -7.965 1 90.19 173 GLU B O 1
ATOM 5480 N N . ALA B 1 174 ? 0.349 10.055 -9.195 1 95.56 174 ALA B N 1
ATOM 5481 C CA . ALA B 1 174 ? 0.858 11.406 -8.992 1 95.56 174 ALA B CA 1
ATOM 5482 C C . ALA B 1 174 ? 0.627 12.273 -10.219 1 95.56 174 ALA B C 1
ATOM 5484 O O . ALA B 1 174 ? 0.748 11.805 -11.352 1 95.56 174 ALA B O 1
ATOM 5485 N N . ARG B 1 175 ? 0.293 13.547 -9.961 1 96.31 175 ARG B N 1
ATOM 5486 C CA . ARG B 1 175 ? 0.113 14.469 -11.078 1 96.31 175 ARG B CA 1
ATOM 5487 C C . ARG B 1 175 ? 0.409 15.906 -10.656 1 96.31 175 ARG B C 1
ATOM 5489 O O . ARG B 1 175 ? 0.335 16.234 -9.477 1 96.31 175 ARG B O 1
ATOM 5496 N N . ARG B 1 176 ? 0.775 16.688 -11.562 1 97.56 176 ARG B N 1
ATOM 5497 C CA . ARG B 1 176 ? 0.869 18.141 -11.461 1 97.56 176 ARG B CA 1
ATOM 5498 C C . ARG B 1 176 ? -0.142 18.812 -12.383 1 97.56 176 ARG B C 1
ATOM 5500 O O . ARG B 1 176 ? -0.53 18.25 -13.406 1 97.56 176 ARG B O 1
ATOM 5507 N N . TRP B 1 177 ? -0.605 19.938 -11.969 1 97.62 177 TRP B N 1
ATOM 5508 C CA . TRP B 1 177 ? -1.509 20.672 -12.844 1 97.62 177 TRP B CA 1
ATOM 5509 C C . TRP B 1 177 ? -0.816 21.062 -14.148 1 97.62 177 TRP B C 1
ATOM 5511 O O . TRP B 1 177 ? 0.323 21.531 -14.141 1 97.62 177 TRP B O 1
ATOM 5521 N N . THR B 1 178 ? -1.556 20.844 -15.266 1 96.62 178 THR B N 1
ATOM 5522 C CA . THR B 1 178 ? -1.091 21.375 -16.547 1 96.62 178 THR B CA 1
ATOM 5523 C C . THR B 1 178 ? -1.455 22.859 -16.672 1 96.62 178 THR B C 1
ATOM 5525 O O . THR B 1 178 ? -2.283 23.375 -15.922 1 96.62 178 THR B O 1
ATOM 5528 N N . ALA B 1 179 ? -0.805 23.484 -17.625 1 95.69 179 ALA B N 1
ATOM 5529 C CA . ALA B 1 179 ? -1.139 24.875 -17.891 1 95.69 179 ALA B CA 1
ATOM 5530 C C . ALA B 1 179 ? -2.611 25.031 -18.266 1 95.69 179 ALA B C 1
ATOM 5532 O O . ALA B 1 179 ? -3.268 25.984 -17.859 1 95.69 179 ALA B O 1
ATOM 5533 N N . GLU B 1 180 ? -3.117 24.078 -19.016 1 96.31 180 GLU B N 1
ATOM 5534 C CA . GLU B 1 180 ? -4.516 24.094 -19.438 1 96.31 180 GLU B CA 1
ATOM 5535 C C . GLU B 1 180 ? -5.453 23.953 -18.25 1 96.31 180 GLU B C 1
ATOM 5537 O O . GLU B 1 180 ? -6.46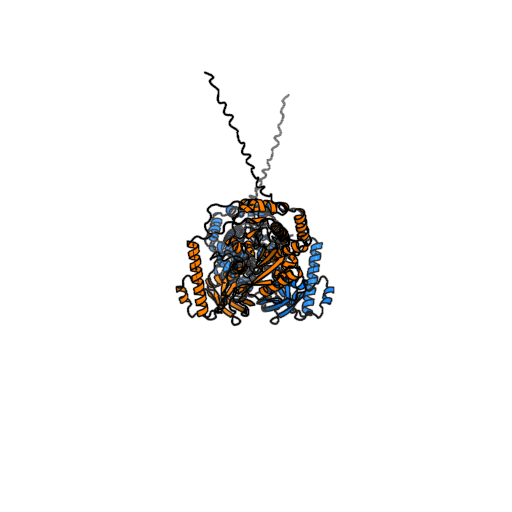1 24.656 -18.156 1 96.31 180 GLU B O 1
ATOM 5542 N N . GLN B 1 181 ? -5.129 23.062 -17.344 1 96.19 181 GLN B N 1
ATOM 5543 C CA . GLN B 1 181 ? -5.949 22.828 -16.156 1 96.19 181 GLN B CA 1
ATOM 5544 C C . GLN B 1 181 ? -5.949 24.062 -15.242 1 96.19 181 GLN B C 1
ATOM 5546 O O . GLN B 1 181 ? -6.969 24.391 -14.633 1 96.19 181 GLN B O 1
ATOM 5551 N N . LEU B 1 182 ? -4.859 24.719 -15.109 1 96.44 182 LEU B N 1
ATOM 5552 C CA . LEU B 1 182 ? -4.738 25.922 -14.305 1 96.44 182 LEU B CA 1
ATOM 5553 C C . LEU B 1 182 ? -5.539 27.062 -14.914 1 96.44 182 LEU B C 1
ATOM 5555 O O . LEU B 1 182 ? -6.176 27.844 -14.195 1 96.44 182 LEU B O 1
ATOM 5559 N N . GLU B 1 183 ? -5.469 27.172 -16.25 1 93.81 183 GLU B N 1
ATOM 5560 C CA . GLU B 1 183 ? -6.266 28.188 -16.938 1 93.81 183 GLU B CA 1
ATOM 5561 C C . GLU B 1 183 ? -7.758 27.953 -16.734 1 93.81 183 GLU B C 1
ATOM 5563 O O . GLU B 1 183 ? -8.516 28.906 -16.516 1 93.81 183 GLU B O 1
ATOM 5568 N N . GLU B 1 184 ? -8.148 26.703 -16.766 1 92.62 184 GLU B N 1
ATOM 5569 C CA . GLU B 1 184 ? -9.547 26.344 -16.562 1 92.62 184 GLU B CA 1
ATOM 5570 C C . GLU B 1 184 ? -10.016 26.734 -15.156 1 92.62 184 GLU B C 1
ATOM 5572 O O . GLU B 1 184 ? -11.188 27.047 -14.953 1 92.62 184 GLU B O 1
ATOM 5577 N N . ARG B 1 185 ? -9.156 26.766 -14.188 1 91.19 185 ARG B N 1
ATOM 5578 C CA . ARG B 1 185 ? -9.492 27.062 -12.797 1 91.19 185 ARG B CA 1
ATOM 5579 C C . ARG B 1 185 ? -9.805 28.531 -12.609 1 91.19 185 ARG B C 1
ATOM 5581 O O . ARG B 1 185 ? -10.383 28.938 -11.594 1 91.19 185 ARG B O 1
ATOM 5588 N N . LYS B 1 186 ? -9.469 29.328 -13.586 1 89.62 186 LYS B N 1
ATOM 5589 C CA . LYS B 1 186 ? -9.781 30.75 -13.508 1 89.62 186 LYS B CA 1
ATOM 5590 C C . LYS B 1 186 ? -11.25 31.016 -13.836 1 89.62 186 LYS B C 1
ATOM 5592 O O . LYS B 1 186 ? -11.797 32.062 -13.492 1 89.62 186 LYS B O 1
ATOM 5597 N N . SER B 1 187 ? -11.773 30.031 -14.562 1 85.56 187 SER B N 1
ATOM 5598 C CA . SER B 1 187 ? -13.172 30.188 -14.953 1 85.56 187 SER B CA 1
ATOM 5599 C C . SER B 1 187 ? -14.117 29.797 -13.82 1 85.56 187 SER B C 1
ATOM 5601 O O . SER B 1 187 ? -13.828 28.875 -13.055 1 85.56 187 SER B O 1
ATOM 5603 N N . ILE B 1 188 ? -15.141 30.625 -13.602 1 81 188 ILE B N 1
ATOM 5604 C CA . ILE B 1 188 ? -16.172 30.344 -12.617 1 81 188 ILE B CA 1
ATOM 5605 C C . ILE B 1 188 ? -17.422 29.797 -13.32 1 81 188 ILE B C 1
ATOM 5607 O O . ILE B 1 188 ? -17.906 30.375 -14.289 1 81 188 ILE B O 1
ATOM 5611 N N . ASN B 1 189 ? -17.734 28.531 -13.07 1 66.06 189 ASN B N 1
ATOM 5612 C CA . ASN B 1 189 ? -18.969 28 -13.633 1 66.06 189 ASN B CA 1
ATOM 5613 C C . ASN B 1 189 ? -20.203 28.562 -12.922 1 66.06 189 ASN B C 1
ATOM 5615 O O . ASN B 1 189 ? -20.312 28.438 -11.703 1 66.06 189 ASN B O 1
ATOM 5619 N N . ILE B 1 190 ? -20.969 29.375 -13.68 1 64 190 ILE B N 1
ATOM 5620 C CA . ILE B 1 190 ? -22.203 29.953 -13.195 1 64 190 ILE B CA 1
ATOM 5621 C C . ILE B 1 190 ? -23.281 28.875 -13.125 1 64 190 ILE B C 1
ATOM 5623 O O . ILE B 1 190 ? -23.453 28.094 -14.07 1 64 190 ILE B O 1
ATOM 5627 N N . GLY B 1 191 ? -23.984 28.438 -12.016 1 53.12 191 GLY B N 1
ATOM 5628 C CA . GLY B 1 191 ? -25.094 27.516 -11.867 1 53.12 191 GLY B CA 1
ATOM 5629 C C . GLY B 1 191 ? -24.703 26.203 -11.219 1 53.12 191 GLY B C 1
ATOM 5630 O O . GLY B 1 191 ? -25.547 25.344 -10.992 1 53.12 191 GLY B O 1
ATOM 5631 N N . SER B 1 192 ? -23.656 25.891 -11.336 1 50.06 192 SER B N 1
ATOM 5632 C CA . SER B 1 192 ? -23.328 24.531 -10.945 1 50.06 192 SER B CA 1
ATOM 5633 C C . SER B 1 192 ? -23.391 24.359 -9.43 1 50.06 192 SER B C 1
ATOM 5635 O O . SER B 1 192 ? -22.5 23.75 -8.828 1 50.06 192 SER B O 1
ATOM 5637 N N . GLY B 1 193 ? -24.125 25.25 -8.906 1 48 193 GLY B N 1
ATOM 5638 C CA . GLY B 1 193 ? -24.266 25.172 -7.461 1 48 193 GLY B CA 1
ATOM 5639 C C . GLY B 1 193 ? -24.766 23.812 -6.98 1 48 193 GLY B C 1
ATOM 5640 O O . GLY B 1 193 ? -25.281 23.703 -5.867 1 48 193 GLY B O 1
ATOM 5641 N N . GLY B 1 194 ? -25.031 22.953 -7.816 1 48.53 194 GLY B N 1
ATOM 5642 C CA . GLY B 1 194 ? -25.625 21.766 -7.227 1 48.53 194 GLY B CA 1
ATOM 5643 C C . GLY B 1 194 ? -24.641 20.906 -6.461 1 48.53 194 GLY B C 1
ATOM 5644 O O . GLY B 1 194 ? -23.469 20.812 -6.848 1 48.53 194 GLY B O 1
ATOM 5645 N N . GLY B 1 195 ? -24.781 21 -5.211 1 54.97 195 GLY B N 1
ATOM 5646 C CA . GLY B 1 195 ? -24 20.125 -4.352 1 54.97 195 GLY B CA 1
ATOM 5647 C C . GLY B 1 195 ? -23.703 18.781 -4.977 1 54.97 195 GLY B C 1
ATOM 5648 O O . GLY B 1 195 ? -24.391 18.344 -5.898 1 54.97 195 GLY B O 1
ATOM 5649 N N . ARG B 1 196 ? -22.578 18.312 -4.75 1 61.56 196 ARG B N 1
ATOM 5650 C CA . ARG B 1 196 ? -22.141 17 -5.203 1 61.56 196 ARG B CA 1
ATOM 5651 C C . ARG B 1 196 ? -23.219 15.953 -4.996 1 61.56 196 ARG B C 1
ATOM 5653 O O . ARG B 1 196 ? -23.297 14.977 -5.742 1 61.56 196 ARG B O 1
ATOM 5660 N N . TYR B 1 197 ? -24.078 16.25 -4.07 1 75.06 197 TYR B N 1
ATOM 5661 C CA . TYR B 1 197 ? -25.078 15.258 -3.691 1 75.06 197 TYR B CA 1
ATOM 5662 C C . TYR B 1 197 ? -26.484 15.789 -3.92 1 75.06 197 TYR B C 1
ATOM 5664 O O . TYR B 1 197 ? -26.797 16.938 -3.57 1 75.06 197 TYR B O 1
ATOM 5672 N N . THR B 1 198 ? -27.266 14.969 -4.582 1 83.06 198 THR B N 1
ATOM 5673 C CA . THR B 1 198 ? -28.688 15.266 -4.711 1 83.06 198 THR B CA 1
ATOM 5674 C C . THR B 1 198 ? -29.391 15.117 -3.367 1 83.06 198 THR B C 1
ATOM 5676 O O . THR B 1 198 ? -28.875 14.461 -2.457 1 83.06 198 THR B O 1
ATOM 5679 N N . PRO B 1 199 ? -30.438 15.781 -3.258 1 84.25 199 PRO B N 1
ATOM 5680 C CA . PRO B 1 199 ? -31.203 15.617 -2.021 1 84.25 199 PRO B CA 1
ATOM 5681 C C . PRO B 1 199 ? -31.5 14.148 -1.704 1 84.25 199 PRO B C 1
ATOM 5683 O O . PRO B 1 199 ? -31.484 13.758 -0.535 1 84.25 199 PRO B O 1
ATOM 5686 N N . GLU B 1 200 ? -31.812 13.438 -2.732 1 87.88 200 GLU B N 1
ATOM 5687 C CA . GLU B 1 200 ? -32.094 12.016 -2.541 1 87.88 200 GLU B CA 1
ATOM 5688 C C . GLU B 1 200 ? -30.844 11.281 -2.029 1 87.88 200 GLU B C 1
ATOM 5690 O O . GLU B 1 200 ? -30.938 10.438 -1.14 1 87.88 200 GLU B O 1
ATOM 5695 N N . MET B 1 201 ? -29.703 11.602 -2.6 1 87.31 201 MET B N 1
ATOM 5696 C CA . MET B 1 201 ? -28.453 11.008 -2.158 1 87.31 201 MET B CA 1
ATOM 5697 C C . MET B 1 201 ? -28.141 11.375 -0.709 1 87.31 201 MET B C 1
ATOM 5699 O O . MET B 1 201 ? -27.703 10.531 0.074 1 87.31 201 MET B O 1
ATOM 5703 N N . LEU B 1 202 ? -28.422 12.555 -0.38 1 87.5 202 LEU B N 1
ATOM 5704 C CA . LEU B 1 202 ? -28.188 13.023 0.983 1 87.5 202 LEU B CA 1
ATOM 5705 C C . LEU B 1 202 ? -29.109 12.305 1.964 1 87.5 202 LEU B C 1
ATOM 5707 O O . LEU B 1 202 ? -28.703 11.969 3.076 1 87.5 202 LEU B O 1
ATOM 5711 N N . ALA B 1 203 ? -30.328 12.141 1.529 1 88.12 203 ALA B N 1
ATOM 5712 C CA . ALA B 1 203 ? -31.281 11.422 2.367 1 88.12 203 ALA B CA 1
ATOM 5713 C C . ALA B 1 203 ? -30.828 9.984 2.596 1 88.12 203 ALA B C 1
ATOM 5715 O O . ALA B 1 203 ? -30.953 9.453 3.705 1 88.12 203 ALA B O 1
ATOM 5716 N N . GLN B 1 204 ? -30.406 9.391 1.562 1 88 204 GLN B N 1
ATOM 5717 C CA . GLN B 1 204 ? -29.906 8.016 1.663 1 88 204 GLN B CA 1
ATOM 5718 C C . GLN B 1 204 ? -28.703 7.934 2.586 1 88 204 GLN B C 1
ATOM 5720 O O . GLN B 1 204 ? -28.578 7 3.381 1 88 204 GLN B O 1
ATOM 5725 N N . LEU B 1 205 ? -27.844 8.867 2.461 1 87.62 205 LEU B N 1
ATOM 5726 C CA . LEU B 1 205 ? -26.672 8.906 3.318 1 87.62 205 LEU B CA 1
ATOM 5727 C C . LEU B 1 205 ? -27.062 9.086 4.781 1 87.62 205 LEU B C 1
ATOM 5729 O O . LEU B 1 205 ? -26.484 8.461 5.664 1 87.62 205 LEU B O 1
ATOM 5733 N N . ARG B 1 206 ? -28.031 9.891 5.008 1 88.69 206 ARG B N 1
ATOM 5734 C CA . ARG B 1 206 ? -28.5 10.117 6.367 1 88.69 206 ARG B CA 1
ATOM 5735 C C . ARG B 1 206 ? -29.125 8.844 6.945 1 88.69 206 ARG B C 1
ATOM 5737 O O . ARG B 1 206 ? -28.922 8.523 8.117 1 88.69 206 ARG B O 1
ATOM 5744 N N . ALA B 1 207 ? -29.844 8.219 6.117 1 89.25 207 ALA B N 1
ATOM 5745 C CA . ALA B 1 207 ? -30.484 6.977 6.551 1 89.25 207 ALA B CA 1
ATOM 5746 C C . ALA B 1 207 ? -29.453 5.906 6.871 1 89.25 207 ALA B C 1
ATOM 5748 O O . ALA B 1 207 ? -29.594 5.18 7.859 1 89.25 207 ALA B O 1
ATOM 5749 N N . GLN B 1 208 ? -28.484 5.785 6.078 1 87.31 208 GLN B N 1
ATOM 5750 C CA . GLN B 1 208 ? -27.422 4.82 6.301 1 87.31 208 GLN B CA 1
ATOM 5751 C C . GLN B 1 208 ? -26.656 5.125 7.586 1 87.31 208 GLN B C 1
ATOM 5753 O O . GLN B 1 208 ? -26.297 4.211 8.336 1 87.31 208 GLN B O 1
ATOM 5758 N N . ARG B 1 209 ? -26.406 6.375 7.812 1 88.25 209 ARG B N 1
ATOM 5759 C CA . ARG B 1 209 ? -25.719 6.785 9.031 1 88.25 209 ARG B CA 1
ATOM 5760 C C . ARG B 1 209 ? -26.547 6.461 10.266 1 88.25 209 ARG B C 1
ATOM 5762 O O . ARG B 1 209 ? -26 6.031 11.289 1 88.25 209 ARG B O 1
ATOM 5769 N N . ALA B 1 210 ? -27.828 6.711 10.18 1 92.19 210 ALA B N 1
ATOM 5770 C CA . ALA B 1 210 ? -28.719 6.406 11.297 1 92.19 210 ALA B CA 1
ATOM 5771 C C . ALA B 1 210 ? -28.75 4.91 11.586 1 92.19 210 ALA B C 1
ATOM 5773 O O . ALA B 1 210 ? -28.734 4.496 12.75 1 92.19 210 ALA B O 1
ATOM 5774 N N . LEU B 1 211 ? -28.844 4.156 10.531 1 93.56 211 LEU B N 1
ATOM 5775 C CA . LEU B 1 211 ? -28.844 2.707 10.703 1 93.56 211 LEU B CA 1
ATOM 5776 C C . LEU B 1 211 ? -27.531 2.234 11.312 1 93.56 211 LEU B C 1
ATOM 5778 O O . LEU B 1 211 ? -27.516 1.332 12.156 1 93.56 211 LEU B O 1
ATOM 5782 N N . ASP B 1 212 ? -26.469 2.785 10.914 1 91.5 212 ASP B N 1
ATOM 5783 C CA . ASP B 1 212 ? -25.156 2.414 11.445 1 91.5 212 ASP B CA 1
ATOM 5784 C C . ASP B 1 212 ? -25.062 2.736 12.938 1 91.5 212 ASP B C 1
ATOM 5786 O O . ASP B 1 212 ? -24.438 1.989 13.695 1 91.5 212 ASP B O 1
ATOM 5790 N N . GLN B 1 213 ? -25.594 3.844 13.328 1 91.44 213 GLN B N 1
ATOM 5791 C CA . GLN B 1 213 ? -25.594 4.211 14.734 1 91.44 213 GLN B CA 1
ATOM 5792 C C . GLN B 1 213 ? -26.391 3.199 15.562 1 91.44 213 GLN B C 1
ATOM 5794 O O . GLN B 1 213 ? -25.969 2.816 16.656 1 91.44 213 GLN B O 1
ATOM 5799 N N . LYS B 1 214 ? -27.5 2.838 14.992 1 95.69 214 LYS B N 1
ATOM 5800 C CA . LYS B 1 214 ? -28.312 1.832 15.664 1 95.69 214 LYS B CA 1
ATOM 5801 C C . LYS B 1 214 ? -27.594 0.489 15.727 1 95.69 214 LYS B C 1
ATOM 5803 O O . LYS B 1 214 ? -27.688 -0.234 16.719 1 95.69 214 LYS B O 1
ATOM 5808 N N . LEU B 1 215 ? -26.938 0.167 14.68 1 96.06 215 LEU B N 1
ATOM 5809 C CA . LEU B 1 215 ? -26.156 -1.065 14.664 1 96.06 215 LEU B CA 1
ATOM 5810 C C . LEU B 1 215 ? -25.078 -1.032 15.742 1 96.06 215 LEU B C 1
ATOM 5812 O O . LEU B 1 215 ? -24.859 -2.02 16.453 1 96.06 215 LEU B O 1
ATOM 5816 N N . THR B 1 216 ? -24.406 0.063 15.82 1 94.56 216 THR B N 1
ATOM 5817 C CA . THR B 1 216 ? -23.359 0.205 16.828 1 94.56 216 THR B CA 1
ATOM 5818 C C . THR B 1 216 ? -23.922 -0.008 18.234 1 94.56 216 THR B C 1
ATOM 5820 O O . THR B 1 216 ? -23.328 -0.693 19.062 1 94.56 216 THR B O 1
ATOM 5823 N N . GLN B 1 217 ? -25.062 0.574 18.484 1 95.25 217 GLN B N 1
ATOM 5824 C CA . GLN B 1 217 ? -25.719 0.407 19.781 1 95.25 217 GLN B CA 1
ATOM 5825 C C . GLN B 1 217 ? -26.109 -1.049 20.016 1 95.25 217 GLN B C 1
ATOM 5827 O O . GLN B 1 217 ? -25.938 -1.575 21.109 1 95.25 217 GLN B O 1
ATOM 5832 N N . PHE B 1 218 ? -26.609 -1.683 18.953 1 97.56 218 PHE B N 1
ATOM 5833 C CA . PHE B 1 218 ? -27 -3.088 19.031 1 97.56 218 PHE B CA 1
ATOM 5834 C C . PHE B 1 218 ? -25.781 -3.963 19.344 1 97.56 218 PHE B C 1
ATOM 5836 O O . PHE B 1 218 ? -25.859 -4.848 20.203 1 97.56 218 PHE B O 1
ATOM 5843 N N . LEU B 1 219 ? -24.688 -3.688 18.719 1 97.81 219 LEU B N 1
ATOM 5844 C CA . LEU B 1 219 ? -23.469 -4.457 18.938 1 97.81 219 LEU B CA 1
ATOM 5845 C C . LEU B 1 219 ? -22.953 -4.285 20.359 1 97.81 219 LEU B C 1
ATOM 5847 O O . LEU B 1 219 ? -22.422 -5.227 20.953 1 97.81 219 LEU B O 1
ATOM 5851 N N . LEU B 1 220 ? -23.062 -3.078 20.859 1 96.56 220 LEU B N 1
ATOM 5852 C CA . LEU B 1 220 ? -22.672 -2.809 22.25 1 96.56 220 LEU B CA 1
ATOM 5853 C C . LEU B 1 220 ? -23.531 -3.607 23.219 1 96.56 220 LEU B C 1
ATOM 5855 O O . LEU B 1 220 ? -23.016 -4.199 24.172 1 96.56 220 LEU B O 1
ATOM 5859 N N . GLU B 1 221 ? -24.844 -3.615 22.969 1 97.12 221 GLU B N 1
ATOM 5860 C CA . GLU B 1 221 ? -25.781 -4.348 23.812 1 97.12 221 GLU B CA 1
ATOM 5861 C C . GLU B 1 221 ? -25.516 -5.848 23.766 1 97.12 221 GLU B C 1
ATOM 5863 O O . GLU B 1 221 ? -25.672 -6.547 24.766 1 97.12 221 GLU B O 1
ATOM 5868 N N . GLU B 1 222 ? -25.125 -6.293 22.609 1 97.94 222 GLU B N 1
ATOM 5869 C CA . GLU B 1 222 ? -24.844 -7.715 22.422 1 97.94 222 GLU B CA 1
ATOM 5870 C C . GLU B 1 222 ? -23.469 -8.086 22.953 1 97.94 222 GLU B C 1
ATOM 5872 O O . GLU B 1 222 ? -23.094 -9.258 22.953 1 97.94 222 GLU B O 1
ATOM 5877 N N . GLU B 1 223 ? -22.656 -7.094 23.375 1 97 223 GLU B N 1
ATOM 5878 C CA . GLU B 1 223 ? -21.328 -7.285 23.938 1 97 223 GLU B CA 1
ATOM 5879 C C . GLU B 1 223 ? -20.391 -7.957 22.938 1 97 223 GLU B C 1
ATOM 5881 O O . GLU B 1 223 ? -19.734 -8.945 23.25 1 97 223 GLU B O 1
ATOM 5886 N N . VAL B 1 224 ? -20.422 -7.465 21.719 1 97.62 224 VAL B N 1
ATOM 5887 C CA . VAL B 1 224 ? -19.547 -7.98 20.656 1 97.62 224 VAL B CA 1
ATOM 5888 C C . VAL B 1 224 ? -18.094 -7.812 21.062 1 97.62 224 VAL B C 1
ATOM 5890 O O . VAL B 1 224 ? -17.734 -6.844 21.734 1 97.62 224 VAL B O 1
ATOM 5893 N N . GLY B 1 225 ? -17.281 -8.742 20.656 1 97.88 225 GLY B N 1
ATOM 5894 C CA . GLY B 1 225 ? -15.859 -8.688 20.984 1 97.88 225 GLY B CA 1
ATOM 5895 C C . GLY B 1 225 ? -15.086 -7.695 20.141 1 97.88 225 GLY B C 1
ATOM 5896 O O . GLY B 1 225 ? -14.211 -6.992 20.656 1 97.88 225 GLY B O 1
ATOM 5897 N N . LEU B 1 226 ? -15.375 -7.637 18.859 1 98.5 226 LEU B N 1
ATOM 5898 C CA . LEU B 1 226 ? -14.656 -6.781 17.922 1 98.5 226 LEU B CA 1
ATOM 5899 C C . LEU B 1 226 ? -15.461 -6.594 16.641 1 98.5 226 LEU B C 1
ATOM 5901 O O . LEU B 1 226 ? -15.977 -7.562 16.078 1 98.5 226 LEU B O 1
ATOM 5905 N N . ARG B 1 227 ? -15.641 -5.414 16.219 1 97.81 227 ARG B N 1
ATOM 5906 C CA . ARG B 1 227 ? -16.203 -5.109 14.898 1 97.81 227 ARG B CA 1
ATOM 5907 C C . ARG B 1 227 ? -15.094 -4.852 13.883 1 97.81 227 ARG B C 1
ATOM 5909 O O . ARG B 1 227 ? -14.219 -4.008 14.102 1 97.81 227 ARG B O 1
ATOM 5916 N N . LEU B 1 228 ? -15.062 -5.609 12.781 1 97.88 228 LEU B N 1
ATOM 5917 C CA . LEU B 1 228 ? -14.156 -5.375 11.672 1 97.88 228 LEU B CA 1
ATOM 5918 C C . LEU B 1 228 ? -14.859 -4.625 10.539 1 97.88 228 LEU B C 1
ATOM 5920 O O . LEU B 1 228 ? -15.875 -5.086 10.023 1 97.88 228 LEU B O 1
ATOM 5924 N N . THR B 1 229 ? -14.305 -3.527 10.195 1 96.12 229 THR B N 1
ATOM 5925 C CA . THR B 1 229 ? -14.867 -2.725 9.117 1 96.12 229 THR B CA 1
ATOM 5926 C C . THR B 1 229 ? -13.844 -2.535 8 1 96.12 229 THR B C 1
ATOM 5928 O O . THR B 1 229 ? -12.711 -2.102 8.25 1 96.12 229 THR B O 1
ATOM 5931 N N . GLY B 1 230 ? -14.242 -2.885 6.734 1 95.31 230 GLY B N 1
ATOM 5932 C CA . GLY B 1 230 ? -13.414 -2.521 5.598 1 95.31 230 GLY B CA 1
ATOM 5933 C C . GLY B 1 230 ? -13.5 -1.05 5.242 1 95.31 230 GLY B C 1
ATOM 5934 O O . GLY B 1 230 ? -14.562 -0.435 5.367 1 95.31 230 GLY B O 1
ATOM 5935 N N . THR B 1 231 ? -12.398 -0.487 4.824 1 94.44 231 THR B N 1
ATOM 5936 C CA . THR B 1 231 ? -12.398 0.91 4.406 1 94.44 231 THR B CA 1
ATOM 5937 C C . THR B 1 231 ? -11.711 1.064 3.049 1 94.44 231 THR B C 1
ATOM 5939 O O . THR B 1 231 ? -10.992 0.169 2.607 1 94.44 231 THR B O 1
ATOM 5942 N N . ARG B 1 232 ? -12.023 2.195 2.443 1 93.06 232 ARG B N 1
ATOM 5943 C CA . ARG B 1 232 ? -11.43 2.436 1.132 1 93.06 232 ARG B CA 1
ATOM 5944 C C . ARG B 1 232 ? -9.906 2.539 1.228 1 93.06 232 ARG B C 1
ATOM 5946 O O . ARG B 1 232 ? -9.375 2.947 2.262 1 93.06 232 ARG B O 1
ATOM 5953 N N . GLY B 1 233 ? -9.266 2.203 0.177 1 93.44 233 GLY B N 1
ATOM 5954 C CA . GLY B 1 233 ? -7.828 2.15 -0.007 1 93.44 233 GLY B CA 1
ATOM 5955 C C . GLY B 1 233 ? -7.402 1.236 -1.142 1 93.44 233 GLY B C 1
ATOM 5956 O O . GLY B 1 233 ? -8.242 0.75 -1.901 1 93.44 233 GLY B O 1
ATOM 5957 N N . SER B 1 234 ? -6.164 1.145 -1.282 1 93.31 234 SER B N 1
ATOM 5958 C CA . SER B 1 234 ? -5.605 0.254 -2.297 1 93.31 234 SER B CA 1
ATOM 5959 C C . SER B 1 234 ? -4.172 -0.139 -1.96 1 93.31 234 SER B C 1
ATOM 5961 O O . SER B 1 234 ? -3.408 0.672 -1.433 1 93.31 234 SER B O 1
ATOM 5963 N N . PHE B 1 235 ? -3.893 -1.388 -2.213 1 94.25 235 PHE B N 1
ATOM 5964 C CA . PHE B 1 235 ? -2.574 -1.963 -1.975 1 94.25 235 PHE B CA 1
ATOM 5965 C C . PHE B 1 235 ? -2.156 -1.775 -0.521 1 94.25 235 PHE B C 1
ATOM 5967 O O . PHE B 1 235 ? -1.032 -1.354 -0.243 1 94.25 235 PHE B O 1
ATOM 5974 N N . GLY B 1 236 ? -3.078 -1.94 0.347 1 93.69 236 GLY B N 1
ATOM 5975 C CA . GLY B 1 236 ? -2.756 -2.025 1.763 1 93.69 236 GLY B CA 1
ATOM 5976 C C . GLY B 1 236 ? -2.951 -0.713 2.498 1 93.69 236 GLY B C 1
ATOM 5977 O O . GLY B 1 236 ? -2.807 -0.653 3.721 1 93.69 236 GLY B O 1
ATOM 5978 N N . THR B 1 237 ? -3.309 0.357 1.766 1 96.38 237 THR B N 1
ATOM 5979 C CA . THR B 1 237 ? -3.631 1.597 2.463 1 96.38 237 THR B CA 1
ATOM 5980 C C . THR B 1 237 ? -5.004 1.506 3.121 1 96.38 237 THR B C 1
ATOM 5982 O O . THR B 1 237 ? -5.922 0.884 2.576 1 96.38 237 THR B O 1
ATOM 5985 N N . VAL B 1 238 ? -5.125 2.076 4.293 1 97 238 VAL B N 1
ATOM 5986 C CA . VAL B 1 238 ? -6.352 2.066 5.082 1 97 238 VAL B CA 1
ATOM 5987 C C . VAL B 1 238 ? -6.789 3.5 5.371 1 97 238 VAL B C 1
ATOM 5989 O O . VAL B 1 238 ? -6.094 4.238 6.074 1 97 238 VAL B O 1
ATOM 5992 N N . PHE B 1 239 ? -7.918 3.9 4.883 1 95.19 239 PHE B N 1
ATOM 5993 C CA . PHE B 1 239 ? -8.422 5.266 4.98 1 95.19 239 PHE B CA 1
ATOM 5994 C C . PHE B 1 239 ? -9.227 5.457 6.262 1 95.19 239 PHE B C 1
ATOM 5996 O O . PHE B 1 239 ? -10.07 4.625 6.598 1 95.19 239 PHE B O 1
ATOM 6003 N N . HIS B 1 240 ? -8.945 6.523 6.871 1 89.44 240 HIS B N 1
ATOM 6004 C CA . HIS B 1 240 ? -9.648 6.883 8.094 1 89.44 240 HIS B CA 1
ATOM 6005 C C . HIS B 1 240 ? -10.445 8.172 7.914 1 89.44 240 HIS B C 1
ATOM 6007 O O . HIS B 1 240 ? -9.891 9.195 7.496 1 89.44 240 HIS B O 1
ATOM 6013 N N . THR B 1 241 ? -11.727 8.102 8.195 1 75.94 241 THR B N 1
ATOM 6014 C CA . THR B 1 241 ? -12.438 9.367 8.094 1 75.94 241 THR B CA 1
ATOM 6015 C C . THR B 1 241 ? -13.461 9.508 9.219 1 75.94 241 THR B C 1
ATOM 6017 O O . THR B 1 241 ? -14.07 10.562 9.383 1 75.94 241 THR B O 1
ATOM 6020 N N . ARG B 1 242 ? -13.57 8.453 9.938 1 78.94 242 ARG B N 1
ATOM 6021 C CA . ARG B 1 242 ? -14.57 8.508 10.992 1 78.94 242 ARG B CA 1
ATOM 6022 C C . ARG B 1 242 ? -13.969 8.133 12.344 1 78.94 242 ARG B C 1
ATOM 6024 O O . ARG B 1 242 ? -13.094 7.262 12.414 1 78.94 242 ARG B O 1
ATOM 6031 N N . ALA B 1 243 ? -14.5 8.914 13.297 1 84.12 243 ALA B N 1
ATOM 6032 C CA . ALA B 1 243 ? -14.078 8.688 14.672 1 84.12 243 ALA B CA 1
ATOM 6033 C C . ALA B 1 243 ? -15.195 8.055 15.492 1 84.12 243 ALA B C 1
ATOM 6035 O O . ALA B 1 243 ? -16.375 8.141 15.125 1 84.12 243 ALA B O 1
ATOM 6036 N N . GLY B 1 244 ? -14.781 7.324 16.5 1 86.62 244 GLY B N 1
ATOM 6037 C CA . GLY B 1 244 ? -15.727 7.043 17.562 1 86.62 244 GLY B CA 1
ATOM 6038 C C . GLY B 1 244 ? -16.078 8.266 18.391 1 86.62 244 GLY B C 1
ATOM 6039 O O . GLY B 1 244 ? -15.75 9.391 18.016 1 86.62 244 GLY B O 1
ATOM 6040 N N . SER B 1 245 ? -16.781 8 19.391 1 89.31 245 SER B N 1
ATOM 6041 C CA . SER B 1 245 ? -17.172 9.125 20.234 1 89.31 245 SER B CA 1
ATOM 6042 C C . SER B 1 245 ? -16.031 9.562 21.141 1 89.31 245 SER B C 1
ATOM 6044 O O . SER B 1 245 ? -15.445 8.742 21.859 1 89.31 245 SER B O 1
ATOM 6046 N N . PHE B 1 246 ? -15.71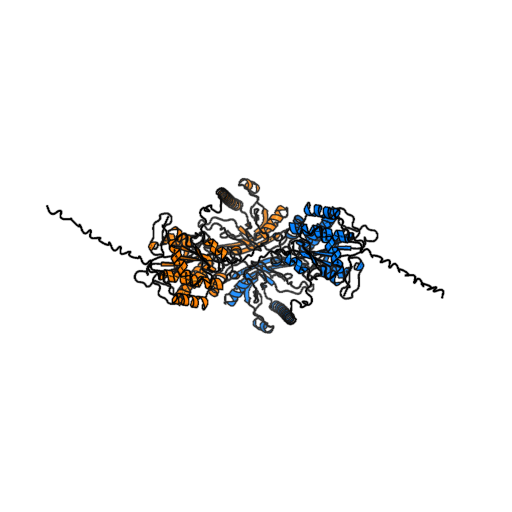1 10.828 21.094 1 94.19 246 PHE B N 1
ATOM 6047 C CA . PHE B 1 246 ? -14.742 11.398 22.016 1 94.19 246 PHE B CA 1
ATOM 6048 C C . PHE B 1 246 ? -15.422 12.297 23.047 1 94.19 246 PHE B C 1
ATOM 6050 O O . PHE B 1 246 ? -14.797 13.203 23.594 1 94.19 246 PHE B O 1
ATOM 6057 N N . SER B 1 247 ? -16.641 11.969 23.234 1 93.12 247 SER B N 1
ATOM 6058 C CA . SER B 1 247 ? -17.438 12.727 24.203 1 93.12 247 SER B CA 1
ATOM 6059 C C . SER B 1 247 ? -16.922 12.531 25.609 1 93.12 247 SER B C 1
ATOM 6061 O O . SER B 1 247 ? -16.375 11.477 25.953 1 93.12 247 SER B O 1
ATOM 6063 N N . THR B 1 248 ? -17.234 13.539 26.516 1 96.31 248 THR B N 1
ATOM 6064 C CA . THR B 1 248 ? -16.766 13.492 27.891 1 96.31 248 THR B CA 1
ATOM 6065 C C . THR B 1 248 ? -17.703 12.68 28.766 1 96.31 248 THR B C 1
ATOM 6067 O O . THR B 1 248 ? -17.406 12.406 29.938 1 96.31 248 THR B O 1
ATOM 6070 N N . ASP B 1 249 ? -18.781 12.195 28.266 1 94.81 249 ASP B N 1
ATOM 6071 C CA . ASP B 1 249 ? -19.688 11.359 29.031 1 94.81 249 ASP B CA 1
ATOM 6072 C C . ASP B 1 249 ? -19.125 9.945 29.188 1 94.81 249 ASP B C 1
ATOM 6074 O O . ASP B 1 249 ? -19.672 9.141 29.953 1 94.81 249 ASP B O 1
ATOM 6078 N N . LYS B 1 250 ? -18.062 9.641 28.469 1 92.81 250 LYS B N 1
ATOM 6079 C CA . LYS B 1 250 ? -17.312 8.398 28.578 1 92.81 250 LYS B CA 1
ATOM 6080 C C . LYS B 1 250 ? -18.188 7.191 28.25 1 92.81 250 LYS B C 1
ATOM 6082 O O . LYS B 1 250 ? -18.062 6.141 28.875 1 92.81 250 LYS B O 1
ATOM 6087 N N . ALA B 1 251 ? -19.078 7.402 27.312 1 91.25 251 ALA B N 1
ATOM 6088 C CA . ALA B 1 251 ? -19.891 6.277 26.875 1 91.25 251 ALA B CA 1
ATOM 6089 C C . ALA B 1 251 ? -19.031 5.18 26.266 1 91.25 251 ALA B C 1
ATOM 6091 O O . ALA B 1 251 ? -18.062 5.465 25.547 1 91.25 251 ALA B O 1
ATOM 6092 N N . ALA B 1 252 ? -19.422 3.945 26.578 1 92.25 252 ALA B N 1
ATOM 6093 C CA . ALA B 1 252 ? -18.688 2.811 26.031 1 92.25 252 ALA B CA 1
ATOM 6094 C C . ALA B 1 252 ? -18.828 2.744 24.516 1 92.25 252 ALA B C 1
ATOM 6096 O O . ALA B 1 252 ? -19.859 3.129 23.969 1 92.25 252 ALA B O 1
ATOM 6097 N N . THR B 1 253 ? -17.75 2.258 23.875 1 93.69 253 THR B N 1
ATOM 6098 C CA . THR B 1 253 ? -17.781 2.021 22.438 1 93.69 253 THR B CA 1
ATOM 6099 C C . THR B 1 253 ? -17.438 0.57 22.125 1 93.69 253 THR B C 1
ATOM 6101 O O . THR B 1 253 ? -16.812 -0.117 22.938 1 93.69 253 THR B O 1
ATOM 6104 N N . VAL B 1 254 ? -17.906 0.063 21.031 1 94.69 254 VAL B N 1
ATOM 6105 C CA . VAL B 1 254 ? -17.531 -1.257 20.531 1 94.69 254 VAL B CA 1
ATOM 6106 C C . VAL B 1 254 ? -16.078 -1.227 20.047 1 94.69 254 VAL B C 1
ATOM 6108 O O . VAL B 1 254 ? -15.703 -0.342 19.281 1 94.69 254 VAL B O 1
ATOM 6111 N N . PRO B 1 255 ? -15.219 -2.195 20.578 1 97.12 255 PRO B N 1
ATOM 6112 C CA . PRO B 1 255 ? -13.914 -2.285 19.922 1 97.12 255 PRO B CA 1
ATOM 6113 C C . PRO B 1 255 ? -14.023 -2.471 18.406 1 97.12 255 PRO B C 1
ATOM 6115 O O . PRO B 1 255 ? -14.758 -3.348 17.953 1 97.12 255 PRO B O 1
ATOM 6118 N N . GLU B 1 256 ? -13.406 -1.628 17.703 1 97.5 256 GLU B N 1
ATOM 6119 C CA . GLU B 1 256 ? -13.547 -1.631 16.25 1 97.5 256 GLU B CA 1
ATOM 6120 C C . GLU B 1 256 ? -12.203 -1.422 15.555 1 97.5 256 GLU B C 1
ATOM 6122 O O . GLU B 1 256 ? -11.391 -0.612 16 1 97.5 256 GLU B O 1
ATOM 6127 N N . MET B 1 257 ? -11.938 -2.229 14.539 1 97.75 257 MET B N 1
ATOM 6128 C CA . MET B 1 257 ? -10.773 -2.041 13.688 1 97.75 257 MET B CA 1
ATOM 6129 C C . MET B 1 257 ? -11.188 -1.803 12.234 1 97.75 257 MET B C 1
ATOM 6131 O O . MET B 1 257 ? -12.117 -2.436 11.742 1 97.75 257 MET B O 1
ATOM 6135 N N . GLU B 1 258 ? -10.555 -0.859 11.641 1 97.38 258 GLU B N 1
ATOM 6136 C CA . GLU B 1 258 ? -10.625 -0.658 10.195 1 97.38 258 GLU B CA 1
ATOM 6137 C C . GLU B 1 258 ? -9.508 -1.409 9.484 1 97.38 258 GLU B C 1
ATOM 6139 O O . GLU B 1 258 ? -8.328 -1.27 9.836 1 97.38 258 GLU B O 1
ATOM 6144 N N . ILE B 1 259 ? -9.875 -2.219 8.469 1 97.62 259 ILE B N 1
ATOM 6145 C CA . ILE B 1 259 ? -8.867 -3.066 7.84 1 97.62 259 ILE B CA 1
ATOM 6146 C C . ILE B 1 259 ? -8.82 -2.789 6.34 1 97.62 259 ILE B C 1
ATOM 6148 O O . ILE B 1 259 ? -9.742 -2.184 5.785 1 97.62 259 ILE B O 1
ATOM 6152 N N . ALA B 1 260 ? -7.707 -3.16 5.723 1 97.56 260 ALA B N 1
ATOM 6153 C CA . ALA B 1 260 ? -7.523 -2.971 4.285 1 97.56 260 ALA B CA 1
ATOM 6154 C C . ALA B 1 260 ? -8.664 -3.615 3.498 1 97.56 260 ALA B C 1
ATOM 6156 O O . ALA B 1 260 ? -9.109 -4.715 3.832 1 97.56 260 ALA B O 1
ATOM 6157 N N . ALA B 1 261 ? -9.07 -2.957 2.463 1 97.31 261 ALA B N 1
ATOM 6158 C CA . ALA B 1 261 ? -10.164 -3.43 1.622 1 97.31 261 ALA B CA 1
ATOM 6159 C C . ALA B 1 261 ? -9.891 -4.836 1.096 1 97.31 261 ALA B C 1
ATOM 6161 O O . ALA B 1 261 ? -10.797 -5.668 1.019 1 97.31 261 ALA B O 1
ATOM 6162 N N . GLU B 1 262 ? -8.672 -5.121 0.721 1 97.56 262 GLU B N 1
ATOM 6163 C CA . GLU B 1 262 ? -8.289 -6.418 0.172 1 97.56 262 GLU B CA 1
ATOM 6164 C C . GLU B 1 262 ? -8.484 -7.531 1.198 1 97.56 262 GLU B C 1
ATOM 6166 O O . GLU B 1 262 ? -8.969 -8.617 0.862 1 97.56 262 GLU B O 1
ATOM 6171 N N . HIS B 1 263 ? -8.109 -7.254 2.404 1 98.19 263 HIS B N 1
ATOM 6172 C CA . HIS B 1 263 ? -8.219 -8.258 3.457 1 98.19 263 HIS B CA 1
ATOM 6173 C C . HIS B 1 263 ? -9.664 -8.445 3.891 1 98.19 263 HIS B C 1
ATOM 6175 O O . HIS B 1 263 ? -10.086 -9.57 4.188 1 98.19 263 HIS B O 1
ATOM 6181 N N . HIS B 1 264 ? -10.406 -7.309 3.965 1 98.19 264 HIS B N 1
ATOM 6182 C CA . HIS B 1 264 ? -11.836 -7.422 4.227 1 98.19 264 HIS B CA 1
ATOM 6183 C C . HIS B 1 264 ? -12.523 -8.266 3.162 1 98.19 264 HIS B C 1
ATOM 6185 O O . HIS B 1 264 ? -13.383 -9.094 3.479 1 98.19 264 HIS B O 1
ATOM 6191 N N . GLY B 1 265 ? -12.156 -7.992 1.896 1 97.56 265 GLY B N 1
ATOM 6192 C CA . GLY B 1 265 ? -12.711 -8.773 0.807 1 97.56 265 GLY B CA 1
ATOM 6193 C C . GLY B 1 265 ? -12.461 -10.266 0.951 1 97.56 265 GLY B C 1
ATOM 6194 O O . GLY B 1 265 ? -13.352 -11.078 0.7 1 97.56 265 GLY B O 1
ATOM 6195 N N . ARG B 1 266 ? -11.281 -10.672 1.319 1 97.94 266 ARG B N 1
ATOM 6196 C CA . ARG B 1 266 ? -10.945 -12.07 1.531 1 97.94 266 ARG B CA 1
ATOM 6197 C C . ARG B 1 266 ? -11.844 -12.695 2.592 1 97.94 266 ARG B C 1
ATOM 6199 O O . ARG B 1 266 ? -12.422 -13.766 2.371 1 97.94 266 ARG B O 1
ATOM 6206 N N . ILE B 1 267 ? -11.938 -12 3.756 1 98.56 267 ILE B N 1
ATOM 6207 C CA . ILE B 1 267 ? -12.766 -12.492 4.852 1 98.56 267 ILE B CA 1
ATOM 6208 C C . ILE B 1 267 ? -14.211 -12.625 4.387 1 98.56 267 ILE B C 1
ATOM 6210 O O . ILE B 1 267 ? -14.852 -13.648 4.621 1 98.56 267 ILE B O 1
ATOM 6214 N N . TYR B 1 268 ? -14.727 -11.609 3.674 1 97.81 268 TYR B N 1
ATOM 6215 C CA . TYR B 1 268 ? -16.094 -11.594 3.184 1 97.81 268 TYR B CA 1
ATOM 6216 C C . TYR B 1 268 ? -16.359 -12.758 2.238 1 97.81 268 TYR B C 1
ATOM 6218 O O . TYR B 1 268 ? -17.344 -13.484 2.391 1 97.81 268 TYR B O 1
ATOM 6226 N N . ARG B 1 269 ? -15.445 -12.953 1.268 1 97.62 269 ARG B N 1
ATOM 6227 C CA . ARG B 1 269 ? -15.648 -13.992 0.264 1 97.62 269 ARG B CA 1
ATOM 6228 C C . ARG B 1 269 ? -15.562 -15.383 0.888 1 97.62 269 ARG B C 1
ATOM 6230 O O . ARG B 1 269 ? -16.297 -16.281 0.506 1 97.62 269 ARG B O 1
ATOM 6237 N N . LEU B 1 270 ? -14.633 -15.586 1.827 1 98.62 270 LEU B N 1
ATOM 6238 C CA . LEU B 1 270 ? -14.57 -16.859 2.539 1 98.62 270 LEU B CA 1
ATOM 6239 C C . LEU B 1 270 ? -15.891 -17.156 3.234 1 98.62 270 LEU B C 1
ATOM 6241 O O . LEU B 1 270 ? -16.453 -18.25 3.062 1 98.62 270 LEU B O 1
ATOM 6245 N N . LEU B 1 271 ? -16.422 -16.172 3.943 1 98.5 271 LEU B N 1
ATOM 6246 C CA . LEU B 1 271 ? -17.672 -16.359 4.676 1 98.5 271 LEU B CA 1
ATOM 6247 C C . LEU B 1 271 ? -18.828 -16.594 3.717 1 98.5 271 LEU B C 1
ATOM 6249 O O . LEU B 1 271 ? -19.656 -17.484 3.947 1 98.5 271 LEU B O 1
ATOM 6253 N N . LYS B 1 272 ? -18.891 -15.828 2.697 1 97 272 LYS B N 1
ATOM 6254 C CA . LYS B 1 272 ? -19.969 -15.945 1.724 1 97 272 LYS B CA 1
ATOM 6255 C C . LYS B 1 272 ? -19.969 -17.328 1.062 1 97 272 LYS B C 1
ATOM 6257 O O . LYS B 1 272 ? -21.031 -17.828 0.678 1 97 272 LYS B O 1
ATOM 6262 N N . ASN B 1 273 ? -18.812 -17.859 0.932 1 97.62 273 ASN B N 1
ATOM 6263 C CA . ASN B 1 273 ? -18.688 -19.172 0.312 1 97.62 273 ASN B CA 1
ATOM 6264 C C . ASN B 1 273 ? -18.734 -20.281 1.352 1 97.62 273 ASN B C 1
ATOM 6266 O O . ASN B 1 273 ? -18.312 -21.406 1.084 1 97.62 273 ASN B O 1
ATOM 6270 N N . GLY B 1 274 ? -19.125 -20.016 2.559 1 97.5 274 GLY B N 1
ATOM 6271 C CA . GLY B 1 274 ? -19.422 -21 3.574 1 97.5 274 GLY B CA 1
ATOM 6272 C C . GLY B 1 274 ? -18.188 -21.5 4.312 1 97.5 274 GLY B C 1
ATOM 6273 O O . GLY B 1 274 ? -18.234 -22.547 4.957 1 97.5 274 GLY B O 1
ATOM 6274 N N . LYS B 1 275 ? -17.125 -20.797 4.148 1 98.12 275 LYS B N 1
ATOM 6275 C CA . LYS B 1 275 ? -15.914 -21.188 4.879 1 98.12 275 LYS B CA 1
ATOM 6276 C C . LYS B 1 275 ? -15.844 -20.484 6.23 1 98.12 275 LYS B C 1
ATOM 6278 O O . LYS B 1 275 ? -16.234 -19.328 6.355 1 98.12 275 LYS B O 1
ATOM 6283 N N . SER B 1 276 ? -15.359 -21.188 7.227 1 97.69 276 SER B N 1
ATOM 6284 C CA . SER B 1 276 ? -15.164 -20.594 8.547 1 97.69 276 SER B CA 1
ATOM 6285 C C . SER B 1 276 ? -13.93 -19.703 8.57 1 97.69 276 SER B C 1
ATOM 6287 O O . SER B 1 276 ? -12.898 -20.047 7.98 1 97.69 276 SER B O 1
ATOM 6289 N N . VAL B 1 277 ? -14.062 -18.609 9.203 1 98.69 277 VAL B N 1
ATOM 6290 C CA . VAL B 1 277 ? -12.953 -17.672 9.398 1 98.69 277 VAL B CA 1
ATOM 6291 C C . VAL B 1 277 ? -12.797 -17.359 10.883 1 98.69 277 VAL B C 1
ATOM 6293 O O . VAL B 1 277 ? -13.781 -17.047 11.562 1 98.69 277 VAL B O 1
ATOM 6296 N N . LYS B 1 278 ? -11.633 -17.484 11.43 1 98.69 278 LYS B N 1
ATOM 6297 C CA . LYS B 1 278 ? -11.32 -17.062 12.797 1 98.69 278 LYS B CA 1
ATOM 6298 C C . LYS B 1 278 ? -10.312 -15.914 12.797 1 98.69 278 LYS B C 1
ATOM 6300 O O . LYS B 1 278 ? -9.359 -15.922 12.016 1 98.69 278 LYS B O 1
ATOM 6305 N N . ILE B 1 279 ? -10.531 -14.984 13.648 1 98.69 279 ILE B N 1
ATOM 6306 C CA . ILE B 1 279 ? -9.664 -13.82 13.805 1 98.69 279 ILE B CA 1
ATOM 6307 C C . ILE B 1 279 ? -9.117 -13.766 15.227 1 98.69 279 ILE B C 1
ATOM 6309 O O . ILE B 1 279 ? -9.844 -14.016 16.188 1 98.69 279 ILE B O 1
ATOM 6313 N N . GLU B 1 280 ? -7.891 -13.508 15.359 1 98.25 280 GLU B N 1
ATOM 6314 C CA . GLU B 1 280 ? -7.293 -13.086 16.625 1 98.25 280 GLU B CA 1
ATOM 6315 C C . GLU B 1 280 ? -6.887 -11.609 16.578 1 98.25 280 GLU B C 1
ATOM 6317 O O . GLU B 1 280 ? -6.34 -11.148 15.57 1 98.25 280 GLU B O 1
ATOM 6322 N N . ALA B 1 281 ? -7.207 -10.883 17.578 1 98.5 281 ALA B N 1
ATOM 6323 C CA . ALA B 1 281 ? -6.926 -9.445 17.594 1 98.5 281 ALA B CA 1
ATOM 6324 C C . ALA B 1 281 ? -6.809 -8.938 19.031 1 98.5 281 ALA B C 1
ATOM 6326 O O . ALA B 1 281 ? -7.422 -9.5 19.953 1 98.5 281 ALA B O 1
ATOM 6327 N N . GLU B 1 282 ? -6.055 -7.961 19.219 1 98.38 282 GLU B N 1
ATOM 6328 C CA . GLU B 1 282 ? -5.891 -7.289 20.5 1 98.38 282 GLU B CA 1
ATOM 6329 C C . GLU B 1 282 ? -5.672 -5.789 20.312 1 98.38 282 GLU B C 1
ATOM 6331 O O . GLU B 1 282 ? -4.781 -5.371 19.578 1 98.38 282 GLU B O 1
ATOM 6336 N N . ILE B 1 283 ? -6.512 -5.023 20.953 1 98.31 283 ILE B N 1
ATOM 6337 C CA . ILE B 1 283 ? -6.41 -3.57 20.969 1 98.31 283 ILE B CA 1
ATOM 6338 C C . ILE B 1 283 ? -6.215 -3.084 22.406 1 98.31 283 ILE B C 1
ATOM 6340 O O . ILE B 1 283 ? -7.008 -3.412 23.297 1 98.31 283 ILE B O 1
ATOM 6344 N N . GLU B 1 284 ? -5.203 -2.383 22.656 1 98.44 284 GLU B N 1
ATOM 6345 C CA . GLU B 1 284 ? -5.02 -1.634 23.891 1 98.44 284 GLU B CA 1
ATOM 6346 C C . GLU B 1 284 ? -4.965 -0.132 23.625 1 98.44 284 GLU B C 1
ATOM 6348 O O . GLU B 1 284 ? -4.219 0.323 22.766 1 98.44 284 GLU B O 1
ATOM 6353 N N . VAL B 1 285 ? -5.766 0.593 24.375 1 97.81 285 VAL B N 1
ATOM 6354 C CA . VAL B 1 285 ? -5.809 2.041 24.188 1 97.81 285 VAL B CA 1
ATOM 6355 C C . VAL B 1 285 ? -5.754 2.729 25.562 1 97.81 285 VAL B C 1
ATOM 6357 O O . VAL B 1 285 ? -5.953 2.088 26.594 1 97.81 285 VAL B O 1
ATOM 6360 N N . GLU B 1 286 ? -5.426 3.941 25.578 1 98 286 GLU B N 1
ATOM 6361 C CA . GLU B 1 286 ? -5.473 4.816 26.734 1 98 286 GLU B CA 1
ATOM 6362 C C . GLU B 1 286 ? -6.328 6.051 26.484 1 98 286 GLU B C 1
ATOM 6364 O O . GLU B 1 286 ? -6.066 6.805 25.531 1 98 286 GLU B O 1
ATOM 6369 N N . TRP B 1 287 ? -7.359 6.18 27.203 1 97.81 287 TRP B N 1
ATOM 6370 C CA . TRP B 1 287 ? -8.148 7.406 27.203 1 97.81 287 TRP B CA 1
ATOM 6371 C C . TRP B 1 287 ? -7.484 8.484 28.062 1 97.81 287 TRP B C 1
ATOM 6373 O O . TRP B 1 287 ? -7.008 8.203 29.156 1 97.81 287 TRP B O 1
ATOM 6383 N N . LEU B 1 288 ? -7.402 9.625 27.547 1 98.06 288 LEU B N 1
ATOM 6384 C CA . LEU B 1 288 ? -6.82 10.75 28.266 1 98.06 288 LEU B CA 1
ATOM 6385 C C . LEU B 1 288 ? -7.906 11.68 28.781 1 98.06 288 LEU B C 1
ATOM 6387 O O . LEU B 1 288 ? -8.5 12.445 28.016 1 98.06 288 LEU B O 1
ATOM 6391 N N . ASP B 1 289 ? -8.094 11.703 30.109 1 97.38 289 ASP B N 1
ATOM 6392 C CA . ASP B 1 289 ? -9.195 12.438 30.719 1 97.38 289 ASP B CA 1
ATOM 6393 C C . ASP B 1 289 ? -8.672 13.586 31.578 1 97.38 289 ASP B C 1
ATOM 6395 O O . ASP B 1 289 ? -9.422 14.172 32.375 1 97.38 289 ASP B O 1
ATOM 6399 N N . ASP B 1 290 ? -7.461 13.938 31.422 1 97.25 290 ASP B N 1
ATOM 6400 C CA . ASP B 1 290 ? -6.844 14.961 32.25 1 97.25 290 ASP B CA 1
ATOM 6401 C C . ASP B 1 290 ? -7.102 16.359 31.703 1 97.25 290 ASP B C 1
ATOM 6403 O O . ASP B 1 290 ? -6.969 17.344 32.438 1 97.25 290 ASP B O 1
ATOM 6407 N N . ASP B 1 291 ? -7.371 16.484 30.453 1 97.06 291 ASP B N 1
ATOM 6408 C CA . ASP B 1 291 ? -7.637 17.766 29.797 1 97.06 291 ASP B CA 1
ATOM 6409 C C . ASP B 1 291 ? -8.57 17.578 28.594 1 97.06 291 ASP B C 1
ATOM 6411 O O . ASP B 1 291 ? -8.211 16.922 27.625 1 97.06 291 ASP B O 1
ATOM 6415 N N . TYR B 1 292 ? -9.727 18.219 28.641 1 97.81 292 TYR B N 1
ATOM 6416 C CA . TYR B 1 292 ? -10.727 18.047 27.594 1 97.81 292 TYR B CA 1
ATOM 6417 C C . TYR B 1 292 ? -10.742 19.234 26.641 1 97.81 292 TYR B C 1
ATOM 6419 O O . TYR B 1 292 ? -11.594 19.312 25.75 1 97.81 292 TYR B O 1
ATOM 6427 N N . LYS B 1 293 ? -9.836 20.141 26.797 1 98 293 LYS B N 1
ATOM 6428 C CA . LYS B 1 293 ? -9.789 21.344 25.969 1 98 293 LYS B CA 1
ATOM 6429 C C . LYS B 1 293 ? -8.977 21.094 24.703 1 98 293 LYS B C 1
ATOM 6431 O O . LYS B 1 293 ? -8.234 20.109 24.609 1 98 293 LYS B O 1
ATOM 6436 N N . GLY B 1 294 ? -9.273 21.922 23.688 1 98.06 294 GLY B N 1
ATOM 6437 C CA . GLY B 1 294 ? -8.453 22 22.484 1 98.06 294 GLY B CA 1
ATOM 6438 C C . GLY B 1 294 ? -7.621 23.266 22.406 1 98.06 294 GLY B C 1
ATOM 6439 O O . GLY B 1 294 ? -7.906 24.25 23.094 1 98.06 294 GLY B O 1
ATOM 6440 N N . TYR B 1 295 ? -6.559 23.188 21.609 1 98.81 295 TYR B N 1
ATOM 6441 C CA . TYR B 1 295 ? -5.605 24.281 21.656 1 98.81 295 TYR B CA 1
ATOM 6442 C C . TYR B 1 295 ? -5.059 24.594 20.266 1 98.81 295 TYR B C 1
ATOM 6444 O O . TYR B 1 295 ? -4.965 23.688 19.406 1 98.81 295 TYR B O 1
ATOM 6452 N N . ASN B 1 296 ? -4.754 25.812 20.062 1 98.94 296 ASN B N 1
ATOM 6453 C CA . ASN B 1 296 ? -3.945 26.328 18.953 1 98.94 296 ASN B CA 1
ATOM 6454 C C . ASN B 1 296 ? -2.568 26.781 19.438 1 98.94 296 ASN B C 1
ATOM 6456 O O . ASN B 1 296 ? -2.379 27.062 20.625 1 98.94 296 ASN B O 1
ATOM 6460 N N . VAL B 1 297 ? -1.593 26.766 18.531 1 98.94 297 VAL B N 1
ATOM 6461 C CA . VAL B 1 297 ? -0.301 27.375 18.828 1 98.94 297 VAL B CA 1
ATOM 6462 C C . VAL B 1 297 ? -0.154 28.672 18.062 1 98.94 297 VAL B C 1
ATOM 6464 O O . VAL B 1 297 ? -0.282 28.688 16.828 1 98.94 297 VAL B O 1
ATOM 6467 N N . LEU B 1 298 ? 0.106 29.766 18.781 1 98.94 298 LEU B N 1
ATOM 6468 C CA . LEU B 1 298 ? 0.22 31.078 18.172 1 98.94 298 LEU B CA 1
ATOM 6469 C C . LEU B 1 298 ? 1.579 31.703 18.469 1 98.94 298 LEU B C 1
ATOM 6471 O O . LEU B 1 298 ? 2.156 31.453 19.531 1 98.94 298 LEU B O 1
ATOM 6475 N N . ALA B 1 299 ? 2.057 32.469 17.594 1 98.94 299 ALA B N 1
ATOM 6476 C CA . ALA B 1 299 ? 3.256 33.281 17.75 1 98.94 299 ALA B CA 1
ATOM 6477 C C . ALA B 1 299 ? 3.23 34.469 16.797 1 98.94 299 ALA B C 1
ATOM 6479 O O . ALA B 1 299 ? 2.486 34.469 15.812 1 98.94 299 ALA B O 1
ATOM 6480 N N . GLU B 1 300 ? 4.086 35.5 17.109 1 98.88 300 GLU B N 1
ATOM 6481 C CA . GLU B 1 300 ? 3.971 36.719 16.328 1 98.88 300 GLU B CA 1
ATOM 6482 C C . GLU B 1 300 ? 5.344 37.312 16.031 1 98.88 300 GLU B C 1
ATOM 6484 O O . GLU B 1 300 ? 6.309 37.062 16.766 1 98.88 300 GLU B O 1
ATOM 6489 N N . ILE B 1 301 ? 5.41 38 14.93 1 98.88 301 ILE B N 1
ATOM 6490 C CA . ILE B 1 301 ? 6.355 39.094 14.719 1 98.88 301 ILE B CA 1
ATOM 6491 C C . ILE B 1 301 ? 5.637 40.438 14.859 1 98.88 301 ILE B C 1
ATOM 6493 O O . ILE B 1 301 ? 4.875 40.844 13.977 1 98.88 301 ILE B O 1
ATOM 6497 N N . PRO B 1 302 ? 5.941 41.188 15.938 1 98.56 302 PRO B N 1
ATOM 6498 C CA . PRO B 1 302 ? 5.176 42.406 16.188 1 98.56 302 PRO B CA 1
ATOM 6499 C C . PRO B 1 302 ? 5.41 43.5 15.133 1 98.56 302 PRO B C 1
ATOM 6501 O O . PRO B 1 302 ? 6.539 43.656 14.672 1 98.56 302 PRO B O 1
ATOM 6504 N N . GLY B 1 303 ? 4.246 44.125 14.781 1 98.56 303 GLY B N 1
ATOM 6505 C CA . GLY B 1 303 ? 4.355 45.281 13.906 1 98.56 303 GLY B CA 1
ATOM 6506 C C . GLY B 1 303 ? 5.055 46.469 14.555 1 98.56 303 GLY B C 1
ATOM 6507 O O . GLY B 1 303 ? 5.152 46.531 15.781 1 98.56 303 GLY B O 1
ATOM 6508 N N . THR B 1 304 ? 5.492 47.406 13.648 1 97.88 304 THR B N 1
ATOM 6509 C CA . THR B 1 304 ? 6.281 48.5 14.211 1 97.88 304 THR B CA 1
ATOM 6510 C C . THR B 1 304 ? 5.688 49.844 13.82 1 97.88 304 THR B C 1
ATOM 6512 O O . THR B 1 304 ? 6.051 50.875 14.398 1 97.88 304 THR B O 1
ATOM 6515 N N . ASP B 1 305 ? 4.832 49.812 12.852 1 97.75 305 ASP B N 1
ATOM 6516 C CA . ASP B 1 305 ? 4.211 51.062 12.469 1 97.75 305 ASP B CA 1
ATOM 6517 C C . ASP B 1 305 ? 3.275 51.594 13.562 1 97.75 305 ASP B C 1
ATOM 6519 O O . ASP B 1 305 ? 2.48 50.812 14.109 1 97.75 305 ASP B O 1
ATOM 6523 N N . LYS B 1 306 ? 3.314 52.844 13.852 1 97.12 306 LYS B N 1
ATOM 6524 C CA . LYS B 1 306 ? 2.592 53.438 14.977 1 97.12 306 LYS B CA 1
ATOM 6525 C C . LYS B 1 306 ? 1.091 53.188 14.852 1 97.12 306 LYS B C 1
ATOM 6527 O O . LYS B 1 306 ? 0.408 52.969 15.852 1 97.12 306 LYS B O 1
ATOM 6532 N N . ASN B 1 307 ? 0.599 53.25 13.688 1 97.38 307 ASN B N 1
ATOM 6533 C CA . ASN B 1 307 ? -0.841 53.156 13.461 1 97.38 307 ASN B CA 1
ATOM 6534 C C . ASN B 1 307 ? -1.26 51.719 13.078 1 97.38 307 ASN B C 1
ATOM 6536 O O . ASN B 1 307 ? -2.387 51.312 13.359 1 97.38 307 ASN B O 1
ATOM 6540 N N . LEU B 1 308 ? -0.354 50.938 12.445 1 98.31 308 LEU B N 1
ATOM 6541 C CA . LEU B 1 308 ? -0.74 49.688 11.828 1 98.31 308 LEU B CA 1
ATOM 6542 C C . LEU B 1 308 ? -0.372 48.5 12.727 1 98.31 308 LEU B C 1
ATOM 6544 O O . LEU B 1 308 ? -0.858 47.406 12.531 1 98.31 308 LEU B O 1
ATOM 6548 N N . LYS B 1 309 ? 0.395 48.688 13.734 1 97.75 309 LYS B N 1
ATOM 6549 C CA . LYS B 1 309 ? 0.952 47.594 14.531 1 97.75 309 LYS B CA 1
ATOM 6550 C C . LYS B 1 309 ? -0.15 46.812 15.234 1 97.75 309 LYS B C 1
ATOM 6552 O O . LYS B 1 309 ? 0.009 45.594 15.5 1 97.75 309 LYS B O 1
ATOM 6557 N N . PRO B 1 310 ? -1.32 47.375 15.484 1 97.94 310 PRO B N 1
ATOM 6558 C CA . PRO B 1 310 ? -2.375 46.562 16.062 1 97.94 310 PRO B CA 1
ATOM 6559 C C . PRO B 1 310 ? -3.066 45.656 15.039 1 97.94 310 PRO B C 1
ATOM 6561 O O . PRO B 1 310 ? -3.834 44.781 15.406 1 97.94 310 PRO B O 1
ATOM 6564 N N . GLU B 1 311 ? -2.85 45.906 13.805 1 98.69 311 GLU B N 1
ATOM 6565 C CA . GLU B 1 311 ? -3.461 45.094 12.75 1 98.69 311 GLU B CA 1
ATOM 6566 C C . GLU B 1 311 ? -2.664 43.812 12.508 1 98.69 311 GLU B C 1
ATOM 6568 O O . GLU B 1 311 ? -1.504 43.719 12.906 1 98.69 311 GLU B O 1
ATOM 6573 N N . LEU B 1 312 ? -3.41 42.812 11.875 1 98.75 312 LEU B N 1
ATOM 6574 C CA . LEU B 1 312 ? -2.857 41.438 11.836 1 98.75 312 LEU B CA 1
ATOM 6575 C C . LEU B 1 312 ? -2.816 40.938 10.406 1 98.75 312 LEU B C 1
ATOM 6577 O O . LEU B 1 312 ? -3.732 41.156 9.617 1 98.75 312 LEU B O 1
ATOM 6581 N N . VAL B 1 313 ? -1.768 40.219 10.07 1 98.88 313 VAL B N 1
ATOM 6582 C CA . VAL B 1 313 ? -1.671 39.281 8.969 1 98.88 313 VAL B CA 1
ATOM 6583 C C . VAL B 1 313 ? -1.414 37.875 9.516 1 98.88 313 VAL B C 1
ATOM 6585 O O . VAL B 1 313 ? -0.428 37.656 10.227 1 98.88 313 VAL B O 1
ATOM 6588 N N . LEU B 1 314 ? -2.314 36.938 9.156 1 98.94 314 LEU B N 1
ATOM 6589 C CA . LEU B 1 314 ? -2.207 35.594 9.703 1 98.94 314 LEU B CA 1
ATOM 6590 C C . LEU B 1 314 ? -1.751 34.594 8.641 1 98.94 314 LEU B C 1
ATOM 6592 O O . LEU B 1 314 ? -2.137 34.719 7.473 1 98.94 314 LEU B O 1
ATOM 6596 N N . LEU B 1 315 ? -0.92 33.688 9.008 1 98.94 315 LEU B N 1
ATOM 6597 C CA . LEU B 1 315 ? -0.615 32.469 8.258 1 98.94 315 LEU B CA 1
ATOM 6598 C C . LEU B 1 315 ? -0.752 31.25 9.148 1 98.94 315 LEU B C 1
ATOM 6600 O O . LEU B 1 315 ? -0.513 31.328 10.359 1 98.94 315 LEU B O 1
ATOM 6604 N N . GLY B 1 316 ? -1.17 30.156 8.516 1 98.81 316 GLY B N 1
ATOM 6605 C CA . GLY B 1 316 ? -1.332 29.016 9.398 1 98.81 316 GLY B CA 1
ATOM 6606 C C . GLY B 1 316 ? -1.646 27.734 8.648 1 98.81 316 GLY B C 1
ATOM 6607 O O . GLY B 1 316 ? -1.732 27.719 7.422 1 98.81 316 GLY B O 1
ATOM 6608 N N . ALA B 1 317 ? -1.705 26.641 9.359 1 98.94 317 ALA B N 1
ATOM 6609 C CA . ALA B 1 317 ? -2.014 25.266 8.984 1 98.94 317 ALA B CA 1
ATOM 6610 C C . ALA B 1 317 ? -2.434 24.438 10.203 1 98.94 317 ALA B C 1
ATOM 6612 O O . ALA B 1 317 ? -2.133 24.812 11.344 1 98.94 317 ALA B O 1
ATOM 6613 N N . HIS B 1 318 ? -3.18 23.391 9.922 1 98.88 318 HIS B N 1
ATOM 6614 C CA . HIS B 1 318 ? -3.582 22.625 11.102 1 98.88 318 HIS B CA 1
ATOM 6615 C C . HIS B 1 318 ? -2.496 21.641 11.516 1 98.88 318 HIS B C 1
ATOM 6617 O O . HIS B 1 318 ? -1.841 21.031 10.672 1 98.88 318 HIS B O 1
ATOM 6623 N N . LEU B 1 319 ? -2.361 21.516 12.805 1 98.94 319 LEU B N 1
ATOM 6624 C CA . LEU B 1 319 ? -1.248 20.781 13.398 1 98.94 319 LEU B CA 1
ATOM 6625 C C . LEU B 1 319 ? -1.599 19.297 13.562 1 98.94 319 LEU B C 1
ATOM 6627 O O . LEU B 1 319 ? -0.716 18.438 13.531 1 98.94 319 LEU B O 1
ATOM 6631 N N . ASP B 1 320 ? -2.895 18.984 13.719 1 98.56 320 ASP B N 1
ATOM 6632 C CA . ASP B 1 320 ? -3.32 17.609 14 1 98.56 320 ASP B CA 1
ATOM 6633 C C . ASP B 1 320 ? -3.289 16.766 12.734 1 98.56 320 ASP B C 1
ATOM 6635 O O . ASP B 1 320 ? -3.064 17.281 11.641 1 98.56 320 ASP B O 1
ATOM 6639 N N . SER B 1 321 ? -3.355 15.484 12.859 1 98.06 321 SER B N 1
ATOM 6640 C CA . SER B 1 321 ? -3.461 14.5 11.797 1 98.06 321 SER B CA 1
ATOM 6641 C C . SER B 1 321 ? -4.262 13.281 12.25 1 98.06 321 SER B C 1
ATOM 6643 O O . SER B 1 321 ? -4.641 13.18 13.422 1 98.06 321 SER B O 1
ATOM 6645 N N . TRP B 1 322 ? -4.562 12.453 11.328 1 97.88 322 TRP B N 1
ATOM 6646 C CA . TRP B 1 322 ? -5.059 11.133 11.703 1 97.88 322 TRP B CA 1
ATOM 6647 C C . TRP B 1 322 ? -3.934 10.266 12.258 1 97.88 322 TRP B C 1
ATOM 6649 O O . TRP B 1 322 ? -2.768 10.664 12.25 1 97.88 322 TRP B O 1
ATOM 6659 N N . HIS B 1 323 ? -4.254 9.008 12.766 1 97.25 323 HIS B N 1
ATOM 6660 C CA . HIS B 1 323 ? -3.359 8.367 13.719 1 97.25 323 HIS B CA 1
ATOM 6661 C C . HIS B 1 323 ? -2.615 7.203 13.086 1 97.25 323 HIS B C 1
ATOM 6663 O O . HIS B 1 323 ? -1.665 6.672 13.664 1 97.25 323 HIS B O 1
ATOM 6669 N N . ALA B 1 324 ? -3.021 6.77 11.867 1 96.81 324 ALA B N 1
ATOM 6670 C CA . ALA B 1 324 ? -2.434 5.535 11.344 1 96.81 324 ALA B CA 1
ATOM 6671 C C . ALA B 1 324 ? -1.108 5.816 10.641 1 96.81 324 ALA B C 1
ATOM 6673 O O . ALA B 1 324 ? -0.265 4.922 10.523 1 96.81 324 ALA B O 1
ATOM 6674 N N . GLY B 1 325 ? -0.936 6.996 10.078 1 97.5 325 GLY B N 1
ATOM 6675 C CA . GLY B 1 325 ? 0.322 7.496 9.547 1 97.5 325 GLY B CA 1
ATOM 6676 C C . GLY B 1 325 ? 0.979 8.523 10.445 1 97.5 325 GLY B C 1
ATOM 6677 O O . GLY B 1 325 ? 0.861 8.461 11.672 1 97.5 325 GLY B O 1
ATOM 6678 N N . THR B 1 326 ? 1.758 9.414 9.812 1 98.38 326 THR B N 1
ATOM 6679 C CA . THR B 1 326 ? 2.365 10.484 10.602 1 98.38 326 THR B CA 1
ATOM 6680 C C . THR B 1 326 ? 1.911 11.852 10.094 1 98.38 326 THR B C 1
ATOM 6682 O O . THR B 1 326 ? 2.494 12.875 10.461 1 98.38 326 THR B O 1
ATOM 6685 N N . GLY B 1 327 ? 0.921 11.797 9.211 1 98.12 327 GLY B N 1
ATOM 6686 C CA . GLY B 1 327 ? 0.348 13.031 8.719 1 98.12 327 GLY B CA 1
ATOM 6687 C C . GLY B 1 327 ? 1.317 13.844 7.871 1 98.12 327 GLY B C 1
ATOM 6688 O O . GLY B 1 327 ? 1.398 15.062 8.008 1 98.12 327 GLY B O 1
ATOM 6689 N N . GLY B 1 328 ? 2.094 13.188 7.012 1 98.44 328 GLY B N 1
ATOM 6690 C CA . GLY B 1 328 ? 3.082 13.883 6.203 1 98.44 328 GLY B CA 1
ATOM 6691 C C . GLY B 1 328 ? 2.484 14.977 5.34 1 98.44 328 GLY B C 1
ATOM 6692 O O . GLY B 1 328 ? 2.797 16.156 5.516 1 98.44 328 GLY B O 1
ATOM 6693 N N . ASN B 1 329 ? 1.562 14.555 4.48 1 98.19 329 ASN B N 1
ATOM 6694 C CA . ASN B 1 329 ? 0.929 15.5 3.57 1 98.19 329 ASN B CA 1
ATOM 6695 C C . ASN B 1 329 ? -0.237 16.219 4.238 1 98.19 329 ASN B C 1
ATOM 6697 O O . ASN B 1 329 ? -0.564 17.359 3.867 1 98.19 329 ASN B O 1
ATOM 6701 N N . ASP B 1 330 ? -0.854 15.656 5.18 1 97.94 330 ASP B N 1
ATOM 6702 C CA . ASP B 1 330 ? -2.025 16.188 5.867 1 97.94 330 ASP B CA 1
ATOM 6703 C C . ASP B 1 330 ? -1.842 16.141 7.383 1 97.94 330 ASP B C 1
ATOM 6705 O O . ASP B 1 330 ? -2.312 15.219 8.047 1 97.94 330 ASP B O 1
ATOM 6709 N N . ASN B 1 331 ? -1.201 17.062 8 1 98.38 331 ASN B N 1
ATOM 6710 C CA . ASN B 1 331 ? -0.83 18.312 7.348 1 98.38 331 ASN B CA 1
ATOM 6711 C C . ASN B 1 331 ? 0.527 18.812 7.836 1 98.38 331 ASN B C 1
ATOM 6713 O O . ASN B 1 331 ? 0.703 20 8.07 1 98.38 331 ASN B O 1
ATOM 6717 N N . ALA B 1 332 ? 1.44 17.859 8.141 1 98.88 332 ALA B N 1
ATOM 6718 C CA . ALA B 1 332 ? 2.801 18.266 8.484 1 98.88 332 ALA B CA 1
ATOM 6719 C C . ALA B 1 332 ? 3.404 19.141 7.391 1 98.88 332 ALA B C 1
ATOM 6721 O O . ALA B 1 332 ? 4.18 20.047 7.676 1 98.88 332 ALA B O 1
ATOM 6722 N N . ALA B 1 333 ? 3.027 18.844 6.219 1 98.81 333 ALA B N 1
ATOM 6723 C CA . ALA B 1 333 ? 3.541 19.625 5.094 1 98.81 333 ALA B CA 1
ATOM 6724 C C . ALA B 1 333 ? 3.15 21.094 5.219 1 98.81 333 ALA B C 1
ATOM 6726 O O . ALA B 1 333 ? 4 21.984 5.109 1 98.81 333 ALA B O 1
ATOM 6727 N N . GLY B 1 334 ? 1.889 21.312 5.434 1 98.88 334 GLY B N 1
ATOM 6728 C CA . GLY B 1 334 ? 1.445 22.688 5.605 1 98.88 334 GLY B CA 1
ATOM 6729 C C . GLY B 1 334 ? 2.066 23.375 6.809 1 98.88 334 GLY B C 1
ATOM 6730 O O . GLY B 1 334 ? 2.441 24.547 6.742 1 98.88 334 GLY B O 1
ATOM 6731 N N . VAL B 1 335 ? 2.125 22.688 7.875 1 98.94 335 VAL B N 1
ATOM 6732 C CA . VAL B 1 335 ? 2.721 23.219 9.094 1 98.94 335 VAL B CA 1
ATOM 6733 C C . VAL B 1 335 ? 4.176 23.609 8.828 1 98.94 335 VAL B C 1
ATOM 6735 O O . VAL B 1 335 ? 4.609 24.703 9.18 1 98.94 335 VAL B O 1
ATOM 6738 N N . ALA B 1 336 ? 4.898 22.703 8.188 1 98.94 336 ALA B N 1
ATOM 6739 C CA . ALA B 1 336 ? 6.301 22.969 7.887 1 98.94 336 ALA B CA 1
ATOM 6740 C C . ALA B 1 336 ? 6.445 24.203 6.988 1 98.94 336 ALA B C 1
ATOM 6742 O O . ALA B 1 336 ? 7.336 25.031 7.191 1 98.94 336 ALA B O 1
ATOM 6743 N N . VAL B 1 337 ? 5.605 24.266 6.02 1 98.94 337 VAL B N 1
ATOM 6744 C CA . VAL B 1 337 ? 5.648 25.375 5.086 1 98.94 337 VAL B CA 1
ATOM 6745 C C . VAL B 1 337 ? 5.387 26.688 5.832 1 98.94 337 VAL B C 1
ATOM 6747 O O . VAL B 1 337 ? 6.109 27.672 5.648 1 98.94 337 VAL B O 1
ATOM 6750 N N . MET B 1 338 ? 4.383 26.75 6.684 1 98.94 338 MET B N 1
ATOM 6751 C CA . MET B 1 338 ? 4.031 27.969 7.398 1 98.94 338 MET B CA 1
ATOM 6752 C C . MET B 1 338 ? 5.109 28.344 8.414 1 98.94 338 MET B C 1
ATOM 6754 O O . MET B 1 338 ? 5.457 29.516 8.562 1 98.94 338 MET B O 1
ATOM 6758 N N . MET B 1 339 ? 5.59 27.344 9.117 1 98.94 339 MET B N 1
ATOM 6759 C CA . MET B 1 339 ? 6.703 27.594 10.031 1 98.94 339 MET B CA 1
ATOM 6760 C C . MET B 1 339 ? 7.906 28.156 9.289 1 98.94 339 MET B C 1
ATOM 6762 O O . MET B 1 339 ? 8.523 29.125 9.734 1 98.94 339 MET B O 1
ATOM 6766 N N . GLU B 1 340 ? 8.227 27.547 8.164 1 98.94 340 GLU B N 1
ATOM 6767 C CA . GLU B 1 340 ? 9.359 28.016 7.375 1 98.94 340 GLU B CA 1
ATOM 6768 C C . GLU B 1 340 ? 9.133 29.422 6.855 1 98.94 340 GLU B C 1
ATOM 6770 O O . GLU B 1 340 ? 10.07 30.234 6.809 1 98.94 340 GLU B O 1
ATOM 6775 N N . ALA B 1 341 ? 7.922 29.734 6.441 1 98.94 341 ALA B N 1
ATOM 6776 C CA . ALA B 1 341 ? 7.609 31.062 5.938 1 98.94 341 ALA B CA 1
ATOM 6777 C C . ALA B 1 341 ? 7.875 32.125 6.996 1 98.94 341 ALA B C 1
ATOM 6779 O O . ALA B 1 341 ? 8.516 33.156 6.715 1 98.94 341 ALA B O 1
ATOM 6780 N N . ILE B 1 342 ? 7.379 31.938 8.195 1 98.88 342 ILE B N 1
ATOM 6781 C CA . ILE B 1 342 ? 7.566 32.938 9.219 1 98.88 342 ILE B CA 1
ATOM 6782 C C . ILE B 1 342 ? 9.031 32.969 9.656 1 98.88 342 ILE B C 1
ATOM 6784 O O . ILE B 1 342 ? 9.562 34.031 9.984 1 98.88 342 ILE B O 1
ATOM 6788 N N . ARG B 1 343 ? 9.734 31.828 9.633 1 98.81 343 ARG B N 1
ATOM 6789 C CA . ARG B 1 343 ? 11.164 31.797 9.938 1 98.81 343 ARG B CA 1
ATOM 6790 C C . ARG B 1 343 ? 11.953 32.656 8.945 1 98.81 343 ARG B C 1
ATOM 6792 O O . ARG B 1 343 ? 12.867 33.375 9.336 1 98.81 343 ARG B O 1
ATOM 6799 N N . ILE B 1 344 ? 11.648 32.5 7.656 1 98.81 344 ILE B N 1
ATOM 6800 C CA . ILE B 1 344 ? 12.297 33.281 6.609 1 98.81 344 ILE B CA 1
ATOM 6801 C C . ILE B 1 344 ? 12.164 34.75 6.926 1 98.81 344 ILE B C 1
ATOM 6803 O O . ILE B 1 344 ? 13.156 35.5 6.898 1 98.81 344 ILE B O 1
ATOM 6807 N N . LEU B 1 345 ? 10.953 35.25 7.277 1 98.81 345 LEU B N 1
ATOM 6808 C CA . LEU B 1 345 ? 10.695 36.656 7.559 1 98.81 345 LEU B CA 1
ATOM 6809 C C . LEU B 1 345 ? 11.453 37.094 8.805 1 98.81 345 LEU B C 1
ATOM 6811 O O . LEU B 1 345 ? 12 38.188 8.836 1 98.81 345 LEU B O 1
ATOM 6815 N N . LYS B 1 346 ? 11.469 36.281 9.789 1 98.5 346 LYS B N 1
ATOM 6816 C CA . LYS B 1 346 ? 12.195 36.594 11.016 1 98.5 346 LYS B CA 1
ATOM 6817 C C . LYS B 1 346 ? 13.695 36.719 10.75 1 98.5 346 LYS B C 1
ATOM 6819 O O . LYS B 1 346 ? 14.359 37.594 11.281 1 98.5 346 LYS B O 1
ATOM 6824 N N . ALA B 1 347 ? 14.211 35.812 9.969 1 98 347 ALA B N 1
ATOM 6825 C CA . ALA B 1 347 ? 15.641 35.75 9.672 1 98 347 ALA B CA 1
ATOM 6826 C C . ALA B 1 347 ? 16.109 37 8.938 1 98 347 ALA B C 1
ATOM 6828 O O . ALA B 1 347 ? 17.25 37.406 9.086 1 98 347 ALA B O 1
ATOM 6829 N N . LEU B 1 348 ? 15.258 37.531 8.148 1 97.5 348 LEU B N 1
ATOM 6830 C CA . LEU B 1 348 ? 15.602 38.719 7.383 1 97.5 348 LEU B CA 1
ATOM 6831 C C . LEU B 1 348 ? 15.594 39.969 8.266 1 97.5 348 LEU B C 1
ATOM 6833 O O . LEU B 1 348 ? 16.078 41.031 7.867 1 97.5 348 LEU B O 1
ATOM 6837 N N . ASP B 1 349 ? 15.102 39.906 9.477 1 92.69 349 ASP B N 1
ATOM 6838 C CA . ASP B 1 349 ? 15.094 40.906 10.516 1 92.69 349 ASP B CA 1
ATOM 6839 C C . ASP B 1 349 ? 14.445 42.219 10 1 92.69 349 ASP B C 1
ATOM 6841 O O . ASP B 1 349 ? 14.938 43.312 10.273 1 92.69 349 ASP B O 1
ATOM 6845 N N . TYR B 1 350 ? 13.453 41.969 9.141 1 88.5 350 TYR B N 1
ATOM 6846 C CA . TYR B 1 350 ? 12.742 43.188 8.742 1 88.5 350 TYR B CA 1
ATOM 6847 C C . TYR B 1 350 ? 11.711 43.594 9.789 1 88.5 350 TYR B C 1
ATOM 6849 O O . TYR B 1 350 ? 11.367 42.781 10.664 1 88.5 350 TYR B O 1
ATOM 6857 N N . GLN B 1 351 ? 11.305 44.812 9.781 1 93.5 351 GLN B N 1
ATOM 6858 C CA . GLN B 1 351 ? 10.328 45.344 10.711 1 93.5 351 GLN B CA 1
ATOM 6859 C C . GLN B 1 351 ? 8.969 45.531 10.047 1 93.5 351 GLN B C 1
ATOM 6861 O O . GLN B 1 351 ? 8.711 46.562 9.422 1 93.5 351 GLN B O 1
ATOM 6866 N N . PRO B 1 352 ? 8.078 44.562 10.289 1 98.19 352 PRO B N 1
ATOM 6867 C CA . PRO B 1 352 ? 6.789 44.656 9.609 1 98.19 352 PRO B CA 1
ATOM 6868 C C . PRO B 1 352 ? 5.961 45.844 10.109 1 98.19 352 PRO B C 1
ATOM 6870 O O . PRO B 1 352 ? 6.004 46.188 11.297 1 98.19 352 PRO B O 1
ATOM 6873 N N . LYS B 1 353 ? 5.207 46.469 9.188 1 98.31 353 LYS B N 1
ATOM 6874 C CA . LYS B 1 353 ? 4.281 47.5 9.602 1 98.31 353 LYS B CA 1
ATOM 6875 C C . LYS B 1 353 ? 3.141 46.938 10.438 1 98.31 353 LYS B C 1
ATOM 6877 O O . LYS B 1 353 ? 2.818 47.469 11.508 1 98.31 353 LYS B O 1
ATOM 6882 N N . ARG B 1 354 ? 2.521 45.906 9.977 1 98.75 354 ARG B N 1
ATOM 6883 C CA . ARG B 1 354 ? 1.48 45.156 10.695 1 98.75 354 ARG B CA 1
ATOM 6884 C C . ARG B 1 354 ? 2.061 43.969 11.43 1 98.75 354 ARG B C 1
ATOM 6886 O O . ARG B 1 354 ? 3.088 43.406 11.023 1 98.75 354 ARG B O 1
ATOM 6893 N N . THR B 1 355 ? 1.402 43.562 12.516 1 98.88 355 THR B N 1
ATOM 6894 C CA . THR B 1 355 ? 1.8 42.344 13.234 1 98.88 355 THR B CA 1
ATOM 6895 C C . THR B 1 355 ? 1.516 41.094 12.398 1 98.88 355 THR B C 1
ATOM 6897 O O . THR B 1 355 ? 0.439 40.969 11.812 1 98.88 355 THR B O 1
ATOM 6900 N N . ILE B 1 356 ? 2.537 40.25 12.297 1 98.94 356 ILE B N 1
ATOM 6901 C CA . ILE B 1 356 ? 2.383 38.938 11.641 1 98.94 356 ILE B CA 1
ATOM 6902 C C . ILE B 1 356 ? 2.176 37.844 12.688 1 98.94 356 ILE B C 1
ATOM 6904 O O . ILE B 1 356 ? 2.959 37.719 13.633 1 98.94 356 ILE B O 1
ATOM 6908 N N . ARG B 1 357 ? 1.087 37.062 12.547 1 98.94 357 ARG B N 1
ATOM 6909 C CA . ARG B 1 357 ? 0.784 36 13.5 1 98.94 357 ARG B CA 1
ATOM 6910 C C . ARG B 1 357 ? 0.698 34.656 12.797 1 98.94 357 ARG B C 1
ATOM 6912 O O . ARG B 1 357 ? -0.052 34.5 11.828 1 98.94 357 ARG B O 1
ATOM 6919 N N . ILE B 1 358 ? 1.463 33.719 13.273 1 98.94 358 ILE B N 1
ATOM 6920 C CA . ILE B 1 358 ? 1.285 32.312 12.844 1 98.94 358 ILE B CA 1
ATOM 6921 C C . ILE B 1 358 ? 0.316 31.609 13.781 1 98.94 358 ILE B C 1
ATOM 6923 O O . ILE B 1 358 ? 0.357 31.812 14.992 1 98.94 358 ILE B O 1
ATOM 6927 N N . ALA B 1 359 ? -0.537 30.859 13.172 1 98.94 359 ALA B N 1
ATOM 6928 C CA . ALA B 1 359 ? -1.498 30.047 13.906 1 98.94 359 ALA B CA 1
ATOM 6929 C C . ALA B 1 359 ? -1.467 28.594 13.438 1 98.94 359 ALA B C 1
ATOM 6931 O O . ALA B 1 359 ? -1.81 28.297 12.289 1 98.94 359 ALA B O 1
ATOM 6932 N N . LEU B 1 360 ? -1.02 27.719 14.281 1 98.94 360 LEU B N 1
ATOM 6933 C CA . LEU B 1 360 ? -1.151 26.281 14.055 1 98.94 360 LEU B CA 1
ATOM 6934 C C . LEU B 1 360 ? -2.398 25.734 14.742 1 98.94 360 LEU B C 1
ATOM 6936 O O . LEU B 1 360 ? -2.469 25.703 15.969 1 98.94 360 LEU B O 1
ATOM 6940 N N . TRP B 1 361 ? -3.34 25.328 13.875 1 98.94 361 TRP B N 1
ATOM 6941 C CA . TRP B 1 361 ? -4.688 25.016 14.344 1 98.94 361 TRP B CA 1
ATOM 6942 C C . TRP B 1 361 ? -4.77 23.594 14.875 1 98.94 361 TRP B C 1
ATOM 6944 O O . TRP B 1 361 ? -4.18 22.672 14.297 1 98.94 361 TRP B O 1
ATOM 6954 N N . GLY B 1 362 ? -5.512 23.438 15.961 1 98.62 362 GLY B N 1
ATOM 6955 C CA . GLY B 1 362 ? -5.773 22.109 16.5 1 98.62 362 GLY B CA 1
ATOM 6956 C C . GLY B 1 362 ? -7.105 21.547 16.062 1 98.62 362 GLY B C 1
ATOM 6957 O O . GLY B 1 362 ? -8.023 22.281 15.703 1 98.62 362 GLY B O 1
ATOM 6958 N N . GLU B 1 363 ? -7.203 20.203 16.047 1 98 363 GLU B N 1
ATOM 6959 C CA . GLU B 1 363 ? -8.422 19.422 15.891 1 98 363 GLU B CA 1
ATOM 6960 C C . GLU B 1 363 ? -9.18 19.812 14.625 1 98 363 GLU B C 1
ATOM 6962 O O . GLU B 1 363 ? -10.398 19.984 14.656 1 98 363 GLU B O 1
ATOM 6967 N N . GLU B 1 364 ? -8.453 20.094 13.531 1 97.94 364 GLU B N 1
ATOM 6968 C CA . GLU B 1 364 ? -9.047 20.391 12.227 1 97.94 364 GLU B CA 1
ATOM 6969 C C . GLU B 1 364 ? -9.789 19.188 11.664 1 97.94 364 GLU B C 1
ATOM 6971 O O . GLU B 1 364 ? -10.883 19.328 11.125 1 97.94 364 GLU B O 1
ATOM 6976 N N . GLU B 1 365 ? -9.25 17.984 11.844 1 97.06 365 GLU B N 1
ATOM 6977 C CA . GLU B 1 365 ? -9.727 16.75 11.219 1 97.06 365 GLU B CA 1
ATOM 6978 C C . GLU B 1 365 ? -11.125 16.391 11.711 1 97.06 365 GLU B C 1
ATOM 6980 O O . GLU B 1 365 ? -11.859 15.664 11.031 1 97.06 365 GLU B O 1
ATOM 6985 N N . GLN B 1 366 ? -11.453 16.828 12.875 1 95.44 366 GLN B N 1
ATOM 6986 C CA . GLN B 1 366 ? -12.742 16.469 13.461 1 95.44 366 GLN B CA 1
ATOM 6987 C C . GLN B 1 366 ? -13.766 17.594 13.258 1 95.44 366 GLN B C 1
ATOM 6989 O O . GLN B 1 366 ? -14.891 17.5 13.766 1 95.44 366 GLN B O 1
ATOM 6994 N N . GLY B 1 367 ? -13.367 18.672 12.555 1 95.25 367 GLY B N 1
ATOM 6995 C CA . GLY B 1 367 ? -14.391 19.656 12.289 1 95.25 367 GLY B CA 1
ATOM 6996 C C . GLY B 1 367 ? -13.875 21.078 12.359 1 95.25 367 GLY B C 1
ATOM 6997 O O . GLY B 1 367 ? -14.594 22 12.766 1 95.25 367 GLY B O 1
ATOM 6998 N N . LEU B 1 368 ? -12.664 21.312 12.094 1 97.81 368 LEU B N 1
ATOM 6999 C CA . LEU B 1 368 ? -12.055 22.641 12.086 1 97.81 368 LEU B CA 1
ATOM 7000 C C . LEU B 1 368 ? -12.164 23.297 13.453 1 97.81 368 LEU B C 1
ATOM 7002 O O . LEU B 1 368 ? -12.375 24.516 13.547 1 97.81 368 LEU B O 1
ATOM 7006 N N . PHE B 1 369 ? -12.016 22.625 14.484 1 98.12 369 PHE B N 1
ATOM 7007 C CA . PHE B 1 369 ? -12.281 23.125 15.828 1 98.12 369 PHE B CA 1
ATOM 7008 C C . PHE B 1 369 ? -11.352 24.281 16.172 1 98.12 369 PHE B C 1
ATOM 7010 O O . PHE B 1 369 ? -11.781 25.297 16.719 1 98.12 369 PHE B O 1
ATOM 7017 N N . GLY B 1 370 ? -10.102 24.172 15.828 1 98.69 370 GLY B N 1
ATOM 7018 C CA . GLY B 1 370 ? -9.117 25.172 16.203 1 98.69 370 GLY B CA 1
ATOM 7019 C C . GLY B 1 370 ? -9.391 26.531 15.586 1 98.69 370 GLY B C 1
ATOM 7020 O O . GLY B 1 370 ? -9.516 27.531 16.297 1 98.69 370 GLY B O 1
ATOM 7021 N N . SER B 1 371 ? -9.531 26.562 14.266 1 98.75 371 SER B N 1
ATOM 7022 C CA . SER B 1 371 ? -9.766 27.828 13.578 1 98.75 371 SER B CA 1
ATOM 7023 C C . SER B 1 371 ? -11.141 28.391 13.898 1 98.75 371 SER B C 1
ATOM 7025 O O . SER B 1 371 ? -11.289 29.594 14.133 1 98.75 371 SER B O 1
ATOM 7027 N N . ARG B 1 372 ? -12.148 27.547 13.961 1 98.31 372 ARG B N 1
ATOM 7028 C CA . ARG B 1 372 ? -13.492 28 14.305 1 98.31 372 ARG B CA 1
ATOM 7029 C C . ARG B 1 372 ? -13.539 28.547 15.727 1 98.31 372 ARG B C 1
ATOM 7031 O O . ARG B 1 372 ? -14.195 29.547 15.992 1 98.31 372 ARG B O 1
ATOM 7038 N N . GLY B 1 373 ? -12.891 27.828 16.609 1 98.44 373 GLY B N 1
ATOM 7039 C CA . GLY B 1 373 ? -12.82 28.297 17.984 1 98.44 373 GLY B CA 1
ATOM 7040 C C . GLY B 1 373 ? -12.109 29.625 18.125 1 98.44 373 GLY B C 1
ATOM 7041 O O . GLY B 1 373 ? -12.555 30.5 18.875 1 98.44 373 GLY B O 1
ATOM 7042 N N . TYR B 1 374 ? -11.031 29.797 17.438 1 98.69 374 TYR B N 1
ATOM 7043 C CA . TYR B 1 374 ? -10.297 31.062 17.438 1 98.69 374 TYR B CA 1
ATOM 7044 C C . TYR B 1 374 ? -11.18 32.188 16.938 1 98.69 374 TYR B C 1
ATOM 7046 O O . TYR B 1 374 ? -11.219 33.281 17.547 1 98.69 374 TYR B O 1
ATOM 7054 N N . VAL B 1 375 ? -11.797 32 15.789 1 98.69 375 VAL B N 1
ATOM 7055 C CA . VAL B 1 375 ? -12.641 33.031 15.188 1 98.69 375 VAL B CA 1
ATOM 7056 C C . VAL B 1 375 ? -13.781 33.406 16.141 1 98.69 375 VAL B C 1
ATOM 7058 O O . VAL B 1 375 ? -14.078 34.562 16.359 1 98.69 375 VAL B O 1
ATOM 7061 N N . GLN B 1 376 ? -14.398 32.375 16.719 1 98.06 376 GLN B N 1
ATOM 7062 C CA . GLN B 1 376 ? -15.484 32.625 17.656 1 98.06 376 GLN B CA 1
ATOM 7063 C C . GLN B 1 376 ? -15 33.406 18.859 1 98.06 376 GLN B C 1
ATOM 7065 O O . GLN B 1 376 ? -15.727 34.281 19.375 1 98.06 376 GLN B O 1
ATOM 7070 N N . LYS B 1 377 ? -13.867 33.156 19.297 1 97.94 377 LYS B N 1
ATOM 7071 C CA . LYS B 1 377 ? -13.328 33.719 20.516 1 97.94 377 LYS B CA 1
ATOM 7072 C C . LYS B 1 377 ? -12.812 35.156 20.266 1 97.94 377 LYS B C 1
ATOM 7074 O O . LYS B 1 377 ? -13.023 36.031 21.094 1 97.94 377 LYS B O 1
ATOM 7079 N N . TYR B 1 378 ? -12.125 35.406 19.094 1 98.38 378 TYR B N 1
ATOM 7080 C CA . TYR B 1 378 ? -11.359 36.656 18.969 1 98.38 378 TYR B CA 1
ATOM 7081 C C . TYR B 1 378 ? -11.867 37.5 17.797 1 98.38 378 TYR B C 1
ATOM 7083 O O . TYR B 1 378 ? -11.602 38.688 17.734 1 98.38 378 TYR B O 1
ATOM 7091 N N . VAL B 1 379 ? -12.586 36.875 16.875 1 98.44 379 VAL B N 1
ATOM 7092 C CA . VAL B 1 379 ? -12.852 37.562 15.617 1 98.44 379 VAL B CA 1
ATOM 7093 C C . VAL B 1 379 ? -14.328 37.938 15.531 1 98.44 379 VAL B C 1
ATOM 7095 O O . VAL B 1 379 ? -14.68 39.125 15.539 1 98.44 379 VAL B O 1
ATOM 7098 N N . ALA B 1 380 ? -15.188 36.875 15.492 1 98.12 380 ALA B N 1
ATOM 7099 C CA . ALA B 1 380 ? -16.625 37.156 15.414 1 98.12 380 ALA B CA 1
ATOM 7100 C C . ALA B 1 380 ? -17.438 35.906 15.719 1 98.12 380 ALA B C 1
ATOM 7102 O O . ALA B 1 380 ? -16.938 34.781 15.555 1 98.12 380 ALA B O 1
ATOM 7103 N N . ASP B 1 381 ? -18.609 36.094 16.141 1 96.69 381 ASP B N 1
ATOM 7104 C CA . ASP B 1 381 ? -19.594 35 16.219 1 96.69 381 ASP B CA 1
ATOM 7105 C C . ASP B 1 381 ? -20.344 34.844 14.906 1 96.69 381 ASP B C 1
ATOM 7107 O O . ASP B 1 381 ? -21.125 35.719 14.516 1 96.69 381 ASP B O 1
ATOM 7111 N N . ARG B 1 382 ? -20.141 33.75 14.359 1 92 382 ARG B N 1
ATOM 7112 C CA . ARG B 1 382 ? -20.703 33.531 13.031 1 92 382 ARG B CA 1
ATOM 7113 C C . ARG B 1 382 ? -22.234 33.562 13.07 1 92 382 ARG B C 1
ATOM 7115 O O . ARG B 1 382 ? -22.875 34 12.133 1 92 382 ARG B O 1
ATOM 7122 N N . ASN B 1 383 ? -22.828 33.156 14.109 1 92.88 383 ASN B N 1
ATOM 7123 C CA . ASN B 1 383 ? -24.266 33.031 14.219 1 92.88 383 ASN B CA 1
ATOM 7124 C C . ASN B 1 383 ? -24.906 34.375 14.578 1 92.88 383 ASN B C 1
ATOM 7126 O O . ASN B 1 383 ? -25.828 34.844 13.898 1 92.88 383 ASN B O 1
ATOM 7130 N N . SER B 1 384 ? -24.406 35.094 15.555 1 94.56 384 SER B N 1
ATOM 7131 C CA . SER B 1 384 ? -24.984 36.375 16 1 94.56 384 SER B CA 1
ATOM 7132 C C . SER B 1 384 ? -24.453 37.531 15.188 1 94.56 384 SER B C 1
ATOM 7134 O O . SER B 1 384 ? -25 38.625 15.25 1 94.56 384 SER B O 1
ATOM 7136 N N . LYS B 1 385 ? -23.391 37.344 14.5 1 93.5 385 LYS B N 1
ATOM 7137 C CA . LYS B 1 385 ? -22.719 38.375 13.695 1 93.5 385 LYS B CA 1
ATOM 7138 C C . LYS B 1 385 ? -22.109 39.438 14.57 1 93.5 385 LYS B C 1
ATOM 7140 O O . LYS B 1 385 ? -21.875 40.562 14.109 1 93.5 385 LYS B O 1
ATOM 7145 N N . GLU B 1 386 ? -21.953 39.062 15.797 1 96.81 386 GLU B N 1
ATOM 7146 C CA . GLU B 1 386 ? -21.25 40 16.688 1 96.81 386 GLU B CA 1
ATOM 7147 C C . GLU B 1 386 ? -19.766 40.031 16.375 1 96.81 386 GLU B C 1
ATOM 7149 O O . GLU B 1 386 ? -19.094 39 16.359 1 96.81 386 GLU B O 1
ATOM 7154 N N . LYS B 1 387 ? -19.25 41.219 16.109 1 97.31 387 LYS B N 1
ATOM 7155 C CA . LYS B 1 387 ? -17.828 41.406 15.867 1 97.31 387 LYS B CA 1
ATOM 7156 C C . LYS B 1 387 ? -17.047 41.469 17.172 1 97.31 387 LYS B C 1
ATOM 7158 O O . LYS B 1 387 ? -17.516 42.062 18.156 1 97.31 387 LYS B O 1
ATOM 7163 N N . LYS B 1 388 ? -15.984 40.812 17.188 1 97.62 388 LYS B N 1
ATOM 7164 C CA . LYS B 1 388 ? -15.125 40.812 18.359 1 97.62 388 LYS B CA 1
ATOM 7165 C C . LYS B 1 388 ? -13.859 41.625 18.125 1 97.62 388 LYS B C 1
ATOM 7167 O O . LYS B 1 388 ? -13.773 42.375 17.141 1 97.62 388 LYS B O 1
ATOM 7172 N N . ALA B 1 389 ? -12.898 41.531 19.031 1 97.56 389 ALA B N 1
ATOM 7173 C CA . ALA B 1 389 ? -11.781 42.469 19.156 1 97.56 389 ALA B CA 1
ATOM 7174 C C . ALA B 1 389 ? -10.898 42.438 17.906 1 97.56 389 ALA B C 1
ATOM 7176 O O . ALA B 1 389 ? -10.305 43.469 17.531 1 97.56 389 ALA B O 1
ATOM 7177 N N . GLU B 1 390 ? -10.852 41.281 17.172 1 98.38 390 GLU B N 1
ATOM 7178 C CA . GLU B 1 390 ? -9.859 41.188 16.109 1 98.38 390 GLU B CA 1
ATOM 7179 C C . GLU B 1 390 ? -10.516 41.281 14.734 1 98.38 390 GLU B C 1
ATOM 7181 O O . GLU B 1 390 ? -9.836 41.25 13.719 1 98.38 390 GLU B O 1
ATOM 7186 N N . TRP B 1 391 ? -11.773 41.375 14.688 1 97.88 391 TRP B N 1
ATOM 7187 C CA . TRP B 1 391 ? -12.477 41.344 13.406 1 97.88 391 TRP B CA 1
ATOM 7188 C C . TRP B 1 391 ? -11.977 42.438 12.477 1 97.88 391 TRP B C 1
ATOM 7190 O O . TRP B 1 391 ? -11.664 42.188 11.312 1 97.88 391 TRP B O 1
ATOM 7200 N N . ASP B 1 392 ? -11.875 43.656 13.016 1 96.69 392 ASP B N 1
ATOM 7201 C CA . ASP B 1 392 ? -11.508 44.781 12.18 1 96.69 392 ASP B CA 1
ATOM 7202 C C . ASP B 1 392 ? -9.984 44.938 12.078 1 96.69 392 ASP B C 1
ATOM 7204 O O . ASP B 1 392 ? -9.484 45.812 11.391 1 96.69 392 ASP B O 1
ATOM 7208 N N . LYS B 1 393 ? -9.297 44.031 12.68 1 98.19 393 LYS B N 1
ATOM 7209 C CA . LYS B 1 393 ? -7.844 44.156 12.719 1 98.19 393 LYS B CA 1
ATOM 7210 C C . LYS B 1 393 ? -7.188 43.219 11.695 1 98.19 393 LYS B C 1
ATOM 7212 O O . LYS B 1 393 ? -6.074 43.5 11.242 1 98.19 393 LYS B O 1
ATOM 7217 N N . ILE B 1 394 ? -7.766 42.125 11.32 1 98.75 394 ILE B N 1
ATOM 7218 C CA . ILE B 1 394 ? -7.137 41.125 10.469 1 98.75 394 ILE B CA 1
ATOM 7219 C C . ILE B 1 394 ? -7.234 41.531 9.008 1 98.75 394 ILE B C 1
ATOM 7221 O O . ILE B 1 394 ? -8.336 41.75 8.484 1 98.75 394 ILE B O 1
ATOM 7225 N N . SER B 1 395 ? -6.102 41.719 8.414 1 98.62 395 SER B N 1
ATOM 7226 C CA . SER B 1 395 ? -6.066 42.031 6.992 1 98.62 395 SER B CA 1
ATOM 7227 C C . SER B 1 395 ? -6.273 40.781 6.141 1 98.62 395 SER B C 1
ATOM 7229 O O . SER B 1 395 ? -6.977 40.812 5.129 1 98.62 395 SER B O 1
ATOM 7231 N N . ALA B 1 396 ? -5.629 39.656 6.574 1 98.56 396 ALA B N 1
ATOM 7232 C CA . ALA B 1 396 ? -5.75 38.438 5.809 1 98.56 396 ALA B CA 1
ATOM 7233 C C . ALA B 1 396 ? -5.312 37.219 6.637 1 98.56 396 ALA B C 1
ATOM 7235 O O . ALA B 1 396 ? -4.52 37.375 7.57 1 98.56 396 ALA B O 1
ATOM 7236 N N . TYR B 1 397 ? -5.898 36.062 6.273 1 98.81 397 TYR B N 1
ATOM 7237 C CA . TYR B 1 397 ? -5.418 34.781 6.723 1 98.81 397 TYR B CA 1
ATOM 7238 C C . TYR B 1 397 ? -5.031 33.906 5.539 1 98.81 397 TYR B C 1
ATOM 7240 O O . TYR B 1 397 ? -5.852 33.625 4.656 1 98.81 397 TYR B O 1
ATOM 7248 N N . TYR B 1 398 ? -3.76 33.406 5.5 1 98.88 398 TYR B N 1
ATOM 7249 C CA . TYR B 1 398 ? -3.26 32.469 4.488 1 98.88 398 TYR B CA 1
ATOM 7250 C C . TYR B 1 398 ? -3.162 31.062 5.043 1 98.88 398 TYR B C 1
ATOM 7252 O O . TYR B 1 398 ? -2.498 30.844 6.059 1 98.88 398 TYR B O 1
ATOM 7260 N N . ASN B 1 399 ? -3.797 30.094 4.352 1 98.81 399 ASN B N 1
ATOM 7261 C CA . ASN B 1 399 ? -3.855 28.703 4.809 1 98.81 399 ASN B CA 1
ATOM 7262 C C . ASN B 1 399 ? -3.221 27.766 3.797 1 98.81 399 ASN B C 1
ATOM 7264 O O . ASN B 1 399 ? -3.377 27.938 2.588 1 98.81 399 ASN B O 1
ATOM 7268 N N . ILE B 1 400 ? -2.467 26.766 4.277 1 98.38 400 ILE B N 1
ATOM 7269 C CA . ILE B 1 400 ? -2.014 25.656 3.445 1 98.38 400 ILE B CA 1
ATOM 7270 C C . ILE B 1 400 ? -2.521 24.328 4.023 1 98.38 400 ILE B C 1
ATOM 7272 O O . ILE B 1 400 ? -2.275 24.016 5.191 1 98.38 400 ILE B O 1
ATOM 7276 N N . ASP B 1 401 ? -3.244 23.516 3.199 1 97.81 401 ASP B N 1
ATOM 7277 C CA . ASP B 1 401 ? -3.838 22.266 3.682 1 97.81 401 ASP B CA 1
ATOM 7278 C C . ASP B 1 401 ? -4.133 21.312 2.523 1 97.81 401 ASP B C 1
ATOM 7280 O O . ASP B 1 401 ? -5.18 20.656 2.5 1 97.81 401 ASP B O 1
ATOM 7284 N N . ASN B 1 402 ? -3.311 21.297 1.482 1 96.62 402 ASN B N 1
ATOM 7285 C CA . ASN B 1 402 ? -3.594 20.422 0.341 1 96.62 402 ASN B CA 1
ATOM 7286 C C . ASN B 1 402 ? -2.359 19.641 -0.088 1 96.62 402 ASN B C 1
ATOM 7288 O O . ASN B 1 402 ? -2.135 19.438 -1.282 1 96.62 402 ASN B O 1
ATOM 7292 N N . GLY B 1 403 ? -1.543 19.312 0.888 1 97.5 403 GLY B N 1
ATOM 7293 C CA . GLY B 1 403 ? -0.398 18.469 0.597 1 97.5 403 GLY B CA 1
ATOM 7294 C C . GLY B 1 403 ? 0.891 19.234 0.416 1 97.5 403 GLY B C 1
ATOM 7295 O O . GLY B 1 403 ? 1.018 20.359 0.909 1 97.5 403 GLY B O 1
ATOM 7296 N N . SER B 1 404 ? 1.884 18.625 -0.205 1 98.25 404 SER B N 1
ATOM 7297 C CA . SER B 1 404 ? 3.238 19.172 -0.248 1 98.25 404 SER B CA 1
ATOM 7298 C C . SER B 1 404 ? 3.592 19.672 -1.646 1 98.25 404 SER B C 1
ATOM 7300 O O . SER B 1 404 ? 4.73 20.062 -1.899 1 98.25 404 SER B O 1
ATOM 7302 N N . GLY B 1 405 ? 2.6 19.656 -2.566 1 98.5 405 GLY B N 1
ATOM 7303 C CA . GLY B 1 405 ? 2.885 20.078 -3.928 1 98.5 405 GLY B CA 1
ATOM 7304 C C . GLY B 1 405 ? 3.094 21.578 -4.059 1 98.5 405 GLY B C 1
ATOM 7305 O O . GLY B 1 405 ? 2.703 22.344 -3.174 1 98.5 405 GLY B O 1
ATOM 7306 N N . LYS B 1 406 ? 3.535 22.016 -5.129 1 98.44 406 LYS B N 1
ATOM 7307 C CA . LYS B 1 406 ? 3.852 23.422 -5.406 1 98.44 406 LYS B CA 1
ATOM 7308 C C . LYS B 1 406 ? 2.602 24.281 -5.34 1 98.44 406 LYS B C 1
ATOM 7310 O O . LYS B 1 406 ? 1.517 23.859 -5.738 1 98.44 406 LYS B O 1
ATOM 7315 N N . ILE B 1 407 ? 2.869 25.484 -4.852 1 98.75 407 ILE B N 1
ATOM 7316 C CA . ILE B 1 407 ? 1.842 26.5 -5.023 1 98.75 407 ILE B CA 1
ATOM 7317 C C . ILE B 1 407 ? 1.802 26.953 -6.484 1 98.75 407 ILE B C 1
ATOM 7319 O O . ILE B 1 407 ? 2.822 27.359 -7.039 1 98.75 407 ILE B O 1
ATOM 7323 N N . ARG B 1 408 ? 0.613 26.922 -7.051 1 98.75 408 ARG B N 1
ATOM 7324 C CA . ARG B 1 408 ? 0.436 27.312 -8.445 1 98.75 408 ARG B CA 1
ATOM 7325 C C . ARG B 1 408 ? -0.366 28.609 -8.547 1 98.75 408 ARG B C 1
ATOM 7327 O O . ARG B 1 408 ? -0.473 29.203 -9.625 1 98.75 408 ARG B O 1
ATOM 7334 N N . GLY B 1 409 ? -0.933 28.984 -7.449 1 98.62 409 GLY B N 1
ATOM 7335 C CA . GLY B 1 409 ? -1.763 30.172 -7.398 1 98.62 409 GLY B CA 1
ATOM 7336 C C . GLY B 1 409 ? -2.57 30.297 -6.121 1 98.62 409 GLY B C 1
ATOM 7337 O O . GLY B 1 409 ? -2.166 29.766 -5.078 1 98.62 409 GLY B O 1
ATOM 7338 N N . ILE B 1 410 ? -3.684 31.062 -6.215 1 98.38 410 ILE B N 1
ATOM 7339 C CA . ILE B 1 410 ? -4.449 31.328 -5.004 1 98.38 410 ILE B CA 1
ATOM 7340 C C . ILE B 1 410 ? -5.934 31.453 -5.344 1 98.38 410 ILE B C 1
ATOM 7342 O O . ILE B 1 410 ? -6.293 31.891 -6.438 1 98.38 410 ILE B O 1
ATOM 7346 N N . TYR B 1 411 ? -6.738 30.938 -4.438 1 97.69 411 TYR B N 1
ATOM 7347 C CA . TYR B 1 411 ? -8.18 31.172 -4.473 1 97.69 411 TYR B CA 1
ATOM 7348 C C . TYR B 1 411 ? -8.555 32.406 -3.693 1 97.69 411 TYR B C 1
ATOM 7350 O O . TYR B 1 411 ? -8.242 32.531 -2.508 1 97.69 411 TYR B O 1
ATOM 7358 N N . LEU B 1 412 ? -9.328 33.312 -4.34 1 97 412 LEU B N 1
ATOM 7359 C CA . LEU B 1 412 ? -9.672 34.594 -3.705 1 97 412 LEU B CA 1
ATOM 7360 C C . LEU B 1 412 ? -11.031 34.5 -3.018 1 97 412 LEU B C 1
ATOM 7362 O O . LEU B 1 412 ? -11.516 35.5 -2.471 1 97 412 LEU B O 1
ATOM 7366 N N . GLU B 1 413 ? -11.602 33.312 -3.029 1 95.25 413 GLU B N 1
ATOM 7367 C CA . GLU B 1 413 ? -12.805 32.969 -2.281 1 95.25 413 GLU B CA 1
ATOM 7368 C C . GLU B 1 413 ? -13.938 33.938 -2.59 1 95.25 413 GLU B C 1
ATOM 7370 O O . GLU B 1 413 ? -14.562 34.5 -1.677 1 95.25 413 GLU B O 1
ATOM 7375 N N . GLY B 1 414 ? -14.094 34.312 -3.789 1 92.38 414 GLY B N 1
ATOM 7376 C CA . GLY B 1 414 ? -15.211 35.125 -4.246 1 92.38 414 GLY B CA 1
ATOM 7377 C C . GLY B 1 414 ? -14.938 36.625 -4.172 1 92.38 414 GLY B C 1
ATOM 7378 O O . GLY B 1 414 ? -15.828 37.438 -4.449 1 92.38 414 GLY B O 1
ATOM 7379 N N . ASN B 1 415 ? -13.75 37.062 -3.791 1 94.5 415 ASN B N 1
ATOM 7380 C CA . ASN B 1 415 ? -13.438 38.5 -3.641 1 94.5 415 ASN B CA 1
ATOM 7381 C C . ASN B 1 415 ? -12.758 39.031 -4.887 1 94.5 415 ASN B C 1
ATOM 7383 O O . ASN B 1 415 ? -11.523 39.062 -4.973 1 94.5 415 ASN B O 1
ATOM 7387 N N . ASP B 1 416 ? -13.492 39.656 -5.77 1 92 416 ASP B N 1
ATOM 7388 C CA . ASP B 1 416 ? -13.008 40.125 -7.062 1 92 416 ASP B CA 1
ATOM 7389 C C . ASP B 1 416 ? -12.086 41.344 -6.891 1 92 416 ASP B C 1
ATOM 7391 O O . ASP B 1 416 ? -11.227 41.594 -7.734 1 92 416 ASP B O 1
ATOM 7395 N N . MET B 1 417 ? -12.234 42 -5.805 1 95.31 417 MET B N 1
ATOM 7396 C CA . MET B 1 417 ? -11.453 43.219 -5.574 1 95.31 417 MET B CA 1
ATOM 7397 C C . MET B 1 417 ? -9.977 42.906 -5.391 1 95.31 417 MET B C 1
ATOM 7399 O O . MET B 1 417 ? -9.125 43.781 -5.527 1 95.31 417 MET B O 1
ATOM 7403 N N . LEU B 1 418 ? -9.758 41.656 -5.184 1 96.62 418 LEU B N 1
ATOM 7404 C CA . LEU B 1 418 ? -8.398 41.25 -4.824 1 96.62 418 LEU B CA 1
ATOM 7405 C C . LEU B 1 418 ? -7.633 40.781 -6.055 1 96.62 418 LEU B C 1
ATOM 7407 O O . LEU B 1 418 ? -6.414 40.594 -5.996 1 96.62 418 LEU B O 1
ATOM 7411 N N . VAL B 1 419 ? -8.219 40.625 -7.211 1 95.5 419 VAL B N 1
ATOM 7412 C CA . VAL B 1 419 ? -7.609 40.031 -8.406 1 95.5 419 VAL B CA 1
ATOM 7413 C C . VAL B 1 419 ? -6.391 40.844 -8.812 1 95.5 419 VAL B C 1
ATOM 7415 O O . VAL B 1 419 ? -5.289 40.312 -8.945 1 95.5 419 VAL B O 1
ATOM 7418 N N . PRO B 1 420 ? -6.535 42.219 -8.961 1 95.5 420 PRO B N 1
ATOM 7419 C CA . PRO B 1 420 ? -5.355 42.969 -9.398 1 95.5 420 PRO B CA 1
ATOM 7420 C C . PRO B 1 420 ? -4.227 42.938 -8.367 1 95.5 420 PRO B C 1
ATOM 7422 O O . PRO B 1 420 ? -3.051 42.969 -8.734 1 95.5 420 PRO B O 1
ATOM 7425 N N . VAL B 1 421 ? -4.582 42.844 -7.109 1 96.5 421 VAL B N 1
ATOM 7426 C CA . VAL B 1 421 ? -3.588 42.812 -6.043 1 96.5 421 VAL B CA 1
ATOM 7427 C C . VAL B 1 421 ? -2.748 41.562 -6.148 1 96.5 421 VAL B C 1
ATOM 7429 O O . VAL B 1 421 ? -1.521 41.625 -6.254 1 96.5 421 VAL B O 1
ATOM 7432 N N . PHE B 1 422 ? -3.344 40.406 -6.219 1 97.75 422 PHE B N 1
ATOM 7433 C CA . PHE B 1 422 ? -2.635 39.125 -6.176 1 97.75 422 PHE B CA 1
ATOM 7434 C C . PHE B 1 422 ? -1.977 38.844 -7.52 1 97.75 422 PHE B C 1
ATOM 7436 O O . PHE B 1 422 ? -0.936 38.188 -7.574 1 97.75 422 PHE B O 1
ATOM 7443 N N . GLU B 1 423 ? -2.578 39.312 -8.625 1 96.81 423 GLU B N 1
ATOM 7444 C CA . GLU B 1 423 ? -1.894 39.156 -9.914 1 96.81 423 GLU B CA 1
ATOM 7445 C C . GLU B 1 423 ? -0.529 39.844 -9.883 1 96.81 423 GLU B C 1
ATOM 7447 O O . GLU B 1 423 ? 0.455 39.312 -10.383 1 96.81 423 GLU B O 1
ATOM 7452 N N . LYS B 1 424 ? -0.546 41 -9.297 1 96.88 424 LYS B N 1
ATOM 7453 C CA . LYS B 1 424 ? 0.719 41.719 -9.172 1 96.88 424 LYS B CA 1
ATOM 7454 C C . LYS B 1 424 ? 1.675 41 -8.234 1 96.88 424 LYS B C 1
ATOM 7456 O O . LYS B 1 424 ? 2.863 40.875 -8.531 1 96.88 424 LYS B O 1
ATOM 7461 N N . TRP B 1 425 ? 1.209 40.531 -7.113 1 97.81 425 TRP B N 1
ATOM 7462 C CA . TRP B 1 425 ? 2.039 39.906 -6.082 1 97.81 425 TRP B CA 1
ATOM 7463 C C . TRP B 1 425 ? 2.65 38.625 -6.586 1 97.81 425 TRP B C 1
ATOM 7465 O O . TRP B 1 425 ? 3.729 38.219 -6.141 1 97.81 425 TRP B O 1
ATOM 7475 N N . PHE B 1 426 ? 2.029 37.906 -7.566 1 97.94 426 PHE B N 1
ATOM 7476 C CA . PHE B 1 426 ? 2.504 36.594 -8.031 1 97.94 426 PHE B CA 1
ATOM 7477 C C . PHE B 1 426 ? 3.486 36.781 -9.18 1 97.94 426 PHE B C 1
ATOM 7479 O O . PHE B 1 426 ? 4.172 35.812 -9.555 1 97.94 426 PHE B O 1
ATOM 7486 N N . GLU B 1 427 ? 3.613 37.969 -9.742 1 97.5 427 GLU B N 1
ATOM 7487 C CA . GLU B 1 427 ? 4.441 38.188 -10.922 1 97.5 427 GLU B CA 1
ATOM 7488 C C . GLU B 1 427 ? 5.863 37.656 -10.703 1 97.5 427 GLU B C 1
ATOM 7490 O O . GLU B 1 427 ? 6.406 36.969 -11.555 1 97.5 427 GLU B O 1
ATOM 7495 N N . PRO B 1 428 ? 6.469 37.938 -9.594 1 97.62 428 PRO B N 1
ATOM 7496 C CA . PRO B 1 428 ? 7.848 37.469 -9.414 1 97.62 428 PRO B CA 1
ATOM 7497 C C . PRO B 1 428 ? 7.961 35.938 -9.312 1 97.62 428 PRO B C 1
ATOM 7499 O O . PRO B 1 428 ? 9.07 35.406 -9.328 1 97.62 428 PRO B O 1
ATOM 7502 N N . PHE B 1 429 ? 6.895 35.281 -9.219 1 98.12 429 PHE B N 1
ATOM 7503 C CA . PHE B 1 429 ? 6.918 33.844 -8.961 1 98.12 429 PHE B CA 1
ATOM 7504 C C . PHE B 1 429 ? 6.402 33.062 -10.164 1 98.12 429 PHE B C 1
ATOM 7506 O O . PHE B 1 429 ? 6.273 31.828 -10.117 1 98.12 429 PHE B O 1
ATOM 7513 N N . HIS B 1 430 ? 6.168 33.781 -11.273 1 97.38 430 HIS B N 1
ATOM 7514 C CA . HIS B 1 430 ? 5.711 33.125 -12.5 1 97.38 430 HIS B CA 1
ATOM 7515 C C . HIS B 1 430 ? 6.691 32.062 -12.969 1 97.38 430 HIS B C 1
ATOM 7517 O O . HIS B 1 430 ? 6.285 30.984 -13.398 1 97.38 430 HIS B O 1
ATOM 7523 N N . GLU B 1 431 ? 7.941 32.312 -12.781 1 95.62 431 GLU B N 1
ATOM 7524 C CA . GLU B 1 431 ? 8.969 31.359 -13.234 1 95.62 431 GLU B CA 1
ATOM 7525 C C . GLU B 1 431 ? 9.039 30.141 -12.32 1 95.62 431 GLU B C 1
ATOM 7527 O O . GLU B 1 431 ? 9.602 29.125 -12.695 1 95.62 431 GLU B O 1
ATOM 7532 N N . MET B 1 432 ? 8.43 30.297 -11.18 1 96.75 432 MET B N 1
ATOM 7533 C CA . MET B 1 432 ? 8.375 29.172 -10.25 1 96.75 432 MET B CA 1
ATOM 7534 C C . MET B 1 432 ? 7.082 28.375 -10.422 1 96.75 432 MET B C 1
ATOM 7536 O O . MET B 1 432 ? 6.82 27.438 -9.672 1 96.75 432 MET B O 1
ATOM 7540 N N . GLY B 1 433 ? 6.258 28.812 -11.32 1 97 433 GLY B N 1
ATOM 7541 C CA . GLY B 1 433 ? 5.062 28.078 -11.68 1 97 433 GLY B CA 1
ATOM 7542 C C . GLY B 1 433 ? 3.811 28.594 -10.992 1 97 433 GLY B C 1
ATOM 7543 O O . GLY B 1 433 ? 2.732 28.016 -11.141 1 97 433 GLY B O 1
ATOM 7544 N N . ALA B 1 434 ? 3.871 29.656 -10.258 1 98 434 ALA B N 1
ATOM 7545 C CA . ALA B 1 434 ? 2.74 30.219 -9.531 1 98 434 ALA B CA 1
ATOM 7546 C C . ALA B 1 434 ? 2.178 31.438 -10.242 1 98 434 ALA B C 1
ATOM 7548 O O . ALA B 1 434 ? 2.725 32.531 -10.133 1 98 434 ALA B O 1
ATOM 7549 N N . LYS B 1 435 ? 1.035 31.219 -10.961 1 96.5 435 LYS B N 1
ATOM 7550 C CA . LYS B 1 435 ? 0.543 32.312 -11.805 1 96.5 435 LYS B CA 1
ATOM 7551 C C . LYS B 1 435 ? -0.976 32.406 -11.711 1 96.5 435 LYS B C 1
ATOM 7553 O O . LYS B 1 435 ? -1.548 33.438 -12.109 1 96.5 435 LYS B O 1
ATOM 7558 N N . THR B 1 436 ? -1.55 31.453 -11.148 1 98 436 THR B N 1
ATOM 7559 C CA . THR B 1 436 ? -3 31.359 -11.273 1 98 436 THR B CA 1
ATOM 7560 C C . THR B 1 436 ? -3.688 32.125 -10.141 1 98 436 THR B C 1
ATOM 7562 O O . THR B 1 436 ? -3.453 31.844 -8.961 1 98 436 THR B O 1
ATOM 7565 N N . VAL B 1 437 ? -4.512 33.125 -10.445 1 97.75 437 VAL B N 1
ATOM 7566 C CA . VAL B 1 437 ? -5.379 33.844 -9.516 1 97.75 437 VAL B CA 1
ATOM 7567 C C . VAL B 1 437 ? -6.84 33.594 -9.883 1 97.75 437 VAL B C 1
ATOM 7569 O O . VAL B 1 437 ? -7.266 33.875 -11 1 97.75 437 VAL B O 1
ATOM 7572 N N . THR B 1 438 ? -7.551 33 -8.922 1 96.75 438 THR B N 1
ATOM 7573 C CA . THR B 1 438 ? -8.93 32.625 -9.25 1 96.75 438 THR B CA 1
ATOM 7574 C C . THR B 1 438 ? -9.883 33.125 -8.164 1 96.75 438 THR B C 1
ATOM 7576 O O . THR B 1 438 ? -9.508 33.219 -7 1 96.75 438 THR B O 1
ATOM 7579 N N . ARG B 1 439 ? -11.141 33.406 -8.578 1 93.75 439 ARG B N 1
ATOM 7580 C CA . ARG B 1 439 ? -12.18 33.875 -7.668 1 93.75 439 ARG B CA 1
ATOM 7581 C C . ARG B 1 439 ? -12.984 32.719 -7.098 1 93.75 439 ARG B C 1
ATOM 7583 O O . ARG B 1 439 ? -13.898 32.906 -6.297 1 93.75 439 ARG B O 1
ATOM 7590 N N . ARG B 1 440 ? -12.602 31.5 -7.445 1 93.12 440 ARG B N 1
ATOM 7591 C CA . ARG B 1 440 ? -13.344 30.328 -7 1 93.12 440 ARG B CA 1
ATOM 7592 C C . ARG B 1 440 ? -13.305 30.188 -5.48 1 93.12 440 ARG B C 1
ATOM 7594 O O . ARG B 1 440 ? -12.297 30.531 -4.852 1 93.12 440 ARG B O 1
ATOM 7601 N N . ASN B 1 441 ? -14.43 29.734 -4.957 1 92.81 441 ASN B N 1
ATOM 7602 C CA . ASN B 1 441 ? -14.5 29.375 -3.545 1 92.81 441 ASN B CA 1
ATOM 7603 C C . ASN B 1 441 ? -14.039 27.938 -3.305 1 92.81 441 ASN B C 1
ATOM 7605 O O . ASN B 1 441 ? -14.227 27.062 -4.156 1 92.81 441 ASN B O 1
ATOM 7609 N N . THR B 1 442 ? -13.414 27.75 -2.207 1 93.38 442 THR B N 1
ATOM 7610 C CA . THR B 1 442 ? -13.062 26.406 -1.735 1 93.38 442 THR B CA 1
ATOM 7611 C C . THR B 1 442 ? -13.594 26.188 -0.323 1 93.38 442 THR B C 1
ATOM 7613 O O . THR B 1 442 ? -14.164 27.094 0.287 1 93.38 442 THR B O 1
ATOM 7616 N N . GLY B 1 443 ? -13.555 24.938 0.105 1 91.56 443 GLY B N 1
ATOM 7617 C CA . GLY B 1 443 ? -14.062 24.578 1.421 1 91.56 443 GLY B CA 1
ATOM 7618 C C . GLY B 1 443 ? -13.172 23.609 2.162 1 91.56 443 GLY B C 1
ATOM 7619 O O . GLY B 1 443 ? -12.047 23.344 1.742 1 91.56 443 GLY B O 1
ATOM 7620 N N . SER B 1 444 ? -13.555 23.344 3.336 1 89.12 444 SER B N 1
ATOM 7621 C CA . SER B 1 444 ? -13.148 22.172 4.082 1 89.12 444 SER B CA 1
ATOM 7622 C C . SER B 1 444 ? -11.805 22.391 4.777 1 89.12 444 SER B C 1
ATOM 7624 O O . SER B 1 444 ? -11.172 21.438 5.23 1 89.12 444 SER B O 1
ATOM 7626 N N . THR B 1 445 ? -11.25 23.594 4.699 1 95.75 445 THR B N 1
ATOM 7627 C CA . THR B 1 445 ? -10.016 23.875 5.422 1 95.75 445 THR B CA 1
ATOM 7628 C C . THR B 1 445 ? -10.172 25.109 6.305 1 95.75 445 THR B C 1
ATOM 7630 O O . THR B 1 445 ? -11.234 25.734 6.328 1 95.75 445 THR B O 1
ATOM 7633 N N . ASP B 1 446 ? -9.156 25.453 6.992 1 98.56 446 ASP B N 1
ATOM 7634 C CA . ASP B 1 446 ? -9.266 26.391 8.102 1 98.56 446 ASP B CA 1
ATOM 7635 C C . ASP B 1 446 ? -9.523 27.812 7.59 1 98.56 446 ASP B C 1
ATOM 7637 O O . ASP B 1 446 ? -9.961 28.688 8.344 1 98.56 446 ASP B O 1
ATOM 7641 N N . HIS B 1 447 ? -9.305 28.141 6.336 1 98.31 447 HIS B N 1
ATOM 7642 C CA . HIS B 1 447 ? -9.586 29.469 5.805 1 98.31 447 HIS B CA 1
ATOM 7643 C C . HIS B 1 447 ? -11.078 29.781 5.859 1 98.31 447 HIS B C 1
ATOM 7645 O O . HIS B 1 447 ? -11.477 30.953 5.906 1 98.31 447 HIS B O 1
ATOM 7651 N N . VAL B 1 448 ? -11.859 28.75 5.918 1 97.25 448 VAL B N 1
ATOM 7652 C CA . VAL B 1 448 ? -13.305 28.906 5.844 1 97.25 448 VAL B CA 1
ATOM 7653 C C . VAL B 1 448 ? -13.82 29.625 7.09 1 97.25 448 VAL B C 1
ATOM 7655 O O . VAL B 1 448 ? -14.773 30.391 7.02 1 97.25 448 VAL B O 1
ATOM 7658 N N . ALA B 1 449 ? -13.203 29.344 8.234 1 97.62 449 ALA B N 1
ATOM 7659 C CA . ALA B 1 449 ? -13.633 29.984 9.477 1 97.62 449 ALA B CA 1
ATOM 7660 C C . ALA B 1 449 ? -13.547 31.5 9.367 1 97.62 449 ALA B C 1
ATOM 7662 O O . ALA B 1 449 ? -14.406 32.219 9.883 1 97.62 449 ALA B O 1
ATOM 7663 N N . PHE B 1 450 ? -12.555 32.031 8.703 1 98.06 450 PHE B N 1
ATOM 7664 C CA . PHE B 1 450 ? -12.344 33.469 8.539 1 98.06 450 PHE B CA 1
ATOM 7665 C C . PHE B 1 450 ? -13.234 34.031 7.434 1 98.06 450 PHE B C 1
ATOM 7667 O O . PHE B 1 450 ? -13.914 35.031 7.629 1 98.06 450 PHE B O 1
ATOM 7674 N N . ASP B 1 451 ? -13.195 33.281 6.34 1 96.25 451 ASP B N 1
ATOM 7675 C CA . ASP B 1 451 ? -14 33.688 5.203 1 96.25 451 ASP B CA 1
ATOM 7676 C C . ASP B 1 451 ? -15.477 33.812 5.582 1 96.25 451 ASP B C 1
ATOM 7678 O O . ASP B 1 451 ? -16.188 34.688 5.098 1 96.25 451 ASP B O 1
ATOM 7682 N N . ALA B 1 452 ? -15.938 32.969 6.422 1 94.88 452 ALA B N 1
ATOM 7683 C CA . ALA B 1 452 ? -17.344 32.875 6.809 1 94.88 452 ALA B CA 1
ATOM 7684 C C . ALA B 1 452 ? -17.781 34.094 7.582 1 94.88 452 ALA B C 1
ATOM 7686 O O . ALA B 1 452 ? -18.984 34.375 7.691 1 94.88 452 ALA B O 1
ATOM 7687 N N . VAL B 1 453 ? -16.891 34.844 8.117 1 96.19 453 VAL B N 1
ATOM 7688 C CA . VAL B 1 453 ? -17.266 36.031 8.906 1 96.19 453 VAL B CA 1
ATOM 7689 C C . VAL B 1 453 ? -16.781 37.281 8.219 1 96.19 453 VAL B C 1
ATOM 7691 O O . VAL B 1 453 ? -16.625 38.344 8.859 1 96.19 453 VAL B O 1
ATOM 7694 N N . GLY B 1 454 ? -16.375 37.156 6.969 1 94.88 454 GLY B N 1
ATOM 7695 C CA . GLY B 1 454 ? -16.078 38.344 6.152 1 94.88 454 GLY B CA 1
ATOM 7696 C C . GLY B 1 454 ? -14.617 38.75 6.199 1 94.88 454 GLY B C 1
ATOM 7697 O O . GLY B 1 454 ? -14.234 39.781 5.637 1 94.88 454 GLY B O 1
ATOM 7698 N N . VAL B 1 455 ? -13.852 38.062 6.922 1 97.31 455 VAL B N 1
ATOM 7699 C CA . VAL B 1 455 ? -12.414 38.312 6.953 1 97.31 455 VAL B CA 1
ATOM 7700 C C . VAL B 1 455 ? -11.734 37.562 5.812 1 97.31 455 VAL B C 1
ATOM 7702 O O . VAL B 1 455 ? -11.969 36.375 5.621 1 97.31 455 VAL B O 1
ATOM 7705 N N . PRO B 1 456 ? -10.875 38.25 4.996 1 97.69 456 PRO B N 1
ATOM 7706 C CA . PRO B 1 456 ? -10.219 37.531 3.891 1 97.69 456 PRO B CA 1
ATOM 7707 C C . PRO B 1 456 ? -9.398 36.344 4.359 1 97.69 456 PRO B C 1
ATOM 7709 O O . PRO B 1 456 ? -8.422 36.5 5.098 1 97.69 456 PRO B O 1
ATOM 7712 N N . GLY B 1 457 ? -9.789 35.188 4.062 1 97.81 457 GLY B N 1
ATOM 7713 C CA . GLY B 1 457 ? -9.102 33.906 4.254 1 97.81 457 GLY B CA 1
ATOM 7714 C C . GLY B 1 457 ? -8.875 33.156 2.961 1 97.81 457 GLY B C 1
ATOM 7715 O O . GLY B 1 457 ? -9.797 32.969 2.17 1 97.81 457 GLY B O 1
ATOM 7716 N N . PHE B 1 458 ? -7.609 32.719 2.73 1 97.75 458 PHE B N 1
ATOM 7717 C CA . PHE B 1 458 ? -7.262 32.156 1.422 1 97.75 458 PHE B CA 1
ATOM 7718 C C . PHE B 1 458 ? -6.691 30.75 1.551 1 97.75 458 PHE B C 1
ATOM 7720 O O . PHE B 1 458 ? -6.062 30.422 2.561 1 97.75 458 PHE B O 1
ATOM 7727 N N . GLN B 1 459 ? -6.961 30.016 0.562 1 97.5 459 GLN B N 1
ATOM 7728 C CA . GLN B 1 459 ? -6.242 28.781 0.27 1 97.5 459 GLN B CA 1
ATOM 7729 C C . GLN B 1 459 ? -5.434 28.906 -1.018 1 97.5 459 GLN B C 1
ATOM 7731 O O . GLN B 1 459 ? -5.824 29.625 -1.935 1 97.5 459 GLN B O 1
ATOM 7736 N N . PHE B 1 460 ? -4.371 28.219 -1.086 1 98.5 460 PHE B N 1
ATOM 7737 C CA . PHE B 1 460 ? -3.549 28.234 -2.291 1 98.5 460 PHE B CA 1
ATOM 7738 C C . PHE B 1 460 ? -3.924 27.078 -3.211 1 98.5 460 PHE B C 1
ATOM 7740 O O . PHE B 1 460 ? -4.492 26.078 -2.764 1 98.5 460 PHE B O 1
ATOM 7747 N N . ILE B 1 461 ? -3.699 27.297 -4.508 1 98.25 461 ILE B N 1
ATOM 7748 C CA . ILE B 1 461 ? -3.744 26.203 -5.48 1 98.25 461 ILE B CA 1
ATOM 7749 C C . ILE B 1 461 ? -2.439 25.406 -5.43 1 98.25 461 ILE B C 1
ATOM 7751 O O . ILE B 1 461 ? -1.362 25.969 -5.676 1 98.25 461 ILE B O 1
ATOM 7755 N N . GLN B 1 462 ? -2.537 24.141 -5.113 1 98.38 462 GLN B N 1
ATOM 7756 C CA . GLN B 1 462 ? -1.335 23.328 -5.004 1 98.38 462 GLN B CA 1
ATOM 7757 C C . GLN B 1 462 ? -1.387 22.141 -5.973 1 98.38 462 GLN B C 1
ATOM 7759 O O . GLN B 1 462 ? -2.457 21.594 -6.227 1 98.38 462 GLN B O 1
ATOM 7764 N N . ASP B 1 463 ? -0.177 21.797 -6.5 1 98.44 463 ASP B N 1
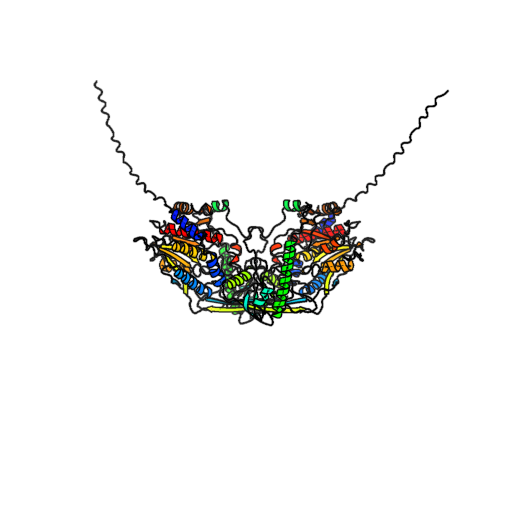ATOM 7765 C CA . ASP B 1 463 ? -0.108 20.516 -7.203 1 98.44 463 ASP B CA 1
ATOM 7766 C C . ASP B 1 463 ? -0.51 19.375 -6.289 1 98.44 463 ASP B C 1
ATOM 7768 O O . ASP B 1 463 ? 0 19.25 -5.176 1 98.44 463 ASP B O 1
ATOM 7772 N N . PRO B 1 464 ? -1.368 18.531 -6.734 1 97.38 464 PRO B N 1
ATOM 7773 C CA . PRO B 1 464 ? -1.864 17.469 -5.852 1 97.38 464 PRO B CA 1
ATOM 7774 C C . PRO B 1 464 ? -0.82 16.391 -5.586 1 97.38 464 PRO B C 1
ATOM 7776 O O . PRO B 1 464 ? -0.799 15.797 -4.5 1 97.38 464 PRO B O 1
ATOM 7779 N N . ILE B 1 465 ? 0.054 16.062 -6.609 1 97.56 465 ILE B N 1
ATOM 7780 C CA . ILE B 1 465 ? 1.001 14.961 -6.57 1 97.56 465 ILE B CA 1
ATOM 7781 C C . ILE B 1 465 ? 0.258 13.656 -6.289 1 97.56 465 ILE B C 1
ATOM 7783 O O . ILE B 1 465 ? -0.665 13.289 -7.023 1 97.56 465 ILE B O 1
ATOM 7787 N N . ASP B 1 466 ? 0.627 12.844 -5.262 1 95.5 466 ASP B N 1
ATOM 7788 C CA . ASP B 1 466 ? -0.096 11.625 -4.938 1 95.5 466 ASP B CA 1
ATOM 7789 C C . ASP B 1 466 ? -0.924 11.789 -3.666 1 95.5 466 ASP B C 1
ATOM 7791 O O . ASP B 1 466 ? -1.147 10.828 -2.932 1 95.5 466 ASP B O 1
ATOM 7795 N N . TYR B 1 467 ? -1.372 12.984 -3.385 1 95.81 467 TYR B N 1
ATOM 7796 C CA . TYR B 1 467 ? -2.129 13.344 -2.191 1 95.81 467 TYR B CA 1
ATOM 7797 C C . TYR B 1 467 ? -3.352 12.453 -2.029 1 95.81 467 TYR B C 1
ATOM 7799 O O . TYR B 1 467 ? -3.65 11.992 -0.925 1 95.81 467 TYR B O 1
ATOM 7807 N N . GLY B 1 468 ? -4.051 12.188 -3.062 1 92.44 468 GLY B N 1
ATOM 7808 C CA . GLY B 1 468 ? -5.293 11.43 -3.016 1 92.44 468 GLY B CA 1
ATOM 7809 C C . GLY B 1 468 ? -5.102 10 -2.551 1 92.44 468 GLY B C 1
ATOM 7810 O O . GLY B 1 468 ? -6.004 9.414 -1.952 1 92.44 468 GLY B O 1
ATOM 7811 N N . LYS B 1 469 ? -3.99 9.492 -2.756 1 91.94 469 LYS B N 1
ATOM 7812 C CA . LYS B 1 469 ? -3.723 8.102 -2.389 1 91.94 469 LYS B CA 1
ATOM 7813 C C . LYS B 1 469 ? -3.32 7.992 -0.92 1 91.94 469 LYS B C 1
ATOM 7815 O O . LYS B 1 469 ? -3.689 7.031 -0.242 1 91.94 469 LYS B O 1
ATOM 7820 N N . GLY B 1 470 ? -2.588 8.992 -0.424 1 92.81 470 GLY B N 1
ATOM 7821 C CA . GLY B 1 470 ? -2.018 8.883 0.909 1 92.81 470 GLY B CA 1
ATOM 7822 C C . GLY B 1 470 ? -2.83 9.609 1.964 1 92.81 470 GLY B C 1
ATOM 7823 O O . GLY B 1 470 ? -2.721 9.312 3.156 1 92.81 470 GLY B O 1
ATOM 7824 N N . TYR B 1 471 ? -3.646 10.5 1.534 1 92.56 471 TYR B N 1
ATOM 7825 C CA . TYR B 1 471 ? -4.406 11.375 2.416 1 92.56 471 TYR B CA 1
ATOM 7826 C C . TYR B 1 471 ? -5.297 10.562 3.354 1 92.56 471 TYR B C 1
ATOM 7828 O O . TYR B 1 471 ? -6.016 9.664 2.916 1 92.56 471 TYR B O 1
ATOM 7836 N N . HIS B 1 472 ? -5.164 10.773 4.672 1 96.56 472 HIS B N 1
ATOM 7837 C CA . HIS B 1 472 ? -5.977 10.148 5.707 1 96.56 472 HIS B CA 1
ATOM 7838 C C . HIS B 1 472 ? -5.703 8.648 5.789 1 96.56 472 HIS B C 1
ATOM 7840 O O . HIS B 1 472 ? -6.578 7.875 6.188 1 96.56 472 HIS B O 1
ATOM 7846 N N . THR B 1 473 ? -4.578 8.188 5.309 1 97.56 473 THR B N 1
ATOM 7847 C CA . THR B 1 473 ? -4.277 6.762 5.391 1 97.56 473 THR B CA 1
ATOM 7848 C C . THR B 1 473 ? -3.035 6.52 6.242 1 97.56 473 THR B C 1
ATOM 7850 O O . THR B 1 473 ? -2.377 7.469 6.672 1 97.56 473 THR B O 1
ATOM 7853 N N . ASN B 1 474 ? -2.709 5.219 6.398 1 98 474 ASN B N 1
ATOM 7854 C CA . ASN B 1 474 ? -1.525 4.746 7.109 1 98 474 ASN B CA 1
ATOM 7855 C C . ASN B 1 474 ? -0.246 5.051 6.336 1 98 474 ASN B C 1
ATOM 7857 O O . ASN B 1 474 ? 0.856 4.852 6.848 1 98 474 ASN B O 1
ATOM 7861 N N . MET B 1 475 ? -0.404 5.672 5.164 1 97.75 475 MET B N 1
ATOM 7862 C CA . MET B 1 475 ? 0.785 5.914 4.352 1 97.75 475 MET B CA 1
ATOM 7863 C C . MET B 1 475 ? 0.953 7.406 4.07 1 97.75 475 MET B C 1
ATOM 7865 O O . MET B 1 475 ? 1.673 7.789 3.146 1 97.75 475 MET B O 1
ATOM 7869 N N . ASP B 1 476 ? 0.202 8.195 4.785 1 97.88 476 ASP B N 1
ATOM 7870 C CA . ASP B 1 476 ? 0.513 9.617 4.844 1 97.88 476 ASP B CA 1
ATOM 7871 C C . ASP B 1 476 ? 1.735 9.875 5.723 1 97.88 476 ASP B C 1
ATOM 7873 O O . ASP B 1 476 ? 1.599 10.211 6.902 1 97.88 476 ASP B O 1
ATOM 7877 N N . VAL B 1 477 ? 2.912 9.75 5.074 1 98.12 477 VAL B N 1
ATOM 7878 C CA . VAL B 1 477 ? 4.148 9.695 5.848 1 98.12 477 VAL B CA 1
ATOM 7879 C C . VAL B 1 477 ? 5.211 10.57 5.195 1 98.12 477 VAL B C 1
ATOM 7881 O O . VAL B 1 477 ? 4.957 11.203 4.164 1 98.12 477 VAL B O 1
ATOM 7884 N N . TYR B 1 478 ? 6.355 10.648 5.801 1 97.88 478 TYR B N 1
ATOM 7885 C CA . TYR B 1 478 ? 7.492 11.492 5.441 1 97.88 478 TYR B CA 1
ATOM 7886 C C . TYR B 1 478 ? 7.887 11.289 3.984 1 97.88 478 TYR B C 1
ATOM 7888 O O . TYR B 1 478 ? 8.18 12.25 3.273 1 97.88 478 TYR B O 1
ATOM 7896 N N . GLU B 1 479 ? 7.844 10.047 3.527 1 96.75 479 GLU B N 1
ATOM 7897 C CA . GLU B 1 479 ? 8.328 9.68 2.201 1 96.75 479 GLU B CA 1
ATOM 7898 C C . GLU B 1 479 ? 7.48 10.32 1.105 1 96.75 479 GLU B C 1
ATOM 7900 O O . GLU B 1 479 ? 7.91 10.414 -0.045 1 96.75 479 GLU B O 1
ATOM 7905 N N . ARG B 1 480 ? 6.305 10.797 1.485 1 96.88 480 ARG B N 1
ATOM 7906 C CA . ARG B 1 480 ? 5.375 11.32 0.487 1 96.88 480 ARG B CA 1
ATOM 7907 C C . ARG B 1 480 ? 5.543 12.82 0.31 1 96.88 480 ARG B C 1
ATOM 7909 O O . ARG B 1 480 ? 4.898 13.43 -0.551 1 96.88 480 ARG B O 1
ATOM 7916 N N . MET B 1 481 ? 6.34 13.438 1.061 1 97.88 481 MET B N 1
ATOM 7917 C CA . MET B 1 481 ? 6.484 14.891 1.084 1 97.88 481 MET B CA 1
ATOM 7918 C C . MET B 1 481 ? 7.461 15.359 0.011 1 97.88 481 MET B C 1
ATOM 7920 O O . MET B 1 481 ? 8.523 14.758 -0.166 1 97.88 481 MET B O 1
ATOM 7924 N N . GLN B 1 482 ? 7.117 16.422 -0.702 1 98.12 482 GLN B N 1
ATOM 7925 C CA . GLN B 1 482 ? 7.945 17.016 -1.745 1 98.12 482 GLN B CA 1
ATOM 7926 C C . GLN B 1 482 ? 8.695 18.234 -1.22 1 98.12 482 GLN B C 1
ATOM 7928 O O . GLN B 1 482 ? 8.219 19.375 -1.348 1 98.12 482 GLN B O 1
ATOM 7933 N N . PHE B 1 483 ? 9.922 18.062 -0.833 1 98.25 483 PHE B N 1
ATOM 7934 C CA . PHE B 1 483 ? 10.641 19.078 -0.073 1 98.25 483 PHE B CA 1
ATOM 7935 C C . PHE B 1 483 ? 10.93 20.297 -0.94 1 98.25 483 PHE B C 1
ATOM 7937 O O . PHE B 1 483 ? 10.805 21.438 -0.484 1 98.25 483 PHE B O 1
ATOM 7944 N N . ALA B 1 484 ? 11.328 20.094 -2.162 1 98.31 484 ALA B N 1
ATOM 7945 C CA . ALA B 1 484 ? 11.602 21.219 -3.043 1 98.31 484 ALA B CA 1
ATOM 7946 C C . ALA B 1 484 ? 10.344 22.047 -3.287 1 98.31 484 ALA B C 1
ATOM 7948 O O . ALA B 1 484 ? 10.391 23.281 -3.312 1 98.31 484 ALA B O 1
ATOM 7949 N N . ASP B 1 485 ? 9.234 21.328 -3.492 1 98.75 485 ASP B N 1
ATOM 7950 C CA . ASP B 1 485 ? 7.957 22.016 -3.668 1 98.75 485 ASP B CA 1
ATOM 7951 C C . ASP B 1 485 ? 7.574 22.797 -2.412 1 98.75 485 ASP B C 1
ATOM 7953 O O . ASP B 1 485 ? 7.082 23.922 -2.502 1 98.75 485 ASP B O 1
ATOM 7957 N N . MET B 1 486 ? 7.793 22.203 -1.277 1 98.88 486 MET B N 1
ATOM 7958 C CA . MET B 1 486 ? 7.465 22.844 -0.008 1 98.88 486 MET B CA 1
ATOM 7959 C C . MET B 1 486 ? 8.336 24.078 0.217 1 98.88 486 MET B C 1
ATOM 7961 O O . MET B 1 486 ? 7.871 25.078 0.779 1 98.88 486 MET B O 1
ATOM 7965 N N . THR B 1 487 ? 9.555 24 -0.194 1 98.88 487 THR B N 1
ATOM 7966 C CA . THR B 1 487 ? 10.43 25.172 -0.129 1 98.88 487 THR B CA 1
ATOM 7967 C C . THR B 1 487 ? 9.883 26.312 -0.979 1 98.88 487 THR B C 1
ATOM 7969 O O . THR B 1 487 ? 9.836 27.453 -0.531 1 98.88 487 THR B O 1
ATOM 7972 N N . GLN B 1 488 ? 9.484 25.953 -2.186 1 98.88 488 GLN B N 1
ATOM 7973 C CA . GLN B 1 488 ? 8.844 26.922 -3.057 1 98.88 488 GLN B CA 1
ATOM 7974 C C . GLN B 1 488 ? 7.617 27.531 -2.387 1 98.88 488 GLN B C 1
ATOM 7976 O O . GLN B 1 488 ? 7.426 28.75 -2.426 1 98.88 488 GLN B O 1
ATOM 7981 N N . ALA B 1 489 ? 6.848 26.766 -1.805 1 98.94 489 ALA B N 1
ATOM 7982 C CA . ALA B 1 489 ? 5.625 27.219 -1.142 1 98.94 489 ALA B CA 1
ATOM 7983 C C . ALA B 1 489 ? 5.945 28.172 0.009 1 98.94 489 ALA B C 1
ATOM 7985 O O . ALA B 1 489 ? 5.285 29.203 0.176 1 98.94 489 ALA B O 1
ATOM 7986 N N . ALA B 1 490 ? 6.93 27.828 0.786 1 98.94 490 ALA B N 1
ATOM 7987 C CA . ALA B 1 490 ? 7.316 28.672 1.917 1 98.94 490 ALA B CA 1
ATOM 7988 C C . ALA B 1 490 ? 7.746 30.047 1.449 1 98.94 490 ALA B C 1
ATOM 7990 O O . ALA B 1 490 ? 7.398 31.062 2.072 1 98.94 490 ALA B O 1
ATOM 7991 N N . VAL B 1 491 ? 8.477 30.125 0.385 1 98.88 491 VAL B N 1
ATOM 7992 C CA . VAL B 1 491 ? 8.945 31.375 -0.182 1 98.88 491 VAL B CA 1
ATOM 7993 C C . VAL B 1 491 ? 7.758 32.219 -0.626 1 98.88 491 VAL B C 1
ATOM 7995 O O . VAL B 1 491 ? 7.699 33.438 -0.331 1 98.88 491 VAL B O 1
ATOM 7998 N N . ILE B 1 492 ? 6.848 31.594 -1.27 1 98.94 492 ILE B N 1
ATOM 7999 C CA . ILE B 1 492 ? 5.691 32.312 -1.803 1 98.94 492 ILE B CA 1
ATOM 8000 C C . ILE B 1 492 ? 4.82 32.812 -0.653 1 98.94 492 ILE B C 1
ATOM 8002 O O . ILE B 1 492 ? 4.387 33.969 -0.651 1 98.94 492 ILE B O 1
ATOM 8006 N N . VAL B 1 493 ? 4.582 31.984 0.346 1 98.94 493 VAL B N 1
ATOM 8007 C CA . VAL B 1 493 ? 3.779 32.375 1.493 1 98.94 493 VAL B CA 1
ATOM 8008 C C . VAL B 1 493 ? 4.461 33.562 2.213 1 98.94 493 VAL B C 1
ATOM 8010 O O . VAL B 1 493 ? 3.805 34.531 2.582 1 98.94 493 VAL B O 1
ATOM 8013 N N . ALA B 1 494 ? 5.746 33.406 2.422 1 98.88 494 ALA B N 1
ATOM 8014 C CA . ALA B 1 494 ? 6.484 34.5 3.066 1 98.88 494 ALA B CA 1
ATOM 8015 C C . ALA B 1 494 ? 6.301 35.812 2.318 1 98.88 494 ALA B C 1
ATOM 8017 O O . ALA B 1 494 ? 6.109 36.875 2.934 1 98.88 494 ALA B O 1
ATOM 8018 N N . ALA B 1 495 ? 6.344 35.75 1.016 1 98.75 495 ALA B N 1
ATOM 8019 C CA . ALA B 1 495 ? 6.199 36.938 0.192 1 98.75 495 ALA B CA 1
ATOM 8020 C C . ALA B 1 495 ? 4.793 37.531 0.305 1 98.75 495 ALA B C 1
ATOM 8022 O O . ALA B 1 495 ? 4.617 38.75 0.374 1 98.75 495 ALA B O 1
ATOM 8023 N N . MET B 1 496 ? 3.785 36.656 0.277 1 98.62 496 MET B N 1
ATOM 8024 C CA . MET B 1 496 ? 2.41 37.125 0.421 1 98.62 496 MET B CA 1
ATOM 8025 C C . MET B 1 496 ? 2.207 37.812 1.771 1 98.62 496 MET B C 1
ATOM 8027 O O . MET B 1 496 ? 1.561 38.844 1.852 1 98.62 496 MET B O 1
ATOM 8031 N N . VAL B 1 497 ? 2.719 37.188 2.787 1 98.81 497 VAL B N 1
ATOM 8032 C CA . VAL B 1 497 ? 2.598 37.719 4.137 1 98.81 497 VAL B CA 1
ATOM 8033 C C . VAL B 1 497 ? 3.342 39.062 4.23 1 98.81 497 VAL B C 1
ATOM 8035 O O . VAL B 1 497 ? 2.822 40.031 4.785 1 98.81 497 VAL B O 1
ATOM 8038 N N . TYR B 1 498 ? 4.516 39.125 3.674 1 98.56 498 TYR B N 1
ATOM 8039 C CA . TYR B 1 498 ? 5.285 40.375 3.643 1 98.56 498 TYR B CA 1
ATOM 8040 C C . TYR B 1 498 ? 4.496 41.5 2.965 1 98.56 498 TYR B C 1
ATOM 8042 O O . TYR B 1 498 ? 4.336 42.562 3.525 1 98.56 498 TYR B O 1
ATOM 8050 N N . ASN B 1 499 ? 4.043 41.219 1.758 1 98.31 499 ASN B N 1
ATOM 8051 C CA . ASN B 1 499 ? 3.301 42.219 1.005 1 98.31 499 ASN B CA 1
ATOM 8052 C C . ASN B 1 499 ? 2.078 42.719 1.775 1 98.31 499 ASN B C 1
ATOM 8054 O O . ASN B 1 499 ? 1.798 43.906 1.807 1 98.31 499 ASN B O 1
ATOM 8058 N N . THR B 1 500 ? 1.389 41.781 2.4 1 98.5 500 THR B N 1
ATOM 8059 C CA . THR B 1 500 ? 0.202 42.156 3.168 1 98.5 500 THR B CA 1
ATOM 8060 C C . THR B 1 500 ? 0.574 43.031 4.359 1 98.5 500 THR B C 1
ATOM 8062 O O . THR B 1 500 ? -0.128 44 4.668 1 98.5 500 THR B O 1
ATOM 8065 N N . SER B 1 501 ? 1.633 42.719 5.035 1 98.25 501 SER B N 1
ATOM 8066 C CA . SER B 1 501 ? 2.035 43.406 6.246 1 98.25 501 SER B CA 1
ATOM 8067 C C . SER B 1 501 ? 2.465 44.844 5.934 1 98.25 501 SER B C 1
ATOM 8069 O O . SER B 1 501 ? 2.379 45.719 6.789 1 98.25 501 SER B O 1
ATOM 8071 N N . GLU B 1 502 ? 2.863 45.094 4.68 1 97.56 502 GLU B N 1
ATOM 8072 C CA . GLU B 1 502 ? 3.465 46.375 4.332 1 97.56 502 GLU B CA 1
ATOM 8073 C C . GLU B 1 502 ? 2.445 47.312 3.678 1 97.56 502 GLU B C 1
ATOM 8075 O O . GLU B 1 502 ? 2.689 48.5 3.541 1 97.56 502 GLU B O 1
ATOM 8080 N N . ARG B 1 503 ? 1.337 46.75 3.348 1 95.56 503 ARG B N 1
ATOM 8081 C CA . ARG B 1 503 ? 0.319 47.562 2.691 1 95.56 503 ARG B CA 1
ATOM 8082 C C . ARG B 1 503 ? -0.179 48.688 3.619 1 95.56 503 ARG B C 1
ATOM 8084 O O . ARG B 1 503 ? -0.291 48.469 4.828 1 95.56 503 ARG B O 1
ATOM 8091 N N . GLN B 1 504 ? -0.488 49.781 2.922 1 94.31 504 GLN B N 1
ATOM 8092 C CA . GLN B 1 504 ? -1.031 50.875 3.711 1 94.31 504 GLN B CA 1
ATOM 8093 C C . GLN B 1 504 ? -2.459 50.562 4.16 1 94.31 504 GLN B C 1
ATOM 8095 O O . GLN B 1 504 ? -2.826 50.844 5.305 1 94.31 504 GLN B O 1
ATOM 8100 N N . GLU B 1 505 ? -3.225 50.062 3.293 1 95.88 505 GLU B N 1
ATOM 8101 C CA . GLU B 1 505 ? -4.59 49.656 3.621 1 95.88 505 GLU B CA 1
ATOM 8102 C C . GLU B 1 505 ? -4.703 48.156 3.762 1 95.88 505 GLU B C 1
ATOM 8104 O O . GLU B 1 505 ? -3.994 47.406 3.082 1 95.88 505 GLU B O 1
ATOM 8109 N N . LYS B 1 506 ? -5.629 47.75 4.656 1 97.56 506 LYS B N 1
ATOM 8110 C CA . LYS B 1 506 ? -5.934 46.312 4.715 1 97.56 506 LYS B CA 1
ATOM 8111 C C . LYS B 1 506 ? -6.484 45.812 3.379 1 97.56 506 LYS B C 1
ATOM 8113 O O . LYS B 1 506 ? -6.988 46.625 2.578 1 97.56 506 LYS B O 1
ATOM 8118 N N . LEU B 1 507 ? -6.352 44.531 3.174 1 97.62 507 LEU B N 1
ATOM 8119 C CA . LEU B 1 507 ? -6.961 43.969 1.979 1 97.62 507 LEU B CA 1
ATOM 8120 C C . LEU B 1 507 ? -8.469 44.188 1.97 1 97.62 507 LEU B C 1
ATOM 8122 O O . LEU B 1 507 ? -9.117 44.125 3.014 1 97.62 507 LEU B O 1
ATOM 8126 N N . PRO B 1 508 ? -9.008 44.562 0.792 1 95.75 508 PRO B N 1
ATOM 8127 C CA . PRO B 1 508 ? -10.453 44.781 0.716 1 95.75 508 PRO B CA 1
ATOM 8128 C C . PRO B 1 508 ? -11.266 43.562 1.117 1 95.75 508 PRO B C 1
ATOM 8130 O O . PRO B 1 508 ? -10.875 42.438 0.803 1 95.75 508 PRO B O 1
ATOM 8133 N N . ARG B 1 509 ? -12.414 43.781 1.779 1 95.69 509 ARG B N 1
ATOM 8134 C CA . ARG B 1 509 ? -13.281 42.719 2.271 1 95.69 509 ARG B CA 1
ATOM 8135 C C . ARG B 1 509 ? -14.562 42.625 1.448 1 95.69 509 ARG B C 1
ATOM 8137 O O . ARG B 1 509 ? -15.094 43.656 1.017 1 95.69 509 ARG B O 1
ATOM 8144 N N . LYS B 1 510 ? -14.969 41.406 1.299 1 90.81 510 LYS B N 1
ATOM 8145 C CA . LYS B 1 510 ? -16.328 41.219 0.78 1 90.81 510 LYS B CA 1
ATOM 8146 C C . LYS B 1 510 ? -17.359 41.438 1.879 1 90.81 510 LYS B C 1
ATOM 8148 O O . LYS B 1 510 ? -17.062 41.281 3.064 1 90.81 510 LYS B O 1
ATOM 8153 N N . PRO B 1 511 ? -18.578 41.844 1.421 1 85.38 511 PRO B N 1
ATOM 8154 C CA . PRO B 1 511 ? -19.625 42 2.443 1 85.38 511 PRO B CA 1
ATOM 8155 C C . PRO B 1 511 ? -19.891 40.688 3.199 1 85.38 511 PRO B C 1
ATOM 8157 O O . PRO B 1 511 ? -19.906 39.625 2.598 1 85.38 511 PRO B O 1
ATOM 8160 N N . TRP B 1 512 ? -19.922 40.875 4.516 1 86.25 512 TRP B N 1
ATOM 8161 C CA . TRP B 1 512 ? -20.312 39.75 5.348 1 86.25 512 TRP B CA 1
ATOM 8162 C C . TRP B 1 512 ? -21.797 39.406 5.145 1 86.25 512 TRP B C 1
ATOM 8164 O O . TRP B 1 512 ? -22.672 40.25 5.406 1 86.25 512 TRP B O 1
ATOM 8174 N N . LYS B 1 513 ? -22.094 38.312 4.469 1 70.38 513 LYS B N 1
ATOM 8175 C CA . LYS B 1 513 ? -23.484 37.906 4.18 1 70.38 513 LYS B CA 1
ATOM 8176 C C . LYS B 1 513 ? -24.141 37.281 5.398 1 70.38 513 LYS B C 1
ATOM 8178 O O . LYS B 1 513 ? -23.484 36.656 6.215 1 70.38 513 LYS B O 1
#

Radius of gyration: 36.07 Å; Cα contacts (8 Å, |Δi|>4): 2312; chains: 2; bounding box: 72×150×140 Å

Foldseek 3Di:
DPCCPPDPPPPPPPPPPPPPPPPPVQQDADVVVLVLLLCCLVVVPCLLVLLCCLFVVLHAFAFQEPSVVVLLVVLLVVCVVLPFPPWDWAFLWFAFKHKFWDDKAKWWPPPHTDGFQKDWFAPAAWFPDKQKAWEAEQEDPDPVSLVVCPLPAASHEYEYDDDEDADDDPDDLFDFDDPVNLVVQQDDDDPPPPPPADPVRVVVVVVVVVRVVVVFVSCVVSNHREYEYEAYAYPWKWFHQDHDDRHHVPDHGHGYMYTYNVVVVVSVVCVVVPHIIIMIITIDMDMHNPDRTKTKIKTKQAADAPPQRQAEEEEEEASHAARLGRCSFQPSLQHSLRSSLVSSVSVVVDHFNYMYMYMHAGPLSVPLSRLLSCCVVAAADLPVLGGHDHNVRYLEYEYEGQGQFAFQEKAQQQDPLCQSVRQVLCVVCVVVNHHRYHPDHDDSGSQCSQVLSFHGGMYTDGRNTSCVNQPNISNSRSVRHDSVRSSNSSSSVSSVSRSQRHDPDRHDTDDND/DDPPDCPPPPPPPPPPPPPPPPPPVQQDADVVVLVLLLCCLVVVPCLLVLLCCLFVVLHAFAFQEPSVVVLLVVLLVVCVVLPFPPWDWAFLWFAFKHKFWDDKAKWWPPPHTDGFQKDWFAPAAWFPDKQKAWEAEQEDPDPVSLVVCPLPAASHEYEYDDDEDADDDPDDLFDFDDPVNLVVQQDDDDPPPDPPDDPVRVVVVVVVVVRVVVVFVSCVVSNHREYEYEAYAYPWKWFHQDHDDRHHVPDHGHGYMYTYNVVVVVSVVCVVVPHIIIMIITIDMDMHNPDRTFTKIKTKDAADAPPQRQAEEEEEEASHAARLGRCSFQPSLFHSLRSSLVSSVSVVVDHFNYMYMYMHAGPLSVPLSRLLSCCVVAAADLPVLGGHDHNVRYLEYEYEGQGQFAFQEKAQQQDPLCQSVRQVLCVVCVVVNHHRYHPDHDDSGSQCSQVLSFHGGMYTDGRNTSCVNQGNISNSRSVRHDSVRSSNSSSSVSSVSRSQRHDPDRHDTDDND

Sequence (1026 aa):
MIKSKKTGFYLLLAVMFIFGSQSIAQEEMDLQMIHKIKNEGIGNSQIQDLSFHLTDYLGPRLSGSSNLRKAREWTAEKFQEWGLSNVRIDSYGDFGRGWDVKKSYIAMKEPYYAQVIGYPKAWTDGTNGLVDSEVMLLEITSEEDFDKYRGKLKGKVVTTPANFNLEPAFEAEARRWTAEQLEERKSINIGSGGGRYTPEMLAQLRAQRALDQKLTQFLLEEEVGLRLTGTRGSFGTVFHTRAGSFSTDKAATVPEMEIAAEHHGRIYRLLKNGKSVKIEAEIEVEWLDDDYKGYNVLAEIPGTDKNLKPELVLLGAHLDSWHAGTGGNDNAAGVAVMMEAIRILKALDYQPKRTIRIALWGEEEQGLFGSRGYVQKYVADRNSKEKKAEWDKISAYYNIDNGSGKIRGIYLEGNDMLVPVFEKWFEPFHEMGAKTVTRRNTGSTDHVAFDAVGVPGFQFIQDPIDYGKGYHTNMDVYERMQFADMTQAAVIVAAMVYNTSERQEKLPRKPWKMIKSKKTGFYLLLAVMFIFGSQSIAQEEMDLQMIHKIKNEGIGNSQIQDLSFHLTDYLGPRLSGSSNLRKAREWTAEKFQEWGLSNVRIDSYGDFGRGWDVKKSYIAMKEPYYAQVIGYPKAWTDGTNGLVDSEVMLLEITSEEDFDKYRGKLKGKVVTTPANFNLEPAFEAEARRWTAEQLEERKSINIGSGGGRYTPEMLAQLRAQRALDQKLTQFLLEEEVGLRLTGTRGSFGTVFHTRAGSFSTDKAATVPEMEIAAEHHGRIYRLLKNGKSVKIEAEIEVEWLDDDYKGYNVLAEIPGTDKNLKPELVLLGAHLDSWHAGTGGNDNAAGVAVMMEAIRILKALDYQPKRTIRIALWGEEEQGLFGSRGYVQKYVADRNSKEKKAEWDKISAYYNIDNGSGKIRGIYLEGNDMLVPVFEKWFEPFHEMGAKTVTRRNTGSTDHVAFDAVGVPGFQFIQDPIDYGKGYHTNMDVYERMQFADMTQAAVIVAAMVYNTSERQEKLPRKPWK

Nearest PDB structures (foldseek):
  3iib-assembly1_A-2  TM=7.513E-01  e=3.515E-34  Shewanella amazonensis SB2B
  4twe-assembly1_A  TM=5.575E-01  e=1.280E-21  Homo sapiens
  7zqs-assembly1_D  TM=5.202E-01  e=6.179E-21  Homo sapiens
  1xjo-assembly1_A  TM=7.765E-01  e=4.012E-14  Streptomyces griseus
  6esl-assembly1_B  TM=7.774E-01  e=5.702E-12  Legionella pneumophila

Solvent-accessible surface area (backbone atoms only — not comparable to full-atom values): 53506 Å² total; per-residue (Å²): 139,88,75,84,77,84,78,82,79,79,78,78,78,76,78,74,74,74,70,72,68,72,67,72,74,69,86,80,76,61,62,68,58,51,49,51,44,46,50,45,27,68,74,62,56,56,48,66,61,44,41,43,45,48,12,65,62,46,30,28,14,26,59,57,13,69,34,29,53,49,46,48,52,50,52,44,50,50,40,49,72,71,66,43,39,80,60,41,79,43,70,42,44,83,66,27,39,11,43,42,69,71,43,78,49,50,29,32,56,33,82,49,62,41,84,48,62,64,43,70,38,48,53,37,42,45,31,99,47,78,43,73,28,51,58,44,79,48,82,70,88,51,78,74,45,49,64,81,48,65,91,69,36,60,56,25,29,33,33,55,88,78,87,75,85,61,69,79,44,72,52,43,63,18,48,68,75,46,72,67,59,50,58,55,52,48,58,73,79,84,78,68,75,64,60,96,55,51,70,68,53,48,49,51,51,51,50,51,52,52,49,48,53,51,47,50,51,51,40,47,75,39,43,40,40,32,39,47,39,61,28,62,49,62,61,63,24,35,46,58,88,66,68,47,73,40,56,81,82,66,72,86,52,56,19,34,32,39,24,13,38,68,56,39,48,41,56,49,52,39,46,74,70,72,41,73,38,28,37,36,34,32,32,37,54,43,77,36,82,88,56,42,59,36,43,25,36,36,32,25,50,71,27,65,34,92,84,38,28,82,24,33,33,36,37,26,17,38,64,28,20,53,67,71,19,18,13,15,32,52,16,31,31,14,35,28,24,43,53,46,13,54,49,43,52,54,73,66,66,63,78,38,30,19,16,36,33,43,40,35,22,19,36,40,92,83,67,32,44,21,41,40,24,42,31,50,72,39,23,31,32,75,86,80,64,44,75,38,87,39,44,88,28,47,31,35,34,44,33,40,84,60,28,24,34,35,45,30,29,37,32,46,51,62,34,71,85,45,51,70,56,51,53,58,69,31,54,86,35,45,89,72,53,18,68,40,67,20,46,45,70,79,74,96,49,62,28,46,45,37,42,67,63,29,33,48,26,24,45,59,37,48,21,47,37,45,39,85,76,22,56,54,15,48,50,12,25,63,72,71,47,40,59,71,28,30,39,52,33,14,32,51,50,31,46,53,52,49,54,59,24,61,42,91,60,68,59,85,62,53,82,66,121,138,84,79,78,78,80,77,76,81,78,79,77,78,78,75,76,73,74,71,72,68,72,66,72,74,70,86,78,78,62,62,67,58,49,48,50,43,45,48,46,26,68,74,63,58,57,48,64,64,44,40,44,44,50,11,66,64,45,30,28,14,25,57,56,14,69,35,29,53,50,45,49,52,51,53,45,49,49,41,49,74,72,65,42,40,80,61,42,79,43,69,42,44,83,66,26,40,11,44,43,69,73,42,76,48,49,30,31,55,33,81,49,62,41,83,46,63,62,43,69,38,47,52,38,40,44,33,98,49,78,43,74,28,52,58,44,80,47,84,68,89,50,79,75,46,49,65,79,47,64,89,69,36,60,58,25,29,35,32,55,88,77,86,73,85,59,70,77,45,72,54,44,63,17,49,66,76,47,74,66,58,50,57,56,52,48,58,75,79,85,77,68,74,64,59,97,56,50,70,67,54,49,50,51,51,50,50,52,52,53,50,49,53,52,47,51,52,50,41,47,74,39,43,40,40,30,40,47,39,60,27,62,52,60,61,64,25,37,47,58,88,66,69,47,70,40,56,82,82,66,72,87,53,54,19,32,32,40,23,13,37,69,56,40,49,40,56,49,52,38,45,75,70,72,41,73,38,26,38,36,33,32,32,37,55,44,78,37,84,88,56,43,59,36,46,25,36,36,32,25,50,70,28,64,34,91,85,39,27,80,24,35,36,36,37,24,18,36,63,28,21,54,66,69,18,20,13,16,33,50,16,32,32,15,34,29,24,41,54,46,13,54,48,43,52,53,72,67,67,64,78,37,29,17,15,35,33,43,38,34,22,20,36,40,91,82,66,32,44,22,39,41,24,42,30,49,73,39,23,31,32,76,85,80,64,45,74,38,86,38,45,89,29,46,32,35,33,44,33,40,82,61,28,24,35,34,43,31,28,37,32,46,49,63,34,69,85,46,51,71,56,52,54,58,70,31,54,90,34,43,90,73,54,18,66,41,67,19,46,46,71,81,74,95,50,62,28,46,48,38,41,66,61,29,32,48,26,24,45,57,36,48,21,48,36,45,39,84,76,22,55,53,15,47,50,11,24,66,72,72,45,38,60,70,29,31,38,53,33,14,32,51,50,32,46,53,52,49,55,60,24,61,43,90,61,67,60,85,64,54,82,66,123

Organism: Indibacter alkaliphilus (strain CCUG 57479 / KCTC 22604 / LW1) (NCBI:txid1189612)

InterPro domains:
  IPR007484 Peptidase M28 [PF04389] (296-495)
  IPR039866 Carboxypeptidase Q [PTHR12053] (244-509)

Secondary structure (DSSP, 8-state):
------------------------------HHHHHHHHHHHHHT--HHHHHHIIIIIT----TT-HHHHHHHHHHHHHHHHTT-EEEEEEEEEE---EEEEEEEEEEEEESS-EE--EEEPBT----SS-EEEEEEE---SSGGGGGGTTTS-BT-EEE-----------SBS-B---HHHHHHTT---SS----SS-HHHHHHHHHHHHHHHHHHHHHHHTTBSEEEEEES-STT--B---B----TT------EEEEEHHHHHHHHHHHHTT---EEEEEEEEEEE-S--EEEEEEEEE----TTTTT-EEEEEEE----SSS--IIIIIHHHHHHHHHHHHHHHTT---SSEEEEEEESS-TTTSHHHHHHIIIIIB-TTT--B-TTTTTEEEEEE--S-SSPEEEEE-TT-GGGHHHHHHHHGGGGGGT--EEE-----SSTHHHHHTTTS-EEEEEE--BTHHHHTTBTT-SGGG--HHHHHHHHHHHHHHHHHHHH-SSPPP-----/------------------------------HHHHHHHHHHHHHT--HHHHHHIIIIIT----TT-HHHHHHHHHHHHHHHHTT-EEEEEEEEEE---EEEEEEEEEEEEESS-EE--EEEPBT----SS-EEEEEEE---SSGGGGGGTTTS-BT-EEE-----------SBS-B---HHHHHHTT---SS----SS-HHHHHHHHHHHHHHHHHHHHHHHTTBSEEEEEES-STT--B---B----TT------EEEEEHHHHHHHHHHHHTT---EEEEEEEEEEE-S--EEEEEEEEE----TTTTT-EEEEEEE----SSS--IIIIIHHHHHHHHHHHHHHHTT---SSEEEEEEESS-TTTSHHHHHHIIIIIB-TTT--B-TTTTTEEEEEE--S-SSPEEEEE-TT-GGGHHHHHHHHGGGGGGT--EEE-----SSTHHHHHTTTS-EEEEEE--BTHHHHTTBTT-SGGG--HHHHHHHHHHHHHHHHHHHH-SSPPP-----